Protein AF-0000000074038686 (afdb_homodimer)

Solvent-accessible surface area (backbone atoms only — not comparable to full-atom values): 63859 Å² total; per-residue (Å²): 126,81,78,76,68,37,56,67,54,40,36,61,73,60,34,34,74,49,42,27,74,72,34,34,46,73,41,92,83,13,32,31,24,41,40,48,79,55,97,91,41,77,26,62,29,49,51,60,58,51,50,51,54,39,43,74,72,68,48,59,63,27,32,36,38,33,36,54,57,49,36,45,48,34,51,48,48,55,54,49,37,40,53,50,34,27,62,74,69,65,53,81,38,49,70,37,46,23,41,35,38,62,33,43,64,38,37,68,57,49,50,48,48,34,59,61,22,50,85,59,33,32,22,34,28,21,38,26,62,42,37,39,56,49,45,68,31,54,57,83,48,55,77,16,43,35,40,33,42,40,65,72,39,66,67,53,48,50,54,42,42,53,41,35,55,54,56,35,45,43,32,47,33,35,42,50,81,74,48,53,62,54,50,53,51,52,26,62,74,69,72,40,87,58,41,30,25,39,25,44,43,41,81,59,58,44,65,59,97,28,25,58,39,15,14,87,77,22,92,57,32,27,49,62,48,51,49,53,50,51,50,51,52,25,49,74,67,74,41,32,76,30,38,27,34,44,33,36,47,48,24,59,41,44,15,45,62,65,54,53,47,52,47,48,39,48,48,42,40,54,51,50,43,43,41,72,74,60,26,66,42,52,34,39,29,55,28,40,20,56,40,54,41,38,31,31,48,53,31,68,46,65,52,11,17,54,63,51,71,58,54,50,34,38,47,54,51,50,44,42,47,60,55,30,54,77,67,73,43,82,59,41,31,40,27,36,30,41,31,50,51,36,34,15,72,22,19,33,44,33,27,37,56,77,47,71,51,70,71,62,50,62,88,63,74,90,61,83,58,92,82,53,52,69,53,52,48,49,47,51,48,40,54,69,67,56,40,85,90,38,45,66,60,36,48,54,47,46,52,49,35,49,52,48,46,53,50,33,35,59,72,63,74,44,51,62,66,55,51,18,40,45,51,22,50,48,42,42,42,52,50,49,46,55,58,45,44,73,72,43,93,78,66,56,68,79,62,56,54,52,63,73,71,58,50,22,39,36,29,29,39,48,45,36,48,28,60,34,26,48,44,66,37,68,64,50,52,48,40,61,47,64,37,51,63,34,53,47,74,51,78,37,49,21,30,40,30,28,48,51,75,43,65,70,28,49,51,55,61,30,54,38,61,86,44,80,31,64,50,44,73,35,64,81,83,50,99,85,49,89,47,48,35,34,37,40,55,47,32,42,35,15,75,35,45,21,20,41,58,47,44,30,48,56,53,25,36,41,29,32,40,72,42,87,84,30,48,69,42,83,74,45,78,43,82,36,32,25,24,39,54,48,41,40,74,36,66,39,55,59,69,56,44,52,49,42,34,47,51,52,43,53,51,19,35,74,71,66,52,36,52,73,68,53,40,52,51,50,52,50,50,51,52,50,52,35,66,27,67,37,61,74,58,136,129,81,80,76,69,38,55,66,53,40,37,62,72,60,32,35,73,48,40,27,72,73,34,34,47,72,43,94,84,13,31,32,25,42,40,48,78,55,98,90,40,78,26,62,31,50,51,59,57,51,49,51,52,38,41,75,72,69,48,58,63,26,30,37,38,33,37,53,58,49,36,46,48,34,51,48,48,56,54,49,38,40,52,48,35,26,62,76,70,65,52,79,40,50,71,36,47,24,42,34,39,61,32,44,63,39,38,67,58,49,51,48,48,32,59,60,21,50,84,59,31,32,22,35,29,22,38,27,60,43,38,39,54,49,45,66,31,55,57,82,48,57,78,17,43,35,41,32,45,40,65,74,37,66,68,51,50,51,54,43,42,53,42,35,56,53,54,36,45,43,31,47,32,35,42,50,81,74,48,53,63,53,52,53,51,51,25,62,75,69,72,40,86,58,42,29,24,40,25,43,42,41,81,59,60,43,65,58,100,29,26,58,39,14,13,86,77,22,91,57,32,28,48,62,49,51,47,52,49,52,50,52,54,26,48,74,66,74,40,32,74,29,36,26,34,45,32,35,48,47,23,60,41,43,15,46,61,66,53,52,49,52,48,49,39,47,47,42,40,53,51,52,41,42,41,73,73,61,26,67,43,53,34,38,30,56,28,39,21,55,41,53,40,37,30,30,49,53,31,68,45,66,52,10,17,54,62,50,69,59,52,49,34,38,47,53,53,50,45,43,47,61,55,30,57,75,66,73,43,82,59,42,33,41,26,38,30,42,31,51,52,35,33,15,73,22,20,32,44,33,27,36,57,77,48,71,51,72,69,61,51,61,88,65,74,91,60,84,58,90,83,53,51,67,53,50,48,50,47,51,47,41,54,69,65,56,41,85,91,38,46,65,59,37,48,52,48,46,52,50,35,51,52,49,45,54,50,33,36,57,71,63,74,46,51,64,67,56,50,20,41,46,52,22,51,48,42,43,44,52,50,50,46,55,59,46,44,74,74,42,91,78,66,57,67,77,60,57,55,53,63,71,70,58,50,22,38,36,29,30,41,48,46,37,48,27,60,34,26,48,43,65,37,69,65,50,54,48,41,59,47,64,38,52,65,36,54,49,74,50,79,37,49,21,30,40,29,29,47,53,75,45,67,69,27,51,51,54,60,30,56,37,62,85,44,81,32,64,50,45,74,35,64,80,82,51,96,89,49,89,47,47,34,35,38,40,53,46,33,39,34,15,76,32,46,22,20,40,59,47,45,30,49,55,53,25,36,40,32,33,39,70,42,87,85,30,48,70,43,81,75,44,77,43,79,35,33,23,26,39,54,47,41,41,74,36,66,39,55,58,68,56,45,51,51,42,34,47,52,53,43,52,49,20,37,73,70,67,51,36,50,74,68,52,40,54,51,51,51,49,48,52,53,50,52,34,66,27,66,34,63,74,56,135

Secondary structure (DSSP, 8-state):
------HHHHHHHHTHHHHTTTTEEE-TTS-EEEEEEETTEEEEEEHHHHHHHHHHTT--SSEEEEEHHHHHHHHHHHHHHHHHHHHHHT--S-EEEEEEGGG---HHHHHHHHHHHGGGT-EEEE-SHHHHHHHHHH---TTSEEEE-S---HHHHHHHHHHHHHT-EEEEEE-STTHHHHHHHHHHHHT-PPEEEEEB--SS---STTGGGSSTT-SSSB-HHHHHHHHHHHHHTT-GGGEEEEE----SSB--HHHHHHHHHHHHHHHHHHHHTT----EEE--S-B---SSS--SS-TT--SS-HHHHHHHHHHHHHHHHHHTTPPPPEEEE--HHHHHGGGEEEEEEEEEEE--------SSPPTT--HHHHHHHHHHHH--GGGHHHHHHHHHHHHHHHHHHHHTTSS-HHHHHHHHHHHHHHHHHHHHHHTT-SS--HHHHGGGGG--EEEEESS-HHHH-HHHHHH-----EEESS-TTS---EEEEEE-SSS-TT-EE--EEETTEEES-EEEPPP-TTS--EEEEES--SSHHHH---GGG--PPEEEEEEE-TTS-EEEEEEEPPPBHHHHHHHTT--HHHHHHHHHHHHHHHHHTTSS-HHHHHHHHHHHHHHHHSBSS---/------HHHHHHHHTHHHHTTTTEEE-TTS-EEEEEEETTEEEEEEHHHHHHHHHHTT--SSEEEEEHHHHHHHHHHHHHHHHHHHHHHT--S-EEEEEEGGG---HHHHHHHHHHHGGGT-EEEE-SHHHHHHHHHH---TTSEEEE-S---HHHHHHHHHHHHHT-EEEEEE-STTHHHHHHHHHHHHT-PPEEEEEB--SS---STTGGGSSTT-SSSB-HHHHHHHHHHHHHTT-GGGEEEEE----SSB--HHHHHHHHHHHHHHHHHHHHTT----EEE--S-B---SSS--SS-TT--SS-HHHHHHHHHHHHHHHHHHTTPPPPEEEE--HHHHHGGGEEEEEEEEEEE--------SSPPTT--HHHHHHHHHHHH--GGGHHHHHHHHHHHHHHHHHHHHTTSS-HHHHHHHHHHHHHHHHHHHHHHTT-SS--HHHHGGGGG--EEEEESS-HHHH-HHHHHH-----EEESS-TTS---EEEEEE-SSS-TT-EE--EEETTEEES-EEEPPPPTTS--EEEEES--SSHHHH---GGG--PPEEEEEEE-TTS-EEEEEEEPPPBHHHHHHHTT--HHHHHHHHHHHHHHHHHTTSS-HHHHHHHHHHHHHHHHSBSS---

Nearest PDB structures (foldseek):
  3n2o-assembly2_C  TM=9.215E-01  e=1.560E-70  Vibrio vulnificus YJ016
  3nzq-assembly1_A  TM=9.288E-01  e=6.104E-63  Escherichia coli K-12
  3nzp-assembly2_A-2  TM=9.399E-01  e=3.063E-57  Campylobacter jejuni subsp. jejuni NCTC 11168 = ATCC 700819
  3nzp-assembly2_B  TM=9.409E-01  e=4.135E-56  Campylobacter jejuni subsp. jejuni NCTC 11168 = ATCC 700819
  3c5q-assembly1_A-2  TM=8.751E-01  e=2.582E-24  unclassified

Sequence (1268 aa):
MLKRWSIADAANTYGIKEWGADYFDLSPSGEVVVRTTSETGQTETSLLDIIRGAEARGLGMPLLLRIENLLDQQITRLNESFSQAMKDSGYTGSYQGVFPIKVNQQAQIIEEITRFGSRFNHGLEAGSKGELMIALSMIQSTKSLIVCNGYKDPEFIDLGLQTTRMGYKVFFVIETPTELPIILERSNALGIEPLIGVRIKLSSRGSGHWQDSGGDNSIFGLTTSQVVDVMDLLKKHDMLHCLQLLHYHLGSQIPNIRDIRTAVRETARYYADMVREGAPMGYLDLGGGLAVDYDGSKTNFVHSKNYSLDEYTADVVEVLMSVLDERSVAHPTVITESGRATVSYCSILLFNILDVTQYTPGRFPETEPDDAPESIRNMYEVRRTLSVRNLQECYNDAIYYREEIREEFEYGKITLRQRALADNLFMDIIHQIADLLKKVKRPPRALEELQEGLYDIYYGNFSVFQSLPDVWAIDQIFPVMPIHRLNEQPRRKAILADITCDSDGKIDTFGAVHDIQKSILLHEPRDDEEYYLGVFLVGAYQETLGDLHNLLGDPHVVSVRINSDGGFEFVREIEGDSIADVLSYVEYQPKDLVENFRRKLEQAVRDGRLSVAQRRTLLQAYETGMRGYTYYERMLKRWSIADAANTYGIKEWGADYFDLSPSGEVVVRTTSETGQTETSLLDIIRGAEARGLGMPLLLRIENLLDQQITRLNESFSQAMKDSGYTGSYQGVFPIKVNQQAQIIEEITRFGSRFNHGLEAGSKGELMIALSMIQSTKSLIVCNGYKDPEFIDLGLQTTRMGYKVFFVIETPTELPIILERSNALGIEPLIGVRIKLSSRGSGHWQDSGGDNSIFGLTTSQVVDVMDLLKKHDMLHCLQLLHYHLGSQIPNIRDIRTAVRETARYYADMVREGAPMGYLDLGGGLAVDYDGSKTNFVHSKNYSLDEYTADVVEVLMSVLDERSVAHPTVITESGRATVSYCSILLFNILDVTQYTPGRFPETEPDDAPESIRNMYEVRRTLSVRNLQECYNDAIYYREEIREEFEYGKITLRQRALADNLFMDIIHQIADLLKKVKRPPRALEELQEGLYDIYYGNFSVFQSLPDVWAIDQIFPVMPIHRLNEQPRRKAILADITCDSDGKIDTFGAVHDIQKSILLHEPRDDEEYYLGVFLVGAYQETLGDLHNLLGDPHVVSVRINSDGGFEFVREIEGDSIADVLSYVEYQPKDLVENFRRKLEQAVRDGRLSVAQRRTLLQAYETGMRGYTYYER

Structure (mmCIF, N/CA/C/O backbone):
data_AF-0000000074038686-model_v1
#
loop_
_entity.id
_entity.type
_entity.pdbx_description
1 polymer 'Arginine decarboxylase'
#
loop_
_atom_site.group_PDB
_atom_site.id
_atom_site.type_symbol
_atom_site.label_atom_id
_atom_site.label_alt_id
_atom_site.label_comp_id
_atom_site.label_asym_id
_atom_site.label_entity_id
_atom_site.label_seq_id
_atom_site.pdbx_PDB_ins_code
_atom_site.Cartn_x
_atom_site.Cartn_y
_atom_site.Cartn_z
_atom_site.occupancy
_atom_site.B_iso_or_equiv
_atom_site.auth_seq_id
_atom_site.auth_comp_id
_atom_site.auth_asym_id
_atom_site.auth_atom_id
_atom_site.pdbx_PDB_model_num
ATOM 1 N N . MET A 1 1 ? 44.781 6.066 21.797 1 35.19 1 MET A N 1
ATOM 2 C CA . MET A 1 1 ? 44.812 6.598 20.422 1 35.19 1 MET A CA 1
ATOM 3 C C . MET A 1 1 ? 43.438 6.496 19.781 1 35.19 1 MET A C 1
ATOM 5 O O . MET A 1 1 ? 42.844 5.418 19.766 1 35.19 1 MET A O 1
ATOM 9 N N . LEU A 1 2 ? 42.75 7.48 19.812 1 46.25 2 LEU A N 1
ATOM 10 C CA . LEU A 1 2 ? 41.375 7.508 19.328 1 46.25 2 LEU A CA 1
ATOM 11 C C . LEU A 1 2 ? 41.281 6.938 17.922 1 46.25 2 LEU A C 1
ATOM 13 O O . LEU A 1 2 ? 41.969 7.383 17.016 1 46.25 2 LEU A O 1
ATOM 17 N N . LYS A 1 3 ? 41 5.773 17.766 1 62.28 3 LYS A N 1
ATOM 18 C CA . LYS A 1 3 ? 40.906 5.059 16.5 1 62.28 3 LYS A CA 1
ATOM 19 C C . LYS A 1 3 ? 40.281 5.941 15.422 1 62.28 3 LYS A C 1
ATOM 21 O O . LYS A 1 3 ? 39.219 6.52 15.625 1 62.28 3 LYS A O 1
ATOM 26 N N . ARG A 1 4 ? 41.156 6.387 14.422 1 86.94 4 ARG A N 1
ATOM 27 C CA . ARG A 1 4 ? 40.719 7.199 13.289 1 86.94 4 ARG A CA 1
ATOM 28 C C . ARG A 1 4 ? 39.656 6.469 12.469 1 86.94 4 ARG A C 1
ATOM 30 O O . ARG A 1 4 ? 39.781 5.27 12.203 1 86.94 4 ARG A O 1
ATOM 37 N N . TRP A 1 5 ? 38.531 7.117 12.125 1 95.12 5 TRP A N 1
ATOM 38 C CA . TRP A 1 5 ? 37.469 6.574 11.297 1 95.12 5 TRP A CA 1
ATOM 39 C C . TRP A 1 5 ? 37.969 6.176 9.922 1 95.12 5 TRP A C 1
ATOM 41 O O . TRP A 1 5 ? 38.719 6.938 9.289 1 95.12 5 TRP A O 1
ATOM 51 N N . SER A 1 6 ? 37.75 4.898 9.539 1 96.06 6 SER A N 1
ATOM 52 C CA . SER A 1 6 ? 38.219 4.367 8.266 1 96.06 6 SER A CA 1
ATOM 53 C C . SER A 1 6 ? 37.062 3.949 7.363 1 96.06 6 SER A C 1
ATOM 55 O O . SER A 1 6 ? 35.906 3.895 7.801 1 96.06 6 SER A O 1
ATOM 57 N N . ILE A 1 7 ? 37.406 3.703 6.168 1 96.81 7 ILE A N 1
ATOM 58 C CA . ILE A 1 7 ? 36.469 3.191 5.199 1 96.81 7 ILE A CA 1
ATOM 59 C C . ILE A 1 7 ? 35.906 1.847 5.676 1 96.81 7 ILE A C 1
ATOM 61 O O . ILE A 1 7 ? 34.75 1.536 5.469 1 96.81 7 ILE A O 1
ATOM 65 N N . ALA A 1 8 ? 36.719 1.067 6.27 1 96.38 8 ALA A N 1
ATOM 66 C CA . ALA A 1 8 ? 36.312 -0.219 6.82 1 96.38 8 ALA A CA 1
ATOM 67 C C . ALA A 1 8 ? 35.25 -0.032 7.906 1 96.38 8 ALA A C 1
ATOM 69 O O . ALA A 1 8 ? 34.312 -0.833 8.023 1 96.38 8 ALA A O 1
ATOM 70 N N . ASP A 1 9 ? 35.469 0.992 8.672 1 96.5 9 ASP A N 1
ATOM 71 C CA . ASP A 1 9 ? 34.469 1.304 9.703 1 96.5 9 ASP A CA 1
ATOM 72 C C . ASP A 1 9 ? 33.125 1.655 9.07 1 96.5 9 ASP A C 1
ATOM 74 O O . ASP A 1 9 ? 32.062 1.238 9.562 1 96.5 9 ASP A O 1
ATOM 78 N N . ALA A 1 10 ? 33.219 2.428 8.039 1 97.25 10 ALA A N 1
ATOM 79 C CA . ALA A 1 10 ? 31.984 2.793 7.324 1 97.25 10 ALA A CA 1
ATOM 80 C C . ALA A 1 10 ? 31.297 1.558 6.758 1 97.25 10 ALA A C 1
ATOM 82 O O . ALA A 1 10 ? 30.078 1.415 6.871 1 97.25 10 ALA A O 1
ATOM 83 N N . ALA A 1 11 ? 32.062 0.721 6.145 1 96.19 11 ALA A N 1
ATOM 84 C CA . ALA A 1 11 ? 31.531 -0.501 5.559 1 96.19 11 ALA A CA 1
ATOM 85 C C . ALA A 1 11 ? 30.844 -1.358 6.617 1 96.19 11 ALA A C 1
ATOM 87 O O . ALA A 1 11 ? 29.781 -1.938 6.363 1 96.19 11 ALA A O 1
ATOM 88 N N . ASN A 1 12 ? 31.422 -1.411 7.727 1 94.31 12 ASN A N 1
ATOM 89 C CA . ASN A 1 12 ? 30.844 -2.184 8.828 1 94.31 12 ASN A CA 1
ATOM 90 C C . ASN A 1 12 ? 29.594 -1.522 9.375 1 94.31 12 ASN A C 1
ATOM 92 O O . ASN A 1 12 ? 28.625 -2.207 9.719 1 94.31 12 ASN A O 1
ATOM 96 N N . THR A 1 13 ? 29.656 -0.23 9.484 1 94.62 13 THR A N 1
ATOM 97 C CA . THR A 1 13 ? 28.531 0.53 10.031 1 94.62 13 THR A CA 1
ATOM 98 C C . THR A 1 13 ? 27.281 0.346 9.18 1 94.62 13 THR A C 1
ATOM 100 O O . THR A 1 13 ? 26.188 0.153 9.711 1 94.62 13 THR A O 1
ATOM 103 N N . TYR A 1 14 ? 27.469 0.342 7.902 1 96.12 14 TYR A N 1
ATOM 104 C CA . TYR A 1 14 ? 26.312 0.299 7.016 1 96.12 14 TYR A CA 1
ATOM 105 C C . TYR A 1 14 ? 26.109 -1.101 6.445 1 96.12 14 TYR A C 1
ATOM 107 O O . TYR A 1 14 ? 25.141 -1.351 5.719 1 96.12 14 TYR A O 1
ATOM 115 N N . GLY A 1 15 ? 26.938 -2.035 6.695 1 94.12 15 GLY A N 1
ATOM 116 C CA . GLY A 1 15 ? 26.812 -3.436 6.328 1 94.12 15 GLY A CA 1
ATOM 117 C C . GLY A 1 15 ? 26.906 -3.67 4.832 1 94.12 15 GLY A C 1
ATOM 118 O O . GLY A 1 15 ? 26.391 -4.672 4.32 1 94.12 15 GLY A O 1
ATOM 119 N N . ILE A 1 16 ? 27.578 -2.799 4.109 1 96.5 16 ILE A N 1
ATOM 120 C CA . ILE A 1 16 ? 27.516 -2.809 2.65 1 96.5 16 ILE A CA 1
ATOM 121 C C . ILE A 1 16 ? 28.219 -4.055 2.113 1 96.5 16 ILE A C 1
ATOM 123 O O . ILE A 1 16 ? 27.844 -4.582 1.066 1 96.5 16 ILE A O 1
ATOM 127 N N . LYS A 1 17 ? 29.188 -4.629 2.777 1 94.5 17 LYS A N 1
ATOM 128 C CA . LYS A 1 17 ? 29.891 -5.816 2.316 1 94.5 17 LYS A CA 1
ATOM 129 C C . LYS A 1 17 ? 29 -7.051 2.367 1 94.5 17 LYS A C 1
ATOM 131 O O . LYS A 1 17 ? 29.203 -8 1.607 1 94.5 17 LYS A O 1
ATOM 136 N N . GLU A 1 18 ? 28.047 -6.965 3.209 1 93.75 18 GLU A N 1
ATOM 137 C CA . GLU A 1 18 ? 27.172 -8.109 3.391 1 93.75 18 GLU A CA 1
ATOM 138 C C . GLU A 1 18 ? 25.984 -8.055 2.422 1 93.75 18 GLU A C 1
ATOM 140 O O . GLU A 1 18 ? 25.859 -8.906 1.538 1 93.75 18 GLU A O 1
ATOM 145 N N . TRP A 1 19 ? 25.219 -6.969 2.498 1 95.12 19 TRP A N 1
ATOM 146 C CA . TRP A 1 19 ? 24.016 -6.922 1.66 1 95.12 19 TRP A CA 1
ATOM 147 C C . TRP A 1 19 ? 24.375 -6.539 0.228 1 95.12 19 TRP A C 1
ATOM 149 O O . TRP A 1 19 ? 23.594 -6.77 -0.696 1 95.12 19 TRP A O 1
ATOM 159 N N . GLY A 1 20 ? 25.547 -5.984 -0.034 1 95.25 20 GLY A N 1
ATOM 160 C CA . GLY A 1 20 ? 25.938 -5.477 -1.341 1 95.25 20 GLY A CA 1
ATOM 161 C C . GLY A 1 20 ? 26.234 -6.578 -2.338 1 95.25 20 GLY A C 1
ATOM 162 O O . GLY A 1 20 ? 26.266 -6.336 -3.547 1 95.25 20 GLY A O 1
ATOM 163 N N . ALA A 1 21 ? 26.406 -7.828 -1.934 1 92.31 21 ALA A N 1
ATOM 164 C CA . ALA A 1 21 ? 26.562 -9.031 -2.744 1 92.31 21 ALA A CA 1
ATOM 165 C C . ALA A 1 21 ? 27.625 -8.828 -3.83 1 92.31 21 ALA A C 1
ATOM 167 O O . ALA A 1 21 ? 27.422 -9.219 -4.98 1 92.31 21 ALA A O 1
ATOM 168 N N . ASP A 1 22 ? 28.672 -8.008 -3.549 1 91.06 22 ASP A N 1
ATOM 169 C CA . ASP A 1 22 ? 29.797 -7.738 -4.434 1 91.06 22 ASP A CA 1
ATOM 170 C C . ASP A 1 22 ? 29.422 -6.742 -5.527 1 91.06 22 ASP A C 1
ATOM 172 O O . ASP A 1 22 ? 30.234 -6.418 -6.398 1 91.06 22 ASP A O 1
ATOM 176 N N . TYR A 1 23 ? 28.156 -6.352 -5.52 1 97 23 TYR A N 1
ATOM 177 C CA . TYR A 1 23 ? 27.734 -5.336 -6.477 1 97 23 TYR A CA 1
ATOM 178 C C . TYR A 1 23 ? 28.031 -3.936 -5.953 1 97 23 TYR A C 1
ATOM 180 O O . TYR A 1 23 ? 28.234 -3.006 -6.734 1 97 23 TYR A O 1
ATOM 188 N N . PHE A 1 24 ? 27.906 -3.756 -4.613 1 98.12 24 PHE A N 1
ATOM 189 C CA . PHE A 1 24 ? 28.094 -2.438 -4.016 1 98.12 24 PHE A CA 1
ATOM 190 C C . PHE A 1 24 ? 29.234 -2.447 -3.01 1 98.12 24 PHE A C 1
ATOM 192 O O . PHE A 1 24 ? 29.406 -3.416 -2.27 1 98.12 24 PHE A O 1
ATOM 199 N N . ASP A 1 25 ? 30 -1.413 -2.988 1 97.38 25 ASP A N 1
ATOM 200 C CA . ASP A 1 25 ? 31.141 -1.264 -2.086 1 97.38 25 ASP A CA 1
ATOM 201 C C . ASP A 1 25 ? 31.484 0.208 -1.875 1 97.38 25 ASP A C 1
ATOM 203 O O . ASP A 1 25 ? 30.703 1.093 -2.256 1 97.38 25 ASP A O 1
ATOM 207 N N . LEU A 1 26 ? 32.594 0.449 -1.136 1 98.06 26 LEU A N 1
ATOM 208 C CA . LEU A 1 26 ? 33.062 1.81 -0.867 1 98.06 26 LEU A CA 1
ATOM 209 C C . LEU A 1 26 ? 34.406 2.078 -1.534 1 98.06 26 LEU A C 1
ATOM 211 O O . LEU A 1 26 ? 35.281 1.205 -1.56 1 98.06 26 LEU A O 1
ATOM 215 N N . SER A 1 27 ? 34.531 3.25 -2.115 1 97.44 27 SER A N 1
ATOM 216 C CA . SER A 1 27 ? 35.812 3.676 -2.654 1 97.44 27 SER A CA 1
ATOM 217 C C . SER A 1 27 ? 36.719 4.242 -1.558 1 97.44 27 SER A C 1
ATOM 219 O O . SER A 1 27 ? 36.25 4.605 -0.482 1 97.44 27 SER A O 1
ATOM 221 N N . PRO A 1 28 ? 37.969 4.359 -1.886 1 95.62 28 PRO A N 1
ATOM 222 C CA . PRO A 1 28 ? 38.875 4.973 -0.922 1 95.62 28 PRO A CA 1
ATOM 223 C C . PRO A 1 28 ? 38.562 6.434 -0.64 1 95.62 28 PRO A C 1
ATOM 225 O O . PRO A 1 28 ? 38.906 6.957 0.425 1 95.62 28 PRO A O 1
ATOM 228 N N . SER A 1 29 ? 37.906 7.035 -1.537 1 96 29 SER A N 1
ATOM 229 C CA . SER A 1 29 ? 37.562 8.445 -1.38 1 96 29 SER A CA 1
ATOM 230 C C . SER A 1 29 ? 36.281 8.602 -0.549 1 96 29 SER A C 1
ATOM 232 O O . SER A 1 29 ? 35.875 9.727 -0.273 1 96 29 SER A O 1
ATOM 234 N N . GLY A 1 30 ? 35.688 7.523 -0.163 1 97.88 30 GLY A N 1
ATOM 235 C CA . GLY A 1 30 ? 34.531 7.598 0.698 1 97.88 30 GLY A CA 1
ATOM 236 C C . GLY A 1 30 ? 33.219 7.723 -0.071 1 97.88 30 GLY A C 1
ATOM 237 O O . GLY A 1 30 ? 32.312 8.438 0.351 1 97.88 30 GLY A O 1
ATOM 238 N N . GLU A 1 31 ? 33.188 7.121 -1.192 1 98.5 31 GLU A N 1
ATOM 239 C CA . GLU A 1 31 ? 31.984 7.102 -2.021 1 98.5 31 GLU A CA 1
ATOM 240 C C . GLU A 1 31 ? 31.484 5.676 -2.23 1 98.5 31 GLU A C 1
ATOM 242 O O . GLU A 1 31 ? 32.25 4.73 -2.25 1 98.5 31 GLU A O 1
ATOM 247 N N . VAL A 1 32 ? 30.172 5.523 -2.355 1 98.69 32 VAL A N 1
ATOM 248 C CA . VAL A 1 32 ? 29.625 4.223 -2.725 1 98.69 32 VAL A CA 1
ATOM 249 C C . VAL A 1 32 ? 29.891 3.953 -4.203 1 98.69 32 VAL A C 1
ATOM 251 O O . VAL A 1 32 ? 29.688 4.832 -5.047 1 98.69 32 VAL A O 1
ATOM 254 N N . VAL A 1 33 ? 30.312 2.764 -4.488 1 98.06 33 VAL A N 1
ATOM 255 C CA . VAL A 1 33 ? 30.594 2.406 -5.875 1 98.06 33 VAL A CA 1
ATOM 256 C C . VAL A 1 33 ? 29.797 1.164 -6.258 1 98.06 33 VAL A C 1
ATOM 258 O O . VAL A 1 33 ? 29.453 0.345 -5.402 1 98.06 33 VAL A O 1
ATOM 261 N N . VAL A 1 34 ? 29.438 1.079 -7.543 1 97.5 34 VAL A N 1
ATOM 262 C CA . VAL A 1 34 ? 28.875 -0.118 -8.148 1 97.5 34 VAL A CA 1
ATOM 263 C C . VAL A 1 34 ? 29.953 -0.908 -8.875 1 97.5 34 VAL A C 1
ATOM 265 O O . VAL A 1 34 ? 30.75 -0.338 -9.633 1 97.5 34 VAL A O 1
ATOM 268 N N . ARG A 1 35 ? 29.938 -2.178 -8.562 1 95.5 35 ARG A N 1
ATOM 269 C CA . ARG A 1 35 ? 30.906 -3.064 -9.195 1 95.5 35 ARG A CA 1
ATOM 270 C C . ARG A 1 35 ? 30.25 -3.926 -10.266 1 95.5 35 ARG A C 1
ATOM 272 O O . ARG A 1 35 ? 29.188 -4.523 -10.023 1 95.5 35 ARG A O 1
ATOM 279 N N . THR A 1 36 ? 30.766 -3.9 -11.375 1 93.38 36 THR A N 1
ATOM 280 C CA . THR A 1 36 ? 30.297 -4.77 -12.453 1 93.38 36 THR A CA 1
ATOM 281 C C . THR A 1 36 ? 31.438 -5.656 -12.961 1 93.38 36 THR A C 1
ATOM 283 O O . THR A 1 36 ? 32.594 -5.281 -12.883 1 93.38 36 THR A O 1
ATOM 286 N N . THR A 1 37 ? 31.078 -6.832 -13.305 1 88.44 37 THR A N 1
ATOM 287 C CA . THR A 1 37 ? 32.062 -7.781 -13.805 1 88.44 37 THR A CA 1
ATOM 288 C C . THR A 1 37 ? 31.875 -8.016 -15.305 1 88.44 37 THR A C 1
ATOM 290 O O . THR A 1 37 ? 30.75 -8.148 -15.781 1 88.44 37 THR A O 1
ATOM 293 N N . SER A 1 38 ? 32.938 -7.848 -15.992 1 81.94 38 SER A N 1
ATOM 294 C CA . SER A 1 38 ? 32.969 -8.188 -17.422 1 81.94 38 SER A CA 1
ATOM 295 C C . SER A 1 38 ? 34.062 -9.211 -17.703 1 81.94 38 SER A C 1
ATOM 297 O O . SER A 1 38 ? 34.719 -9.719 -16.781 1 81.94 38 SER A O 1
ATOM 299 N N . GLU A 1 39 ? 34.219 -9.562 -19 1 77.44 39 GLU A N 1
ATOM 300 C CA . GLU A 1 39 ? 35.25 -10.5 -19.406 1 77.44 39 GLU A CA 1
ATOM 301 C C . GLU A 1 39 ? 36.656 -9.953 -19.094 1 77.44 39 GLU A C 1
ATOM 303 O O . GLU A 1 39 ? 37.562 -10.711 -18.844 1 77.44 39 GLU A O 1
ATOM 308 N N . THR A 1 40 ? 36.719 -8.664 -19.031 1 78 40 THR A N 1
ATOM 309 C CA . THR A 1 40 ? 38.031 -8.016 -18.891 1 78 40 THR A CA 1
ATOM 310 C C . THR A 1 40 ? 38.344 -7.746 -17.406 1 78 40 THR A C 1
ATOM 312 O O . THR A 1 40 ? 39.438 -7.332 -17.062 1 78 40 THR A O 1
ATOM 315 N N . GLY A 1 41 ? 37.344 -7.992 -16.641 1 83.75 41 GLY A N 1
ATOM 316 C CA . GLY A 1 41 ? 37.594 -7.809 -15.219 1 83.75 41 GLY A CA 1
ATOM 317 C C . GLY A 1 41 ? 36.5 -7.051 -14.508 1 83.75 41 GLY A C 1
ATOM 318 O O . GLY A 1 41 ? 35.375 -6.977 -15.008 1 83.75 41 GLY A O 1
ATOM 319 N N . GLN A 1 42 ? 36.844 -6.602 -13.266 1 88.94 42 GLN A N 1
ATOM 320 C CA . GLN A 1 42 ? 35.906 -5.887 -12.43 1 88.94 42 GLN A CA 1
ATOM 321 C C . GLN A 1 42 ? 36.094 -4.379 -12.547 1 88.94 42 GLN A C 1
ATOM 323 O O . GLN A 1 42 ? 37.219 -3.895 -12.586 1 88.94 42 GLN A O 1
ATOM 328 N N . THR A 1 43 ? 35.031 -3.703 -12.695 1 91.69 43 THR A N 1
ATOM 329 C CA . THR A 1 43 ? 35.031 -2.246 -12.773 1 91.69 43 THR A CA 1
ATOM 330 C C . THR A 1 43 ? 34.156 -1.641 -11.672 1 91.69 43 THR A C 1
ATOM 332 O O . THR A 1 43 ? 33.156 -2.234 -11.266 1 91.69 43 THR A O 1
ATOM 335 N N . GLU A 1 44 ? 34.625 -0.471 -11.211 1 94.88 44 GLU A N 1
ATOM 336 C CA . GLU A 1 44 ? 33.906 0.254 -10.172 1 94.88 44 GLU A CA 1
ATOM 337 C C . GLU A 1 44 ? 33.5 1.639 -10.656 1 94.88 44 GLU A C 1
ATOM 339 O O . GLU A 1 44 ? 34.281 2.344 -11.289 1 94.88 44 GLU A O 1
ATOM 344 N N . THR A 1 45 ? 32.281 1.963 -10.469 1 96.81 45 THR A N 1
ATOM 345 C CA . THR A 1 45 ? 31.75 3.268 -10.844 1 96.81 45 THR A CA 1
ATOM 346 C C . THR A 1 45 ? 31.094 3.943 -9.641 1 96.81 45 THR A C 1
ATOM 348 O O . THR A 1 45 ? 30.266 3.344 -8.961 1 96.81 45 THR A O 1
ATOM 351 N N . SER A 1 46 ? 31.438 5.219 -9.445 1 97.56 46 SER A N 1
ATOM 352 C CA . SER A 1 46 ? 30.922 5.965 -8.305 1 97.56 46 SER A CA 1
ATOM 353 C C . SER A 1 46 ? 29.453 6.355 -8.516 1 97.56 46 SER A C 1
ATOM 355 O O . SER A 1 46 ? 29.094 6.871 -9.578 1 97.56 46 SER A O 1
ATOM 357 N N . LEU A 1 47 ? 28.594 6.109 -7.508 1 98.25 47 LEU A N 1
ATOM 358 C CA . LEU A 1 47 ? 27.219 6.562 -7.582 1 98.25 47 LEU A CA 1
ATOM 359 C C . LEU A 1 47 ? 27.141 8.086 -7.605 1 98.25 47 LEU A C 1
ATOM 361 O O . LEU A 1 47 ? 26.25 8.656 -8.242 1 98.25 47 LEU A O 1
ATOM 365 N N . LEU A 1 48 ? 28.094 8.734 -6.887 1 98.12 48 LEU A N 1
ATOM 366 C CA . LEU A 1 48 ? 28.125 10.195 -6.871 1 98.12 48 LEU A CA 1
ATOM 367 C C . LEU A 1 48 ? 28.359 10.75 -8.273 1 98.12 48 LEU A C 1
ATOM 369 O O . LEU A 1 48 ? 27.781 11.773 -8.641 1 98.12 48 LEU A O 1
ATOM 373 N N . ASP A 1 49 ? 29.203 10.047 -9.031 1 97.69 49 ASP A N 1
ATOM 374 C CA . ASP A 1 49 ? 29.453 10.461 -10.406 1 97.69 49 ASP A CA 1
ATOM 375 C C . ASP A 1 49 ? 28.188 10.328 -11.25 1 97.69 49 ASP A C 1
ATOM 377 O O . ASP A 1 49 ? 27.906 11.18 -12.102 1 97.69 49 ASP A O 1
ATOM 381 N N . ILE A 1 50 ? 27.469 9.289 -11.055 1 97.81 50 ILE A N 1
ATOM 382 C CA . ILE A 1 50 ? 26.219 9.086 -11.773 1 97.81 50 ILE A CA 1
ATOM 383 C C . ILE A 1 50 ? 25.219 10.18 -11.398 1 97.81 50 ILE A C 1
ATOM 385 O O . ILE A 1 50 ? 24.531 10.719 -12.266 1 97.81 50 ILE A O 1
ATOM 389 N N . ILE A 1 51 ? 25.156 10.523 -10.102 1 98.12 51 ILE A N 1
ATOM 390 C CA . ILE A 1 51 ? 24.281 11.586 -9.625 1 98.12 51 ILE A CA 1
ATOM 391 C C . ILE A 1 51 ? 24.625 12.898 -10.32 1 98.12 51 ILE A C 1
ATOM 393 O O . ILE A 1 51 ? 23.75 13.586 -10.836 1 98.12 51 ILE A O 1
ATOM 397 N N . ARG A 1 52 ? 25.906 13.211 -10.352 1 97.44 52 ARG A N 1
ATOM 398 C CA . ARG A 1 52 ? 26.344 14.438 -10.992 1 97.44 52 ARG A CA 1
ATOM 399 C C . ARG A 1 52 ? 25.984 14.445 -12.477 1 97.44 52 ARG A C 1
ATOM 401 O O . ARG A 1 52 ? 25.578 15.477 -13.016 1 97.44 52 ARG A O 1
ATOM 408 N N . GLY A 1 53 ? 26.188 13.273 -13.078 1 97.5 53 GLY A N 1
ATOM 409 C CA . GLY A 1 53 ? 25.797 13.156 -14.477 1 97.5 53 GLY A CA 1
ATOM 410 C C . GLY A 1 53 ? 24.312 13.398 -14.695 1 97.5 53 GLY A C 1
ATOM 411 O O . GLY A 1 53 ? 23.922 14.086 -15.648 1 97.5 53 GLY A O 1
ATOM 412 N N . ALA A 1 54 ? 23.469 12.812 -13.867 1 97.31 54 ALA A N 1
ATOM 413 C CA . ALA A 1 54 ? 22.031 12.984 -13.969 1 97.31 54 ALA A CA 1
ATOM 414 C C . ALA A 1 54 ? 21.625 14.445 -13.75 1 97.31 54 ALA A C 1
ATOM 416 O O . ALA A 1 54 ? 20.797 14.984 -14.484 1 97.31 54 ALA A O 1
ATOM 417 N N . GLU A 1 55 ? 22.266 15.07 -12.734 1 95.88 55 GLU A N 1
ATOM 418 C CA . GLU A 1 55 ? 21.969 16.469 -12.438 1 95.88 55 GLU A CA 1
ATOM 419 C C . GLU A 1 55 ? 22.375 17.375 -13.602 1 95.88 55 GLU A C 1
ATOM 421 O O . GLU A 1 55 ? 21.672 18.344 -13.906 1 95.88 55 GLU A O 1
ATOM 426 N N . ALA A 1 56 ? 23.484 17.047 -14.195 1 96.31 56 ALA A N 1
ATOM 427 C CA . ALA A 1 56 ? 23.953 17.828 -15.344 1 96.31 56 ALA A CA 1
ATOM 428 C C . ALA A 1 56 ? 22.969 17.75 -16.5 1 96.31 56 ALA A C 1
ATOM 430 O O . ALA A 1 56 ? 22.906 18.656 -17.344 1 96.31 56 ALA A O 1
ATOM 431 N N . ARG A 1 57 ? 22.188 16.734 -16.531 1 95.06 57 ARG A N 1
ATOM 432 C CA . ARG A 1 57 ? 21.188 16.531 -17.578 1 95.06 57 ARG A CA 1
ATOM 433 C C . ARG A 1 57 ? 19.844 17.125 -17.172 1 95.06 57 ARG A C 1
ATOM 435 O O . ARG A 1 57 ? 18.859 16.969 -17.891 1 95.06 57 ARG A O 1
ATOM 442 N N . GLY A 1 58 ? 19.812 17.719 -16.047 1 94.31 58 GLY A N 1
ATOM 443 C CA . GLY A 1 58 ? 18.609 18.406 -15.602 1 94.31 58 GLY A CA 1
ATOM 444 C C . GLY A 1 58 ? 17.703 17.531 -14.766 1 94.31 58 GLY A C 1
ATOM 445 O O . GLY A 1 58 ? 16.547 17.906 -14.508 1 94.31 58 GLY A O 1
ATOM 446 N N . LEU A 1 59 ? 18.109 16.375 -14.352 1 96.25 59 LEU A N 1
ATOM 447 C CA . LEU A 1 59 ? 17.312 15.477 -13.531 1 96.25 59 LEU A CA 1
ATOM 448 C C . LEU A 1 59 ? 17.703 15.578 -12.062 1 96.25 59 LEU A C 1
ATOM 450 O O . LEU A 1 59 ? 18.688 14.984 -11.633 1 96.25 59 LEU A O 1
ATOM 454 N N . GLY A 1 60 ? 16.953 16.266 -11.305 1 94.69 60 GLY A N 1
ATOM 455 C CA . GLY A 1 60 ? 17.203 16.453 -9.891 1 94.69 60 GLY A CA 1
ATOM 456 C C . GLY A 1 60 ? 16.672 15.328 -9.023 1 94.69 60 GLY A C 1
ATOM 457 O O . GLY A 1 60 ? 16.125 14.352 -9.547 1 94.69 60 GLY A O 1
ATOM 458 N N . MET A 1 61 ? 16.859 15.383 -7.766 1 97 61 MET A N 1
ATOM 459 C CA . MET A 1 61 ? 16.391 14.406 -6.793 1 97 61 MET A CA 1
ATOM 460 C C . MET A 1 61 ? 14.906 14.609 -6.492 1 97 61 MET A C 1
ATOM 462 O O . MET A 1 61 ? 14.398 15.727 -6.602 1 97 61 MET A O 1
ATOM 466 N N . PRO A 1 62 ? 14.258 13.523 -6.105 1 98.06 62 PRO A N 1
ATOM 467 C CA . PRO A 1 62 ? 14.711 12.133 -6.023 1 98.06 62 PRO A CA 1
ATOM 468 C C . PRO A 1 62 ? 14.844 11.477 -7.395 1 98.06 62 PRO A C 1
ATOM 470 O O . PRO A 1 62 ? 14.25 11.945 -8.367 1 98.06 62 PRO A O 1
ATOM 473 N N . LEU A 1 63 ? 15.633 10.461 -7.363 1 97.81 63 LEU A N 1
ATOM 474 C CA . LEU A 1 63 ? 15.977 9.758 -8.594 1 97.81 63 LEU A CA 1
ATOM 475 C C . LEU A 1 63 ? 16.016 8.25 -8.367 1 97.81 63 LEU A C 1
ATOM 477 O O . LEU A 1 63 ? 16.625 7.781 -7.398 1 97.81 63 LEU A O 1
ATOM 481 N N . LEU A 1 64 ? 15.234 7.523 -9.203 1 98.62 64 LEU A N 1
ATOM 482 C CA . LEU A 1 64 ? 15.367 6.07 -9.227 1 98.62 64 LEU A CA 1
ATOM 483 C C . LEU A 1 64 ? 16.406 5.637 -10.258 1 98.62 64 LEU A C 1
ATOM 485 O O . LEU A 1 64 ? 16.203 5.812 -11.461 1 98.62 64 LEU A O 1
ATOM 489 N N . LEU A 1 65 ? 17.469 5.102 -9.805 1 98.56 65 LEU A N 1
ATOM 490 C CA . LEU A 1 65 ? 18.562 4.648 -10.664 1 98.56 65 LEU A CA 1
ATOM 491 C C . LEU A 1 65 ? 18.422 3.162 -10.977 1 98.56 65 LEU A C 1
ATOM 493 O O . LEU A 1 65 ? 18.219 2.35 -10.07 1 98.56 65 LEU A O 1
ATOM 497 N N . ARG A 1 66 ? 18.438 2.814 -12.242 1 98.19 66 ARG A N 1
ATOM 498 C CA . ARG A 1 66 ? 18.453 1.429 -12.695 1 98.19 66 ARG A CA 1
ATOM 499 C C . ARG A 1 66 ? 19.781 1.09 -13.359 1 98.19 66 ARG A C 1
ATOM 501 O O . ARG A 1 66 ? 20.266 1.838 -14.211 1 98.19 66 ARG A O 1
ATOM 508 N N . ILE A 1 67 ? 20.391 0.056 -12.961 1 97.5 67 ILE A N 1
ATOM 509 C CA . ILE A 1 67 ? 21.641 -0.382 -13.539 1 97.5 67 ILE A CA 1
ATOM 510 C C . ILE A 1 67 ? 21.438 -1.669 -14.328 1 97.5 67 ILE A C 1
ATOM 512 O O . ILE A 1 67 ? 21.344 -2.754 -13.75 1 97.5 67 ILE A O 1
ATOM 516 N N . GLU A 1 68 ? 21.531 -1.578 -15.594 1 95.75 68 GLU A N 1
ATOM 517 C CA . GLU A 1 68 ? 21.219 -2.676 -16.5 1 95.75 68 GLU A CA 1
ATOM 518 C C . GLU A 1 68 ? 22.141 -3.867 -16.266 1 95.75 68 GLU A C 1
ATOM 520 O O . GLU A 1 68 ? 21.719 -5.02 -16.359 1 95.75 68 GLU A O 1
ATOM 525 N N . ASN A 1 69 ? 23.406 -3.578 -15.984 1 95.94 69 ASN A N 1
ATOM 526 C CA . ASN A 1 69 ? 24.422 -4.621 -15.812 1 95.94 69 ASN A CA 1
ATOM 527 C C . ASN A 1 69 ? 24.016 -5.609 -14.719 1 95.94 69 ASN A C 1
ATOM 529 O O . ASN A 1 69 ? 24.266 -6.809 -14.836 1 95.94 69 ASN A O 1
ATOM 533 N N . LEU A 1 70 ? 23.438 -5.059 -13.719 1 96.88 70 LEU A N 1
ATOM 534 C CA . LEU A 1 70 ? 23.125 -5.895 -12.562 1 96.88 70 LEU A CA 1
ATOM 535 C C . LEU A 1 70 ? 21.969 -6.848 -12.883 1 96.88 70 LEU A C 1
ATOM 537 O O . LEU A 1 70 ? 21.938 -7.969 -12.367 1 96.88 70 LEU A O 1
ATOM 541 N N . LEU A 1 71 ? 21.031 -6.422 -13.688 1 96.38 71 LEU A N 1
ATOM 542 C CA . LEU A 1 71 ? 19.953 -7.293 -14.133 1 96.38 71 LEU A CA 1
ATOM 543 C C . LEU A 1 71 ? 20.5 -8.445 -14.977 1 96.38 71 LEU A C 1
ATOM 545 O O . LEU A 1 71 ? 20.109 -9.602 -14.781 1 96.38 71 LEU A O 1
ATOM 549 N N . ASP A 1 72 ? 21.344 -8.102 -15.875 1 96 72 ASP A N 1
ATOM 550 C CA . ASP A 1 72 ? 22 -9.109 -16.703 1 96 72 ASP A CA 1
ATOM 551 C C . ASP A 1 72 ? 22.75 -10.125 -15.836 1 96 72 ASP A C 1
ATOM 553 O O . ASP A 1 72 ? 22.641 -11.328 -16.062 1 96 72 ASP A O 1
ATOM 557 N N . GLN A 1 73 ? 23.469 -9.625 -14.914 1 95.81 73 GLN A N 1
ATOM 558 C CA . GLN A 1 73 ? 24.281 -10.484 -14.062 1 95.81 73 GLN A CA 1
ATOM 559 C C . GLN A 1 73 ? 23.391 -11.422 -13.234 1 95.81 73 GLN A C 1
ATOM 561 O O . GLN A 1 73 ? 23.719 -12.602 -13.062 1 95.81 73 GLN A O 1
ATOM 566 N N . GLN A 1 74 ? 22.328 -10.93 -12.719 1 96.75 74 GLN A N 1
ATOM 567 C CA . GLN A 1 74 ? 21.438 -11.758 -11.898 1 96.75 74 GLN A CA 1
ATOM 568 C C . GLN A 1 74 ? 20.797 -12.867 -12.734 1 96.75 74 GLN A C 1
ATOM 570 O O . GLN A 1 74 ? 20.688 -14.008 -12.266 1 96.75 74 GLN A O 1
ATOM 575 N N . ILE A 1 75 ? 20.359 -12.539 -13.969 1 97.5 75 ILE A N 1
ATOM 576 C CA . ILE A 1 75 ? 19.781 -13.539 -14.867 1 97.5 75 ILE A CA 1
ATOM 577 C C . ILE A 1 75 ? 20.828 -14.594 -15.195 1 97.5 75 ILE A C 1
ATOM 579 O O . ILE A 1 75 ? 20.547 -15.797 -15.148 1 97.5 75 ILE A O 1
ATOM 583 N N . THR A 1 76 ? 22.016 -14.125 -15.453 1 96.38 76 THR A N 1
ATOM 584 C CA . THR A 1 76 ? 23.125 -15.023 -15.797 1 96.38 76 THR A CA 1
ATOM 585 C C . THR A 1 76 ? 23.453 -15.93 -14.617 1 96.38 76 THR A C 1
ATOM 587 O O . THR A 1 76 ? 23.562 -17.156 -14.781 1 96.38 76 THR A O 1
ATOM 590 N N . ARG A 1 77 ? 23.578 -15.352 -13.453 1 96.06 77 ARG A N 1
ATOM 591 C CA . ARG A 1 77 ? 23.938 -16.109 -12.266 1 96.06 77 ARG A CA 1
ATOM 592 C C . ARG A 1 77 ? 22.891 -17.188 -11.961 1 96.06 77 ARG A C 1
ATOM 594 O O . ARG A 1 77 ? 23.25 -18.328 -11.617 1 96.06 77 ARG A O 1
ATOM 601 N N . LEU A 1 78 ? 21.656 -16.875 -12.031 1 97.56 78 LEU A N 1
ATOM 602 C CA . LEU A 1 78 ? 20.562 -17.812 -11.758 1 97.56 78 LEU A CA 1
ATOM 603 C C . LEU A 1 78 ? 20.625 -19 -12.711 1 97.56 78 LEU A C 1
ATOM 605 O O . LEU A 1 78 ? 20.594 -20.156 -12.281 1 97.56 78 LEU A O 1
ATOM 609 N N . ASN A 1 79 ? 20.719 -18.734 -14.008 1 97.56 79 ASN A N 1
ATOM 610 C CA . ASN A 1 79 ? 20.719 -19.781 -15.023 1 97.56 79 ASN A CA 1
ATOM 611 C C . ASN A 1 79 ? 22 -20.609 -14.977 1 97.56 79 ASN A C 1
ATOM 613 O O . ASN A 1 79 ? 21.938 -21.844 -15.055 1 97.56 79 ASN A O 1
ATOM 617 N N . GLU A 1 80 ? 23.109 -19.969 -14.781 1 97.12 80 GLU A N 1
ATOM 618 C CA . GLU A 1 80 ? 24.391 -20.688 -14.758 1 97.12 80 GLU A CA 1
ATOM 619 C C . GLU A 1 80 ? 24.531 -21.516 -13.484 1 97.12 80 GLU A C 1
ATOM 621 O O . GLU A 1 80 ? 25.109 -22.609 -13.508 1 97.12 80 GLU A O 1
ATOM 626 N N . SER A 1 81 ? 24.047 -20.984 -12.383 1 98.12 81 SER A N 1
ATOM 627 C CA . SER A 1 81 ? 24.109 -21.734 -11.141 1 98.12 81 SER A CA 1
ATOM 628 C C . SER A 1 81 ? 23.312 -23.031 -11.234 1 98.12 81 SER A C 1
ATOM 630 O O . SER A 1 81 ? 23.766 -24.094 -10.789 1 98.12 81 SER A O 1
ATOM 632 N N . PHE A 1 82 ? 22.141 -23.016 -11.805 1 98.5 82 PHE A N 1
ATOM 633 C CA . PHE A 1 82 ? 21.344 -24.219 -11.992 1 98.5 82 PHE A CA 1
ATOM 634 C C . PHE A 1 82 ? 22.016 -25.172 -12.969 1 98.5 82 PHE A C 1
ATOM 636 O O . PHE A 1 82 ? 22.094 -26.375 -12.727 1 98.5 82 PHE A O 1
ATOM 643 N N . SER A 1 83 ? 22.5 -24.594 -14.078 1 97.56 83 SER A N 1
ATOM 644 C CA . SER A 1 83 ? 23.172 -25.422 -15.078 1 97.56 83 SER A CA 1
ATOM 645 C C . SER A 1 83 ? 24.359 -26.156 -14.477 1 97.56 83 SER A C 1
ATOM 647 O O . SER A 1 83 ? 24.547 -27.344 -14.75 1 97.56 83 SER A O 1
ATOM 649 N N . GLN A 1 84 ? 25.109 -25.438 -13.68 1 98.06 84 GLN A N 1
ATOM 650 C CA . GLN A 1 84 ? 26.281 -26.031 -13.055 1 98.06 84 GLN A CA 1
ATOM 651 C C . GLN A 1 84 ? 25.875 -27.125 -12.062 1 98.06 84 GLN A C 1
ATOM 653 O O . GLN A 1 84 ? 26.484 -28.188 -12.023 1 98.06 84 GLN A O 1
ATOM 658 N N . ALA A 1 85 ? 24.922 -26.812 -11.25 1 98.44 85 ALA A N 1
ATOM 659 C CA . ALA A 1 85 ? 24.438 -27.812 -10.289 1 98.44 85 ALA A CA 1
ATOM 660 C C . ALA A 1 85 ? 23.953 -29.078 -10.992 1 98.44 85 ALA A C 1
ATOM 662 O O . ALA A 1 85 ? 24.188 -30.188 -10.523 1 98.44 85 ALA A O 1
ATOM 663 N N . MET A 1 86 ? 23.281 -28.969 -12.117 1 98.56 86 MET A N 1
ATOM 664 C CA . MET A 1 86 ? 22.75 -30.094 -12.883 1 98.56 86 MET A CA 1
ATOM 665 C C . MET A 1 86 ? 23.875 -30.906 -13.5 1 98.56 86 MET A C 1
ATOM 667 O O . MET A 1 86 ? 23.844 -32.125 -13.453 1 98.56 86 MET A O 1
ATOM 671 N N . LYS A 1 87 ? 24.812 -30.203 -13.992 1 98.12 87 LYS A N 1
ATOM 672 C CA . LYS A 1 87 ? 25.969 -30.875 -14.57 1 98.12 87 LYS A CA 1
ATOM 673 C C . LYS A 1 87 ? 26.734 -31.672 -13.508 1 98.12 87 LYS A C 1
ATOM 675 O O . LYS A 1 87 ? 27.094 -32.812 -13.719 1 98.12 87 LYS A O 1
ATOM 680 N N . ASP A 1 88 ? 26.953 -31.047 -12.422 1 98 88 ASP A N 1
ATOM 681 C CA . ASP A 1 88 ? 27.719 -31.641 -11.344 1 98 88 ASP A CA 1
ATOM 682 C C . ASP A 1 88 ? 27.031 -32.875 -10.797 1 98 88 ASP A C 1
ATOM 684 O O . ASP A 1 88 ? 27.688 -33.812 -10.344 1 98 88 ASP A O 1
ATOM 688 N N . SER A 1 89 ? 25.75 -32.906 -10.812 1 97.62 89 SER A N 1
ATOM 689 C CA . SER A 1 89 ? 24.984 -34 -10.172 1 97.62 89 SER A CA 1
ATOM 690 C C . SER A 1 89 ? 24.562 -35.062 -11.188 1 97.62 89 SER A C 1
ATOM 692 O O . SER A 1 89 ? 24.109 -36.125 -10.812 1 97.62 89 SER A O 1
ATOM 694 N N . GLY A 1 90 ? 24.641 -34.719 -12.43 1 97.62 90 GLY A N 1
ATOM 695 C CA . GLY A 1 90 ? 24.203 -35.656 -13.469 1 97.62 90 GLY A CA 1
ATOM 696 C C . GLY A 1 90 ? 22.703 -35.562 -13.742 1 97.62 90 GLY A C 1
ATOM 697 O O . GLY A 1 90 ? 22.094 -36.531 -14.164 1 97.62 90 GLY A O 1
ATOM 698 N N . TYR A 1 91 ? 22.156 -34.438 -13.352 1 98.44 91 TYR A N 1
ATOM 699 C CA . TYR A 1 91 ? 20.75 -34.188 -13.664 1 98.44 91 TYR A CA 1
ATOM 700 C C . TYR A 1 91 ? 20.531 -34.094 -15.164 1 98.44 91 TYR A C 1
ATOM 702 O O . TYR A 1 91 ? 21.234 -33.344 -15.852 1 98.44 91 TYR A O 1
ATOM 710 N N . THR A 1 92 ? 19.562 -34.781 -15.75 1 97.94 92 THR A N 1
ATOM 711 C CA . THR A 1 92 ? 19.422 -34.906 -17.203 1 97.94 92 THR A CA 1
ATOM 712 C C . THR A 1 92 ? 18.406 -33.906 -17.719 1 97.94 92 THR A C 1
ATOM 714 O O . THR A 1 92 ? 18.328 -33.656 -18.938 1 97.94 92 THR A O 1
ATOM 717 N N . GLY A 1 93 ? 17.547 -33.344 -16.906 1 97.69 93 GLY A N 1
ATOM 718 C CA . GLY A 1 93 ? 16.656 -32.281 -17.312 1 97.69 93 GLY A CA 1
ATOM 719 C C . GLY A 1 93 ? 17.359 -30.938 -17.5 1 97.69 93 GLY A C 1
ATOM 720 O O . GLY A 1 93 ? 18.594 -30.891 -17.547 1 97.69 93 GLY A O 1
ATOM 721 N N . SER A 1 94 ? 16.609 -29.891 -17.672 1 97.62 94 SER A N 1
ATOM 722 C CA . SER A 1 94 ? 17.156 -28.562 -17.875 1 97.62 94 SER A CA 1
ATOM 723 C C . SER A 1 94 ? 16.531 -27.562 -16.906 1 97.62 94 SER A C 1
ATOM 725 O O . SER A 1 94 ? 15.68 -27.922 -16.094 1 97.62 94 SER A O 1
ATOM 727 N N . TYR A 1 95 ? 17.125 -26.391 -16.938 1 97.94 95 TYR A N 1
ATOM 728 C CA . TYR A 1 95 ? 16.578 -25.281 -16.188 1 97.94 95 TYR A CA 1
ATOM 729 C C . TYR A 1 95 ? 16.094 -24.172 -17.109 1 97.94 95 TYR A C 1
ATOM 731 O O . TYR A 1 95 ? 16.75 -23.875 -18.109 1 97.94 95 TYR A O 1
ATOM 739 N N . GLN A 1 96 ? 14.945 -23.625 -16.844 1 96.94 96 GLN A N 1
ATOM 740 C CA . GLN A 1 96 ? 14.422 -22.469 -17.562 1 96.94 96 GLN A CA 1
ATOM 741 C C . GLN A 1 96 ? 13.781 -21.469 -16.609 1 96.94 96 GLN A C 1
ATOM 743 O O . GLN A 1 96 ? 12.664 -21.672 -16.141 1 96.94 96 GLN A O 1
ATOM 748 N N . GLY A 1 97 ? 14.438 -20.375 -16.422 1 97.38 97 GLY A N 1
ATOM 749 C CA . GLY A 1 97 ? 13.875 -19.344 -15.562 1 97.38 97 GLY A CA 1
ATOM 750 C C . GLY A 1 97 ? 12.703 -18.625 -16.188 1 97.38 97 GLY A C 1
ATOM 751 O O . GLY A 1 97 ? 12.633 -18.469 -17.422 1 97.38 97 GLY A O 1
ATOM 752 N N . VAL A 1 98 ? 11.773 -18.234 -15.398 1 97.94 98 VAL A N 1
ATOM 753 C CA . VAL A 1 98 ? 10.617 -17.438 -15.797 1 97.94 98 VAL A CA 1
ATOM 754 C C . VAL A 1 98 ? 10.469 -16.234 -14.852 1 97.94 98 VAL A C 1
ATOM 756 O O . VAL A 1 98 ? 10.453 -16.406 -13.633 1 97.94 98 VAL A O 1
ATOM 759 N N . PHE A 1 99 ? 10.414 -15.039 -15.438 1 98.31 99 PHE A N 1
ATOM 760 C CA . PHE A 1 99 ? 10.25 -13.852 -14.609 1 98.31 99 PHE A CA 1
ATOM 761 C C . PHE A 1 99 ? 8.773 -13.523 -14.406 1 98.31 99 PHE A C 1
ATOM 763 O O . PHE A 1 99 ? 8.039 -13.328 -15.375 1 98.31 99 PHE A O 1
ATOM 770 N N . PRO A 1 100 ? 8.297 -13.516 -13.125 1 97.88 100 PRO A N 1
ATOM 771 C CA . PRO A 1 100 ? 6.922 -13.062 -12.891 1 97.88 100 PRO A CA 1
ATOM 772 C C . PRO A 1 100 ? 6.754 -11.555 -13.094 1 97.88 100 PRO A C 1
ATOM 774 O O . PRO A 1 100 ? 7.324 -10.758 -12.336 1 97.88 100 PRO A O 1
ATOM 777 N N . ILE A 1 101 ? 5.91 -11.164 -13.984 1 98 101 ILE A N 1
ATOM 778 C CA . ILE A 1 101 ? 5.777 -9.773 -14.414 1 98 101 ILE A CA 1
ATOM 779 C C . ILE A 1 101 ? 5.301 -8.914 -13.242 1 98 101 ILE A C 1
ATOM 781 O O . ILE A 1 101 ? 5.699 -7.754 -13.109 1 98 101 ILE A O 1
ATOM 785 N N . LYS A 1 102 ? 4.523 -9.477 -12.289 1 96.25 102 LYS A N 1
ATOM 786 C CA . LYS A 1 102 ? 3.93 -8.711 -11.195 1 96.25 102 LYS A CA 1
ATOM 787 C C . LYS A 1 102 ? 5.008 -8.117 -10.297 1 96.25 102 LYS A C 1
ATOM 789 O O . LYS A 1 102 ? 4.738 -7.184 -9.531 1 96.25 102 LYS A O 1
ATOM 794 N N . VAL A 1 103 ? 6.238 -8.617 -10.328 1 97.19 103 VAL A N 1
ATOM 795 C CA . VAL A 1 103 ? 7.316 -8.18 -9.453 1 97.19 103 VAL A CA 1
ATOM 796 C C . VAL A 1 103 ? 7.793 -6.793 -9.875 1 97.19 103 VAL A C 1
ATOM 798 O O . VAL A 1 103 ? 8.125 -5.957 -9.031 1 97.19 103 VAL A O 1
ATOM 801 N N . ASN A 1 104 ? 7.844 -6.559 -11.086 1 98.06 104 ASN A N 1
ATOM 802 C CA . ASN A 1 104 ? 8.172 -5.281 -11.711 1 98.06 104 ASN A CA 1
ATOM 803 C C . ASN A 1 104 ? 7.699 -5.23 -13.164 1 98.06 104 ASN A C 1
ATOM 805 O O . ASN A 1 104 ? 8.336 -5.816 -14.039 1 98.06 104 ASN A O 1
ATOM 809 N N . GLN A 1 105 ? 6.715 -4.512 -13.477 1 97.88 105 GLN A N 1
ATOM 810 C CA . GLN A 1 105 ? 6.043 -4.539 -14.766 1 97.88 105 GLN A CA 1
ATOM 811 C C . GLN A 1 105 ? 6.586 -3.457 -15.695 1 97.88 105 GLN A C 1
ATOM 813 O O . GLN A 1 105 ? 6.156 -3.344 -16.844 1 97.88 105 GLN A O 1
ATOM 818 N N . GLN A 1 106 ? 7.508 -2.639 -15.227 1 97.31 106 GLN A N 1
ATOM 819 C CA . GLN A 1 106 ? 8.008 -1.519 -16.016 1 97.31 106 GLN A CA 1
ATOM 820 C C . GLN A 1 106 ? 8.531 -1.993 -17.375 1 97.31 106 GLN A C 1
ATOM 822 O O . GLN A 1 106 ? 9.258 -2.984 -17.453 1 97.31 106 GLN A O 1
ATOM 827 N N . ALA A 1 107 ? 8.227 -1.289 -18.422 1 97.19 107 ALA A N 1
ATOM 828 C CA . ALA A 1 107 ? 8.555 -1.678 -19.797 1 97.19 107 ALA A CA 1
ATOM 829 C C . ALA A 1 107 ? 10.055 -1.932 -19.953 1 97.19 107 ALA A C 1
ATOM 831 O O . ALA A 1 107 ? 10.461 -2.947 -20.516 1 97.19 107 ALA A O 1
ATOM 832 N N . GLN A 1 108 ? 10.844 -1.062 -19.438 1 95.31 108 GLN A N 1
ATOM 833 C CA . GLN A 1 108 ? 12.289 -1.181 -19.594 1 95.31 108 GLN A CA 1
ATOM 834 C C . GLN A 1 108 ? 12.812 -2.439 -18.906 1 95.31 108 GLN A C 1
ATOM 836 O O . GLN A 1 108 ? 13.719 -3.1 -19.422 1 95.31 108 GLN A O 1
ATOM 841 N N . ILE A 1 109 ? 12.32 -2.754 -17.75 1 97.56 109 ILE A N 1
ATOM 842 C CA . ILE A 1 109 ? 12.758 -3.918 -16.984 1 97.56 109 ILE A CA 1
ATOM 843 C C . ILE A 1 109 ? 12.422 -5.195 -17.766 1 97.56 109 ILE A C 1
ATOM 845 O O . ILE A 1 109 ? 13.281 -6.07 -17.922 1 97.56 109 ILE A O 1
ATOM 849 N N . ILE A 1 110 ? 11.203 -5.297 -18.297 1 98.06 110 ILE A N 1
ATOM 850 C CA . ILE A 1 110 ? 10.781 -6.488 -19.016 1 98.06 110 ILE A CA 1
ATOM 851 C C . ILE A 1 110 ? 11.57 -6.609 -20.312 1 98.06 110 ILE A C 1
ATOM 853 O O . ILE A 1 110 ? 11.961 -7.707 -20.719 1 98.06 110 ILE A O 1
ATOM 857 N N . GLU A 1 111 ? 11.789 -5.457 -20.938 1 96.56 111 GLU A N 1
ATOM 858 C CA . GLU A 1 111 ? 12.594 -5.449 -22.141 1 96.56 111 GLU A CA 1
ATOM 859 C C . GLU A 1 111 ? 13.984 -6.012 -21.891 1 96.56 111 GLU A C 1
ATOM 861 O O . GLU A 1 111 ? 14.477 -6.844 -22.656 1 96.56 111 GLU A O 1
ATOM 866 N N . GLU A 1 112 ? 14.578 -5.574 -20.844 1 96.25 112 GLU A N 1
ATOM 867 C CA . GLU A 1 112 ? 15.922 -6.035 -20.5 1 96.25 112 GLU A CA 1
ATOM 868 C C . GLU A 1 112 ? 15.922 -7.516 -20.125 1 96.25 112 GLU A C 1
ATOM 870 O O . GLU A 1 112 ? 16.812 -8.266 -20.547 1 96.25 112 GLU A O 1
ATOM 875 N N . ILE A 1 113 ? 14.961 -7.93 -19.406 1 97.5 113 ILE A N 1
ATOM 876 C CA . ILE A 1 113 ? 14.875 -9.32 -18.984 1 97.5 113 ILE A CA 1
ATOM 877 C C . ILE A 1 113 ? 14.734 -10.234 -20.188 1 97.5 113 ILE A C 1
ATOM 879 O O . ILE A 1 113 ? 15.406 -11.266 -20.281 1 97.5 113 ILE A O 1
ATOM 883 N N . THR A 1 114 ? 13.875 -9.844 -21.125 1 97 114 THR A N 1
ATOM 884 C CA . THR A 1 114 ? 13.656 -10.672 -22.312 1 97 114 THR A CA 1
ATOM 885 C C . THR A 1 114 ? 14.875 -10.656 -23.219 1 97 114 THR A C 1
ATOM 887 O O . THR A 1 114 ? 15.227 -11.672 -23.828 1 97 114 THR A O 1
ATOM 890 N N . ARG A 1 115 ? 15.547 -9.5 -23.234 1 95.62 115 ARG A N 1
ATOM 891 C CA . ARG A 1 115 ? 16.734 -9.383 -24.062 1 95.62 115 ARG A CA 1
ATOM 892 C C . ARG A 1 115 ? 17.891 -10.203 -23.484 1 95.62 115 ARG A C 1
ATOM 894 O O . ARG A 1 115 ? 18.438 -11.07 -24.172 1 95.62 115 ARG A O 1
ATOM 901 N N . PHE A 1 116 ? 18.234 -9.977 -22.219 1 95.19 116 PHE A N 1
ATOM 902 C CA . PHE A 1 116 ? 19.328 -10.703 -21.578 1 95.19 116 PHE A CA 1
ATOM 903 C C . PHE A 1 116 ? 18.969 -12.172 -21.391 1 95.19 116 PHE A C 1
ATOM 905 O O . PHE A 1 116 ? 19.828 -13.047 -21.5 1 95.19 116 PHE A O 1
ATOM 912 N N . GLY A 1 117 ? 17.734 -12.445 -21.125 1 96.12 117 GLY A N 1
ATOM 913 C CA . GLY A 1 117 ? 17.266 -13.789 -20.859 1 96.12 117 GLY A CA 1
ATOM 914 C C . GLY A 1 117 ? 17.156 -14.656 -22.094 1 96.12 117 GLY A C 1
ATOM 915 O O . GLY A 1 117 ? 17.109 -15.883 -22 1 96.12 117 GLY A O 1
ATOM 916 N N . SER A 1 118 ? 17.188 -14.023 -23.234 1 94.75 118 SER A N 1
ATOM 917 C CA . SER A 1 118 ? 17.016 -14.766 -24.484 1 94.75 118 SER A CA 1
ATOM 918 C C . SER A 1 118 ? 18.094 -15.828 -24.656 1 94.75 118 SER A C 1
ATOM 920 O O . SER A 1 118 ? 17.828 -16.906 -25.203 1 94.75 118 SER A O 1
ATOM 922 N N . ARG A 1 119 ? 19.281 -15.594 -24.125 1 94.44 119 ARG A N 1
ATOM 923 C CA . ARG A 1 119 ? 20.391 -16.531 -24.25 1 94.44 119 ARG A CA 1
ATOM 924 C C . ARG A 1 119 ? 20.109 -17.812 -23.453 1 94.44 119 ARG A C 1
ATOM 926 O O . ARG A 1 119 ? 20.688 -18.859 -23.734 1 94.44 119 ARG A O 1
ATOM 933 N N . PHE A 1 120 ? 19.188 -17.734 -22.516 1 96.25 120 PHE A N 1
ATOM 934 C CA . PHE A 1 120 ? 18.906 -18.859 -21.625 1 96.25 120 PHE A CA 1
ATOM 935 C C . PHE A 1 120 ? 17.469 -19.344 -21.828 1 96.25 120 PHE A C 1
ATOM 937 O O . PHE A 1 120 ? 16.984 -20.203 -21.078 1 96.25 120 PHE A O 1
ATOM 944 N N . ASN A 1 121 ? 16.734 -18.75 -22.844 1 96.25 121 ASN A N 1
ATOM 945 C CA . ASN A 1 121 ? 15.312 -19.016 -23.016 1 96.25 121 ASN A CA 1
ATOM 946 C C . ASN A 1 121 ? 14.523 -18.688 -21.75 1 96.25 121 ASN A C 1
ATOM 948 O O . ASN A 1 121 ? 13.617 -19.438 -21.375 1 96.25 121 ASN A O 1
ATOM 952 N N . HIS A 1 122 ? 14.984 -17.625 -21.062 1 96.94 122 HIS A N 1
ATOM 953 C CA . HIS A 1 122 ? 14.273 -17.125 -19.891 1 96.94 122 HIS A CA 1
ATOM 954 C C . HIS A 1 122 ? 12.875 -16.641 -20.25 1 96.94 122 HIS A C 1
ATOM 956 O O . HIS A 1 122 ? 12.703 -15.883 -21.203 1 96.94 122 HIS A O 1
ATOM 962 N N . GLY A 1 123 ? 11.836 -17.109 -19.609 1 98.12 123 GLY A N 1
ATOM 963 C CA . GLY A 1 123 ? 10.453 -16.844 -19.953 1 98.12 123 GLY A CA 1
ATOM 964 C C . GLY A 1 123 ? 9.812 -15.797 -19.078 1 98.12 123 GLY A C 1
ATOM 965 O O . GLY A 1 123 ? 10.5 -15.023 -18.406 1 98.12 123 GLY A O 1
ATOM 966 N N . LEU A 1 124 ? 8.477 -15.641 -19.172 1 98.5 124 LEU A N 1
ATOM 967 C CA . LEU A 1 124 ? 7.668 -14.703 -18.406 1 98.5 124 LEU A CA 1
ATOM 968 C C . LEU A 1 124 ? 6.469 -15.398 -17.766 1 98.5 124 LEU A C 1
ATOM 970 O O . LEU A 1 124 ? 5.926 -16.344 -18.344 1 98.5 124 LEU A O 1
ATOM 974 N N . GLU A 1 125 ? 6.164 -15.047 -16.594 1 98.25 125 GLU A N 1
ATOM 975 C CA . GLU A 1 125 ? 4.938 -15.477 -15.922 1 98.25 125 GLU A CA 1
ATOM 976 C C . GLU A 1 125 ? 3.91 -14.352 -15.875 1 98.25 125 GLU A C 1
ATOM 978 O O . GLU A 1 125 ? 4.234 -13.219 -15.508 1 98.25 125 GLU A O 1
ATOM 983 N N . ALA A 1 126 ? 2.693 -14.617 -16.344 1 97.94 126 ALA A N 1
ATOM 984 C CA . ALA A 1 126 ? 1.594 -13.656 -16.391 1 97.94 126 ALA A CA 1
ATOM 985 C C . ALA A 1 126 ? 0.444 -14.102 -15.484 1 97.94 126 ALA A C 1
ATOM 987 O O . ALA A 1 126 ? -0.066 -15.211 -15.617 1 97.94 126 ALA A O 1
ATOM 988 N N . GLY A 1 127 ? 0.032 -13.203 -14.562 1 95.75 127 GLY A N 1
ATOM 989 C CA . GLY A 1 127 ? -1.043 -13.539 -13.641 1 95.75 127 GLY A CA 1
ATOM 990 C C . GLY A 1 127 ? -2.32 -12.766 -13.906 1 95.75 127 GLY A C 1
ATOM 991 O O . GLY A 1 127 ? -3.289 -12.875 -13.156 1 95.75 127 GLY A O 1
ATOM 992 N N . SER A 1 128 ? -2.375 -11.938 -14.977 1 96.5 128 SER A N 1
ATOM 993 C CA . SER A 1 128 ? -3.537 -11.148 -15.359 1 96.5 128 SER A CA 1
ATOM 994 C C . SER A 1 128 ? -3.57 -10.906 -16.859 1 96.5 128 SER A C 1
ATOM 996 O O . SER A 1 128 ? -2.604 -11.211 -17.562 1 96.5 128 SER A O 1
ATOM 998 N N . LYS A 1 129 ? -4.66 -10.367 -17.359 1 95.94 129 LYS A N 1
ATOM 999 C CA . LYS A 1 129 ? -4.82 -10.086 -18.781 1 95.94 129 LYS A CA 1
ATOM 1000 C C . LYS A 1 129 ? -3.768 -9.102 -19.266 1 95.94 129 LYS A C 1
ATOM 1002 O O . LYS A 1 129 ? -3.145 -9.312 -20.312 1 95.94 129 LYS A O 1
ATOM 1007 N N . GLY A 1 130 ? -3.578 -8.047 -18.453 1 96.69 130 GLY A N 1
ATOM 1008 C CA . GLY A 1 130 ? -2.566 -7.074 -18.828 1 96.69 130 GLY A CA 1
ATOM 1009 C C . GLY A 1 130 ? -1.173 -7.668 -18.938 1 96.69 130 GLY A C 1
ATOM 1010 O O . GLY A 1 130 ? -0.427 -7.363 -19.859 1 96.69 130 GLY A O 1
ATOM 1011 N N . GLU A 1 131 ? -0.846 -8.523 -18.062 1 97.88 131 GLU A N 1
ATOM 1012 C CA . GLU A 1 131 ? 0.471 -9.148 -18.062 1 97.88 131 GLU A CA 1
ATOM 1013 C C . GLU A 1 131 ? 0.616 -10.141 -19.219 1 97.88 131 GLU A C 1
ATOM 1015 O O . GLU A 1 131 ? 1.706 -10.305 -19.766 1 97.88 131 GLU A O 1
ATOM 1020 N N . LEU A 1 132 ? -0.491 -10.812 -19.562 1 97.69 132 LEU A N 1
ATOM 1021 C CA . LEU A 1 132 ? -0.443 -11.695 -20.719 1 97.69 132 LEU A CA 1
ATOM 1022 C C . LEU A 1 132 ? -0.12 -10.914 -21.984 1 97.69 132 LEU A C 1
ATOM 1024 O O . LEU A 1 132 ? 0.68 -11.359 -22.812 1 97.69 132 LEU A O 1
ATOM 1028 N N . MET A 1 133 ? -0.736 -9.773 -22.109 1 97.31 133 MET A N 1
ATOM 1029 C CA . MET A 1 133 ? -0.48 -8.945 -23.297 1 97.31 133 MET A CA 1
ATOM 1030 C C . MET A 1 133 ? 0.995 -8.57 -23.375 1 97.31 133 MET A C 1
ATOM 1032 O O . MET A 1 133 ? 1.572 -8.562 -24.469 1 97.31 133 MET A O 1
ATOM 1036 N N . ILE A 1 134 ? 1.59 -8.258 -22.234 1 98.12 134 ILE A N 1
ATOM 1037 C CA . ILE A 1 134 ? 3.02 -7.969 -22.188 1 98.12 134 ILE A CA 1
ATOM 1038 C C . ILE A 1 134 ? 3.807 -9.195 -22.641 1 98.12 134 ILE A C 1
ATOM 1040 O O . ILE A 1 134 ? 4.668 -9.102 -23.516 1 98.12 134 ILE A O 1
ATOM 1044 N N . ALA A 1 135 ? 3.459 -10.352 -22.047 1 98.06 135 ALA A N 1
ATOM 1045 C CA . ALA A 1 135 ? 4.203 -11.578 -22.328 1 98.06 135 ALA A CA 1
ATOM 1046 C C . ALA A 1 135 ? 4.156 -11.93 -23.812 1 98.06 135 ALA A C 1
ATOM 1048 O O . ALA A 1 135 ? 5.188 -12.258 -24.406 1 98.06 135 ALA A O 1
ATOM 1049 N N . LEU A 1 136 ? 3 -11.844 -24.422 1 96.25 136 LEU A N 1
ATOM 1050 C CA . LEU A 1 136 ? 2.805 -12.219 -25.812 1 96.25 136 LEU A CA 1
ATOM 1051 C C . LEU A 1 136 ? 3.6 -11.305 -26.734 1 96.25 136 LEU A C 1
ATOM 1053 O O . LEU A 1 136 ? 4.129 -11.758 -27.75 1 96.25 136 LEU A O 1
ATOM 1057 N N . SER A 1 137 ? 3.684 -10.07 -26.328 1 95.88 137 SER A N 1
ATOM 1058 C CA . SER A 1 137 ? 4.352 -9.094 -27.172 1 95.88 137 SER A CA 1
ATOM 1059 C C . SER A 1 137 ? 5.863 -9.102 -26.953 1 95.88 137 SER A C 1
ATOM 1061 O O . SER A 1 137 ? 6.633 -8.859 -27.891 1 95.88 137 SER A O 1
ATOM 1063 N N . MET A 1 138 ? 6.312 -9.43 -25.75 1 96.19 138 MET A N 1
ATOM 1064 C CA . MET A 1 138 ? 7.699 -9.125 -25.391 1 96.19 138 MET A CA 1
ATOM 1065 C C . MET A 1 138 ? 8.555 -10.391 -25.438 1 96.19 138 MET A C 1
ATOM 1067 O O . MET A 1 138 ? 9.781 -10.305 -25.516 1 96.19 138 MET A O 1
ATOM 1071 N N . ILE A 1 139 ? 7.918 -11.531 -25.344 1 94.31 139 ILE A N 1
ATOM 1072 C CA . ILE A 1 139 ? 8.688 -12.773 -25.391 1 94.31 139 ILE A CA 1
ATOM 1073 C C . ILE A 1 139 ? 9.398 -12.883 -26.734 1 94.31 139 ILE A C 1
ATOM 1075 O O . ILE A 1 139 ? 8.828 -12.531 -27.766 1 94.31 139 ILE A O 1
ATOM 1079 N N . GLN A 1 140 ? 10.664 -13.359 -26.828 1 89.06 140 GLN A N 1
ATOM 1080 C CA . GLN A 1 140 ? 11.461 -13.273 -28.047 1 89.06 140 GLN A CA 1
ATOM 1081 C C . GLN A 1 140 ? 11.625 -14.648 -28.688 1 89.06 140 GLN A C 1
ATOM 1083 O O . GLN A 1 140 ? 11.852 -14.758 -29.891 1 89.06 140 GLN A O 1
ATOM 1088 N N . SER A 1 141 ? 11.555 -15.617 -27.844 1 90.69 141 SER A N 1
ATOM 1089 C CA . SER A 1 141 ? 11.852 -16.953 -28.328 1 90.69 141 SER A CA 1
ATOM 1090 C C . SER A 1 141 ? 10.664 -17.906 -28.141 1 90.69 141 SER A C 1
ATOM 1092 O O . SER A 1 141 ? 9.977 -17.844 -27.109 1 90.69 141 SER A O 1
ATOM 1094 N N . THR A 1 142 ? 10.438 -18.75 -29.141 1 92.88 142 THR A N 1
ATOM 1095 C CA . THR A 1 142 ? 9.406 -19.781 -29.016 1 92.88 142 THR A CA 1
ATOM 1096 C C . THR A 1 142 ? 9.836 -20.859 -28.031 1 92.88 142 THR A C 1
ATOM 1098 O O . THR A 1 142 ? 9.023 -21.672 -27.609 1 92.88 142 THR A O 1
ATOM 1101 N N . LYS A 1 143 ? 11.078 -20.812 -27.656 1 94.69 143 LYS A N 1
ATOM 1102 C CA . LYS A 1 143 ? 11.594 -21.781 -26.672 1 94.69 143 LYS A CA 1
ATOM 1103 C C . LYS A 1 143 ? 11.383 -21.281 -25.25 1 94.69 143 LYS A C 1
ATOM 1105 O O . LYS A 1 143 ? 11.484 -22.047 -24.297 1 94.69 143 LYS A O 1
ATOM 1110 N N . SER A 1 144 ? 11.148 -20 -25.141 1 96.31 144 SER A N 1
ATOM 1111 C CA . SER A 1 144 ? 10.875 -19.438 -23.828 1 96.31 144 SER A CA 1
ATOM 1112 C C . SER A 1 144 ? 9.461 -19.766 -23.359 1 96.31 144 SER A C 1
ATOM 1114 O O . SER A 1 144 ? 8.539 -19.859 -24.172 1 96.31 144 SER A O 1
ATOM 1116 N N . LEU A 1 145 ? 9.32 -19.938 -22.125 1 98.06 145 LEU A N 1
ATOM 1117 C CA . LEU A 1 145 ? 8.031 -20.359 -21.578 1 98.06 145 LEU A CA 1
ATOM 1118 C C . LEU A 1 145 ? 7.199 -19.141 -21.188 1 98.06 145 LEU A C 1
ATOM 1120 O O . LEU A 1 145 ? 7.738 -18.141 -20.688 1 98.06 145 LEU A O 1
ATOM 1124 N N . ILE A 1 146 ? 5.922 -19.156 -21.453 1 98.31 146 ILE A N 1
ATOM 1125 C CA . ILE A 1 146 ? 4.926 -18.281 -20.859 1 98.31 146 ILE A CA 1
ATOM 1126 C C . ILE A 1 146 ? 4.055 -19.062 -19.891 1 98.31 146 ILE A C 1
ATOM 1128 O O . ILE A 1 146 ? 3.318 -19.969 -20.297 1 98.31 146 ILE A O 1
ATOM 1132 N N . VAL A 1 147 ? 4.199 -18.812 -18.625 1 98.56 147 VAL A N 1
ATOM 1133 C CA . VAL A 1 147 ? 3.412 -19.484 -17.594 1 98.56 147 VAL A CA 1
ATOM 1134 C C . VAL A 1 147 ? 2.279 -18.578 -17.125 1 98.56 147 VAL A C 1
ATOM 1136 O O . VAL A 1 147 ? 2.52 -17.453 -16.672 1 98.56 147 VAL A O 1
ATOM 1139 N N . CYS A 1 148 ? 1.088 -19.031 -17.266 1 98.06 148 CYS A N 1
ATOM 1140 C CA . CYS A 1 148 ? -0.081 -18.234 -16.906 1 98.06 148 CYS A CA 1
ATOM 1141 C C . CYS A 1 148 ? -0.676 -18.719 -15.578 1 98.06 148 CYS A C 1
ATOM 1143 O O . CYS A 1 148 ? -1.338 -19.75 -15.539 1 98.06 148 CYS A O 1
ATOM 1145 N N . ASN A 1 149 ? -0.473 -17.953 -14.562 1 95.06 149 ASN A N 1
ATOM 1146 C CA . ASN A 1 149 ? -1.118 -18.172 -13.273 1 95.06 149 ASN A CA 1
ATOM 1147 C C . ASN A 1 149 ? -2.346 -17.281 -13.102 1 95.06 149 ASN A C 1
ATOM 1149 O O . ASN A 1 149 ? -2.9 -16.781 -14.078 1 95.06 149 ASN A O 1
ATOM 1153 N N . GLY A 1 150 ? -2.893 -17.188 -11.969 1 89.81 150 GLY A N 1
ATOM 1154 C CA . GLY A 1 150 ? -4.008 -16.297 -11.68 1 89.81 150 GLY A CA 1
ATOM 1155 C C . GLY A 1 150 ? -5.305 -16.734 -12.328 1 89.81 150 GLY A C 1
ATOM 1156 O O . GLY A 1 150 ? -5.367 -17.812 -12.938 1 89.81 150 GLY A O 1
ATOM 1157 N N . TYR A 1 151 ? -6.344 -15.852 -12.242 1 89.5 151 TYR A N 1
ATOM 1158 C CA . TYR A 1 151 ? -7.656 -16.125 -12.812 1 89.5 151 TYR A CA 1
ATOM 1159 C C . TYR A 1 151 ? -7.664 -15.852 -14.312 1 89.5 151 TYR A C 1
ATOM 1161 O O . TYR A 1 151 ? -7.117 -14.844 -14.766 1 89.5 151 TYR A O 1
ATOM 1169 N N . LYS A 1 152 ? -8.289 -16.734 -15.039 1 93.94 152 LYS A N 1
ATOM 1170 C CA . LYS A 1 152 ? -8.312 -16.625 -16.5 1 93.94 152 LYS A CA 1
ATOM 1171 C C . LYS A 1 152 ? -9.75 -16.609 -17.016 1 93.94 152 LYS A C 1
ATOM 1173 O O . LYS A 1 152 ? -10.508 -17.547 -16.797 1 93.94 152 LYS A O 1
ATOM 1178 N N . ASP A 1 153 ? -10.086 -15.523 -17.656 1 94 153 ASP A N 1
ATOM 1179 C CA . ASP A 1 153 ? -11.391 -15.508 -18.328 1 94 153 ASP A CA 1
ATOM 1180 C C . ASP A 1 153 ? -11.297 -16.078 -19.734 1 94 153 ASP A C 1
ATOM 1182 O O . ASP A 1 153 ? -10.203 -16.422 -20.203 1 94 153 ASP A O 1
ATOM 1186 N N . PRO A 1 154 ? -12.367 -16.281 -20.469 1 94.88 154 PRO A N 1
ATOM 1187 C CA . PRO A 1 154 ? -12.344 -16.922 -21.781 1 94.88 154 PRO A CA 1
ATOM 1188 C C . PRO A 1 154 ? -11.461 -16.172 -22.781 1 94.88 154 PRO A C 1
ATOM 1190 O O . PRO A 1 154 ? -10.75 -16.812 -23.578 1 94.88 154 PRO A O 1
ATOM 1193 N N . GLU A 1 155 ? -11.477 -14.875 -22.719 1 94 155 GLU A N 1
ATOM 1194 C CA . GLU A 1 155 ? -10.641 -14.094 -23.625 1 94 155 GLU A CA 1
ATOM 1195 C C . GLU A 1 155 ? -9.156 -14.383 -23.375 1 94 155 GLU A C 1
ATOM 1197 O O . GLU A 1 155 ? -8.383 -14.508 -24.328 1 94 155 GLU A O 1
ATOM 1202 N N . PHE A 1 156 ? -8.805 -14.414 -22.156 1 95.38 156 PHE A N 1
ATOM 1203 C CA . PHE A 1 156 ? -7.457 -14.773 -21.734 1 95.38 156 PHE A CA 1
ATOM 1204 C C . PHE A 1 156 ? -7.066 -16.141 -22.312 1 95.38 156 PHE A C 1
ATOM 1206 O O . PHE A 1 156 ? -5.996 -16.281 -22.906 1 95.38 156 PHE A O 1
ATOM 1213 N N . ILE A 1 157 ? -7.918 -17.109 -22.172 1 96.81 157 ILE A N 1
ATOM 1214 C CA . ILE A 1 157 ? -7.656 -18.484 -22.594 1 96.81 157 ILE A CA 1
ATOM 1215 C C . ILE A 1 157 ? -7.562 -18.547 -24.109 1 96.81 157 ILE A C 1
ATOM 1217 O O . ILE A 1 157 ? -6.668 -19.203 -24.656 1 96.81 157 ILE A O 1
ATOM 1221 N N . ASP A 1 158 ? -8.414 -17.828 -24.812 1 96.12 158 ASP A N 1
ATOM 1222 C CA . ASP A 1 158 ? -8.398 -17.812 -26.266 1 96.12 158 ASP A CA 1
ATOM 1223 C C . ASP A 1 158 ? -7.074 -17.281 -26.797 1 96.12 158 ASP A C 1
ATOM 1225 O O . ASP A 1 158 ? -6.48 -17.875 -27.703 1 96.12 158 ASP A O 1
ATOM 1229 N N . LEU A 1 159 ? -6.621 -16.219 -26.203 1 95.25 159 LEU A N 1
ATOM 1230 C CA . LEU A 1 159 ? -5.359 -15.617 -26.625 1 95.25 159 LEU A CA 1
ATOM 1231 C C . LEU A 1 159 ? -4.195 -16.578 -26.391 1 95.25 159 LEU A C 1
ATOM 1233 O O . LEU A 1 159 ? -3.314 -16.719 -27.234 1 95.25 159 LEU A O 1
ATOM 1237 N N . GLY A 1 160 ? -4.246 -17.172 -25.234 1 96.38 160 GLY A N 1
ATOM 1238 C CA . GLY A 1 160 ? -3.205 -18.141 -24.922 1 96.38 160 GLY A CA 1
ATOM 1239 C C . GLY A 1 160 ? -3.189 -19.328 -25.859 1 96.38 160 GLY A C 1
ATOM 1240 O O . GLY A 1 160 ? -2.123 -19.766 -26.297 1 96.38 160 GLY A O 1
ATOM 1241 N N . LEU A 1 161 ? -4.359 -19.875 -26.172 1 96.88 161 LEU A N 1
ATOM 1242 C CA . LEU A 1 161 ? -4.473 -21.031 -27.047 1 96.88 161 LEU A CA 1
ATOM 1243 C C . LEU A 1 161 ? -3.984 -20.688 -28.453 1 96.88 161 LEU A C 1
ATOM 1245 O O . LEU A 1 161 ? -3.225 -21.453 -29.062 1 96.88 161 LEU A O 1
ATOM 1249 N N . GLN A 1 162 ? -4.387 -19.562 -28.891 1 94.06 162 GLN A N 1
ATOM 1250 C CA . GLN A 1 162 ? -3.986 -19.156 -30.234 1 94.06 162 GLN A CA 1
ATOM 1251 C C . GLN A 1 162 ? -2.479 -18.938 -30.328 1 94.06 162 GLN A C 1
ATOM 1253 O O . GLN A 1 162 ? -1.858 -19.219 -31.344 1 94.06 162 GLN A O 1
ATOM 1258 N N . THR A 1 163 ? -1.92 -18.422 -29.281 1 94.5 163 THR A N 1
ATOM 1259 C CA . THR A 1 163 ? -0.476 -18.234 -29.219 1 94.5 163 THR A CA 1
ATOM 1260 C C . THR A 1 163 ? 0.251 -19.578 -29.219 1 94.5 163 THR A C 1
ATOM 1262 O O . THR A 1 163 ? 1.338 -19.703 -29.797 1 94.5 163 THR A O 1
ATOM 1265 N N . THR A 1 164 ? -0.35 -20.547 -28.609 1 94.88 164 THR A N 1
ATOM 1266 C CA . THR A 1 164 ? 0.196 -21.906 -28.672 1 94.88 164 THR A CA 1
ATOM 1267 C C . THR A 1 164 ? 0.226 -22.406 -30.109 1 94.88 164 THR A C 1
ATOM 1269 O O . THR A 1 164 ? 1.186 -23.062 -30.531 1 94.88 164 THR A O 1
ATOM 1272 N N . ARG A 1 165 ? -0.774 -22.109 -30.828 1 92.5 165 ARG A N 1
ATOM 1273 C CA . ARG A 1 165 ? -0.849 -22.484 -32.25 1 92.5 165 ARG A CA 1
ATOM 1274 C C . ARG A 1 165 ? 0.293 -21.859 -33.031 1 92.5 165 ARG A C 1
ATOM 1276 O O . ARG A 1 165 ? 0.789 -22.469 -34 1 92.5 165 ARG A O 1
ATOM 1283 N N . MET A 1 166 ? 0.771 -20.672 -32.625 1 93.56 166 MET A N 1
ATOM 1284 C CA . MET A 1 166 ? 1.859 -19.953 -33.281 1 93.56 166 MET A CA 1
ATOM 1285 C C . MET A 1 166 ? 3.197 -20.641 -33.031 1 93.56 166 MET A C 1
ATOM 1287 O O . MET A 1 166 ? 4.18 -20.375 -33.719 1 93.56 166 MET A O 1
ATOM 1291 N N . GLY A 1 167 ? 3.215 -21.5 -32.062 1 93.19 167 GLY A N 1
ATOM 1292 C CA . GLY A 1 167 ? 4.445 -22.219 -31.781 1 93.19 167 GLY A CA 1
ATOM 1293 C C . GLY A 1 167 ? 5.023 -21.875 -30.422 1 93.19 167 GLY A C 1
ATOM 1294 O O . GLY A 1 167 ? 6.016 -22.484 -30 1 93.19 167 GLY A O 1
ATOM 1295 N N . TYR A 1 168 ? 4.402 -20.953 -29.734 1 95.44 168 TYR A N 1
ATOM 1296 C CA . TYR A 1 168 ? 4.891 -20.594 -28.406 1 95.44 168 TYR A CA 1
ATOM 1297 C C . TYR A 1 168 ? 4.387 -21.578 -27.359 1 95.44 168 TYR A C 1
ATOM 1299 O O . TYR A 1 168 ? 3.387 -22.266 -27.578 1 95.44 168 TYR A O 1
ATOM 1307 N N . LYS A 1 169 ? 5.098 -21.719 -26.297 1 97 169 LYS A N 1
ATOM 1308 C CA . LYS A 1 169 ? 4.691 -22.562 -25.188 1 97 169 LYS A CA 1
ATOM 1309 C C . LYS A 1 169 ? 3.98 -21.75 -24.109 1 97 169 LYS A C 1
ATOM 1311 O O . LYS A 1 169 ? 4.633 -21.125 -23.281 1 97 169 LYS A O 1
ATOM 1316 N N . VAL A 1 170 ? 2.703 -21.828 -24.109 1 98.06 170 VAL A N 1
ATOM 1317 C CA . VAL A 1 170 ? 1.885 -21.125 -23.141 1 98.06 170 VAL A CA 1
ATOM 1318 C C . VAL A 1 170 ? 1.221 -22.125 -22.203 1 98.06 170 VAL A C 1
ATOM 1320 O O . VAL A 1 170 ? 0.324 -22.875 -22.609 1 98.06 170 VAL A O 1
ATOM 1323 N N . PHE A 1 171 ? 1.608 -22.156 -20.969 1 98.56 171 PHE A N 1
ATOM 1324 C CA . PHE A 1 171 ? 1.048 -23.078 -19.984 1 98.56 171 PHE A CA 1
ATOM 1325 C C . PHE A 1 171 ? -0.083 -22.422 -19.203 1 98.56 171 PHE A C 1
ATOM 1327 O O . PHE A 1 171 ? 0.107 -21.359 -18.594 1 98.56 171 PHE A O 1
ATOM 1334 N N . PHE A 1 172 ? -1.269 -22.984 -19.219 1 98.5 172 PHE A N 1
ATOM 1335 C CA . PHE A 1 172 ? -2.357 -22.578 -18.344 1 98.5 172 PHE A CA 1
ATOM 1336 C C . PHE A 1 172 ? -2.295 -23.344 -17.016 1 98.5 172 PHE A C 1
ATOM 1338 O O . PHE A 1 172 ? -2.639 -24.531 -16.969 1 98.5 172 PHE A O 1
ATOM 1345 N N . VAL A 1 173 ? -1.886 -22.688 -15.961 1 98.19 173 VAL A N 1
ATOM 1346 C CA . VAL A 1 173 ? -1.811 -23.328 -14.656 1 98.19 173 VAL A CA 1
ATOM 1347 C C . VAL A 1 173 ? -3.164 -23.234 -13.961 1 98.19 173 VAL A C 1
ATOM 1349 O O . VAL A 1 173 ? -3.668 -22.141 -13.703 1 98.19 173 VAL A O 1
ATOM 1352 N N . ILE A 1 174 ? -3.693 -24.344 -13.625 1 96.94 174 ILE A N 1
ATOM 1353 C CA . ILE A 1 174 ? -4.992 -24.406 -12.961 1 96.94 174 ILE A CA 1
ATOM 1354 C C . ILE A 1 174 ? -4.832 -24.094 -11.477 1 96.94 174 ILE A C 1
ATOM 1356 O O . ILE A 1 174 ? -4.137 -24.812 -10.758 1 96.94 174 ILE A O 1
ATOM 1360 N N . GLU A 1 175 ? -5.508 -23.062 -11.094 1 92.19 175 GLU A N 1
ATOM 1361 C CA . GLU A 1 175 ? -5.457 -22.625 -9.703 1 92.19 175 GLU A CA 1
ATOM 1362 C C . GLU A 1 175 ? -6.695 -23.062 -8.938 1 92.19 175 GLU A C 1
ATOM 1364 O O . GLU A 1 175 ? -6.637 -23.281 -7.723 1 92.19 175 GLU A O 1
ATOM 1369 N N . THR A 1 176 ? -7.785 -23.094 -9.617 1 89.38 176 THR A N 1
ATOM 1370 C CA . THR A 1 176 ? -9.055 -23.562 -9.062 1 89.38 176 THR A CA 1
ATOM 1371 C C . THR A 1 176 ? -9.703 -24.578 -9.992 1 89.38 176 THR A C 1
ATOM 1373 O O . THR A 1 176 ? -9.508 -24.531 -11.203 1 89.38 176 THR A O 1
ATOM 1376 N N . PRO A 1 177 ? -10.461 -25.469 -9.445 1 87.19 177 PRO A N 1
ATOM 1377 C CA . PRO A 1 177 ? -11.039 -26.547 -10.258 1 87.19 177 PRO A CA 1
ATOM 1378 C C . PRO A 1 177 ? -11.953 -26.016 -11.359 1 87.19 177 PRO A C 1
ATOM 1380 O O . PRO A 1 177 ? -12.102 -26.656 -12.406 1 87.19 177 PRO A O 1
ATOM 1383 N N . THR A 1 178 ? -12.469 -24.859 -11.164 1 89.38 178 THR A N 1
ATOM 1384 C CA . THR A 1 178 ? -13.461 -24.344 -12.102 1 89.38 178 THR A CA 1
ATOM 1385 C C . THR A 1 178 ? -12.789 -23.891 -13.391 1 89.38 178 THR A C 1
ATOM 1387 O O . THR A 1 178 ? -13.461 -23.672 -14.406 1 89.38 178 THR A O 1
ATOM 1390 N N . GLU A 1 179 ? -11.531 -23.781 -13.445 1 93.62 179 GLU A N 1
ATOM 1391 C CA . GLU A 1 179 ? -10.828 -23.25 -14.609 1 93.62 179 GLU A CA 1
ATOM 1392 C C . GLU A 1 179 ? -10.719 -24.297 -15.711 1 93.62 179 GLU A C 1
ATOM 1394 O O . GLU A 1 179 ? -10.781 -23.969 -16.891 1 93.62 179 GLU A O 1
ATOM 1399 N N . LEU A 1 180 ? -10.586 -25.594 -15.336 1 96.88 180 LEU A N 1
ATOM 1400 C CA . LEU A 1 180 ? -10.328 -26.625 -16.328 1 96.88 180 LEU A CA 1
ATOM 1401 C C . LEU A 1 180 ? -11.484 -26.75 -17.312 1 96.88 180 LEU A C 1
ATOM 1403 O O . LEU A 1 180 ? -11.281 -26.781 -18.516 1 96.88 180 LEU A O 1
ATOM 1407 N N . PRO A 1 181 ? -12.742 -26.766 -16.828 1 96.19 181 PRO A N 1
ATOM 1408 C CA . PRO A 1 181 ? -13.852 -26.844 -17.781 1 96.19 181 PRO A CA 1
ATOM 1409 C C . PRO A 1 181 ? -13.844 -25.703 -18.781 1 96.19 181 PRO A C 1
ATOM 1411 O O . PRO A 1 181 ? -14.164 -25.906 -19.969 1 96.19 181 PRO A O 1
ATOM 1414 N N . ILE A 1 182 ? -13.469 -24.531 -18.375 1 96.06 182 ILE A N 1
ATOM 1415 C CA . ILE A 1 182 ? -13.422 -23.375 -19.266 1 96.06 182 ILE A CA 1
ATOM 1416 C C . ILE A 1 182 ? -12.328 -23.578 -20.312 1 96.06 182 ILE A C 1
ATOM 1418 O O . ILE A 1 182 ? -12.539 -23.328 -21.5 1 96.06 182 ILE A O 1
ATOM 1422 N N . ILE A 1 183 ? -11.172 -24.047 -19.906 1 97.94 183 ILE A N 1
ATOM 1423 C CA . ILE A 1 183 ? -10.047 -24.297 -20.797 1 97.94 183 ILE A CA 1
ATOM 1424 C C . ILE A 1 183 ? -10.438 -25.359 -21.828 1 97.94 183 ILE A C 1
ATOM 1426 O O . ILE A 1 183 ? -10.18 -25.188 -23.031 1 97.94 183 ILE A O 1
ATOM 1430 N N . LEU A 1 184 ? -11.086 -26.469 -21.344 1 98 184 LEU A N 1
ATOM 1431 C CA . LEU A 1 184 ? -11.492 -27.547 -22.234 1 98 184 LEU A CA 1
ATOM 1432 C C . LEU A 1 184 ? -12.523 -27.062 -23.25 1 98 184 LEU A C 1
ATOM 1434 O O . LEU A 1 184 ? -12.453 -27.406 -24.422 1 98 184 LEU A O 1
ATOM 1438 N N . GLU A 1 185 ? -13.43 -26.266 -22.734 1 97.5 185 GLU A N 1
ATOM 1439 C CA . GLU A 1 185 ? -14.453 -25.703 -23.625 1 97.5 185 GLU A CA 1
ATOM 1440 C C . GLU A 1 185 ? -13.82 -24.844 -24.719 1 97.5 185 GLU A C 1
ATOM 1442 O O . GLU A 1 185 ? -14.156 -25 -25.891 1 97.5 185 GLU A O 1
ATOM 1447 N N . ARG A 1 186 ? -12.938 -23.922 -24.344 1 97.12 186 ARG A N 1
ATOM 1448 C CA . ARG A 1 186 ? -12.297 -23.031 -25.312 1 97.12 186 ARG A CA 1
ATOM 1449 C C . ARG A 1 186 ? -11.375 -23.812 -26.25 1 97.12 186 ARG A C 1
ATOM 1451 O O . ARG A 1 186 ? -11.297 -23.5 -27.438 1 97.12 186 ARG A O 1
ATOM 1458 N N . SER A 1 187 ? -10.633 -24.781 -25.703 1 98 187 SER A N 1
ATOM 1459 C CA . SER A 1 187 ? -9.781 -25.656 -26.5 1 98 187 SER A CA 1
ATOM 1460 C C . SER A 1 187 ? -10.586 -26.359 -27.594 1 98 187 SER A C 1
ATOM 1462 O O . SER A 1 187 ? -10.172 -26.375 -28.75 1 98 187 SER A O 1
ATOM 1464 N N . ASN A 1 188 ? -11.711 -26.891 -27.234 1 97.56 188 ASN A N 1
ATOM 1465 C CA . ASN A 1 188 ? -12.578 -27.578 -28.188 1 97.56 188 ASN A CA 1
ATOM 1466 C C . ASN A 1 188 ? -13.117 -26.609 -29.25 1 97.56 188 ASN A C 1
ATOM 1468 O O . ASN A 1 188 ? -13.148 -26.922 -30.438 1 97.56 188 ASN A O 1
ATOM 1472 N N . ALA A 1 189 ? -13.523 -25.484 -28.797 1 96.5 189 ALA A N 1
ATOM 1473 C CA . ALA A 1 189 ? -14.094 -24.484 -29.688 1 96.5 189 ALA A CA 1
ATOM 1474 C C . ALA A 1 189 ? -13.07 -24.031 -30.734 1 96.5 189 ALA A C 1
ATOM 1476 O O . ALA A 1 189 ? -13.422 -23.75 -31.875 1 96.5 189 ALA A O 1
ATOM 1477 N N . LEU A 1 190 ? -11.797 -23.953 -30.359 1 94.94 190 LEU A N 1
ATOM 1478 C CA . LEU A 1 190 ? -10.758 -23.422 -31.25 1 94.94 190 LEU A CA 1
ATOM 1479 C C . LEU A 1 190 ? -10.008 -24.562 -31.938 1 94.94 190 LEU A C 1
ATOM 1481 O O . LEU A 1 190 ? -9.273 -24.312 -32.906 1 94.94 190 LEU A O 1
ATOM 1485 N N . GLY A 1 191 ? -10.188 -25.75 -31.453 1 95.94 191 GLY A N 1
ATOM 1486 C CA . GLY A 1 191 ? -9.469 -26.891 -32 1 95.94 191 GLY A CA 1
ATOM 1487 C C . GLY A 1 191 ? -7.98 -26.859 -31.703 1 95.94 191 GLY A C 1
ATOM 1488 O O . GLY A 1 191 ? -7.168 -27.203 -32.562 1 95.94 191 GLY A O 1
ATOM 1489 N N . ILE A 1 192 ? -7.617 -26.281 -30.625 1 96.62 192 ILE A N 1
ATOM 1490 C CA . ILE A 1 192 ? -6.219 -26.188 -30.219 1 96.62 192 ILE A CA 1
ATOM 1491 C C . ILE A 1 192 ? -6.02 -26.922 -28.891 1 96.62 192 ILE A C 1
ATOM 1493 O O . ILE A 1 192 ? -6.734 -26.672 -27.922 1 96.62 192 ILE A O 1
ATOM 1497 N N . GLU A 1 193 ? -5.113 -27.844 -28.781 1 97.38 193 GLU A N 1
ATOM 1498 C CA . GLU A 1 193 ? -4.809 -28.531 -27.516 1 97.38 193 GLU A CA 1
ATOM 1499 C C . GLU A 1 193 ? -4.02 -27.625 -26.578 1 97.38 193 GLU A C 1
ATOM 1501 O O . GLU A 1 193 ? -3.031 -27 -26.984 1 97.38 193 GLU A O 1
ATOM 1506 N N . PRO A 1 194 ? -4.43 -27.516 -25.422 1 98.25 194 PRO A N 1
ATOM 1507 C CA . PRO A 1 194 ? -3.758 -26.641 -24.453 1 98.25 194 PRO A CA 1
ATOM 1508 C C . PRO A 1 194 ? -2.547 -27.297 -23.797 1 98.25 194 PRO A C 1
ATOM 1510 O O . PRO A 1 194 ? -2.414 -28.531 -23.828 1 98.25 194 PRO A O 1
ATOM 1513 N N . LEU A 1 195 ? -1.61 -26.547 -23.391 1 98.31 195 LEU A N 1
ATOM 1514 C CA . LEU A 1 195 ? -0.627 -26.953 -22.391 1 98.31 195 LEU A CA 1
ATOM 1515 C C . LEU A 1 195 ? -1.107 -26.625 -20.984 1 98.31 195 LEU A C 1
ATOM 1517 O O . LEU A 1 195 ? -1.336 -25.453 -20.672 1 98.31 195 LEU A O 1
ATOM 1521 N N . ILE A 1 196 ? -1.242 -27.625 -20.172 1 98.62 196 ILE A N 1
ATOM 1522 C CA . ILE A 1 196 ? -1.902 -27.438 -18.875 1 98.62 196 ILE A CA 1
ATOM 1523 C C . ILE A 1 196 ? -0.929 -27.766 -17.75 1 98.62 196 ILE A C 1
ATOM 1525 O O . ILE A 1 196 ? -0.156 -28.719 -17.844 1 98.62 196 ILE A O 1
ATOM 1529 N N . GLY A 1 197 ? -0.879 -26.906 -16.766 1 98.5 197 GLY A N 1
ATOM 1530 C CA . GLY A 1 197 ? -0.261 -27.188 -15.484 1 98.5 197 GLY A CA 1
ATOM 1531 C C . GLY A 1 197 ? -1.242 -27.141 -14.328 1 98.5 197 GLY A C 1
ATOM 1532 O O . GLY A 1 197 ? -2.371 -26.656 -14.477 1 98.5 197 GLY A O 1
ATOM 1533 N N . VAL A 1 198 ? -0.857 -27.688 -13.195 1 98 198 VAL A N 1
ATOM 1534 C CA . VAL A 1 198 ? -1.665 -27.594 -11.984 1 98 198 VAL A CA 1
ATOM 1535 C C . VAL A 1 198 ? -0.818 -27.031 -10.844 1 98 198 VAL A C 1
ATOM 1537 O O . VAL A 1 198 ? 0.364 -27.359 -10.719 1 98 198 VAL A O 1
ATOM 1540 N N . ARG A 1 199 ? -1.373 -26.109 -10.117 1 96.38 199 ARG A N 1
ATOM 1541 C CA . ARG A 1 199 ? -0.761 -25.656 -8.867 1 96.38 199 ARG A CA 1
ATOM 1542 C C . ARG A 1 199 ? -1.285 -26.469 -7.684 1 96.38 199 ARG A C 1
ATOM 1544 O O . ARG A 1 199 ? -2.498 -26.594 -7.504 1 96.38 199 ARG A O 1
ATOM 1551 N N . ILE A 1 200 ? -0.429 -26.984 -6.898 1 94.94 200 ILE A N 1
ATOM 1552 C CA . ILE A 1 200 ? -0.868 -27.797 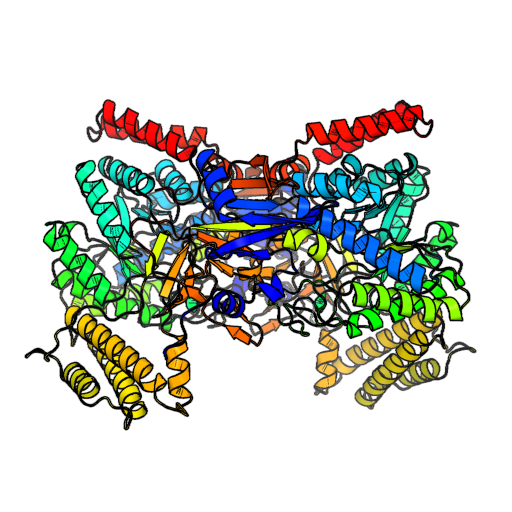-5.762 1 94.94 200 ILE A CA 1
ATOM 1553 C C . ILE A 1 200 ? -0.68 -27 -4.469 1 94.94 200 ILE A C 1
ATOM 1555 O O . ILE A 1 200 ? 0.192 -26.125 -4.387 1 94.94 200 ILE A O 1
ATOM 1559 N N . LYS A 1 201 ? -1.551 -27.312 -3.502 1 89.31 201 LYS A N 1
ATOM 1560 C CA . LYS A 1 201 ? -1.374 -26.844 -2.131 1 89.31 201 LYS A CA 1
ATOM 1561 C C . LYS A 1 201 ? -0.415 -27.75 -1.362 1 89.31 201 LYS A C 1
ATOM 1563 O O . LYS A 1 201 ? -0.667 -28.953 -1.215 1 89.31 201 LYS A O 1
ATOM 1568 N N . LEU A 1 202 ? 0.602 -27.141 -0.911 1 84.75 202 LEU A N 1
ATOM 1569 C CA . LEU A 1 202 ? 1.56 -27.938 -0.157 1 84.75 202 LEU A CA 1
ATOM 1570 C C . LEU A 1 202 ? 1.123 -28.078 1.297 1 84.75 202 LEU A C 1
ATOM 1572 O O . LEU A 1 202 ? 0.459 -27.203 1.841 1 84.75 202 LEU A O 1
ATOM 1576 N N . SER A 1 203 ? 1.405 -29.203 1.87 1 76.12 203 SER A N 1
ATOM 1577 C CA . SER A 1 203 ? 1.223 -29.391 3.305 1 76.12 203 SER A CA 1
ATOM 1578 C C . SER A 1 203 ? 2.256 -28.609 4.102 1 76.12 203 SER A C 1
ATOM 1580 O O . SER A 1 203 ? 1.962 -28.109 5.195 1 76.12 203 SER A O 1
ATOM 1582 N N . SER A 1 204 ? 3.326 -28.469 3.496 1 61.16 204 SER A N 1
ATOM 1583 C CA . SER A 1 204 ? 4.426 -27.734 4.129 1 61.16 204 SER A CA 1
ATOM 1584 C C . SER A 1 204 ? 4.184 -26.234 4.109 1 61.16 204 SER A C 1
ATOM 1586 O O . SER A 1 204 ? 3.545 -25.719 3.189 1 61.16 204 SER A O 1
ATOM 1588 N N . ARG A 1 205 ? 4.469 -25.688 5.305 1 58.59 205 ARG A N 1
ATOM 1589 C CA . ARG A 1 205 ? 4.297 -24.234 5.41 1 58.59 205 ARG A CA 1
ATOM 1590 C C . ARG A 1 205 ? 5.645 -23.531 5.41 1 58.59 205 ARG A C 1
ATOM 1592 O O . ARG A 1 205 ? 6.633 -24.047 5.926 1 58.59 205 ARG A O 1
ATOM 1599 N N . GLY A 1 206 ? 5.695 -22.484 4.672 1 49.38 206 GLY A N 1
ATOM 1600 C CA . GLY A 1 206 ? 6.848 -21.609 4.754 1 49.38 206 GLY A CA 1
ATOM 1601 C C . GLY A 1 206 ? 6.852 -20.75 6.004 1 49.38 206 GLY A C 1
ATOM 1602 O O . GLY A 1 206 ? 6.008 -20.922 6.887 1 49.38 206 GLY A O 1
ATOM 1603 N N . SER A 1 207 ? 7.996 -20.016 6.352 1 47.78 207 SER A N 1
ATOM 1604 C CA . SER A 1 207 ? 8.117 -19.109 7.484 1 47.78 207 SER A CA 1
ATOM 1605 C C . SER A 1 207 ? 8.109 -17.656 7.031 1 47.78 207 SER A C 1
ATOM 1607 O O . SER A 1 207 ? 8.148 -17.375 5.832 1 47.78 207 SER A O 1
ATOM 1609 N N . GLY A 1 208 ? 7.762 -16.672 7.797 1 47.75 208 GLY A N 1
ATOM 1610 C CA . GLY A 1 208 ? 7.945 -15.25 7.566 1 47.75 208 GLY A CA 1
ATOM 1611 C C . GLY A 1 208 ? 6.652 -14.523 7.242 1 47.75 208 GLY A C 1
ATOM 1612 O O . GLY A 1 208 ? 5.566 -15 7.582 1 47.75 208 GLY A O 1
ATOM 1613 N N . HIS A 1 209 ? 6.82 -13.266 6.594 1 43.16 209 HIS A N 1
ATOM 1614 C CA . HIS A 1 209 ? 5.711 -12.367 6.301 1 43.16 209 HIS A CA 1
ATOM 1615 C C . HIS A 1 209 ? 4.73 -13 5.32 1 43.16 209 HIS A C 1
ATOM 1617 O O . HIS A 1 209 ? 3.576 -12.578 5.227 1 43.16 209 HIS A O 1
ATOM 1623 N N . TRP A 1 210 ? 5.18 -14.07 4.691 1 45.94 210 TRP A N 1
ATOM 1624 C CA . TRP A 1 210 ? 4.402 -14.609 3.586 1 45.94 210 TRP A CA 1
ATOM 1625 C C . TRP A 1 210 ? 4.023 -16.062 3.848 1 45.94 210 TRP A C 1
ATOM 1627 O O . TRP A 1 210 ? 3.74 -16.812 2.912 1 45.94 210 TRP A O 1
ATOM 1637 N N . GLN A 1 211 ? 3.99 -16.484 5.035 1 44.19 211 GLN A N 1
ATOM 1638 C CA . GLN A 1 211 ? 3.684 -17.844 5.43 1 44.19 211 GLN A CA 1
ATOM 1639 C C . GLN A 1 211 ? 2.307 -18.266 4.926 1 44.19 211 GLN A C 1
ATOM 1641 O O . GLN A 1 211 ? 2.076 -19.453 4.652 1 44.19 211 GLN A O 1
ATOM 1646 N N . ASP A 1 212 ? 1.485 -17.219 4.68 1 47.56 212 ASP A N 1
ATOM 1647 C CA . ASP A 1 212 ? 0.107 -17.531 4.309 1 47.56 212 ASP A CA 1
ATOM 1648 C C . ASP A 1 212 ? -0.002 -17.875 2.828 1 47.56 212 ASP A C 1
ATOM 1650 O O . ASP A 1 212 ? -1.05 -18.344 2.369 1 47.56 212 ASP A O 1
ATOM 1654 N N . SER A 1 213 ? 1.036 -17.656 2.121 1 45.91 213 SER A N 1
ATOM 1655 C CA . SER A 1 213 ? 1.015 -17.938 0.688 1 45.91 213 SER A CA 1
ATOM 1656 C C . SER A 1 213 ? 1.067 -19.438 0.414 1 45.91 213 SER A C 1
ATOM 1658 O O . SER A 1 213 ? 0.77 -19.875 -0.697 1 45.91 213 SER A O 1
ATOM 1660 N N . GLY A 1 214 ? 1.297 -20.219 1.574 1 48.16 214 GLY A N 1
ATOM 1661 C CA . GLY A 1 214 ? 1.395 -21.656 1.425 1 48.16 214 GLY A CA 1
ATOM 1662 C C . GLY A 1 214 ? 0.584 -22.422 2.455 1 48.16 214 GLY A C 1
ATOM 1663 O O . GLY A 1 214 ? -0.14 -21.812 3.252 1 48.16 214 GLY A O 1
ATOM 1664 N N . GLY A 1 215 ? 0.452 -23.625 2.26 1 53.75 215 GLY A N 1
ATOM 1665 C CA . GLY A 1 215 ? -0.177 -24.5 3.238 1 53.75 215 GLY A CA 1
ATOM 1666 C C . GLY A 1 215 ? -1.633 -24.797 2.928 1 53.75 215 GLY A C 1
ATOM 1667 O O . GLY A 1 215 ? -2.145 -24.391 1.882 1 53.75 215 GLY A O 1
ATOM 1668 N N . ASP A 1 216 ? -2.24 -25.438 3.795 1 63.44 216 ASP A N 1
ATOM 1669 C CA . ASP A 1 216 ? -3.605 -25.938 3.623 1 63.44 216 ASP A CA 1
ATOM 1670 C C . ASP A 1 216 ? -4.594 -24.781 3.51 1 63.44 216 ASP A C 1
ATOM 1672 O O . ASP A 1 216 ? -5.633 -24.906 2.855 1 63.44 216 ASP A O 1
ATOM 1676 N N . ASN A 1 217 ? -4.129 -23.641 3.996 1 68.88 217 ASN A N 1
ATOM 1677 C CA . ASN A 1 217 ? -5.074 -22.531 4.047 1 68.88 217 ASN A CA 1
ATOM 1678 C C . ASN A 1 217 ? -4.777 -21.5 2.967 1 68.88 217 ASN A C 1
ATOM 1680 O O . ASN A 1 217 ? -5.359 -20.406 2.967 1 68.88 217 ASN A O 1
ATOM 1684 N N . SER A 1 218 ? -3.953 -21.875 2.053 1 76.94 218 SER A N 1
ATOM 1685 C CA . SER A 1 218 ? -3.658 -20.984 0.946 1 76.94 218 SER A CA 1
ATOM 1686 C C . SER A 1 218 ? -4.898 -20.719 0.095 1 76.94 218 SER A C 1
ATOM 1688 O O . SER A 1 218 ? -5.734 -21.609 -0.072 1 76.94 218 SER A O 1
ATOM 1690 N N . ILE A 1 219 ? -5.012 -19.594 -0.41 1 84.19 219 ILE A N 1
ATOM 1691 C CA . ILE A 1 219 ? -6.176 -19.25 -1.223 1 84.19 219 ILE A CA 1
ATOM 1692 C C . ILE A 1 219 ? -5.977 -19.75 -2.648 1 84.19 219 ILE A C 1
ATOM 1694 O O . ILE A 1 219 ? -6.898 -19.719 -3.465 1 84.19 219 ILE A O 1
ATOM 1698 N N . PHE A 1 220 ? -4.742 -20.25 -2.932 1 86.12 220 PHE A N 1
ATOM 1699 C CA . PHE A 1 220 ? -4.449 -20.75 -4.27 1 86.12 220 PHE A CA 1
ATOM 1700 C C . PHE A 1 220 ? -4.027 -22.219 -4.219 1 86.12 220 PHE A C 1
ATOM 1702 O O . PHE A 1 220 ? -3.492 -22.672 -3.209 1 86.12 220 PHE A O 1
ATOM 1709 N N . GLY A 1 221 ? -4.309 -22.859 -5.41 1 91.19 221 GLY A N 1
ATOM 1710 C CA . GLY A 1 221 ? -3.809 -24.219 -5.566 1 91.19 221 GLY A CA 1
ATOM 1711 C C . GLY A 1 221 ? -4.871 -25.266 -5.332 1 91.19 221 GLY A C 1
ATOM 1712 O O . GLY A 1 221 ? -5.867 -25.016 -4.652 1 91.19 221 GLY A O 1
ATOM 1713 N N . LEU A 1 222 ? -4.621 -26.406 -5.797 1 93.31 222 LEU A N 1
ATOM 1714 C CA . LEU A 1 222 ? -5.527 -27.547 -5.695 1 93.31 222 LEU A CA 1
ATOM 1715 C C . LEU A 1 222 ? -5.133 -28.453 -4.539 1 93.31 222 LEU A C 1
ATOM 1717 O O . LEU A 1 222 ? -3.943 -28.656 -4.281 1 93.31 222 LEU A O 1
ATOM 1721 N N . THR A 1 223 ? -6.121 -28.938 -3.879 1 89.88 223 THR A N 1
ATOM 1722 C CA . THR A 1 223 ? -5.879 -30.031 -2.945 1 89.88 223 THR A CA 1
ATOM 1723 C C . THR A 1 223 ? -5.508 -31.312 -3.693 1 89.88 223 THR A C 1
ATOM 1725 O O . THR A 1 223 ? -5.688 -31.391 -4.91 1 89.88 223 THR A O 1
ATOM 1728 N N . THR A 1 224 ? -5.012 -32.25 -2.955 1 92.5 224 THR A N 1
ATOM 1729 C CA . THR A 1 224 ? -4.645 -33.531 -3.566 1 92.5 224 THR A CA 1
ATOM 1730 C C . THR A 1 224 ? -5.844 -34.156 -4.273 1 92.5 224 THR A C 1
ATOM 1732 O O . THR A 1 224 ? -5.715 -34.656 -5.387 1 92.5 224 THR A O 1
ATOM 1735 N N . SER A 1 225 ? -6.969 -34.094 -3.619 1 91.75 225 SER A N 1
ATOM 1736 C CA . SER A 1 225 ? -8.188 -34.656 -4.203 1 91.75 225 SER A CA 1
ATOM 1737 C C . SER A 1 225 ? -8.547 -33.938 -5.504 1 91.75 225 SER A C 1
ATOM 1739 O O . SER A 1 225 ? -8.992 -34.562 -6.461 1 91.75 225 SER A O 1
ATOM 1741 N N . GLN A 1 226 ? -8.414 -32.688 -5.512 1 92.75 226 GLN A N 1
ATOM 1742 C CA . GLN A 1 226 ? -8.75 -31.906 -6.695 1 92.75 226 GLN A CA 1
ATOM 1743 C C . GLN A 1 226 ? -7.773 -32.188 -7.832 1 92.75 226 GLN A C 1
ATOM 1745 O O . GLN A 1 226 ? -8.156 -32.156 -9.008 1 92.75 226 GLN A O 1
ATOM 1750 N N . VAL A 1 227 ? -6.535 -32.438 -7.504 1 95.81 227 VAL A N 1
ATOM 1751 C CA . VAL A 1 227 ? -5.555 -32.812 -8.516 1 95.81 227 VAL A CA 1
ATOM 1752 C C . VAL A 1 227 ? -5.984 -34.125 -9.195 1 95.81 227 VAL A C 1
ATOM 1754 O O . VAL A 1 227 ? -5.945 -34.219 -10.43 1 95.81 227 VAL A O 1
ATOM 1757 N N . VAL A 1 228 ? -6.395 -35.094 -8.391 1 95.44 228 VAL A N 1
ATOM 1758 C CA . VAL A 1 228 ? -6.871 -36.375 -8.922 1 95.44 228 VAL A CA 1
ATOM 1759 C C . VAL A 1 228 ? -8.094 -36.125 -9.805 1 95.44 228 VAL A C 1
ATOM 1761 O O . VAL A 1 228 ? -8.203 -36.719 -10.891 1 95.44 228 VAL A O 1
ATOM 1764 N N . ASP A 1 229 ? -8.984 -35.219 -9.344 1 95.06 229 ASP A N 1
ATOM 1765 C CA . ASP A 1 229 ? -10.172 -34.906 -10.125 1 95.06 229 ASP A CA 1
ATOM 1766 C C . ASP A 1 229 ? -9.797 -34.312 -11.477 1 95.06 229 ASP A C 1
ATOM 1768 O O . ASP A 1 229 ? -10.43 -34.594 -12.492 1 95.06 229 ASP A O 1
ATOM 1772 N N . VAL A 1 230 ? -8.812 -33.438 -11.461 1 96.94 230 VAL A N 1
ATOM 1773 C CA . VAL A 1 230 ? -8.344 -32.812 -12.688 1 96.94 230 VAL A CA 1
ATOM 1774 C C . VAL A 1 230 ? -7.809 -33.875 -13.641 1 96.94 230 VAL A C 1
ATOM 1776 O O . VAL A 1 230 ? -8.133 -33.875 -14.828 1 96.94 230 VAL A O 1
ATOM 1779 N N . MET A 1 231 ? -7 -34.812 -13.164 1 97.5 231 MET A N 1
ATOM 1780 C CA . MET A 1 231 ? -6.441 -35.875 -14 1 97.5 231 MET A CA 1
ATOM 1781 C C . MET A 1 231 ? -7.543 -36.781 -14.562 1 97.5 231 MET A C 1
ATOM 1783 O O . MET A 1 231 ? -7.52 -37.125 -15.742 1 97.5 231 MET A O 1
ATOM 1787 N N . ASP A 1 232 ? -8.516 -37.125 -13.695 1 97.12 232 ASP A N 1
ATOM 1788 C CA . ASP A 1 232 ? -9.625 -37.969 -14.133 1 97.12 232 ASP A CA 1
ATOM 1789 C C . ASP A 1 232 ? -10.445 -37.25 -15.219 1 97.12 232 ASP A C 1
ATOM 1791 O O . ASP A 1 232 ? -10.867 -37.875 -16.188 1 97.12 232 ASP A O 1
ATOM 1795 N N . LEU A 1 233 ? -10.688 -35.969 -15 1 97.38 233 LEU A N 1
ATOM 1796 C CA . LEU A 1 233 ? -11.445 -35.219 -15.977 1 97.38 233 LEU A CA 1
ATOM 1797 C C . LEU A 1 233 ? -10.695 -35.125 -17.312 1 97.38 233 LEU A C 1
ATOM 1799 O O . LEU A 1 233 ? -11.305 -35.25 -18.375 1 97.38 233 LEU A O 1
ATOM 1803 N N . LEU A 1 234 ? -9.414 -34.938 -17.266 1 98.19 234 LEU A N 1
ATOM 1804 C CA . LEU A 1 234 ? -8.602 -34.906 -18.469 1 98.19 234 LEU A CA 1
ATOM 1805 C C . LEU A 1 234 ? -8.609 -36.25 -19.188 1 98.19 234 LEU A C 1
ATOM 1807 O O . LEU A 1 234 ? -8.688 -36.312 -20.406 1 98.19 234 LEU A O 1
ATOM 1811 N N . LYS A 1 235 ? -8.508 -37.344 -18.422 1 97.69 235 LYS A N 1
ATOM 1812 C CA . LYS A 1 235 ? -8.586 -38.688 -19 1 97.69 235 LYS A CA 1
ATOM 1813 C C . LYS A 1 235 ? -9.914 -38.906 -19.703 1 97.69 235 LYS A C 1
ATOM 1815 O O . LYS A 1 235 ? -9.945 -39.438 -20.812 1 97.69 235 LYS A O 1
ATOM 1820 N N . LYS A 1 236 ? -10.93 -38.469 -19.016 1 97.25 236 LYS A N 1
ATOM 1821 C CA . LYS A 1 236 ? -12.273 -38.594 -19.562 1 97.25 236 LYS A CA 1
ATOM 1822 C C . LYS A 1 236 ? -12.391 -37.906 -20.922 1 97.25 236 LYS A C 1
ATOM 1824 O O . LYS A 1 236 ? -13.117 -38.375 -21.797 1 97.25 236 LYS A O 1
ATOM 1829 N N . HIS A 1 237 ? -11.641 -36.906 -21.156 1 97.12 237 HIS A N 1
ATOM 1830 C CA . HIS A 1 237 ? -11.703 -36.125 -22.391 1 97.12 237 HIS A CA 1
ATOM 1831 C C . HIS A 1 237 ? -10.562 -36.531 -23.328 1 97.12 237 HIS A C 1
ATOM 1833 O O . HIS A 1 237 ? -10.32 -35.844 -24.344 1 97.12 237 HIS A O 1
ATOM 1839 N N . ASP A 1 238 ? -9.812 -37.594 -22.938 1 97.44 238 ASP A N 1
ATOM 1840 C CA . ASP A 1 238 ? -8.664 -38.062 -23.703 1 97.44 238 ASP A CA 1
ATOM 1841 C C . ASP A 1 238 ? -7.625 -36.938 -23.875 1 97.44 238 ASP A C 1
ATOM 1843 O O . ASP A 1 238 ? -7.086 -36.781 -24.969 1 97.44 238 ASP A O 1
ATOM 1847 N N . MET A 1 239 ? -7.453 -36.125 -22.844 1 98.25 239 MET A N 1
ATOM 1848 C CA . MET A 1 239 ? -6.543 -34.969 -22.922 1 98.25 239 MET A CA 1
ATOM 1849 C C . MET A 1 239 ? -5.52 -35.031 -21.797 1 98.25 239 MET A C 1
ATOM 1851 O O . MET A 1 239 ? -4.91 -34 -21.469 1 98.25 239 MET A O 1
ATOM 1855 N N . LEU A 1 240 ? -5.293 -36.156 -21.188 1 98.5 240 LEU A N 1
ATOM 1856 C CA . LEU A 1 240 ? -4.328 -36.25 -20.094 1 98.5 240 LEU A CA 1
ATOM 1857 C C . LEU A 1 240 ? -2.934 -35.875 -20.562 1 98.5 240 LEU A C 1
ATOM 1859 O O . LEU A 1 240 ? -2.135 -35.344 -19.797 1 98.5 240 LEU A O 1
ATOM 1863 N N . HIS A 1 241 ? -2.654 -36.125 -21.859 1 98.19 241 HIS A N 1
ATOM 1864 C CA . HIS A 1 241 ? -1.347 -35.781 -22.422 1 98.19 241 HIS A CA 1
ATOM 1865 C C . HIS A 1 241 ? -1.086 -34.281 -22.391 1 98.19 241 HIS A C 1
ATOM 1867 O O . HIS A 1 241 ? 0.057 -33.844 -22.547 1 98.19 241 HIS A O 1
ATOM 1873 N N . CYS A 1 242 ? -2.146 -33.438 -22.203 1 98.5 242 CYS A N 1
ATOM 1874 C CA . CYS A 1 242 ? -2.008 -31.984 -22.125 1 98.5 242 CYS A CA 1
ATOM 1875 C C . CYS A 1 242 ? -1.461 -31.562 -20.766 1 98.5 242 CYS A C 1
ATOM 1877 O O . CYS A 1 242 ? -0.987 -30.438 -20.625 1 98.5 242 CYS A O 1
ATOM 1879 N N . LEU A 1 243 ? -1.542 -32.406 -19.75 1 98.69 243 LEU A N 1
ATOM 1880 C CA . LEU A 1 243 ? -1.021 -32.094 -18.422 1 98.69 243 LEU A CA 1
ATOM 1881 C C . LEU A 1 243 ? 0.487 -32.312 -18.359 1 98.69 243 LEU A C 1
ATOM 1883 O O . LEU A 1 243 ? 0.954 -33.438 -18.266 1 98.69 243 LEU A O 1
ATOM 1887 N N . GLN A 1 244 ? 1.23 -31.203 -18.344 1 98.69 244 GLN A N 1
ATOM 1888 C CA . GLN A 1 244 ? 2.668 -31.344 -18.547 1 98.69 244 GLN A CA 1
ATOM 1889 C C . GLN A 1 244 ? 3.449 -30.562 -17.5 1 98.69 244 GLN A C 1
ATOM 1891 O O . GLN A 1 244 ? 4.68 -30.641 -17.438 1 98.69 244 GLN A O 1
ATOM 1896 N N . LEU A 1 245 ? 2.771 -29.797 -16.641 1 98.81 245 LEU A N 1
ATOM 1897 C CA . LEU A 1 245 ? 3.471 -28.938 -15.688 1 98.81 245 LEU A CA 1
ATOM 1898 C C . LEU A 1 245 ? 2.873 -29.062 -14.289 1 98.81 245 LEU A C 1
ATOM 1900 O O . LEU A 1 245 ? 1.649 -29.094 -14.133 1 98.81 245 LEU A O 1
ATOM 1904 N N . LEU A 1 246 ? 3.721 -29.266 -13.273 1 98.69 246 LEU A N 1
ATOM 1905 C CA . LEU A 1 246 ? 3.352 -29.156 -11.867 1 98.69 246 LEU A CA 1
ATOM 1906 C C . LEU A 1 246 ? 3.953 -27.891 -11.25 1 98.69 246 LEU A C 1
ATOM 1908 O O . LEU A 1 246 ? 5.145 -27.625 -11.406 1 98.69 246 LEU A O 1
ATOM 1912 N N . HIS A 1 247 ? 3.062 -27.094 -10.641 1 97.62 247 HIS A N 1
ATOM 1913 C CA . HIS A 1 247 ? 3.465 -25.844 -10.023 1 97.62 247 HIS A CA 1
ATOM 1914 C C . HIS A 1 247 ? 3.166 -25.844 -8.523 1 97.62 247 HIS A C 1
ATOM 1916 O O . HIS A 1 247 ? 2.17 -26.422 -8.086 1 97.62 247 HIS A O 1
ATOM 1922 N N . TYR A 1 248 ? 4.039 -25.25 -7.758 1 94.12 248 TYR A N 1
ATOM 1923 C CA . TYR A 1 248 ? 3.715 -24.859 -6.391 1 94.12 248 TYR A CA 1
ATOM 1924 C C . TYR A 1 248 ? 4.332 -23.5 -6.051 1 94.12 248 TYR A C 1
ATOM 1926 O O . TYR A 1 248 ? 5.199 -23.016 -6.777 1 94.12 248 TYR A O 1
ATOM 1934 N N . HIS A 1 249 ? 3.814 -22.891 -5.043 1 90.44 249 HIS A N 1
ATOM 1935 C CA . HIS A 1 249 ? 4.395 -21.656 -4.535 1 90.44 249 HIS A CA 1
ATOM 1936 C C . HIS A 1 249 ? 4.438 -21.656 -3.01 1 90.44 249 HIS A C 1
ATOM 1938 O O . HIS A 1 249 ? 3.393 -21.672 -2.355 1 90.44 249 HIS A O 1
ATOM 1944 N N . LEU A 1 250 ? 5.598 -21.641 -2.492 1 86.31 250 LEU A N 1
ATOM 1945 C CA . LEU A 1 250 ? 5.805 -21.75 -1.053 1 86.31 250 LEU A CA 1
ATOM 1946 C C . LEU A 1 250 ? 5.594 -20.391 -0.376 1 86.31 250 LEU A C 1
ATOM 1948 O O . LEU A 1 250 ? 5.223 -20.344 0.798 1 86.31 250 LEU A O 1
ATOM 1952 N N . GLY A 1 251 ? 5.879 -19.344 -1.029 1 86.56 251 GLY A N 1
ATOM 1953 C CA . GLY A 1 251 ? 5.875 -17.984 -0.526 1 86.56 251 GLY A CA 1
ATOM 1954 C C . GLY A 1 251 ? 6.941 -17.109 -1.159 1 86.56 251 GLY A C 1
ATOM 1955 O O . GLY A 1 251 ? 7.77 -17.594 -1.934 1 86.56 251 GLY A O 1
ATOM 1956 N N . SER A 1 252 ? 6.777 -15.844 -0.75 1 88.31 252 SER A N 1
ATOM 1957 C CA . SER A 1 252 ? 7.816 -14.922 -1.195 1 88.31 252 SER A CA 1
ATOM 1958 C C . SER A 1 252 ? 8.938 -14.812 -0.167 1 88.31 252 SER A C 1
ATOM 1960 O O . SER A 1 252 ? 8.703 -14.969 1.033 1 88.31 252 SER A O 1
ATOM 1962 N N . GLN A 1 253 ? 10.172 -14.695 -0.541 1 92.81 253 GLN A N 1
ATOM 1963 C CA . GLN A 1 253 ? 11.281 -14.422 0.366 1 92.81 253 GLN A CA 1
ATOM 1964 C C . GLN A 1 253 ? 11.414 -15.508 1.432 1 92.81 253 GLN A C 1
ATOM 1966 O O . GLN A 1 253 ? 11.219 -15.242 2.619 1 92.81 253 GLN A O 1
ATOM 1971 N N . ILE A 1 254 ? 11.742 -16.734 0.98 1 94.56 254 ILE A N 1
ATOM 1972 C CA . ILE A 1 254 ? 11.898 -17.844 1.914 1 94.56 254 ILE A CA 1
ATOM 1973 C C . ILE A 1 254 ? 13.305 -17.828 2.496 1 94.56 254 ILE A C 1
ATOM 1975 O O . ILE A 1 254 ? 14.273 -18.188 1.816 1 94.56 254 ILE A O 1
ATOM 1979 N N . PRO A 1 255 ? 13.43 -17.578 3.811 1 94.12 255 PRO A N 1
ATOM 1980 C CA . PRO A 1 255 ? 14.766 -17.344 4.367 1 94.12 255 PRO A CA 1
ATOM 1981 C C . PRO A 1 255 ? 15.523 -18.641 4.637 1 94.12 255 PRO A C 1
ATOM 1983 O O . PRO A 1 255 ? 16.75 -18.625 4.68 1 94.12 255 PRO A O 1
ATOM 1986 N N . ASN A 1 256 ? 14.836 -19.766 4.793 1 95 256 ASN A N 1
ATOM 1987 C CA . ASN A 1 256 ? 15.453 -20.984 5.277 1 95 256 ASN A CA 1
ATOM 1988 C C . ASN A 1 256 ? 15.508 -22.062 4.188 1 95 256 ASN A C 1
ATOM 1990 O O . ASN A 1 256 ? 14.477 -22.5 3.689 1 95 256 ASN A O 1
ATOM 1994 N N . ILE A 1 257 ? 16.703 -22.594 3.947 1 95.94 257 ILE A N 1
ATOM 1995 C CA . ILE A 1 257 ? 16.938 -23.578 2.895 1 95.94 257 ILE A CA 1
ATOM 1996 C C . ILE A 1 257 ? 16.203 -24.875 3.236 1 95.94 257 ILE A C 1
ATOM 1998 O O . ILE A 1 257 ? 15.766 -25.609 2.342 1 95.94 257 ILE A O 1
ATOM 2002 N N . ARG A 1 258 ? 16.016 -25.188 4.504 1 94.44 258 ARG A N 1
ATOM 2003 C CA . ARG A 1 258 ? 15.344 -26.406 4.918 1 94.44 258 ARG A CA 1
ATOM 2004 C C . ARG A 1 258 ? 13.891 -26.422 4.453 1 94.44 258 ARG A C 1
ATOM 2006 O O . ARG A 1 258 ? 13.367 -27.469 4.059 1 94.44 258 ARG A O 1
ATOM 2013 N N . ASP A 1 259 ? 13.266 -25.312 4.539 1 92.88 259 ASP A N 1
ATOM 2014 C CA . ASP A 1 259 ? 11.883 -25.188 4.074 1 92.88 259 ASP A CA 1
ATOM 2015 C C . ASP A 1 259 ? 11.789 -25.438 2.572 1 92.88 259 ASP A C 1
ATOM 2017 O O . ASP A 1 259 ? 10.844 -26.078 2.1 1 92.88 259 ASP A O 1
ATOM 2021 N N . ILE A 1 260 ? 12.727 -25 1.827 1 94.75 260 ILE A N 1
ATOM 2022 C CA . ILE A 1 260 ? 12.766 -25.172 0.38 1 94.75 260 ILE A CA 1
ATOM 2023 C C . ILE A 1 260 ? 12.953 -26.656 0.05 1 94.75 260 ILE A C 1
ATOM 2025 O O . ILE A 1 260 ? 12.234 -27.203 -0.784 1 94.75 260 ILE A O 1
ATOM 2029 N N . ARG A 1 261 ? 13.867 -27.281 0.72 1 94.88 261 ARG A N 1
ATOM 2030 C CA . ARG A 1 261 ? 14.133 -28.688 0.487 1 94.88 261 ARG A CA 1
ATOM 2031 C C . ARG A 1 261 ? 12.891 -29.531 0.756 1 94.88 261 ARG A C 1
ATOM 2033 O O . ARG A 1 261 ? 12.562 -30.438 -0.022 1 94.88 261 ARG A O 1
ATOM 2040 N N . THR A 1 262 ? 12.273 -29.188 1.826 1 91.94 262 THR A N 1
ATOM 2041 C CA . THR A 1 262 ? 11.078 -29.922 2.211 1 91.94 262 THR A CA 1
ATOM 2042 C C . THR A 1 262 ? 9.984 -29.781 1.157 1 91.94 262 THR A C 1
ATOM 2044 O O . THR A 1 262 ? 9.344 -30.75 0.779 1 91.94 262 THR A O 1
ATOM 2047 N N . ALA A 1 263 ? 9.773 -28.594 0.713 1 93.19 263 ALA A N 1
ATOM 2048 C CA . ALA A 1 263 ? 8.758 -28.328 -0.302 1 93.19 263 ALA A CA 1
ATOM 2049 C C . ALA A 1 263 ? 9.094 -29.031 -1.613 1 93.19 263 ALA A C 1
ATOM 2051 O O . ALA A 1 263 ? 8.211 -29.594 -2.271 1 93.19 263 ALA A O 1
ATOM 2052 N N . VAL A 1 264 ? 10.344 -29.016 -1.994 1 96.12 264 VAL A N 1
ATOM 2053 C CA . VAL A 1 264 ? 10.781 -29.656 -3.234 1 96.12 264 VAL A CA 1
ATOM 2054 C C . VAL A 1 264 ? 10.57 -31.156 -3.15 1 96.12 264 VAL A C 1
ATOM 2056 O O . VAL A 1 264 ? 10.117 -31.781 -4.113 1 96.12 264 VAL A O 1
ATOM 2059 N N . ARG A 1 265 ? 10.875 -31.719 -2.039 1 94.12 265 ARG A N 1
ATOM 2060 C CA . ARG A 1 265 ? 10.703 -33.156 -1.856 1 94.12 265 ARG A CA 1
ATOM 2061 C C . ARG A 1 265 ? 9.242 -33.562 -2.01 1 94.12 265 ARG A C 1
ATOM 2063 O O . ARG A 1 265 ? 8.922 -34.5 -2.736 1 94.12 265 ARG A O 1
ATOM 2070 N N . GLU A 1 266 ? 8.422 -32.844 -1.326 1 91.94 266 GLU A N 1
ATOM 2071 C CA . GLU A 1 266 ? 6.996 -33.156 -1.404 1 91.94 266 GLU A CA 1
ATOM 2072 C C . GLU A 1 266 ? 6.484 -33.031 -2.838 1 91.94 266 GLU A C 1
ATOM 2074 O O . GLU A 1 266 ? 5.734 -33.875 -3.307 1 91.94 266 GLU A O 1
ATOM 2079 N N . THR A 1 267 ? 6.883 -32.062 -3.498 1 95.19 267 THR A N 1
ATOM 2080 C CA . THR A 1 267 ? 6.387 -31.797 -4.844 1 95.19 267 THR A CA 1
ATOM 2081 C C . THR A 1 267 ? 6.93 -32.844 -5.832 1 95.19 267 THR A C 1
ATOM 2083 O O . THR A 1 267 ? 6.238 -33.219 -6.773 1 95.19 267 THR A O 1
ATOM 2086 N N . ALA A 1 268 ? 8.172 -33.188 -5.613 1 96.75 268 ALA A N 1
ATOM 2087 C CA . ALA A 1 268 ? 8.75 -34.25 -6.457 1 96.75 268 ALA A CA 1
ATOM 2088 C C . ALA A 1 268 ? 7.938 -35.531 -6.367 1 96.75 268 ALA A C 1
ATOM 2090 O O . ALA A 1 268 ? 7.789 -36.25 -7.359 1 96.75 268 ALA A O 1
ATOM 2091 N N . ARG A 1 269 ? 7.41 -35.75 -5.211 1 95.69 269 ARG A N 1
ATOM 2092 C CA . ARG A 1 269 ? 6.582 -36.938 -5.016 1 95.69 269 ARG A CA 1
ATOM 2093 C C . ARG A 1 269 ? 5.277 -36.844 -5.797 1 95.69 269 ARG A C 1
ATOM 2095 O O . ARG A 1 269 ? 4.844 -37.781 -6.438 1 95.69 269 ARG A O 1
ATOM 2102 N N . TYR A 1 270 ? 4.625 -35.688 -5.688 1 96.75 270 TYR A N 1
ATOM 2103 C CA . TYR A 1 270 ? 3.436 -35.438 -6.496 1 96.75 270 TYR A CA 1
ATOM 2104 C C . TYR A 1 270 ? 3.727 -35.656 -7.977 1 96.75 270 TYR A C 1
ATOM 2106 O O . TYR A 1 270 ? 2.98 -36.344 -8.664 1 96.75 270 TYR A O 1
ATOM 2114 N N . TYR A 1 271 ? 4.816 -35.062 -8.414 1 98.06 271 TYR A N 1
ATOM 2115 C CA . TYR A 1 271 ? 5.219 -35.156 -9.812 1 98.06 271 TYR A CA 1
ATOM 2116 C C . TYR A 1 271 ? 5.383 -36.594 -10.25 1 98.06 271 TYR A C 1
ATOM 2118 O O . TYR A 1 271 ? 4.832 -37 -11.281 1 98.06 271 TYR A O 1
ATOM 2126 N N . ALA A 1 272 ? 6.098 -37.375 -9.508 1 97.62 272 ALA A N 1
ATOM 2127 C CA . ALA A 1 272 ? 6.355 -38.781 -9.836 1 97.62 272 ALA A CA 1
ATOM 2128 C C . ALA A 1 272 ? 5.055 -39.562 -9.914 1 97.62 272 ALA A C 1
ATOM 2130 O O . ALA A 1 272 ? 4.891 -40.406 -10.805 1 97.62 272 ALA A O 1
ATOM 2131 N N . ASP A 1 273 ? 4.191 -39.312 -8.992 1 96.94 273 ASP A N 1
ATOM 2132 C CA . ASP A 1 273 ? 2.93 -40.062 -8.969 1 96.94 273 ASP A CA 1
ATOM 2133 C C . ASP A 1 273 ? 2.033 -39.656 -10.133 1 96.94 273 ASP A C 1
ATOM 2135 O O . ASP A 1 273 ? 1.277 -40.469 -10.656 1 96.94 273 ASP A O 1
ATOM 2139 N N . MET A 1 274 ? 2.057 -38.375 -10.5 1 98 274 MET A N 1
ATOM 2140 C CA . MET A 1 274 ? 1.294 -37.938 -11.664 1 98 274 MET A CA 1
ATOM 2141 C C . MET A 1 274 ? 1.786 -38.656 -12.93 1 98 274 MET A C 1
ATOM 2143 O O . MET A 1 274 ? 0.984 -39.031 -13.773 1 98 274 MET A O 1
ATOM 2147 N N . VAL A 1 275 ? 3.121 -38.781 -13.047 1 98.12 275 VAL A N 1
ATOM 2148 C CA . VAL A 1 275 ? 3.703 -39.531 -14.156 1 98.12 275 VAL A CA 1
ATOM 2149 C C . VAL A 1 275 ? 3.209 -40.969 -14.125 1 98.12 275 VAL A C 1
ATOM 2151 O O . VAL A 1 275 ? 2.832 -41.531 -15.156 1 98.12 275 VAL A O 1
ATOM 2154 N N . ARG A 1 276 ? 3.166 -41.531 -12.953 1 95.69 276 ARG A N 1
ATOM 2155 C CA . ARG A 1 276 ? 2.719 -42.906 -12.781 1 95.69 276 ARG A CA 1
ATOM 2156 C C . ARG A 1 276 ? 1.263 -43.094 -13.203 1 95.69 276 ARG A C 1
ATOM 2158 O O . ARG A 1 276 ? 0.879 -44.125 -13.75 1 95.69 276 ARG A O 1
ATOM 2165 N N . GLU A 1 277 ? 0.512 -42.031 -12.984 1 96 277 GLU A N 1
ATOM 2166 C CA . GLU A 1 277 ? -0.907 -42.062 -13.328 1 96 277 GLU A CA 1
ATOM 2167 C C . GLU A 1 277 ? -1.114 -41.844 -14.828 1 96 277 GLU A C 1
ATOM 2169 O O . GLU A 1 277 ? -2.244 -41.906 -15.312 1 96 277 GLU A O 1
ATOM 2174 N N . GLY A 1 278 ? -0.073 -41.562 -15.516 1 97 278 GLY A N 1
ATOM 2175 C CA . GLY A 1 278 ? -0.165 -41.531 -16.969 1 97 278 GLY A CA 1
ATOM 2176 C C . GLY A 1 278 ? 0.063 -40.156 -17.562 1 97 278 GLY A C 1
ATOM 2177 O O . GLY A 1 278 ? 0.146 -40 -18.781 1 97 278 GLY A O 1
ATOM 2178 N N . ALA A 1 279 ? 0.131 -39.156 -16.766 1 98 279 ALA A N 1
ATOM 2179 C CA . ALA A 1 279 ? 0.425 -37.812 -17.297 1 98 279 ALA A CA 1
ATOM 2180 C C . ALA A 1 279 ? 1.865 -37.75 -17.781 1 98 279 ALA A C 1
ATOM 2182 O O . ALA A 1 279 ? 2.793 -38.156 -17.094 1 98 279 ALA A O 1
ATOM 2183 N N . PRO A 1 280 ? 2.062 -37.25 -18.984 1 97.62 280 PRO A N 1
ATOM 2184 C CA . PRO A 1 280 ? 3.434 -37.188 -19.5 1 97.62 280 PRO A CA 1
ATOM 2185 C C . PRO A 1 280 ? 4.316 -36.219 -18.688 1 97.62 280 PRO A C 1
ATOM 2187 O O . PRO A 1 280 ? 5.516 -36.469 -18.547 1 97.62 280 PRO A O 1
ATOM 2190 N N . MET A 1 281 ? 3.73 -35.219 -18.125 1 98.12 281 MET A N 1
ATOM 2191 C CA . MET A 1 281 ? 4.469 -34.188 -17.375 1 98.12 281 MET A CA 1
ATOM 2192 C C . MET A 1 281 ? 5.723 -33.75 -18.125 1 98.12 281 MET A C 1
ATOM 2194 O O . MET A 1 281 ? 5.785 -33.875 -19.344 1 98.12 281 MET A O 1
ATOM 2198 N N . GLY A 1 282 ? 6.672 -33.125 -17.5 1 98.44 282 GLY A N 1
ATOM 2199 C CA . GLY A 1 282 ? 7.898 -32.688 -18.156 1 98.44 282 GLY A CA 1
ATOM 2200 C C . GLY A 1 282 ? 8.445 -31.391 -17.578 1 98.44 282 GLY A C 1
ATOM 2201 O O . GLY A 1 282 ? 9.625 -31.078 -17.75 1 98.44 282 GLY A O 1
ATOM 2202 N N . TYR A 1 283 ? 7.586 -30.656 -16.953 1 98.75 283 TYR A N 1
ATOM 2203 C CA . TYR A 1 283 ? 7.984 -29.375 -16.359 1 98.75 283 TYR A CA 1
ATOM 2204 C C . TYR A 1 283 ? 7.625 -29.344 -14.875 1 98.75 283 TYR A C 1
ATOM 2206 O O . TYR A 1 283 ? 6.551 -29.781 -14.477 1 98.75 283 TYR A O 1
ATOM 2214 N N . LEU A 1 284 ? 8.516 -28.891 -14.039 1 98.75 284 LEU A N 1
ATOM 2215 C CA . LEU A 1 284 ? 8.281 -28.641 -12.617 1 98.75 284 LEU A CA 1
ATOM 2216 C C . LEU A 1 284 ? 8.609 -27.203 -12.25 1 98.75 284 LEU A C 1
ATOM 2218 O O . LEU A 1 284 ? 9.781 -26.812 -12.266 1 98.75 284 LEU A O 1
ATOM 2222 N N . ASP A 1 285 ? 7.57 -26.438 -11.93 1 98.62 285 ASP A N 1
ATOM 2223 C CA . ASP A 1 285 ? 7.703 -25.031 -11.57 1 98.62 285 ASP A CA 1
ATOM 2224 C C . ASP A 1 285 ? 7.707 -24.859 -10.047 1 98.62 285 ASP A C 1
ATOM 2226 O O . ASP A 1 285 ? 6.672 -25 -9.398 1 98.62 285 ASP A O 1
ATOM 2230 N N . LEU A 1 286 ? 8.852 -24.469 -9.57 1 97.38 286 LEU A N 1
ATOM 2231 C CA . LEU A 1 286 ? 9.039 -24.359 -8.125 1 97.38 286 LEU A CA 1
ATOM 2232 C C . LEU A 1 286 ? 8.516 -23.016 -7.613 1 97.38 286 LEU A C 1
ATOM 2234 O O . LEU A 1 286 ? 8.625 -22.719 -6.422 1 97.38 286 LEU A O 1
ATOM 2238 N N . GLY A 1 287 ? 7.949 -22.25 -8.5 1 95.31 287 GLY A N 1
ATOM 2239 C CA . GLY A 1 287 ? 7.422 -20.953 -8.078 1 95.31 287 GLY A CA 1
ATOM 2240 C C . GLY A 1 287 ? 8.5 -20 -7.617 1 95.31 287 GLY A C 1
ATOM 2241 O O . GLY A 1 287 ? 9.625 -20.031 -8.125 1 95.31 287 GLY A O 1
ATOM 2242 N N . GLY A 1 288 ? 8.062 -19.047 -6.789 1 92.81 288 GLY A N 1
ATOM 2243 C CA . GLY A 1 288 ? 9 -18.078 -6.25 1 92.81 288 GLY A CA 1
ATOM 2244 C C . GLY A 1 288 ? 9.594 -18.484 -4.918 1 92.81 288 GLY A C 1
ATOM 2245 O O . GLY A 1 288 ? 9.711 -19.688 -4.633 1 92.81 288 GLY A O 1
ATOM 2246 N N . GLY A 1 289 ? 10.211 -17.469 -4.277 1 91.38 289 GLY A N 1
ATOM 2247 C CA . GLY A 1 289 ? 10.648 -17.719 -2.914 1 91.38 289 GLY A CA 1
ATOM 2248 C C . GLY A 1 289 ? 12.141 -17.531 -2.723 1 91.38 289 GLY A C 1
ATOM 2249 O O . GLY A 1 289 ? 12.609 -17.375 -1.594 1 91.38 289 GLY A O 1
ATOM 2250 N N . LEU A 1 290 ? 12.891 -17.594 -3.883 1 96.56 290 LEU A N 1
ATOM 2251 C CA . LEU A 1 290 ? 14.312 -17.312 -3.74 1 96.56 290 LEU A CA 1
ATOM 2252 C C . LEU A 1 290 ? 14.539 -15.953 -3.086 1 96.56 290 LEU A C 1
ATOM 2254 O O . LEU A 1 290 ? 14.133 -14.922 -3.633 1 96.56 290 LEU A O 1
ATOM 2258 N N . ALA A 1 291 ? 15.18 -15.977 -1.94 1 96.56 291 ALA A N 1
ATOM 2259 C CA . ALA A 1 291 ? 15.219 -14.797 -1.081 1 96.56 291 ALA A CA 1
ATOM 2260 C C . ALA A 1 291 ? 16.422 -13.914 -1.419 1 96.56 291 ALA A C 1
ATOM 2262 O O . ALA A 1 291 ? 17.359 -14.359 -2.07 1 96.56 291 ALA A O 1
ATOM 2263 N N . VAL A 1 292 ? 16.312 -12.703 -1.081 1 96.81 292 VAL A N 1
ATOM 2264 C CA . VAL A 1 292 ? 17.391 -11.711 -1.097 1 96.81 292 VAL A CA 1
ATOM 2265 C C . VAL A 1 292 ? 17.766 -11.344 0.334 1 96.81 292 VAL A C 1
ATOM 2267 O O . VAL A 1 292 ? 16.922 -11.273 1.217 1 96.81 292 VAL A O 1
ATOM 2270 N N . ASP A 1 293 ? 19.078 -11.25 0.589 1 95.56 293 ASP A N 1
ATOM 2271 C CA . ASP A 1 293 ? 19.578 -10.859 1.904 1 95.56 293 ASP A CA 1
ATOM 2272 C C . ASP A 1 293 ? 19.609 -9.336 2.053 1 95.56 293 ASP A C 1
ATOM 2274 O O . ASP A 1 293 ? 20.656 -8.719 1.907 1 95.56 293 ASP A O 1
ATOM 2278 N N . TYR A 1 294 ? 18.578 -8.766 2.57 1 95.5 294 TYR A N 1
ATOM 2279 C CA . TYR A 1 294 ? 18.406 -7.32 2.646 1 95.5 294 TYR A CA 1
ATOM 2280 C C . TYR A 1 294 ? 19.219 -6.742 3.805 1 95.5 294 TYR A C 1
ATOM 2282 O O . TYR A 1 294 ? 19.656 -5.59 3.754 1 95.5 294 TYR A O 1
ATOM 2290 N N . ASP A 1 295 ? 19.328 -7.48 4.863 1 91.81 295 ASP A N 1
ATOM 2291 C CA . ASP A 1 295 ? 19.969 -6.902 6.039 1 91.81 295 ASP A CA 1
ATOM 2292 C C . ASP A 1 295 ? 21.422 -7.387 6.168 1 91.81 295 ASP A C 1
ATOM 2294 O O . ASP A 1 295 ? 22.156 -6.941 7.051 1 91.81 295 ASP A O 1
ATOM 2298 N N . GLY A 1 296 ? 21.797 -8.328 5.355 1 91.56 296 GLY A N 1
ATOM 2299 C CA . GLY A 1 296 ? 23.172 -8.781 5.312 1 91.56 296 GLY A CA 1
ATOM 2300 C C . GLY A 1 296 ? 23.516 -9.789 6.395 1 91.56 296 GLY A C 1
ATOM 2301 O O . GLY A 1 296 ? 24.656 -10.234 6.508 1 91.56 296 GLY A O 1
ATOM 2302 N N . SER A 1 297 ? 22.609 -10.273 7.113 1 90.62 297 SER A N 1
ATOM 2303 C CA . SER A 1 297 ? 22.859 -11.094 8.289 1 90.62 297 SER A CA 1
ATOM 2304 C C . SER A 1 297 ? 23.094 -12.547 7.906 1 90.62 297 SER A C 1
ATOM 2306 O O . SER A 1 297 ? 23.656 -13.32 8.688 1 90.62 297 SER A O 1
ATOM 2308 N N . LYS A 1 298 ? 22.594 -12.953 6.734 1 92 298 LYS A N 1
ATOM 2309 C CA . LYS A 1 298 ? 22.719 -14.336 6.273 1 92 298 LYS A CA 1
ATOM 2310 C C . LYS A 1 298 ? 22.125 -15.305 7.289 1 92 298 LYS A C 1
ATOM 2312 O O . LYS A 1 298 ? 22.75 -16.328 7.617 1 92 298 LYS A O 1
ATOM 2317 N N . THR A 1 299 ? 21.031 -14.922 7.789 1 90.88 299 THR A N 1
ATOM 2318 C CA . THR A 1 299 ? 20.312 -15.727 8.773 1 90.88 299 THR A CA 1
ATOM 2319 C C . THR A 1 299 ? 18.922 -16.078 8.266 1 90.88 299 THR A C 1
ATOM 2321 O O . THR A 1 299 ? 18.547 -15.742 7.137 1 90.88 299 THR A O 1
ATOM 2324 N N . ASN A 1 300 ? 18.141 -16.703 9.133 1 89.75 300 ASN A N 1
ATOM 2325 C CA . ASN A 1 300 ? 16.766 -17.062 8.789 1 89.75 300 ASN A CA 1
ATOM 2326 C C . ASN A 1 300 ? 15.797 -15.93 9.109 1 89.75 300 ASN A C 1
ATOM 2328 O O . ASN A 1 300 ? 14.578 -16.141 9.164 1 89.75 300 ASN A O 1
ATOM 2332 N N . PHE A 1 301 ? 16.391 -14.766 9.312 1 87.62 301 PHE A N 1
ATOM 2333 C CA . PHE A 1 301 ? 15.539 -13.602 9.547 1 87.62 301 PHE A CA 1
ATOM 2334 C C . PHE A 1 301 ? 14.68 -13.305 8.32 1 87.62 301 PHE A C 1
ATOM 2336 O O . PHE A 1 301 ? 15.094 -13.562 7.191 1 87.62 301 PHE A O 1
ATOM 2343 N N . VAL A 1 302 ? 13.469 -12.75 8.523 1 87.56 302 VAL A N 1
ATOM 2344 C CA . VAL A 1 302 ? 12.438 -12.586 7.5 1 87.56 302 VAL A CA 1
ATOM 2345 C C . VAL A 1 302 ? 12.961 -11.695 6.379 1 87.56 302 VAL A C 1
ATOM 2347 O O . VAL A 1 302 ? 12.492 -11.773 5.242 1 87.56 302 VAL A O 1
ATOM 2350 N N . HIS A 1 303 ? 13.906 -10.875 6.672 1 90.88 303 HIS A N 1
ATOM 2351 C CA . HIS A 1 303 ? 14.445 -9.969 5.664 1 90.88 303 HIS A CA 1
ATOM 2352 C C . HIS A 1 303 ? 15.789 -10.461 5.141 1 90.88 303 HIS A C 1
ATOM 2354 O O . HIS A 1 303 ? 16.547 -9.695 4.535 1 90.88 303 HIS A O 1
ATOM 2360 N N . SER A 1 304 ? 16.094 -11.695 5.422 1 92.81 304 SER A N 1
ATOM 2361 C CA . SER A 1 304 ? 17.375 -12.273 5.016 1 92.81 304 SER A CA 1
ATOM 2362 C C . SER A 1 304 ? 17.188 -13.688 4.473 1 92.81 304 SER A C 1
ATOM 2364 O O . SER A 1 304 ? 16.109 -14.047 4 1 92.81 304 SER A O 1
ATOM 2366 N N . LYS A 1 305 ? 18.266 -14.383 4.309 1 94.62 305 LYS A N 1
ATOM 2367 C CA . LYS A 1 305 ? 18.312 -15.789 3.945 1 94.62 305 LYS A CA 1
ATOM 2368 C C . LYS A 1 305 ? 19.594 -16.453 4.473 1 94.62 305 LYS A C 1
ATOM 2370 O O . LYS A 1 305 ? 20.641 -15.812 4.543 1 94.62 305 LYS A O 1
ATOM 2375 N N . ASN A 1 306 ? 19.547 -17.688 4.762 1 95.69 306 ASN A N 1
ATOM 2376 C CA . ASN A 1 306 ? 20.688 -18.391 5.336 1 95.69 306 ASN A CA 1
ATOM 2377 C C . ASN A 1 306 ? 21.391 -19.25 4.293 1 95.69 306 ASN A C 1
ATOM 2379 O O . ASN A 1 306 ? 22.094 -20.203 4.645 1 95.69 306 ASN A O 1
ATOM 2383 N N . TYR A 1 307 ? 21.188 -19.031 3.023 1 97.12 307 TYR A N 1
ATOM 2384 C CA . TYR A 1 307 ? 21.766 -19.844 1.969 1 97.12 307 TYR A CA 1
ATOM 2385 C C . TYR A 1 307 ? 22.266 -18.984 0.819 1 97.12 307 TYR A C 1
ATOM 2387 O O . TYR A 1 307 ? 21.812 -17.844 0.641 1 97.12 307 TYR A O 1
ATOM 2395 N N . SER A 1 308 ? 23.203 -19.484 0.091 1 96.56 308 SER A N 1
ATOM 2396 C CA . SER A 1 308 ? 23.656 -18.859 -1.15 1 96.56 308 SER A CA 1
ATOM 2397 C C . SER A 1 308 ? 22.875 -19.391 -2.35 1 96.56 308 SER A C 1
ATOM 2399 O O . SER A 1 308 ? 22.141 -20.391 -2.236 1 96.56 308 SER A O 1
ATOM 2401 N N . LEU A 1 309 ? 23 -18.734 -3.445 1 97.12 309 LEU A N 1
ATOM 2402 C CA . LEU A 1 309 ? 22.344 -19.188 -4.664 1 97.12 309 LEU A CA 1
ATOM 2403 C C . LEU A 1 309 ? 22.844 -20.578 -5.07 1 97.12 309 LEU A C 1
ATOM 2405 O O . LEU A 1 309 ? 22.062 -21.422 -5.48 1 97.12 309 LEU A O 1
ATOM 2409 N N . ASP A 1 310 ? 24.125 -20.75 -4.957 1 97.25 310 ASP A N 1
ATOM 2410 C CA . ASP A 1 310 ? 24.719 -22.047 -5.328 1 97.25 310 ASP A CA 1
ATOM 2411 C C . ASP A 1 310 ? 24.188 -23.156 -4.43 1 97.25 310 ASP A C 1
ATOM 2413 O O . ASP A 1 310 ? 23.906 -24.266 -4.902 1 97.25 310 ASP A O 1
ATOM 2417 N N . GLU A 1 311 ? 24.125 -22.828 -3.18 1 97.38 311 GLU A N 1
ATOM 2418 C CA . GLU A 1 311 ? 23.547 -23.812 -2.26 1 97.38 311 GLU A CA 1
ATOM 2419 C C . GLU A 1 311 ? 22.094 -24.109 -2.605 1 97.38 311 GLU A C 1
ATOM 2421 O O . GLU A 1 311 ? 21.672 -25.266 -2.576 1 97.38 311 GLU A O 1
ATOM 2426 N N . TYR A 1 312 ? 21.391 -23.125 -2.859 1 97.94 312 TYR A N 1
ATOM 2427 C CA . TYR A 1 312 ? 20 -23.25 -3.244 1 97.94 312 TYR A CA 1
ATOM 2428 C C . TYR A 1 312 ? 19.844 -24.188 -4.445 1 97.94 312 TYR A C 1
ATOM 2430 O O . TYR A 1 312 ? 19.062 -25.125 -4.41 1 97.94 312 TYR A O 1
ATOM 2438 N N . THR A 1 313 ? 20.547 -23.938 -5.531 1 98.5 313 THR A N 1
ATOM 2439 C CA . THR A 1 313 ? 20.422 -24.703 -6.766 1 98.5 313 THR A CA 1
ATOM 2440 C C . THR A 1 313 ? 20.891 -26.141 -6.566 1 98.5 313 THR A C 1
ATOM 2442 O O . THR A 1 313 ? 20.25 -27.078 -7.055 1 98.5 313 THR A O 1
ATOM 2445 N N . ALA A 1 314 ? 21.969 -26.297 -5.828 1 98.31 314 ALA A N 1
ATOM 2446 C CA . ALA A 1 314 ? 22.469 -27.641 -5.543 1 98.31 314 ALA A CA 1
ATOM 2447 C C . ALA A 1 314 ? 21.453 -28.438 -4.75 1 98.31 314 ALA A C 1
ATOM 2449 O O . ALA A 1 314 ? 21.188 -29.609 -5.055 1 98.31 314 ALA A O 1
ATOM 2450 N N . ASP A 1 315 ? 20.891 -27.797 -3.773 1 97.88 315 ASP A N 1
ATOM 2451 C CA . ASP A 1 315 ? 19.938 -28.484 -2.906 1 97.88 315 ASP A CA 1
ATOM 2452 C C . ASP A 1 315 ? 18.688 -28.891 -3.684 1 97.88 315 ASP A C 1
ATOM 2454 O O . ASP A 1 315 ? 18.172 -29.984 -3.508 1 97.88 315 ASP A O 1
ATOM 2458 N N . VAL A 1 316 ? 18.156 -28.031 -4.496 1 98.25 316 VAL A N 1
ATOM 2459 C CA . VAL A 1 316 ? 16.984 -28.312 -5.301 1 98.25 316 VAL A CA 1
ATOM 2460 C C . VAL A 1 316 ? 17.234 -29.516 -6.203 1 98.25 316 VAL A C 1
ATOM 2462 O O . VAL A 1 316 ? 16.453 -30.453 -6.23 1 98.25 316 VAL A O 1
ATOM 2465 N N . VAL A 1 317 ? 18.375 -29.516 -6.93 1 98.56 317 VAL A N 1
ATOM 2466 C CA . VAL A 1 317 ? 18.703 -30.562 -7.895 1 98.56 317 VAL A CA 1
ATOM 2467 C C . VAL A 1 317 ? 18.906 -31.891 -7.168 1 98.56 317 VAL A C 1
ATOM 2469 O O . VAL A 1 317 ? 18.406 -32.938 -7.605 1 98.56 317 VAL A O 1
ATOM 2472 N N . GLU A 1 318 ? 19.547 -31.812 -6.027 1 98.12 318 GLU A N 1
ATOM 2473 C CA . GLU A 1 318 ? 19.844 -33 -5.25 1 98.12 318 GLU A CA 1
ATOM 2474 C C . GLU A 1 318 ? 18.547 -33.688 -4.766 1 98.12 318 GLU A C 1
ATOM 2476 O O . GLU A 1 318 ? 18.391 -34.906 -4.875 1 98.12 318 GLU A O 1
ATOM 2481 N N . VAL A 1 319 ? 17.672 -32.906 -4.227 1 97.12 319 VAL A N 1
ATOM 2482 C CA . VAL A 1 319 ? 16.422 -33.438 -3.689 1 97.12 319 VAL A CA 1
ATOM 2483 C C . VAL A 1 319 ? 15.586 -34.031 -4.82 1 97.12 319 VAL A C 1
ATOM 2485 O O . VAL A 1 319 ? 15.031 -35.094 -4.684 1 97.12 319 VAL A O 1
ATOM 2488 N N . LEU A 1 320 ? 15.492 -33.344 -5.953 1 98.25 320 LEU A N 1
ATOM 2489 C CA . LEU A 1 320 ? 14.727 -33.844 -7.094 1 98.25 320 LEU A CA 1
ATOM 2490 C C . LEU A 1 320 ? 15.273 -35.188 -7.562 1 98.25 320 LEU A C 1
ATOM 2492 O O . LEU A 1 320 ? 14.508 -36.125 -7.785 1 98.25 320 LEU A O 1
ATOM 2496 N N . MET A 1 321 ? 16.578 -35.25 -7.688 1 98.06 321 MET A N 1
ATOM 2497 C CA . MET A 1 321 ? 17.219 -36.5 -8.164 1 98.06 321 MET A CA 1
ATOM 2498 C C . MET A 1 321 ? 16.969 -37.625 -7.188 1 98.06 321 MET A C 1
ATOM 2500 O O . MET A 1 321 ? 16.688 -38.75 -7.598 1 98.06 321 MET A O 1
ATOM 2504 N N . SER A 1 322 ? 17.047 -37.344 -5.93 1 96.06 322 SER A N 1
ATOM 2505 C CA . SER A 1 322 ? 16.875 -38.375 -4.902 1 96.06 322 SER A CA 1
ATOM 2506 C C . SER A 1 322 ? 15.484 -39 -4.996 1 96.06 322 SER A C 1
ATOM 2508 O O . SER A 1 322 ? 15.336 -40.219 -4.82 1 96.06 322 SER A O 1
ATOM 2510 N N . VAL A 1 323 ? 14.492 -38.219 -5.305 1 95.94 323 VAL A N 1
ATOM 2511 C CA . VAL A 1 323 ? 13.117 -38.719 -5.336 1 95.94 323 VAL A CA 1
ATOM 2512 C C . VAL A 1 323 ? 12.82 -39.344 -6.691 1 95.94 323 VAL A C 1
ATOM 2514 O O . VAL A 1 323 ? 12.273 -40.438 -6.762 1 95.94 323 VAL A O 1
ATOM 2517 N N . LEU A 1 324 ? 13.195 -38.75 -7.77 1 97.81 324 LEU A N 1
ATOM 2518 C CA . LEU A 1 324 ? 12.781 -39.156 -9.109 1 97.81 324 LEU A CA 1
ATOM 2519 C C . LEU A 1 324 ? 13.586 -40.375 -9.57 1 97.81 324 LEU A C 1
ATOM 2521 O O . LEU A 1 324 ? 13.062 -41.25 -10.25 1 97.81 324 LEU A O 1
ATOM 2525 N N . ASP A 1 325 ? 14.859 -40.469 -9.203 1 97 325 ASP A N 1
ATOM 2526 C CA . ASP A 1 325 ? 15.695 -41.594 -9.594 1 97 325 ASP A CA 1
ATOM 2527 C C . ASP A 1 325 ? 15.203 -42.875 -8.945 1 97 325 ASP A C 1
ATOM 2529 O O . ASP A 1 325 ? 15.227 -43.938 -9.57 1 97 325 ASP A O 1
ATOM 2533 N N . GLU A 1 326 ? 14.805 -42.75 -7.719 1 94.12 326 GLU A N 1
ATOM 2534 C CA . GLU A 1 326 ? 14.281 -43.906 -7.008 1 94.12 326 GLU A CA 1
ATOM 2535 C C . GLU A 1 326 ? 13.07 -44.5 -7.73 1 94.12 326 GLU A C 1
ATOM 2537 O O . GLU A 1 326 ? 12.805 -45.688 -7.637 1 94.12 326 GLU A O 1
ATOM 2542 N N . ARG A 1 327 ? 12.438 -43.719 -8.492 1 93.69 327 ARG A N 1
ATOM 2543 C CA . ARG A 1 327 ? 11.195 -44.156 -9.133 1 93.69 327 ARG A CA 1
ATOM 2544 C C . ARG A 1 327 ? 11.367 -44.25 -10.641 1 93.69 327 ARG A C 1
ATOM 2546 O O . ARG A 1 327 ? 10.398 -44.469 -11.367 1 93.69 327 ARG A O 1
ATOM 2553 N N . SER A 1 328 ? 12.531 -44.062 -11.133 1 95.88 328 SER A N 1
ATOM 2554 C CA . SER A 1 328 ? 12.883 -44.125 -12.547 1 95.88 328 SER A CA 1
ATOM 2555 C C . SER A 1 328 ? 12.031 -43.188 -13.375 1 95.88 328 SER A C 1
ATOM 2557 O O . SER A 1 328 ? 11.492 -43.562 -14.414 1 95.88 328 SER A O 1
ATOM 2559 N N . VAL A 1 329 ? 11.797 -42.062 -12.797 1 97.62 329 VAL A N 1
ATOM 2560 C CA . VAL A 1 329 ? 11.086 -41 -13.5 1 97.62 329 VAL A CA 1
ATOM 2561 C C . VAL A 1 329 ? 12.094 -40.031 -14.133 1 97.62 329 VAL A C 1
ATOM 2563 O O . VAL A 1 329 ? 13.094 -39.688 -13.508 1 97.62 329 VAL A O 1
ATOM 2566 N N . ALA A 1 330 ? 11.883 -39.719 -15.391 1 98 330 ALA A N 1
ATOM 2567 C CA . ALA A 1 330 ? 12.773 -38.781 -16.094 1 98 330 ALA A CA 1
ATOM 2568 C C . ALA A 1 330 ? 12.828 -37.438 -15.398 1 98 330 ALA A C 1
ATOM 2570 O O . ALA A 1 330 ? 11.812 -36.938 -14.891 1 98 330 ALA A O 1
ATOM 2571 N N . HIS A 1 331 ? 14.039 -36.812 -15.359 1 98.56 331 HIS A N 1
ATOM 2572 C CA . HIS A 1 331 ? 14.211 -35.5 -14.742 1 98.56 331 HIS A CA 1
ATOM 2573 C C . HIS A 1 331 ? 13.477 -34.406 -15.531 1 98.56 331 HIS A C 1
ATOM 2575 O O . HIS A 1 331 ? 13.703 -34.25 -16.734 1 98.56 331 HIS A O 1
ATOM 2581 N N . PRO A 1 332 ? 12.586 -33.688 -14.906 1 98.69 332 PRO A N 1
ATOM 2582 C CA . PRO A 1 332 ? 11.867 -32.625 -15.609 1 98.69 332 PRO A CA 1
ATOM 2583 C C . PRO A 1 332 ? 12.727 -31.375 -15.82 1 98.69 332 PRO A C 1
ATOM 2585 O O . PRO A 1 332 ? 13.812 -31.25 -15.242 1 98.69 332 PRO A O 1
ATOM 2588 N N . THR A 1 333 ? 12.25 -30.484 -16.75 1 98.56 333 THR A N 1
ATOM 2589 C CA . THR A 1 333 ? 12.75 -29.109 -16.781 1 98.56 333 THR A CA 1
ATOM 2590 C C . THR A 1 333 ? 12.328 -28.359 -15.523 1 98.56 333 THR A C 1
ATOM 2592 O O . THR A 1 333 ? 11.133 -28.281 -15.211 1 98.56 333 THR A O 1
ATOM 2595 N N . VAL A 1 334 ? 13.266 -27.844 -14.789 1 98.69 334 VAL A N 1
ATOM 2596 C CA . VAL A 1 334 ? 12.984 -27.094 -13.578 1 98.69 334 VAL A CA 1
ATOM 2597 C C . VAL A 1 334 ? 12.719 -25.625 -13.93 1 98.69 334 VAL A C 1
ATOM 2599 O O . VAL A 1 334 ? 13.484 -25.016 -14.68 1 98.69 334 VAL A O 1
ATOM 2602 N N . ILE A 1 335 ? 11.586 -25.125 -13.5 1 98.56 335 ILE A N 1
ATOM 2603 C CA . ILE A 1 335 ? 11.219 -23.719 -13.664 1 98.56 335 ILE A CA 1
ATOM 2604 C C . ILE A 1 335 ? 11.211 -23.031 -12.305 1 98.56 335 ILE A C 1
ATOM 2606 O O . ILE A 1 335 ? 10.742 -23.594 -11.312 1 98.56 335 ILE A O 1
ATOM 2610 N N . THR A 1 336 ? 11.805 -21.859 -12.18 1 98.19 336 THR A N 1
ATOM 2611 C CA . THR A 1 336 ? 11.602 -21.016 -11.008 1 98.19 336 THR A CA 1
ATOM 2612 C C . THR A 1 336 ? 11.086 -19.641 -11.422 1 98.19 336 THR A C 1
ATOM 2614 O O . THR A 1 336 ? 11.383 -19.156 -12.516 1 98.19 336 THR A O 1
ATOM 2617 N N . GLU A 1 337 ? 10.305 -19.062 -10.625 1 97.62 337 GLU A N 1
ATOM 2618 C CA . GLU A 1 337 ? 9.797 -17.703 -10.789 1 97.62 337 GLU A CA 1
ATOM 2619 C C . GLU A 1 337 ? 10.492 -16.734 -9.828 1 97.62 337 GLU A C 1
ATOM 2621 O O . GLU A 1 337 ? 9.828 -16.047 -9.047 1 97.62 337 GLU A O 1
ATOM 2626 N N . SER A 1 338 ? 11.773 -16.625 -9.945 1 97.44 338 SER A N 1
ATOM 2627 C CA . SER A 1 338 ? 12.617 -15.906 -8.992 1 97.44 338 SER A CA 1
ATOM 2628 C C . SER A 1 338 ? 12.641 -14.414 -9.281 1 97.44 338 SER A C 1
ATOM 2630 O O . SER A 1 338 ? 13.711 -13.836 -9.508 1 97.44 338 SER A O 1
ATOM 2632 N N . GLY A 1 339 ? 11.469 -13.734 -9.156 1 97.25 339 GLY A N 1
ATOM 2633 C CA . GLY A 1 339 ? 11.336 -12.328 -9.5 1 97.25 339 GLY A CA 1
ATOM 2634 C C . GLY A 1 339 ? 12.172 -11.422 -8.617 1 97.25 339 GLY A C 1
ATOM 2635 O O . GLY A 1 339 ? 12.992 -10.648 -9.109 1 97.25 339 GLY A O 1
ATOM 2636 N N . ARG A 1 340 ? 12.078 -11.516 -7.301 1 96.62 340 ARG A N 1
ATOM 2637 C CA . ARG A 1 340 ? 12.781 -10.672 -6.336 1 96.62 340 ARG A CA 1
ATOM 2638 C C . ARG A 1 340 ? 14.289 -10.781 -6.516 1 96.62 340 ARG A C 1
ATOM 2640 O O . ARG A 1 340 ? 14.984 -9.766 -6.609 1 96.62 340 ARG A O 1
ATOM 2647 N N . ALA A 1 341 ? 14.773 -11.969 -6.621 1 97.12 341 ALA A N 1
ATOM 2648 C CA . ALA A 1 341 ? 16.203 -12.211 -6.75 1 97.12 341 ALA A CA 1
ATOM 2649 C C . ALA A 1 341 ? 16.75 -11.625 -8.047 1 97.12 341 ALA A C 1
ATOM 2651 O O . ALA A 1 341 ? 17.906 -11.203 -8.117 1 97.12 341 ALA A O 1
ATOM 2652 N N . THR A 1 342 ? 15.883 -11.516 -9.008 1 98 342 THR A N 1
ATOM 2653 C CA . THR A 1 342 ? 16.297 -11.07 -10.328 1 98 342 THR A CA 1
ATOM 2654 C C . THR A 1 342 ? 16.438 -9.547 -10.359 1 98 342 THR A C 1
ATOM 2656 O O . THR A 1 342 ? 17.391 -9.016 -10.922 1 98 342 THR A O 1
ATOM 2659 N N . VAL A 1 343 ? 15.508 -8.859 -9.672 1 98.38 343 VAL A N 1
ATOM 2660 C CA . VAL A 1 343 ? 15.422 -7.441 -10.008 1 98.38 343 VAL A CA 1
ATOM 2661 C C . VAL A 1 343 ? 15.781 -6.598 -8.789 1 98.38 343 VAL A C 1
ATOM 2663 O O . VAL A 1 343 ? 15.938 -5.379 -8.891 1 98.38 343 VAL A O 1
ATOM 2666 N N . SER A 1 344 ? 15.953 -7.098 -7.621 1 98.25 344 SER A N 1
ATOM 2667 C CA . SER A 1 344 ? 16.109 -6.312 -6.402 1 98.25 344 SER A CA 1
ATOM 2668 C C . SER A 1 344 ? 17.344 -5.406 -6.492 1 98.25 344 SER A C 1
ATOM 2670 O O . SER A 1 344 ? 17.281 -4.238 -6.109 1 98.25 344 SER A O 1
ATOM 2672 N N . TYR A 1 345 ? 18.438 -5.887 -7.055 1 98 345 TYR A N 1
ATOM 2673 C CA . TYR A 1 345 ? 19.734 -5.207 -6.98 1 98 345 TYR A CA 1
ATOM 2674 C C . TYR A 1 345 ? 19.812 -4.09 -8.016 1 98 345 TYR A C 1
ATOM 2676 O O . TYR A 1 345 ? 20.641 -3.184 -7.891 1 98 345 TYR A O 1
ATOM 2684 N N . CYS A 1 346 ? 19.016 -4.125 -9.016 1 97.69 346 CYS A N 1
ATOM 2685 C CA . CYS A 1 346 ? 19.281 -3.279 -10.18 1 97.69 346 CYS A CA 1
ATOM 2686 C C . CYS A 1 346 ? 18.781 -1.859 -9.945 1 97.69 346 CYS A C 1
ATOM 2688 O O . CYS A 1 346 ? 19.125 -0.944 -10.695 1 97.69 346 CYS A O 1
ATOM 2690 N N . SER A 1 347 ? 18.016 -1.648 -8.891 1 98.5 347 SER A N 1
ATOM 2691 C CA . SER A 1 347 ? 17.422 -0.327 -8.695 1 98.5 347 SER A CA 1
ATOM 2692 C C . SER A 1 347 ? 17.812 0.259 -7.34 1 98.5 347 SER A C 1
ATOM 2694 O O . SER A 1 347 ? 17.906 -0.463 -6.348 1 98.5 347 SER A O 1
ATOM 2696 N N . ILE A 1 348 ? 18.109 1.552 -7.309 1 98.75 348 ILE A N 1
ATOM 2697 C CA . ILE A 1 348 ? 18.453 2.342 -6.133 1 98.75 348 ILE A CA 1
ATOM 2698 C C . ILE A 1 348 ? 17.641 3.631 -6.113 1 98.75 348 ILE A C 1
ATOM 2700 O O . ILE A 1 348 ? 17.594 4.355 -7.109 1 98.75 348 ILE A O 1
ATOM 2704 N N . LEU A 1 349 ? 16.938 3.889 -5.027 1 98.88 349 LEU A N 1
ATOM 2705 C CA . LEU A 1 349 ? 16.297 5.188 -4.852 1 98.88 349 LEU A CA 1
ATOM 2706 C C . LEU A 1 349 ? 17.281 6.199 -4.262 1 98.88 349 LEU A C 1
ATOM 2708 O O . LEU A 1 349 ? 17.797 5.992 -3.162 1 98.88 349 LEU A O 1
ATOM 2712 N N . LEU A 1 350 ? 17.578 7.227 -4.957 1 98.88 350 LEU A N 1
ATOM 2713 C CA . LEU A 1 350 ? 18.469 8.289 -4.523 1 98.88 350 LEU A CA 1
ATOM 2714 C C . LEU A 1 350 ? 17.688 9.555 -4.188 1 98.88 350 LEU A C 1
ATOM 2716 O O . LEU A 1 350 ? 16.766 9.93 -4.914 1 98.88 350 LEU A O 1
ATOM 2720 N N . PHE A 1 351 ? 18.016 10.188 -3.064 1 98.62 351 PHE A N 1
ATOM 2721 C CA . PHE A 1 351 ? 17.359 11.438 -2.674 1 98.62 351 PHE A CA 1
ATOM 2722 C C . PHE A 1 351 ? 18.297 12.297 -1.84 1 98.62 351 PHE A C 1
ATOM 2724 O O . PHE A 1 351 ? 19.328 11.82 -1.354 1 98.62 351 PHE A O 1
ATOM 2731 N N . ASN A 1 352 ? 18.031 13.555 -1.721 1 97.81 352 ASN A N 1
ATOM 2732 C CA . ASN A 1 352 ? 18.812 14.477 -0.896 1 97.81 352 ASN A CA 1
ATOM 2733 C C . ASN A 1 352 ? 18.062 14.867 0.37 1 97.81 352 ASN A C 1
ATOM 2735 O O . ASN A 1 352 ? 16.844 14.734 0.436 1 97.81 352 ASN A O 1
ATOM 2739 N N . ILE A 1 353 ? 18.797 15.273 1.358 1 96.88 353 ILE A N 1
ATOM 2740 C CA . ILE A 1 353 ? 18.234 15.742 2.621 1 96.88 353 ILE A CA 1
ATOM 2741 C C . ILE A 1 353 ? 17.922 17.234 2.525 1 96.88 353 ILE A C 1
ATOM 2743 O O . ILE A 1 353 ? 18.766 18.031 2.109 1 96.88 353 ILE A O 1
ATOM 2747 N N . LEU A 1 354 ? 16.688 17.578 2.902 1 93.38 354 LEU A N 1
ATOM 2748 C CA . LEU A 1 354 ? 16.219 18.953 2.785 1 93.38 354 LEU A CA 1
ATOM 2749 C C . LEU A 1 354 ? 16.391 19.703 4.098 1 93.38 354 LEU A C 1
ATOM 2751 O O . LEU A 1 354 ? 16.641 20.906 4.102 1 93.38 354 LEU A O 1
ATOM 2755 N N . ASP A 1 355 ? 16.141 18.984 5.176 1 91.25 355 ASP A N 1
ATOM 2756 C CA . ASP A 1 355 ? 16.141 19.609 6.496 1 91.25 355 ASP A CA 1
ATOM 2757 C C . ASP A 1 355 ? 16.453 18.578 7.586 1 91.25 355 ASP A C 1
ATOM 2759 O O . ASP A 1 355 ? 16.391 17.375 7.344 1 91.25 355 ASP A O 1
ATOM 2763 N N . VAL A 1 356 ? 16.938 19.094 8.727 1 92.56 356 VAL A N 1
ATOM 2764 C CA . VAL A 1 356 ? 17.203 18.25 9.875 1 92.56 356 VAL A CA 1
ATOM 2765 C C . VAL A 1 356 ? 16.625 18.875 11.141 1 92.56 356 VAL A C 1
ATOM 2767 O O . VAL A 1 356 ? 16.812 20.062 11.391 1 92.56 356 VAL A O 1
ATOM 2770 N N . THR A 1 357 ? 15.773 18.125 11.781 1 88.62 357 THR A N 1
ATOM 2771 C CA . THR A 1 357 ? 15.398 18.484 13.148 1 88.62 357 THR A CA 1
ATOM 2772 C C . THR A 1 357 ? 16.266 17.75 14.156 1 88.62 357 THR A C 1
ATOM 2774 O O . THR A 1 357 ? 16.172 16.531 14.281 1 88.62 357 THR A O 1
ATOM 2777 N N . GLN A 1 358 ? 17.062 18.531 14.82 1 86.25 358 GLN A N 1
ATOM 2778 C CA . GLN A 1 358 ? 17.984 17.922 15.773 1 86.25 358 GLN A CA 1
ATOM 2779 C C . GLN A 1 358 ? 17.344 17.812 17.156 1 86.25 358 GLN A C 1
ATOM 2781 O O . GLN A 1 358 ? 16.594 18.688 17.578 1 86.25 358 GLN A O 1
ATOM 2786 N N . TYR A 1 359 ? 17.656 16.734 17.766 1 80.69 359 TYR A N 1
ATOM 2787 C CA . TYR A 1 359 ? 17.234 16.531 19.156 1 80.69 359 TYR A CA 1
ATOM 2788 C C . TYR A 1 359 ? 18.281 17.078 20.125 1 80.69 359 TYR A C 1
ATOM 2790 O O . TYR A 1 359 ? 18.969 16.312 20.812 1 80.69 359 TYR A O 1
ATOM 2798 N N . THR A 1 360 ? 18.422 18.312 20.156 1 82.19 360 THR A N 1
ATOM 2799 C CA . THR A 1 360 ? 19.344 19.016 21.031 1 82.19 360 THR A CA 1
ATOM 2800 C C . THR A 1 360 ? 18.625 20.109 21.812 1 82.19 360 THR A C 1
ATOM 2802 O O . THR A 1 360 ? 17.609 20.625 21.359 1 82.19 360 THR A O 1
ATOM 2805 N N . PRO A 1 361 ? 19.141 20.25 23.031 1 83.38 361 PRO A N 1
ATOM 2806 C CA . PRO A 1 361 ? 18.5 21.312 23.812 1 83.38 361 PRO A CA 1
ATOM 2807 C C . PRO A 1 361 ? 18.609 22.672 23.141 1 83.38 361 PRO A C 1
ATOM 2809 O O . PRO A 1 361 ? 19.625 22.984 22.516 1 83.38 361 PRO A O 1
ATOM 2812 N N . GLY A 1 362 ? 17.547 23.391 23.219 1 83.5 362 GLY A N 1
ATOM 2813 C CA . GLY A 1 362 ? 17.625 24.797 22.828 1 83.5 362 GLY A CA 1
ATOM 2814 C C . GLY A 1 362 ? 18.375 25.656 23.828 1 83.5 362 GLY A C 1
ATOM 2815 O O . GLY A 1 362 ? 19.031 25.141 24.734 1 83.5 362 GLY A O 1
ATOM 2816 N N . ARG A 1 363 ? 18.312 26.938 23.641 1 83.38 363 ARG A N 1
ATOM 2817 C CA . ARG A 1 363 ? 18.984 27.875 24.531 1 83.38 363 ARG A CA 1
ATOM 2818 C C . ARG A 1 363 ? 18.203 28.047 25.828 1 83.38 363 ARG A C 1
ATOM 2820 O O . ARG A 1 363 ? 16.969 28.078 25.828 1 83.38 363 ARG A O 1
ATOM 2827 N N . PHE A 1 364 ? 18.859 27.891 26.891 1 86.38 364 PHE A N 1
ATOM 2828 C CA . PHE A 1 364 ? 18.281 28.188 28.203 1 86.38 364 PHE A CA 1
ATOM 2829 C C . PHE A 1 364 ? 19.328 28.812 29.125 1 86.38 364 PHE A C 1
ATOM 2831 O O . PHE A 1 364 ? 20.531 28.625 28.922 1 86.38 364 PHE A O 1
ATOM 2838 N N . PRO A 1 365 ? 18.859 29.625 30.094 1 88.75 365 PRO A N 1
ATOM 2839 C CA . PRO A 1 365 ? 19.828 30.266 31 1 88.75 365 PRO A CA 1
ATOM 2840 C C . PRO A 1 365 ? 20.562 29.266 31.875 1 88.75 365 PRO A C 1
ATOM 2842 O O . PRO A 1 365 ? 19.969 28.281 32.344 1 88.75 365 PRO A O 1
ATOM 2845 N N . GLU A 1 366 ? 21.781 29.594 32.031 1 87.56 366 GLU A N 1
ATOM 2846 C CA . GLU A 1 366 ? 22.609 28.734 32.875 1 87.56 366 GLU A CA 1
ATOM 2847 C C . GLU A 1 366 ? 22.172 28.797 34.344 1 87.56 366 GLU A C 1
ATOM 2849 O O . GLU A 1 366 ? 22.219 27.781 35.062 1 87.56 366 GLU A O 1
ATOM 2854 N N . THR A 1 367 ? 21.781 30.062 34.656 1 89 367 THR A N 1
ATOM 2855 C CA . THR A 1 367 ? 21.328 30.25 36.031 1 89 367 THR A CA 1
ATOM 2856 C C . THR A 1 367 ? 19.797 30.312 36.094 1 89 367 THR A C 1
ATOM 2858 O O . THR A 1 367 ? 19.172 30.906 35.219 1 89 367 THR A O 1
ATOM 2861 N N . GLU A 1 368 ? 19.312 29.75 37.156 1 89.56 368 GLU A N 1
ATOM 2862 C CA . GLU A 1 368 ? 17.875 29.734 37.406 1 89.56 368 GLU A CA 1
ATOM 2863 C C . GLU A 1 368 ? 17.312 31.156 37.406 1 89.56 368 GLU A C 1
ATOM 2865 O O . GLU A 1 368 ? 17.828 32.031 38.156 1 89.56 368 GLU A O 1
ATOM 2870 N N . PRO A 1 369 ? 16.312 31.359 36.688 1 91.19 369 PRO A N 1
ATOM 2871 C CA . PRO A 1 369 ? 15.672 32.688 36.781 1 91.19 369 PRO A CA 1
ATOM 2872 C C . PRO A 1 369 ? 15.008 32.938 38.125 1 91.19 369 PRO A C 1
ATOM 2874 O O . PRO A 1 369 ? 14.508 31.984 38.75 1 91.19 369 PRO A O 1
ATOM 2877 N N . ASP A 1 370 ? 14.906 34.188 38.469 1 89.62 370 ASP A N 1
ATOM 2878 C CA . ASP A 1 370 ? 14.367 34.531 39.781 1 89.62 370 ASP A CA 1
ATOM 2879 C C . ASP A 1 370 ? 12.898 34.156 39.875 1 89.62 370 ASP A C 1
ATOM 2881 O O . ASP A 1 370 ? 12.438 33.781 40.969 1 89.62 370 ASP A O 1
ATOM 2885 N N . ASP A 1 371 ? 12.203 34.188 38.875 1 89.06 371 ASP A N 1
ATOM 2886 C CA . ASP A 1 371 ? 10.766 33.938 38.906 1 89.06 371 ASP A CA 1
ATOM 2887 C C . ASP A 1 371 ? 10.461 32.5 38.5 1 89.06 371 ASP A C 1
ATOM 2889 O O . ASP A 1 371 ? 9.312 32.156 38.188 1 89.06 371 ASP A O 1
ATOM 2893 N N . ALA A 1 372 ? 11.422 31.688 38.531 1 92.44 372 ALA A N 1
ATOM 2894 C CA . ALA A 1 372 ? 11.211 30.297 38.125 1 92.44 372 ALA A CA 1
ATOM 2895 C C . ALA A 1 372 ? 10.344 29.547 39.125 1 92.44 372 ALA A C 1
ATOM 2897 O O . ALA A 1 372 ? 10.578 29.625 40.344 1 92.44 372 ALA A O 1
ATOM 2898 N N . PRO A 1 373 ? 9.328 28.891 38.625 1 94.06 373 PRO A N 1
ATOM 2899 C CA . PRO A 1 373 ? 8.547 28.031 39.531 1 94.06 373 PRO A CA 1
ATOM 2900 C C . PRO A 1 373 ? 9.406 26.953 40.219 1 94.06 373 PRO A C 1
ATOM 2902 O O . PRO A 1 373 ? 10.492 26.641 39.75 1 94.06 373 PRO A O 1
ATOM 2905 N N . GLU A 1 374 ? 8.867 26.438 41.281 1 94.94 374 GLU A N 1
ATOM 2906 C CA . GLU A 1 374 ? 9.594 25.469 42.094 1 94.94 374 GLU A CA 1
ATOM 2907 C C . GLU A 1 374 ? 10.016 24.266 41.25 1 94.94 374 GLU A C 1
ATOM 2909 O O . GLU A 1 374 ? 11.133 23.766 41.406 1 94.94 374 GLU A O 1
ATOM 2914 N N . SER A 1 375 ? 9.094 23.797 40.438 1 95.56 375 SER A N 1
ATOM 2915 C CA . SER A 1 375 ? 9.383 22.625 39.625 1 95.56 375 SER A CA 1
ATOM 2916 C C . SER A 1 375 ? 10.555 22.875 38.688 1 95.56 375 SER A C 1
ATOM 2918 O O . SER A 1 375 ? 11.367 21.969 38.438 1 95.56 375 SER A O 1
ATOM 2920 N N . ILE A 1 376 ? 10.688 24.031 38.156 1 96.25 376 ILE A N 1
ATOM 2921 C CA . ILE A 1 376 ? 11.797 24.375 37.25 1 96.25 376 ILE A CA 1
ATOM 2922 C C . ILE A 1 376 ? 13.078 24.531 38.062 1 96.25 376 ILE A C 1
ATOM 2924 O O . ILE A 1 376 ? 14.156 24.125 37.625 1 96.25 376 ILE A O 1
ATOM 2928 N N . ARG A 1 377 ? 12.953 25.078 39.25 1 96.25 377 ARG A N 1
ATOM 2929 C CA . ARG A 1 377 ? 14.109 25.172 40.156 1 96.25 377 ARG A CA 1
ATOM 2930 C C . ARG A 1 377 ? 14.648 23.781 40.5 1 96.25 377 ARG A C 1
ATOM 2932 O O . ARG A 1 377 ? 15.859 23.562 40.5 1 96.25 377 ARG A O 1
ATOM 2939 N N . ASN A 1 378 ? 13.711 22.969 40.719 1 96.25 378 ASN A N 1
ATOM 2940 C CA . ASN A 1 378 ? 14.102 21.594 41 1 96.25 378 ASN A CA 1
ATOM 2941 C C . ASN A 1 378 ? 14.828 20.953 39.812 1 96.25 378 ASN A C 1
ATOM 2943 O O . ASN A 1 378 ? 15.766 20.172 40 1 96.25 378 ASN A O 1
ATOM 2947 N N . MET A 1 379 ? 14.367 21.25 38.625 1 95.56 379 MET A N 1
ATOM 2948 C CA . MET A 1 379 ? 15.031 20.734 37.438 1 95.56 379 MET A CA 1
ATOM 2949 C C . MET A 1 379 ? 16.453 21.25 37.344 1 95.56 379 MET A C 1
ATOM 2951 O O . MET A 1 379 ? 17.359 20.531 36.906 1 95.56 379 MET A O 1
ATOM 2955 N N . TYR A 1 380 ? 16.594 22.5 37.688 1 96.06 380 TYR A N 1
ATOM 2956 C CA . TYR A 1 380 ? 17.922 23.078 37.688 1 96.06 380 TYR A CA 1
ATOM 2957 C C . TYR A 1 380 ? 18.812 22.359 38.719 1 96.06 380 TYR A C 1
ATOM 2959 O O . TYR A 1 380 ? 20 22.141 38.469 1 96.06 380 TYR A O 1
ATOM 2967 N N . GLU A 1 381 ? 18.266 22.047 39.812 1 95.81 381 GLU A N 1
ATOM 2968 C CA . GLU A 1 381 ? 19 21.328 40.844 1 95.81 381 GLU A CA 1
ATOM 2969 C C . GLU A 1 381 ? 19.422 19.938 40.344 1 95.81 381 GLU A C 1
ATOM 2971 O O . GLU A 1 381 ? 20.516 19.469 40.656 1 95.81 381 GLU A O 1
ATOM 2976 N N . VAL A 1 382 ? 18.406 19.312 39.656 1 96.75 382 VAL A N 1
ATOM 2977 C CA . VAL A 1 382 ? 18.734 18 39.094 1 96.75 382 VAL A CA 1
ATOM 2978 C C . VAL A 1 382 ? 19.922 18.125 38.156 1 96.75 382 VAL A C 1
ATOM 2980 O O . VAL A 1 382 ? 20.844 17.312 38.188 1 96.75 382 VAL A O 1
ATOM 2983 N N . ARG A 1 383 ? 19.891 19.109 37.312 1 95.69 383 ARG A N 1
ATOM 2984 C CA . ARG A 1 383 ? 20.969 19.344 36.344 1 95.69 383 ARG A CA 1
ATOM 2985 C C . ARG A 1 383 ? 22.297 19.578 37.062 1 95.69 383 ARG A C 1
ATOM 2987 O O . ARG A 1 383 ? 23.328 19.031 36.656 1 95.69 383 ARG A O 1
ATOM 2994 N N . ARG A 1 384 ? 22.25 20.281 38.125 1 94.44 384 ARG A N 1
ATOM 2995 C CA . ARG A 1 384 ? 23.438 20.672 38.875 1 94.44 384 ARG A CA 1
ATOM 2996 C C . ARG A 1 384 ? 24.062 19.484 39.594 1 94.44 384 ARG A C 1
ATOM 2998 O O . ARG A 1 384 ? 25.281 19.375 39.688 1 94.44 384 ARG A O 1
ATOM 3005 N N . THR A 1 385 ? 23.266 18.625 40.062 1 95.19 385 THR A N 1
ATOM 3006 C CA . THR A 1 385 ? 23.734 17.547 40.906 1 95.19 385 THR A CA 1
ATOM 3007 C C . THR A 1 385 ? 24.016 16.297 40.094 1 95.19 385 THR A C 1
ATOM 3009 O O . THR A 1 385 ? 24.531 15.297 40.625 1 95.19 385 THR A O 1
ATOM 3012 N N . LEU A 1 386 ? 23.641 16.391 38.812 1 95.56 386 LEU A N 1
ATOM 3013 C CA . LEU A 1 386 ? 23.781 15.219 37.938 1 95.56 386 LEU A CA 1
ATOM 3014 C C . LEU A 1 386 ? 25.219 14.727 37.906 1 95.56 386 LEU A C 1
ATOM 3016 O O . LEU A 1 386 ? 26.141 15.516 37.688 1 95.56 386 LEU A O 1
ATOM 3020 N N . SER A 1 387 ? 25.391 13.477 38.25 1 93.31 387 SER A N 1
ATOM 3021 C CA . SER A 1 387 ? 26.688 12.812 38.219 1 93.31 387 SER A CA 1
ATOM 3022 C C . SER A 1 387 ? 26.547 11.336 37.875 1 93.31 387 SER A C 1
ATOM 3024 O O . SER A 1 387 ? 25.438 10.812 37.812 1 93.31 387 SER A O 1
ATOM 3026 N N . VAL A 1 388 ? 27.625 10.711 37.656 1 90.56 388 VAL A N 1
ATOM 3027 C CA . VAL A 1 388 ? 27.641 9.305 37.312 1 90.56 388 VAL A CA 1
ATOM 3028 C C . VAL A 1 388 ? 27.031 8.469 38.438 1 90.56 388 VAL A C 1
ATOM 3030 O O . VAL A 1 388 ? 26.453 7.414 38.188 1 90.56 388 VAL A O 1
ATOM 3033 N N . ARG A 1 389 ? 27.078 9.039 39.75 1 87.62 389 ARG A N 1
ATOM 3034 C CA . ARG A 1 389 ? 26.672 8.266 40.906 1 87.62 389 ARG A CA 1
ATOM 3035 C C . ARG A 1 389 ? 25.156 8.289 41.094 1 87.62 389 ARG A C 1
ATOM 3037 O O . ARG A 1 389 ? 24.609 7.422 41.781 1 87.62 389 ARG A O 1
ATOM 3044 N N . ASN A 1 390 ? 24.547 9.203 40.406 1 92.62 390 ASN A N 1
ATOM 3045 C CA . ASN A 1 390 ? 23.125 9.359 40.656 1 92.62 390 ASN A CA 1
ATOM 3046 C C . ASN A 1 390 ? 22.328 9.484 39.375 1 92.62 390 ASN A C 1
ATOM 3048 O O . ASN A 1 390 ? 21.359 10.227 39.281 1 92.62 390 ASN A O 1
ATOM 3052 N N . LEU A 1 391 ? 22.75 8.922 38.375 1 91.94 391 LEU A N 1
ATOM 3053 C CA . LEU A 1 391 ? 22.141 9.016 37.031 1 91.94 391 LEU A CA 1
ATOM 3054 C C . LEU A 1 391 ? 20.672 8.609 37.094 1 91.94 391 LEU A C 1
ATOM 3056 O O . LEU A 1 391 ? 19.812 9.32 36.562 1 91.94 391 LEU A O 1
ATOM 3060 N N . GLN A 1 392 ? 20.375 7.5 37.719 1 89.56 392 GLN A N 1
ATOM 3061 C CA . GLN A 1 392 ? 19 6.984 37.75 1 89.56 392 GLN A CA 1
ATOM 3062 C C . GLN A 1 392 ? 18.094 7.926 38.531 1 89.56 392 GLN A C 1
ATOM 3064 O O . GLN A 1 392 ? 16.969 8.195 38.125 1 89.56 392 GLN A O 1
ATOM 3069 N N . GLU A 1 393 ? 18.641 8.25 39.594 1 92.56 393 GLU A N 1
ATOM 3070 C CA . GLU A 1 393 ? 17.875 9.18 40.406 1 92.56 393 GLU A CA 1
ATOM 3071 C C . GLU A 1 393 ? 17.562 10.469 39.656 1 92.56 393 GLU A C 1
ATOM 3073 O O . GLU A 1 393 ? 16.438 10.953 39.656 1 92.56 393 GLU A O 1
ATOM 3078 N N . CYS A 1 394 ? 18.562 11.008 39.094 1 93.88 394 CYS A N 1
ATOM 3079 C CA . CYS A 1 394 ? 18.391 12.25 38.344 1 93.88 394 CYS A CA 1
ATOM 3080 C C . CYS A 1 394 ? 17.438 12.055 37.188 1 93.88 394 CYS A C 1
ATOM 3082 O O . CYS A 1 394 ? 16.641 12.945 36.875 1 93.88 394 CYS A O 1
ATOM 3084 N N . TYR A 1 395 ? 17.531 10.977 36.562 1 90.75 395 TYR A N 1
ATOM 3085 C CA . TYR A 1 395 ? 16.594 10.672 35.469 1 90.75 395 TYR A CA 1
ATOM 3086 C C . TYR A 1 395 ? 15.164 10.625 36 1 90.75 395 TYR A C 1
ATOM 3088 O O . TYR A 1 395 ? 14.266 11.234 35.406 1 90.75 395 TYR A O 1
ATOM 3096 N N . ASN A 1 396 ? 14.961 9.922 37 1 92.12 396 ASN A N 1
ATOM 3097 C CA . ASN A 1 396 ? 13.633 9.812 37.594 1 92.12 396 ASN A CA 1
ATOM 3098 C C . ASN A 1 396 ? 13.086 11.18 38 1 92.12 396 ASN A C 1
ATOM 3100 O O . ASN A 1 396 ? 11.922 11.484 37.75 1 92.12 396 ASN A O 1
ATOM 3104 N N . ASP A 1 397 ? 13.922 11.914 38.594 1 94.69 397 ASP A N 1
ATOM 3105 C CA . ASP A 1 397 ? 13.531 13.25 39 1 94.69 397 ASP A CA 1
ATOM 3106 C C . ASP A 1 397 ? 13.18 14.133 37.812 1 94.69 397 ASP A C 1
ATOM 3108 O O . ASP A 1 397 ? 12.195 14.867 37.844 1 94.69 397 ASP A O 1
ATOM 3112 N N . ALA A 1 398 ? 14.031 14.047 36.875 1 92.88 398 ALA A N 1
ATOM 3113 C CA . ALA A 1 398 ? 13.789 14.844 35.656 1 92.88 398 ALA A CA 1
ATOM 3114 C C . ALA A 1 398 ? 12.438 14.508 35.031 1 92.88 398 ALA A C 1
ATOM 3116 O O . ALA A 1 398 ? 11.695 15.406 34.625 1 92.88 398 ALA A O 1
ATOM 3117 N N . ILE A 1 399 ? 12.117 13.273 35 1 90.25 399 ILE A N 1
ATOM 3118 C CA . ILE A 1 399 ? 10.844 12.82 34.438 1 90.25 399 ILE A CA 1
ATOM 3119 C C . ILE A 1 399 ? 9.695 13.336 35.312 1 90.25 399 ILE A C 1
ATOM 3121 O O . ILE A 1 399 ? 8.688 13.82 34.781 1 90.25 399 ILE A O 1
ATOM 3125 N N . TYR A 1 400 ? 9.93 13.172 36.531 1 93.25 400 TYR A N 1
ATOM 3126 C CA . TYR A 1 400 ? 8.922 13.617 37.469 1 93.25 400 TYR A CA 1
ATOM 3127 C C . TYR A 1 400 ? 8.633 15.102 37.312 1 93.25 400 TYR A C 1
ATOM 3129 O O . TYR A 1 400 ? 7.473 15.508 37.188 1 93.25 400 TYR A O 1
ATOM 3137 N N . TYR A 1 401 ? 9.641 15.914 37.344 1 94.56 401 TYR A N 1
ATOM 3138 C CA . TYR A 1 401 ? 9.453 17.359 37.281 1 94.56 401 TYR A CA 1
ATOM 3139 C C . TYR A 1 401 ? 8.93 17.766 35.906 1 94.56 401 TYR A C 1
ATOM 3141 O O . TYR A 1 401 ? 8.164 18.734 35.781 1 94.56 401 TYR A O 1
ATOM 3149 N N . ARG A 1 402 ? 9.359 17.078 34.875 1 92.25 402 ARG A N 1
ATOM 3150 C CA . ARG A 1 402 ? 8.812 17.344 33.562 1 92.25 402 ARG A CA 1
ATOM 3151 C C . ARG A 1 402 ? 7.297 17.172 33.562 1 92.25 402 ARG A C 1
ATOM 3153 O O . ARG A 1 402 ? 6.57 18 33 1 92.25 402 ARG A O 1
ATOM 3160 N N . GLU A 1 403 ? 6.855 16.094 34.125 1 90.62 403 GLU A N 1
ATOM 3161 C CA . GLU A 1 403 ? 5.422 15.82 34.188 1 90.62 403 GLU A CA 1
ATOM 3162 C C . GLU A 1 403 ? 4.695 16.875 35.031 1 90.62 403 GLU A C 1
ATOM 3164 O O . GLU A 1 403 ? 3.59 17.297 34.688 1 90.62 403 GLU A O 1
ATOM 3169 N N . GLU A 1 404 ? 5.316 17.203 36.062 1 93.5 404 GLU A N 1
ATOM 3170 C CA . GLU A 1 404 ? 4.75 18.25 36.906 1 93.5 404 GLU A CA 1
ATOM 3171 C C . GLU A 1 404 ? 4.625 19.562 36.156 1 93.5 404 GLU A C 1
ATOM 3173 O O . GLU A 1 404 ? 3.602 20.25 36.25 1 93.5 404 GLU A O 1
ATOM 3178 N N . ILE A 1 405 ? 5.621 19.891 35.531 1 93.75 405 ILE A N 1
ATOM 3179 C CA . ILE A 1 405 ? 5.645 21.141 34.781 1 93.75 405 ILE A CA 1
ATOM 3180 C C . ILE A 1 405 ? 4.594 21.109 33.656 1 93.75 405 ILE A C 1
ATOM 3182 O O . ILE A 1 405 ? 3.91 22.094 33.406 1 93.75 405 ILE A O 1
ATOM 3186 N N . ARG A 1 406 ? 4.465 20 32.969 1 90.62 406 ARG A N 1
ATOM 3187 C CA . ARG A 1 406 ? 3.447 19.844 31.938 1 90.62 406 ARG A CA 1
ATOM 3188 C C . ARG A 1 406 ? 2.047 20.031 32.5 1 90.62 406 ARG A C 1
ATOM 3190 O O . ARG A 1 406 ? 1.192 20.672 31.891 1 90.62 406 ARG A O 1
ATOM 3197 N N . GLU A 1 407 ? 1.851 19.5 33.656 1 90.19 407 GLU A N 1
ATOM 3198 C CA . GLU A 1 407 ? 0.574 19.656 34.344 1 90.19 407 GLU A CA 1
ATOM 3199 C C . GLU A 1 407 ? 0.344 21.109 34.75 1 90.19 407 GLU A C 1
ATOM 3201 O O . GLU A 1 407 ? -0.765 21.641 34.594 1 90.19 407 GLU A O 1
ATOM 3206 N N . GLU A 1 408 ? 1.405 21.703 35.25 1 93.69 408 GLU A N 1
ATOM 3207 C CA . GLU A 1 408 ? 1.323 23.109 35.656 1 93.69 408 GLU A CA 1
ATOM 3208 C C . GLU A 1 408 ? 0.994 23.984 34.438 1 93.69 408 GLU A C 1
ATOM 3210 O O . GLU A 1 408 ? 0.243 24.953 34.562 1 93.69 408 GLU A O 1
ATOM 3215 N N . PHE A 1 409 ? 1.547 23.672 33.406 1 92.25 409 PHE A N 1
ATOM 3216 C CA . PHE A 1 409 ? 1.25 24.406 32.188 1 92.25 409 PHE A CA 1
ATOM 3217 C C . PHE A 1 409 ? -0.205 24.219 31.766 1 92.25 409 PHE A C 1
ATOM 3219 O O . PHE A 1 409 ? -0.894 25.172 31.422 1 92.25 409 PHE A O 1
ATOM 3226 N N . GLU A 1 410 ? -0.652 23.016 31.812 1 87.75 410 GLU A N 1
ATOM 3227 C CA . GLU A 1 410 ? -2.021 22.688 31.438 1 87.75 410 GLU A CA 1
ATOM 3228 C C . GLU A 1 410 ? -3.033 23.438 32.281 1 87.75 410 GLU A C 1
ATOM 3230 O O . GLU A 1 410 ? -4.09 23.844 31.797 1 87.75 410 GLU A O 1
ATOM 3235 N N . TYR A 1 411 ? -2.641 23.672 33.5 1 87.69 411 TYR A N 1
ATOM 3236 C CA . TYR A 1 411 ? -3.568 24.328 34.406 1 87.69 411 TYR A CA 1
ATOM 3237 C C . TYR A 1 411 ? -3.291 25.828 34.5 1 87.69 411 TYR A C 1
ATOM 3239 O O . TYR A 1 411 ? -3.91 26.531 35.312 1 87.69 411 TYR A O 1
ATOM 3247 N N . GLY A 1 412 ? -2.355 26.281 33.812 1 88.31 412 GLY A N 1
ATOM 3248 C CA . GLY A 1 412 ? -2.137 27.719 33.656 1 88.31 412 GLY A CA 1
ATOM 3249 C C . GLY A 1 412 ? -1.266 28.297 34.75 1 88.31 412 GLY A C 1
ATOM 3250 O O . GLY A 1 412 ? -1.276 29.5 35 1 88.31 412 GLY A O 1
ATOM 3251 N N . LYS A 1 413 ? -0.474 27.453 35.406 1 91.94 413 LYS A N 1
ATOM 3252 C CA . LYS A 1 413 ? 0.359 27.906 36.531 1 91.94 413 LYS A CA 1
ATOM 3253 C C . LYS A 1 413 ? 1.711 28.406 36.031 1 91.94 413 LYS A C 1
ATOM 3255 O O . LYS A 1 413 ? 2.414 29.125 36.75 1 91.94 413 LYS A O 1
ATOM 3260 N N . ILE A 1 414 ? 2.064 27.969 34.875 1 93.81 414 ILE A N 1
ATOM 3261 C CA . ILE A 1 414 ? 3.316 28.469 34.312 1 93.81 414 ILE A CA 1
ATOM 3262 C C . ILE A 1 414 ? 3.08 28.969 32.906 1 93.81 414 ILE A C 1
ATOM 3264 O O . ILE A 1 414 ? 2.088 28.609 32.281 1 93.81 414 ILE A O 1
ATOM 3268 N N . THR A 1 415 ? 4.016 29.781 32.438 1 93.75 415 THR A N 1
ATOM 3269 C CA . THR A 1 415 ? 3.885 30.422 31.141 1 93.75 415 THR A CA 1
ATOM 3270 C C . THR A 1 415 ? 4.496 29.547 30.047 1 93.75 415 THR A C 1
ATOM 3272 O O . THR A 1 415 ? 5.191 28.578 30.344 1 93.75 415 THR A O 1
ATOM 3275 N N . LEU A 1 416 ? 4.18 29.953 28.812 1 95.12 416 LEU A N 1
ATOM 3276 C CA . LEU A 1 416 ? 4.727 29.281 27.641 1 95.12 416 LEU A CA 1
ATOM 3277 C C . LEU A 1 416 ? 6.254 29.312 27.656 1 95.12 416 LEU A C 1
ATOM 3279 O O . LEU A 1 416 ? 6.898 28.312 27.344 1 95.12 416 LEU A O 1
ATOM 3283 N N . ARG A 1 417 ? 6.844 30.375 28 1 94.62 417 ARG A N 1
ATOM 3284 C CA . ARG A 1 417 ? 8.297 30.531 28.031 1 94.62 417 ARG A CA 1
ATOM 3285 C C . ARG A 1 417 ? 8.914 29.688 29.125 1 94.62 417 ARG A C 1
ATOM 3287 O O . ARG A 1 417 ? 10.008 29.125 28.953 1 94.62 417 ARG A O 1
ATOM 3294 N N . GLN A 1 418 ? 8.227 29.656 30.266 1 94.69 418 GLN A N 1
ATOM 3295 C CA . GLN A 1 418 ? 8.695 28.797 31.359 1 94.69 418 GLN A CA 1
ATOM 3296 C C . GLN A 1 418 ? 8.625 27.328 30.953 1 94.69 418 GLN A C 1
ATOM 3298 O O . GLN A 1 418 ? 9.516 26.547 31.297 1 94.69 418 GLN A O 1
ATOM 3303 N N . ARG A 1 419 ? 7.539 27 30.266 1 94.31 419 ARG A N 1
ATOM 3304 C CA . ARG A 1 419 ? 7.418 25.641 29.75 1 94.31 419 ARG A CA 1
ATOM 3305 C C . ARG A 1 419 ? 8.547 25.328 28.781 1 94.31 419 ARG A C 1
ATOM 3307 O O . ARG A 1 419 ? 9.125 24.234 28.828 1 94.31 419 ARG A O 1
ATOM 3314 N N . ALA A 1 420 ? 8.852 26.219 27.859 1 93.88 420 ALA A N 1
ATOM 3315 C CA . ALA A 1 420 ? 9.945 26.047 26.906 1 93.88 420 ALA A CA 1
ATOM 3316 C C . ALA A 1 420 ? 11.273 25.875 27.625 1 93.88 420 ALA A C 1
ATOM 3318 O O . ALA A 1 420 ? 12.086 25.016 27.234 1 93.88 420 ALA A O 1
ATOM 3319 N N . LEU A 1 421 ? 11.461 26.688 28.641 1 94.94 421 LEU A N 1
ATOM 3320 C CA . LEU A 1 421 ? 12.672 26.594 29.453 1 94.94 421 LEU A CA 1
ATOM 3321 C C . LEU A 1 421 ? 12.805 25.203 30.062 1 94.94 421 LEU A C 1
ATOM 3323 O O . LEU A 1 421 ? 13.875 24.594 30 1 94.94 421 LEU A O 1
ATOM 3327 N N . ALA A 1 422 ? 11.703 24.781 30.625 1 93.38 422 ALA A N 1
ATOM 3328 C CA . ALA A 1 422 ? 11.695 23.469 31.266 1 93.38 422 ALA A CA 1
ATOM 3329 C C . ALA A 1 422 ? 12.016 22.359 30.25 1 93.38 422 ALA A C 1
ATOM 3331 O O . ALA A 1 422 ? 12.742 21.422 30.562 1 93.38 422 ALA A O 1
ATOM 3332 N N . ASP A 1 423 ? 11.445 22.469 29.094 1 91.25 423 ASP A N 1
ATOM 3333 C CA . ASP A 1 423 ? 11.695 21.484 28.047 1 91.25 423 ASP A CA 1
ATOM 3334 C C . ASP A 1 423 ? 13.172 21.453 27.672 1 91.25 423 ASP A C 1
ATOM 3336 O O . ASP A 1 423 ? 13.75 20.375 27.469 1 91.25 423 ASP A O 1
ATOM 3340 N N . ASN A 1 424 ? 13.734 22.562 27.531 1 93.12 424 ASN A N 1
ATOM 3341 C CA . ASN A 1 424 ? 15.148 22.656 27.188 1 93.12 424 ASN A CA 1
ATOM 3342 C C . ASN A 1 424 ? 16.031 22.078 28.297 1 93.12 424 ASN A C 1
ATOM 3344 O O . ASN A 1 424 ? 17.031 21.406 28.016 1 93.12 424 ASN A O 1
ATOM 3348 N N . LEU A 1 425 ? 15.688 22.422 29.516 1 93.94 425 LEU A N 1
ATOM 3349 C CA . LEU A 1 425 ? 16.422 21.891 30.656 1 93.94 425 LEU A CA 1
ATOM 3350 C C . LEU A 1 425 ? 16.359 20.359 30.672 1 93.94 425 LEU A C 1
ATOM 3352 O O . LEU A 1 425 ? 17.375 19.703 30.906 1 93.94 425 LEU A O 1
ATOM 3356 N N . PHE A 1 426 ? 15.18 19.922 30.453 1 91.56 426 PHE A N 1
ATOM 3357 C CA . PHE A 1 426 ? 14.992 18.484 30.438 1 91.56 426 PHE A CA 1
ATOM 3358 C C . PHE A 1 426 ? 15.875 17.828 29.375 1 91.56 426 PHE A C 1
ATOM 3360 O O . PHE A 1 426 ? 16.562 16.844 29.656 1 91.56 426 PHE A O 1
ATOM 3367 N N . MET A 1 427 ? 15.82 18.344 28.203 1 88.31 427 MET A N 1
ATOM 3368 C CA . MET A 1 427 ? 16.609 17.797 27.094 1 88.31 427 MET A CA 1
ATOM 3369 C C . MET A 1 427 ? 18.094 17.844 27.438 1 88.31 427 MET A C 1
ATOM 3371 O O . MET A 1 427 ? 18.844 16.906 27.094 1 88.31 427 MET A O 1
ATOM 3375 N N . ASP A 1 428 ? 18.484 18.859 28.047 1 92.19 428 ASP A N 1
ATOM 3376 C CA . ASP A 1 428 ? 19.891 18.984 28.438 1 92.19 428 ASP A CA 1
ATOM 3377 C C . ASP A 1 428 ? 20.281 17.891 29.438 1 92.19 428 ASP A C 1
ATOM 3379 O O . ASP A 1 428 ? 21.359 17.297 29.344 1 92.19 428 ASP A O 1
ATOM 3383 N N . ILE A 1 429 ? 19.438 17.75 30.391 1 92.62 429 ILE A N 1
ATOM 3384 C CA . ILE A 1 429 ? 19.688 16.734 31.406 1 92.62 429 ILE A CA 1
ATOM 3385 C C . ILE A 1 429 ? 19.781 15.352 30.75 1 92.62 429 ILE A C 1
ATOM 3387 O O . ILE A 1 429 ? 20.688 14.578 31.078 1 92.62 429 ILE A O 1
ATOM 3391 N N . ILE A 1 430 ? 18.844 15.102 29.875 1 88.62 430 ILE A N 1
ATOM 3392 C CA . ILE A 1 430 ? 18.828 13.805 29.203 1 88.62 430 ILE A CA 1
ATOM 3393 C C . ILE A 1 430 ? 20.109 13.617 28.391 1 88.62 430 ILE A C 1
ATOM 3395 O O . ILE A 1 430 ? 20.672 12.531 28.375 1 88.62 430 ILE A O 1
ATOM 3399 N N . HIS A 1 431 ? 20.547 14.625 27.75 1 88.06 431 HIS A N 1
ATOM 3400 C CA . HIS A 1 431 ? 21.781 14.555 26.969 1 88.06 431 HIS A CA 1
ATOM 3401 C C . HIS A 1 431 ? 23 14.312 27.875 1 88.06 431 HIS A C 1
ATOM 3403 O O . HIS A 1 431 ? 23.891 13.547 27.516 1 88.06 431 HIS A O 1
ATOM 3409 N N . GLN A 1 432 ? 22.984 14.945 28.906 1 90.62 432 GLN A N 1
ATOM 3410 C CA . GLN A 1 432 ? 24.078 14.758 29.859 1 90.62 432 GLN A CA 1
ATOM 3411 C C . GLN A 1 432 ? 24.094 13.328 30.406 1 90.62 432 GLN A C 1
ATOM 3413 O O . GLN A 1 432 ? 25.156 12.734 30.562 1 90.62 432 GLN A O 1
ATOM 3418 N N . ILE A 1 433 ? 22.906 12.953 30.688 1 90.06 433 ILE A N 1
ATOM 3419 C CA . ILE A 1 433 ? 22.812 11.578 31.172 1 90.06 433 ILE A CA 1
ATOM 3420 C C . ILE A 1 433 ? 23.344 10.609 30.125 1 90.06 433 ILE A C 1
ATOM 3422 O O . ILE A 1 433 ? 24.094 9.688 30.438 1 90.06 433 ILE A O 1
ATOM 3426 N N . ALA A 1 434 ? 22.906 10.812 28.938 1 85 434 ALA A N 1
ATOM 3427 C CA . ALA A 1 434 ? 23.359 9.961 27.828 1 85 434 ALA A CA 1
ATOM 3428 C C . ALA A 1 434 ? 24.875 9.977 27.719 1 85 434 ALA A C 1
ATOM 3430 O O . ALA A 1 434 ? 25.5 8.945 27.469 1 85 434 ALA A O 1
ATOM 3431 N N . ASP A 1 435 ? 25.5 11.047 27.875 1 86.44 435 ASP A N 1
ATOM 3432 C CA . ASP A 1 435 ? 26.938 11.195 27.781 1 86.44 435 ASP A CA 1
ATOM 3433 C C . ASP A 1 435 ? 27.641 10.484 28.922 1 86.44 435 ASP A C 1
ATOM 3435 O O . ASP A 1 435 ? 28.688 9.867 28.734 1 86.44 435 ASP A O 1
ATOM 3439 N N . LEU A 1 436 ? 27.078 10.633 30 1 89.31 436 LEU A N 1
ATOM 3440 C CA . LEU A 1 436 ? 27.672 10.031 31.188 1 89.31 436 LEU A CA 1
ATOM 3441 C C . LEU A 1 436 ? 27.531 8.516 31.156 1 89.31 436 LEU A C 1
ATOM 3443 O O . LEU A 1 436 ? 28.375 7.793 31.688 1 89.31 436 LEU A O 1
ATOM 3447 N N . LEU A 1 437 ? 26.406 8.164 30.578 1 87 437 LEU A N 1
ATOM 3448 C CA . LEU A 1 437 ? 26.156 6.727 30.5 1 87 437 LEU A CA 1
ATOM 3449 C C . LEU A 1 437 ? 27.234 6.027 29.688 1 87 437 LEU A C 1
ATOM 3451 O O . LEU A 1 437 ? 27.516 4.848 29.906 1 87 437 LEU A O 1
ATOM 3455 N N . LYS A 1 438 ? 27.781 6.707 28.734 1 81.38 438 LYS A N 1
ATOM 3456 C CA . LYS A 1 438 ? 28.859 6.145 27.938 1 81.38 438 LYS A CA 1
ATOM 3457 C C . LYS A 1 438 ? 30.047 5.762 28.812 1 81.38 438 LYS A C 1
ATOM 3459 O O . LYS A 1 438 ? 30.859 4.922 28.438 1 81.38 438 LYS A O 1
ATOM 3464 N N . LYS A 1 439 ? 30.078 6.297 29.906 1 84 439 LYS A N 1
ATOM 3465 C CA . LYS A 1 439 ? 31.203 6.078 30.812 1 84 439 LYS A CA 1
ATOM 3466 C C . LYS A 1 439 ? 30.891 4.98 31.828 1 84 439 LYS A C 1
ATOM 3468 O O . LYS A 1 439 ? 31.75 4.574 32.594 1 84 439 LYS A O 1
ATOM 3473 N N . VAL A 1 440 ? 29.703 4.629 31.781 1 83.38 440 VAL A N 1
ATOM 3474 C CA . VAL A 1 440 ? 29.266 3.615 32.719 1 83.38 440 VAL A CA 1
ATOM 3475 C C . VAL A 1 440 ? 29.406 2.227 32.125 1 83.38 440 VAL A C 1
ATOM 3477 O O . VAL A 1 440 ? 28.953 2.002 30.984 1 83.38 440 VAL A O 1
ATOM 3480 N N . LYS A 1 441 ? 29.906 1.213 32.719 1 72.06 441 LYS A N 1
ATOM 3481 C CA . LYS A 1 441 ? 30.188 -0.126 32.219 1 72.06 441 LYS A CA 1
ATOM 3482 C C . LYS A 1 441 ? 28.906 -0.941 32.094 1 72.06 441 LYS A C 1
ATOM 3484 O O . LYS A 1 441 ? 28.688 -1.641 31.094 1 72.06 441 LYS A O 1
ATOM 3489 N N . ARG A 1 442 ? 28 -0.764 33.094 1 78.12 442 ARG A N 1
ATOM 3490 C CA . ARG A 1 442 ? 26.734 -1.488 33.094 1 78.12 442 ARG A CA 1
ATOM 3491 C C . ARG A 1 442 ? 25.562 -0.547 33.375 1 78.12 442 ARG A C 1
ATOM 3493 O O . ARG A 1 442 ? 25.062 -0.477 34.5 1 78.12 442 ARG A O 1
ATOM 3500 N N . PRO A 1 443 ? 25.156 0.079 32.281 1 79.12 443 PRO A N 1
ATOM 3501 C CA . PRO A 1 443 ? 24.078 1.041 32.5 1 79.12 443 PRO A CA 1
ATOM 3502 C C . PRO A 1 443 ? 22.75 0.369 32.844 1 79.12 443 PRO A C 1
ATOM 3504 O O . PRO A 1 443 ? 22.469 -0.734 32.375 1 79.12 443 PRO A O 1
ATOM 3507 N N . PRO A 1 444 ? 22.016 0.945 33.719 1 76.81 444 PRO A N 1
ATOM 3508 C CA . PRO A 1 444 ? 20.672 0.437 33.969 1 76.81 444 PRO A CA 1
ATOM 3509 C C . PRO A 1 444 ? 19.812 0.358 32.719 1 76.81 444 PRO A C 1
ATOM 3511 O O . PRO A 1 444 ? 19.922 1.224 31.828 1 76.81 444 PRO A O 1
ATOM 3514 N N . ARG A 1 445 ? 19.062 -0.659 32.688 1 69.81 445 ARG A N 1
ATOM 3515 C CA . ARG A 1 445 ? 18.25 -0.962 31.5 1 69.81 445 ARG A CA 1
ATOM 3516 C C . ARG A 1 445 ? 17.328 0.206 31.156 1 69.81 445 ARG A C 1
ATOM 3518 O O . ARG A 1 445 ? 17.156 0.539 29.984 1 69.81 445 ARG A O 1
ATOM 3525 N N . ALA A 1 446 ? 16.719 0.783 32.188 1 69.5 446 ALA A N 1
ATOM 3526 C CA . ALA A 1 446 ? 15.773 1.872 31.984 1 69.5 446 ALA A CA 1
ATOM 3527 C C . ALA A 1 446 ? 16.438 3.043 31.266 1 69.5 446 ALA A C 1
ATOM 3529 O O . ALA A 1 446 ? 15.797 3.717 30.453 1 69.5 446 ALA A O 1
ATOM 3530 N N . LEU A 1 447 ? 17.656 3.221 31.562 1 76.94 447 LEU A N 1
ATOM 3531 C CA . LEU A 1 447 ? 18.375 4.348 30.969 1 76.94 447 LEU A CA 1
ATOM 3532 C C . LEU A 1 447 ? 18.906 3.99 29.578 1 76.94 447 LEU A C 1
ATOM 3534 O O . LEU A 1 447 ? 19.141 4.871 28.75 1 76.94 447 LEU A O 1
ATOM 3538 N N . GLU A 1 448 ? 18.969 2.711 29.359 1 69.19 448 GLU A N 1
ATOM 3539 C CA . GLU A 1 448 ? 19.391 2.281 28.031 1 69.19 448 GLU A CA 1
ATOM 3540 C C . GLU A 1 448 ? 18.344 2.637 26.984 1 69.19 448 GLU A C 1
ATOM 3542 O O . GLU A 1 448 ? 18.688 2.996 25.859 1 69.19 448 GLU A O 1
ATOM 3547 N N . GLU A 1 449 ? 17.141 2.643 27.406 1 65.31 449 GLU A N 1
ATOM 3548 C CA . GLU A 1 449 ? 16.031 2.922 26.484 1 65.31 449 GLU A CA 1
ATOM 3549 C C . GLU A 1 449 ? 15.922 4.418 26.203 1 65.31 449 GLU A C 1
ATOM 3551 O O . GLU A 1 449 ? 15.336 4.816 25.188 1 65.31 449 GLU A O 1
ATOM 3556 N N . LEU A 1 450 ? 16.5 5.141 27.109 1 65.94 450 LEU A N 1
ATOM 3557 C CA . LEU A 1 450 ? 16.469 6.586 26.922 1 65.94 450 LEU A CA 1
ATOM 3558 C C . LEU A 1 450 ? 17.156 6.977 25.625 1 65.94 450 LEU A C 1
ATOM 3560 O O . LEU A 1 450 ? 16.719 7.906 24.938 1 65.94 450 LEU A O 1
ATOM 3564 N N . GLN A 1 451 ? 18.188 6.254 25.375 1 59.62 451 GLN A N 1
ATOM 3565 C CA . GLN A 1 451 ? 18.938 6.559 24.156 1 59.62 451 GLN A CA 1
ATOM 3566 C C . GLN A 1 451 ? 18.078 6.352 22.906 1 59.62 451 GLN A C 1
ATOM 3568 O O . GLN A 1 451 ? 18.266 7.043 21.906 1 59.62 451 GLN A O 1
ATOM 3573 N N . GLU A 1 452 ? 17.094 5.52 23 1 59.28 452 GLU A N 1
ATOM 3574 C CA . GLU A 1 452 ? 16.281 5.176 21.844 1 59.28 452 GLU A CA 1
ATOM 3575 C C . GLU A 1 452 ? 15.312 6.305 21.5 1 59.28 452 GLU A C 1
ATOM 3577 O O . GLU A 1 452 ? 14.867 6.422 20.359 1 59.28 452 GLU A O 1
ATOM 3582 N N . GLY A 1 453 ? 15.25 7.266 22.25 1 61.19 453 GLY A N 1
ATOM 3583 C CA . GLY A 1 453 ? 14.227 8.273 22 1 61.19 453 GLY A CA 1
ATOM 3584 C C . GLY A 1 453 ? 14.805 9.602 21.562 1 61.19 453 GLY A C 1
ATOM 3585 O O . GLY A 1 453 ? 14.062 10.516 21.188 1 61.19 453 GLY A O 1
ATOM 3586 N N . LEU A 1 454 ? 16.062 9.625 21.328 1 75.19 454 LEU A N 1
ATOM 3587 C CA . LEU A 1 454 ? 16.703 10.898 21.047 1 75.19 454 LEU A CA 1
ATOM 3588 C C . LEU A 1 454 ? 17.297 10.922 19.641 1 75.19 454 LEU A C 1
ATOM 3590 O O . LEU A 1 454 ? 18.5 11.164 19.469 1 75.19 454 LEU A O 1
ATOM 3594 N N . TYR A 1 455 ? 16.406 10.641 18.672 1 87.56 455 TYR A N 1
ATOM 3595 C CA . TYR A 1 455 ? 16.938 10.586 17.312 1 87.56 455 TYR A CA 1
ATOM 3596 C C . TYR A 1 455 ? 16.625 11.875 16.547 1 87.56 455 TYR A C 1
ATOM 3598 O O . TYR A 1 455 ? 15.539 12.438 16.688 1 87.56 455 TYR A O 1
ATOM 3606 N N . ASP A 1 456 ? 17.641 12.32 15.812 1 92.12 456 ASP A N 1
ATOM 3607 C CA . ASP A 1 456 ? 17.375 13.391 14.859 1 92.12 456 ASP A CA 1
ATOM 3608 C C . ASP A 1 456 ? 16.422 12.922 13.758 1 92.12 456 ASP A C 1
ATOM 3610 O O . ASP A 1 456 ? 16.297 11.719 13.516 1 92.12 456 ASP A O 1
ATOM 3614 N N . ILE A 1 457 ? 15.695 13.828 13.234 1 93.5 457 ILE A N 1
ATOM 3615 C CA . ILE A 1 457 ? 14.875 13.539 12.07 1 93.5 457 ILE A CA 1
ATOM 3616 C C . ILE A 1 457 ? 15.484 14.195 10.836 1 93.5 457 ILE A C 1
ATOM 3618 O O . ILE A 1 457 ? 15.633 15.414 10.781 1 93.5 457 ILE A O 1
ATOM 3622 N N . TYR A 1 458 ? 15.945 13.398 9.93 1 96.25 458 TYR A N 1
ATOM 3623 C CA . TYR A 1 458 ? 16.406 13.891 8.641 1 96.25 458 TYR A CA 1
ATOM 3624 C C . TYR A 1 458 ? 15.281 13.844 7.609 1 96.25 458 TYR A C 1
ATOM 3626 O O . TYR A 1 458 ? 14.742 12.773 7.32 1 96.25 458 TYR A O 1
ATOM 3634 N N . TYR A 1 459 ? 14.922 14.984 7.098 1 95.62 459 TYR A N 1
ATOM 3635 C CA . TYR A 1 459 ? 13.852 15.07 6.105 1 95.62 459 TYR A CA 1
ATOM 3636 C C . TYR A 1 459 ? 14.406 14.922 4.695 1 95.62 459 TYR A C 1
ATOM 3638 O O . TYR A 1 459 ? 15.141 15.789 4.215 1 95.62 459 TYR A O 1
ATOM 3646 N N . GLY A 1 460 ? 14.055 13.766 4.113 1 97 460 GLY A N 1
ATOM 3647 C CA . GLY A 1 460 ? 14.539 13.5 2.768 1 97 460 GLY A CA 1
ATOM 3648 C C . GLY A 1 460 ? 13.516 13.82 1.69 1 97 460 GLY A C 1
ATOM 3649 O O . GLY A 1 460 ? 12.312 13.688 1.912 1 97 460 GLY A O 1
ATOM 3650 N N . ASN A 1 461 ? 14.031 14.211 0.508 1 97.62 461 ASN A N 1
ATOM 3651 C CA . ASN A 1 461 ? 13.203 14.5 -0.66 1 97.62 461 ASN A CA 1
ATOM 3652 C C . ASN A 1 461 ? 12.75 13.227 -1.358 1 97.62 461 ASN A C 1
ATOM 3654 O O . ASN A 1 461 ? 13.25 12.891 -2.434 1 97.62 461 ASN A O 1
ATOM 3658 N N . PHE A 1 462 ? 11.812 12.539 -0.783 1 98.25 462 PHE A N 1
ATOM 3659 C CA . PHE A 1 462 ? 11.234 11.32 -1.34 1 98.25 462 PHE A CA 1
ATOM 3660 C C . PHE A 1 462 ? 9.875 11.031 -0.72 1 98.25 462 PHE A C 1
ATOM 3662 O O . PHE A 1 462 ? 9.375 11.828 0.082 1 98.25 462 PHE A O 1
ATOM 3669 N N . SER A 1 463 ? 9.227 10.031 -1.175 1 98.06 463 SER A N 1
ATOM 3670 C CA . SER A 1 463 ? 7.953 9.562 -0.636 1 98.06 463 SER A CA 1
ATOM 3671 C C . SER A 1 463 ? 8 8.062 -0.347 1 98.06 463 SER A C 1
ATOM 3673 O O . SER A 1 463 ? 8.227 7.258 -1.252 1 98.06 463 SER A O 1
ATOM 3675 N N . VAL A 1 464 ? 7.785 7.723 0.901 1 98 464 VAL A N 1
ATOM 3676 C CA . VAL A 1 464 ? 7.73 6.316 1.294 1 98 464 VAL A CA 1
ATOM 3677 C C . VAL A 1 464 ? 6.574 5.625 0.573 1 98 464 VAL A C 1
ATOM 3679 O O . VAL A 1 464 ? 6.723 4.496 0.096 1 98 464 VAL A O 1
ATOM 3682 N N . PHE A 1 465 ? 5.48 6.266 0.342 1 97.5 465 PHE A N 1
ATOM 3683 C CA . PHE A 1 465 ? 4.273 5.691 -0.239 1 97.5 465 PHE A CA 1
ATOM 3684 C C . PHE A 1 465 ? 4.453 5.449 -1.732 1 97.5 465 PHE A C 1
ATOM 3686 O O . PHE A 1 465 ? 3.986 4.441 -2.266 1 97.5 465 PHE A O 1
ATOM 3693 N N . GLN A 1 466 ? 5.113 6.324 -2.344 1 97.88 466 GLN A N 1
ATOM 3694 C CA . GLN A 1 466 ? 5.297 6.227 -3.789 1 97.88 466 GLN A CA 1
ATOM 3695 C C . GLN A 1 466 ? 6.441 5.281 -4.137 1 97.88 466 GLN A C 1
ATOM 3697 O O . GLN A 1 466 ? 6.363 4.535 -5.113 1 97.88 466 GLN A O 1
ATOM 3702 N N . SER A 1 467 ? 7.516 5.332 -3.293 1 98.31 467 SER A N 1
ATOM 3703 C CA . SER A 1 467 ? 8.734 4.68 -3.756 1 98.31 467 SER A CA 1
ATOM 3704 C C . SER A 1 467 ? 9.102 3.496 -2.867 1 98.31 467 SER A C 1
ATOM 3706 O O . SER A 1 467 ? 9.914 2.652 -3.25 1 98.31 467 SER A O 1
ATOM 3708 N N . LEU A 1 468 ? 8.609 3.43 -1.665 1 98.31 468 LEU A N 1
ATOM 3709 C CA . LEU A 1 468 ? 8.953 2.381 -0.711 1 98.31 468 LEU A CA 1
ATOM 3710 C C . LEU A 1 468 ? 7.711 1.881 0.017 1 98.31 468 LEU A C 1
ATOM 3712 O O . LEU A 1 468 ? 7.684 1.837 1.249 1 98.31 468 LEU A O 1
ATOM 3716 N N . PRO A 1 469 ? 6.691 1.485 -0.704 1 97.19 469 PRO A N 1
ATOM 3717 C CA . PRO A 1 469 ? 5.441 1.086 -0.059 1 97.19 469 PRO A CA 1
ATOM 3718 C C . PRO A 1 469 ? 5.609 -0.115 0.869 1 97.19 469 PRO A C 1
ATOM 3720 O O . PRO A 1 469 ? 4.883 -0.245 1.855 1 97.19 469 PRO A O 1
ATOM 3723 N N . ASP A 1 470 ? 6.562 -1.019 0.617 1 96.38 470 ASP A N 1
ATOM 3724 C CA . ASP A 1 470 ? 6.773 -2.188 1.463 1 96.38 470 ASP A CA 1
ATOM 3725 C C . ASP A 1 470 ? 7.277 -1.781 2.848 1 96.38 470 ASP A C 1
ATOM 3727 O O . ASP A 1 470 ? 7.039 -2.484 3.83 1 96.38 470 ASP A O 1
ATOM 3731 N N . VAL A 1 471 ? 7.973 -0.687 2.918 1 96.81 471 VAL A N 1
ATOM 3732 C CA . VAL A 1 471 ? 8.398 -0.185 4.219 1 96.81 471 VAL A CA 1
ATOM 3733 C C . VAL A 1 471 ? 7.172 0.168 5.062 1 96.81 471 VAL A C 1
ATOM 3735 O O . VAL A 1 471 ? 7.105 -0.175 6.242 1 96.81 471 VAL A O 1
ATOM 3738 N N . TRP A 1 472 ? 6.27 0.776 4.434 1 94.38 472 TRP A N 1
ATOM 3739 C CA . TRP A 1 472 ? 5.051 1.229 5.098 1 94.38 472 TRP A CA 1
ATOM 3740 C C . TRP A 1 472 ? 4.113 0.059 5.375 1 94.38 472 TRP A C 1
ATOM 3742 O O . TRP A 1 472 ? 3.613 -0.093 6.492 1 94.38 472 TRP A O 1
ATOM 3752 N N . ALA A 1 473 ? 3.918 -0.787 4.434 1 94 473 ALA A N 1
ATOM 3753 C CA . ALA A 1 473 ? 2.814 -1.744 4.465 1 94 473 ALA A CA 1
ATOM 3754 C C . ALA A 1 473 ? 3.203 -2.998 5.242 1 94 473 ALA A C 1
ATOM 3756 O O . ALA A 1 473 ? 2.375 -3.58 5.949 1 94 473 ALA A O 1
ATOM 3757 N N . ILE A 1 474 ? 4.477 -3.41 5.094 1 92 474 ILE A N 1
ATOM 3758 C CA . ILE A 1 474 ? 4.781 -4.711 5.676 1 92 474 ILE A CA 1
ATOM 3759 C C . ILE A 1 474 ? 6.105 -4.641 6.434 1 92 474 ILE A C 1
ATOM 3761 O O . ILE A 1 474 ? 6.762 -5.664 6.648 1 92 474 ILE A O 1
ATOM 3765 N N . ASP A 1 475 ? 6.594 -3.484 6.738 1 92.75 475 ASP A N 1
ATOM 3766 C CA . ASP A 1 475 ? 7.785 -3.258 7.551 1 92.75 475 ASP A CA 1
ATOM 3767 C C . ASP A 1 475 ? 9.023 -3.885 6.902 1 92.75 475 ASP A C 1
ATOM 3769 O O . ASP A 1 475 ? 9.859 -4.465 7.59 1 92.75 475 ASP A O 1
ATOM 3773 N N . GLN A 1 476 ? 9.047 -3.85 5.629 1 95.06 476 GLN A N 1
ATOM 3774 C CA . GLN A 1 476 ? 10.227 -4.316 4.91 1 95.06 476 GLN A CA 1
ATOM 3775 C C . GLN A 1 476 ? 11.445 -3.443 5.215 1 95.06 476 GLN A C 1
ATOM 3777 O O . GLN A 1 476 ? 11.336 -2.217 5.273 1 95.06 476 GLN A O 1
ATOM 3782 N N . ILE A 1 477 ? 12.57 -4.074 5.473 1 96.12 477 ILE A N 1
ATOM 3783 C CA . ILE A 1 477 ? 13.82 -3.365 5.695 1 96.12 477 ILE A CA 1
ATOM 3784 C C . ILE A 1 477 ? 14.648 -3.357 4.41 1 96.12 477 ILE A C 1
ATOM 3786 O O . ILE A 1 477 ? 14.836 -4.402 3.781 1 96.12 477 ILE A O 1
ATOM 3790 N N . PHE A 1 478 ? 15.055 -2.236 4.004 1 97.81 478 PHE A N 1
ATOM 3791 C CA . PHE A 1 478 ? 15.984 -2.062 2.896 1 97.81 478 PHE A CA 1
ATOM 3792 C C . PHE A 1 478 ? 17.297 -1.457 3.381 1 97.81 478 PHE A C 1
ATOM 3794 O O . PHE A 1 478 ? 17.312 -0.717 4.367 1 97.81 478 PHE A O 1
ATOM 3801 N N . PRO A 1 479 ? 18.422 -1.783 2.689 1 97.38 479 PRO A N 1
ATOM 3802 C CA . PRO A 1 479 ? 19.656 -1.067 3.023 1 97.38 479 PRO A CA 1
ATOM 3803 C C . PRO A 1 479 ? 19.578 0.422 2.697 1 97.38 479 PRO A C 1
ATOM 3805 O O . PRO A 1 479 ? 19.156 0.797 1.603 1 97.38 479 PRO A O 1
ATOM 3808 N N . VAL A 1 480 ? 19.906 1.21 3.668 1 98.25 480 VAL A N 1
ATOM 3809 C CA . VAL A 1 480 ? 19.953 2.662 3.529 1 98.25 480 VAL A CA 1
ATOM 3810 C C . VAL A 1 480 ? 21.328 3.182 3.967 1 98.25 480 VAL A C 1
ATOM 3812 O O . VAL A 1 480 ? 21.875 2.725 4.973 1 98.25 480 VAL A O 1
ATOM 3815 N N . MET A 1 481 ? 21.875 4.133 3.227 1 98.12 481 MET A N 1
ATOM 3816 C CA . MET A 1 481 ? 23.156 4.715 3.652 1 98.12 481 MET A CA 1
ATOM 3817 C C . MET A 1 481 ? 23.469 5.977 2.861 1 98.12 481 MET A C 1
ATOM 3819 O O . MET A 1 481 ? 22.891 6.203 1.79 1 98.12 481 MET A O 1
ATOM 3823 N N . PRO A 1 482 ? 24.391 6.801 3.369 1 98.56 482 PRO A N 1
ATOM 3824 C CA . PRO A 1 482 ? 24.891 7.91 2.555 1 98.56 482 PRO A CA 1
ATOM 3825 C C . PRO A 1 482 ? 25.688 7.43 1.334 1 98.56 482 PRO A C 1
ATOM 3827 O O . PRO A 1 482 ? 26.359 6.398 1.393 1 98.56 482 PRO A O 1
ATOM 3830 N N . ILE A 1 483 ? 25.625 8.242 0.33 1 98.25 483 ILE A N 1
ATOM 3831 C CA . ILE A 1 483 ? 26.297 7.891 -0.914 1 98.25 483 ILE A CA 1
ATOM 3832 C C . ILE A 1 483 ? 27.734 8.422 -0.896 1 98.25 483 ILE A C 1
ATOM 3834 O O . ILE A 1 483 ? 28.578 7.965 -1.659 1 98.25 483 ILE A O 1
ATOM 3838 N N . HIS A 1 484 ? 27.969 9.328 -0.035 1 98.19 484 HIS A N 1
ATOM 3839 C CA . HIS A 1 484 ? 29.25 10.008 0.028 1 98.19 484 HIS A CA 1
ATOM 3840 C C . HIS A 1 484 ? 29.609 10.375 1.464 1 98.19 484 HIS A C 1
ATOM 3842 O O . HIS A 1 484 ? 28.875 10.062 2.395 1 98.19 484 HIS A O 1
ATOM 3848 N N . ARG A 1 485 ? 30.922 10.922 1.688 1 97.62 485 ARG A N 1
ATOM 3849 C CA . ARG A 1 485 ? 31.453 11.359 2.973 1 97.62 485 ARG A CA 1
ATOM 3850 C C . ARG A 1 485 ? 31.688 10.164 3.902 1 97.62 485 ARG A C 1
ATOM 3852 O O . ARG A 1 485 ? 31.609 10.305 5.125 1 97.62 485 ARG A O 1
ATOM 3859 N N . LEU A 1 486 ? 32 9.055 3.348 1 98.25 486 LEU A N 1
ATOM 3860 C CA . LEU A 1 486 ? 32.094 7.848 4.156 1 98.25 486 LEU A CA 1
ATOM 3861 C C . LEU A 1 486 ? 33.5 7.711 4.762 1 98.25 486 LEU A C 1
ATOM 3863 O O . LEU A 1 486 ? 33.75 6.805 5.562 1 98.25 486 LEU A O 1
ATOM 3867 N N . ASN A 1 487 ? 34.344 8.609 4.395 1 96.81 487 ASN A N 1
ATOM 3868 C CA . ASN A 1 487 ? 35.656 8.711 5.051 1 96.81 487 ASN A CA 1
ATOM 3869 C C . ASN A 1 487 ? 35.562 9.586 6.301 1 96.81 487 ASN A C 1
ATOM 3871 O O . ASN A 1 487 ? 36.594 9.773 6.988 1 96.81 487 ASN A O 1
ATOM 3875 N N . GLU A 1 488 ? 34.438 10.102 6.547 1 96.56 488 GLU A N 1
ATOM 3876 C CA . GLU A 1 488 ? 34.156 10.883 7.746 1 96.56 488 GLU A CA 1
ATOM 3877 C C . GLU A 1 488 ? 33.25 10.109 8.695 1 96.56 488 GLU A C 1
ATOM 3879 O O . GLU A 1 488 ? 32.312 9.453 8.258 1 96.56 488 GLU A O 1
ATOM 3884 N N . GLN A 1 489 ? 33.5 10.211 9.945 1 96.88 489 GLN A N 1
ATOM 3885 C CA . GLN A 1 489 ? 32.688 9.492 10.914 1 96.88 489 GLN A CA 1
ATOM 3886 C C . GLN A 1 489 ? 31.328 10.156 11.078 1 96.88 489 GLN A C 1
ATOM 3888 O O . GLN A 1 489 ? 31.234 11.344 11.422 1 96.88 489 GLN A O 1
ATOM 3893 N N . PRO A 1 490 ? 30.266 9.453 10.781 1 96.5 490 PRO A N 1
ATOM 3894 C CA . PRO A 1 490 ? 28.938 9.969 11.125 1 96.5 490 PRO A CA 1
ATOM 3895 C C . PRO A 1 490 ? 28.672 9.961 12.633 1 96.5 490 PRO A C 1
ATOM 3897 O O . PRO A 1 490 ? 29.047 9.008 13.32 1 96.5 490 PRO A O 1
ATOM 3900 N N . ARG A 1 491 ? 28.047 10.945 13.141 1 91.75 491 ARG A N 1
ATOM 3901 C CA . ARG A 1 491 ? 27.938 11.055 14.594 1 91.75 491 ARG A CA 1
ATOM 3902 C C . ARG A 1 491 ? 26.484 11.227 15.023 1 91.75 491 ARG A C 1
ATOM 3904 O O . ARG A 1 491 ? 26.188 11.219 16.219 1 91.75 491 ARG A O 1
ATOM 3911 N N . ARG A 1 492 ? 25.641 11.336 14.07 1 92.62 492 ARG A N 1
ATOM 3912 C CA . ARG A 1 492 ? 24.25 11.633 14.422 1 92.62 492 ARG A CA 1
ATOM 3913 C C . ARG A 1 492 ? 23.359 10.406 14.25 1 92.62 492 ARG A C 1
ATOM 3915 O O . ARG A 1 492 ? 23.312 9.82 13.164 1 92.62 492 ARG A O 1
ATOM 3922 N N . LYS A 1 493 ? 22.688 10 15.312 1 91.88 493 LYS A N 1
ATOM 3923 C CA . LYS A 1 493 ? 21.656 8.977 15.195 1 91.88 493 LYS A CA 1
ATOM 3924 C C . LYS A 1 493 ? 20.344 9.57 14.703 1 91.88 493 LYS A C 1
ATOM 3926 O O . LYS A 1 493 ? 19.844 10.547 15.266 1 91.88 493 LYS A O 1
ATOM 3931 N N . ALA A 1 494 ? 19.766 8.977 13.648 1 94.75 494 ALA A N 1
ATOM 3932 C CA . ALA A 1 494 ? 18.641 9.664 13.023 1 94.75 494 ALA A CA 1
ATOM 3933 C C . ALA A 1 494 ? 17.625 8.664 12.461 1 94.75 494 ALA A C 1
ATOM 3935 O O . ALA A 1 494 ? 17.953 7.488 12.273 1 94.75 494 ALA A O 1
ATOM 3936 N N . ILE A 1 495 ? 16.422 9.078 12.289 1 95.06 495 ILE A N 1
ATOM 3937 C CA . ILE A 1 495 ? 15.453 8.445 11.406 1 95.06 495 ILE A CA 1
ATOM 3938 C C . ILE A 1 495 ? 15.25 9.305 10.156 1 95.06 495 ILE A C 1
ATOM 3940 O O . ILE A 1 495 ? 15.711 10.445 10.102 1 95.06 495 ILE A O 1
ATOM 3944 N N . LEU A 1 496 ? 14.625 8.711 9.156 1 97.31 496 LEU A N 1
ATOM 3945 C CA . LEU A 1 496 ? 14.383 9.43 7.906 1 97.31 496 LEU A CA 1
ATOM 3946 C C . LEU A 1 496 ? 12.891 9.688 7.715 1 97.31 496 LEU A C 1
ATOM 3948 O O . LEU A 1 496 ? 12.078 8.766 7.773 1 97.31 496 LEU A O 1
ATOM 3952 N N . ALA A 1 497 ? 12.539 10.93 7.539 1 96 497 ALA A N 1
ATOM 3953 C CA . ALA A 1 497 ? 11.18 11.32 7.195 1 96 497 ALA A CA 1
ATOM 3954 C C . ALA A 1 497 ? 11.078 11.758 5.738 1 96 497 ALA A C 1
ATOM 3956 O O . ALA A 1 497 ? 11.984 12.414 5.219 1 96 497 ALA A O 1
ATOM 3957 N N . ASP A 1 498 ? 10.023 11.344 5.082 1 96.81 498 ASP A N 1
ATOM 3958 C CA . ASP A 1 498 ? 9.828 11.82 3.717 1 96.81 498 ASP A CA 1
ATOM 3959 C C . ASP A 1 498 ? 9.109 13.172 3.705 1 96.81 498 ASP A C 1
ATOM 3961 O O . ASP A 1 498 ? 8.992 13.828 4.742 1 96.81 498 ASP A O 1
ATOM 3965 N N . ILE A 1 499 ? 8.617 13.633 2.527 1 94.62 499 ILE A N 1
ATOM 3966 C CA . ILE A 1 499 ? 8.094 14.992 2.449 1 94.62 499 ILE A CA 1
ATOM 3967 C C . ILE A 1 499 ? 6.57 14.961 2.465 1 94.62 499 ILE A C 1
ATOM 3969 O O . ILE A 1 499 ? 5.922 15.977 2.207 1 94.62 499 ILE A O 1
ATOM 3973 N N . THR A 1 500 ? 5.961 13.789 2.725 1 93.19 500 THR A N 1
ATOM 3974 C CA . THR A 1 500 ? 4.512 13.734 2.867 1 93.19 500 THR A CA 1
ATOM 3975 C C . THR A 1 500 ? 4.078 14.297 4.219 1 93.19 500 THR A C 1
ATOM 3977 O O . THR A 1 500 ? 4.898 14.43 5.133 1 93.19 500 THR A O 1
ATOM 3980 N N . CYS A 1 501 ? 2.795 14.648 4.324 1 89.81 501 CYS A N 1
ATOM 3981 C CA . CYS A 1 501 ? 2.25 15.141 5.586 1 89.81 501 CYS A CA 1
ATOM 3982 C C . CYS A 1 501 ? 1.633 14 6.395 1 89.81 501 CYS A C 1
ATOM 3984 O O . CYS A 1 501 ? 0.644 14.203 7.102 1 89.81 501 CYS A O 1
ATOM 3986 N N . ASP A 1 502 ? 2.211 12.867 6.199 1 88.44 502 ASP A N 1
ATOM 3987 C CA . ASP A 1 502 ? 1.725 11.688 6.91 1 88.44 502 ASP A CA 1
ATOM 3988 C C . ASP A 1 502 ? 2.775 11.164 7.887 1 88.44 502 ASP A C 1
ATOM 3990 O O . ASP A 1 502 ? 3.947 11.016 7.527 1 88.44 502 ASP A O 1
ATOM 3994 N N . SER A 1 503 ? 2.334 10.875 9.055 1 87.62 503 SER A N 1
ATOM 3995 C CA . SER A 1 503 ? 3.262 10.438 10.102 1 87.62 503 SER A CA 1
ATOM 3996 C C . SER A 1 503 ? 3.916 9.109 9.734 1 87.62 503 SER A C 1
ATOM 3998 O O . SER A 1 503 ? 4.988 8.781 10.25 1 87.62 503 SER A O 1
ATOM 4000 N N . ASP A 1 504 ? 3.295 8.336 8.859 1 90.38 504 ASP A N 1
ATOM 4001 C CA . ASP A 1 504 ? 3.848 7.051 8.445 1 90.38 504 ASP A CA 1
ATOM 4002 C C . ASP A 1 504 ? 4.895 7.23 7.348 1 90.38 504 ASP A C 1
ATOM 4004 O O . ASP A 1 504 ? 5.586 6.277 6.988 1 90.38 504 ASP A O 1
ATOM 4008 N N . GLY A 1 505 ? 5.008 8.383 6.832 1 94.38 505 GLY A N 1
ATOM 4009 C CA . GLY A 1 505 ? 6.004 8.648 5.805 1 94.38 505 GLY A CA 1
ATOM 4010 C C . GLY A 1 505 ? 7.418 8.742 6.352 1 94.38 505 GLY A C 1
ATOM 4011 O O . GLY A 1 505 ? 8.062 9.789 6.25 1 94.38 505 GLY A O 1
ATOM 4012 N N . LYS A 1 506 ? 7.906 7.598 6.898 1 96.25 506 LYS A N 1
ATOM 4013 C CA . LYS A 1 506 ? 9.242 7.617 7.496 1 96.25 506 LYS A CA 1
ATOM 4014 C C . LYS A 1 506 ? 9.891 6.238 7.434 1 96.25 506 LYS A C 1
ATOM 4016 O O . LYS A 1 506 ? 9.211 5.234 7.227 1 96.25 506 LYS A O 1
ATOM 4021 N N . ILE A 1 507 ? 11.148 6.172 7.48 1 97.31 507 ILE A N 1
ATOM 4022 C CA . ILE A 1 507 ? 11.953 4.98 7.723 1 97.31 507 ILE A CA 1
ATOM 4023 C C . ILE A 1 507 ? 12.57 5.047 9.117 1 97.31 507 ILE A C 1
ATOM 4025 O O . ILE A 1 507 ? 13.445 5.875 9.375 1 97.31 507 ILE A O 1
ATOM 4029 N N . ASP A 1 508 ? 12.125 4.176 10.023 1 94.06 508 ASP A N 1
ATOM 4030 C CA . ASP A 1 508 ? 12.617 4.234 11.398 1 94.06 508 ASP A CA 1
ATOM 4031 C C . ASP A 1 508 ? 13.133 2.869 11.852 1 94.06 508 ASP A C 1
ATOM 4033 O O . ASP A 1 508 ? 13.305 2.631 13.047 1 94.06 508 ASP A O 1
ATOM 4037 N N . THR A 1 509 ? 13.234 1.968 10.914 1 94.06 509 THR A N 1
ATOM 4038 C CA . THR A 1 509 ? 13.836 0.658 11.133 1 94.06 509 THR A CA 1
ATOM 4039 C C . THR A 1 509 ? 14.906 0.372 10.086 1 94.06 509 THR A C 1
ATOM 4041 O O . THR A 1 509 ? 14.664 0.529 8.883 1 94.06 509 THR A O 1
ATOM 4044 N N . PHE A 1 510 ? 16.016 -0.034 10.586 1 94.5 510 PHE A N 1
ATOM 4045 C CA . PHE A 1 510 ? 17.156 -0.242 9.711 1 94.5 510 PHE A CA 1
ATOM 4046 C C . PHE A 1 510 ? 17.812 -1.586 9.992 1 94.5 510 PHE A C 1
ATOM 4048 O O . PHE A 1 510 ? 17.828 -2.047 11.133 1 94.5 510 PHE A O 1
ATOM 4055 N N . GLY A 1 511 ? 18.25 -2.146 8.898 1 87.94 511 GLY A N 1
ATOM 4056 C CA . GLY A 1 511 ? 18.938 -3.418 9.055 1 87.94 511 GLY A CA 1
ATOM 4057 C C . GLY A 1 511 ? 20.344 -3.271 9.578 1 87.94 511 GLY A C 1
ATOM 4058 O O . GLY A 1 511 ? 21.031 -2.293 9.266 1 87.94 511 GLY A O 1
ATOM 4059 N N . ALA A 1 512 ? 20.688 -4.164 10.539 1 76.5 512 ALA A N 1
ATOM 4060 C CA . ALA A 1 512 ? 22.078 -4.336 10.977 1 76.5 512 ALA A CA 1
ATOM 4061 C C . ALA A 1 512 ? 22.453 -5.816 11.039 1 76.5 512 ALA A C 1
ATOM 4063 O O . ALA A 1 512 ? 21.578 -6.684 11 1 76.5 512 ALA A O 1
ATOM 4064 N N . VAL A 1 513 ? 23.656 -6.133 10.883 1 65.62 513 VAL A N 1
ATOM 4065 C CA . VAL A 1 513 ? 24.156 -7.504 10.805 1 65.62 513 VAL A CA 1
ATOM 4066 C C . VAL A 1 513 ? 23.547 -8.336 11.938 1 65.62 513 VAL A C 1
ATOM 4068 O O . VAL A 1 513 ? 23.188 -9.492 11.727 1 65.62 513 VAL A O 1
ATOM 4071 N N . HIS A 1 514 ? 23.375 -7.746 12.984 1 64 514 HIS A N 1
ATOM 4072 C CA . HIS A 1 514 ? 22.922 -8.656 14.031 1 64 514 HIS A CA 1
ATOM 4073 C C . HIS A 1 514 ? 21.641 -8.156 14.695 1 64 514 HIS A C 1
ATOM 4075 O O . HIS A 1 514 ? 21.266 -8.625 15.773 1 64 514 HIS A O 1
ATOM 4081 N N . ASP A 1 515 ? 21.062 -7.258 14.055 1 77.69 515 ASP A N 1
ATOM 4082 C CA . ASP A 1 515 ? 19.906 -6.73 14.766 1 77.69 515 ASP A CA 1
ATOM 4083 C C . ASP A 1 515 ? 19.172 -5.684 13.922 1 77.69 515 ASP A C 1
ATOM 4085 O O . ASP A 1 515 ? 19.594 -5.379 12.805 1 77.69 515 ASP A O 1
ATOM 4089 N N . ILE A 1 516 ? 17.953 -5.426 14.289 1 84.81 516 ILE A N 1
ATOM 4090 C CA . ILE A 1 516 ? 17.219 -4.293 13.75 1 84.81 516 ILE A CA 1
ATOM 4091 C C . ILE A 1 516 ? 17.469 -3.053 14.602 1 84.81 516 ILE A C 1
ATOM 4093 O O . ILE A 1 516 ? 17.453 -3.123 15.836 1 84.81 516 ILE A O 1
ATOM 4097 N N . GLN A 1 517 ? 17.891 -2.062 13.875 1 89.5 517 GLN A N 1
ATOM 4098 C CA . GLN A 1 517 ? 18.156 -0.803 14.562 1 89.5 517 GLN A CA 1
ATOM 4099 C C . GLN A 1 517 ? 17.031 0.201 14.32 1 89.5 517 GLN A C 1
ATOM 4101 O O . GLN A 1 517 ? 16.422 0.212 13.25 1 89.5 517 GLN A O 1
ATOM 4106 N N . LYS A 1 518 ? 16.844 1.049 15.289 1 89.75 518 LYS A N 1
ATOM 4107 C CA . LYS A 1 518 ? 15.773 2.033 15.203 1 89.75 518 LYS A CA 1
ATOM 4108 C C . LYS A 1 518 ? 16.297 3.375 14.703 1 89.75 518 LYS A C 1
ATOM 4110 O O . LYS A 1 518 ? 15.539 4.348 14.617 1 89.75 518 LYS A O 1
ATOM 4115 N N . SER A 1 519 ? 17.547 3.42 14.453 1 92.5 519 SER A N 1
ATOM 4116 C CA . SER A 1 519 ? 18.156 4.637 13.922 1 92.5 519 SER A CA 1
ATOM 4117 C C . SER A 1 519 ? 19.328 4.309 12.992 1 92.5 519 SER A C 1
ATOM 4119 O O . SER A 1 519 ? 19.797 3.17 12.953 1 92.5 519 SER A O 1
ATOM 4121 N N . ILE A 1 520 ? 19.719 5.25 12.266 1 95.5 520 ILE A N 1
ATOM 4122 C CA . ILE A 1 520 ? 20.875 5.156 11.383 1 95.5 520 ILE A CA 1
ATOM 4123 C C . ILE A 1 520 ? 21.859 6.281 11.703 1 95.5 520 ILE A C 1
ATOM 4125 O O . ILE A 1 520 ? 21.453 7.359 12.141 1 95.5 520 ILE A O 1
ATOM 4129 N N . LEU A 1 521 ? 23.125 6.012 11.594 1 96 521 LEU A N 1
ATOM 4130 C CA . LEU A 1 521 ? 24.141 7.031 11.797 1 96 521 LEU A CA 1
ATOM 4131 C C . LEU A 1 521 ? 24.328 7.875 10.539 1 96 521 LEU A C 1
ATOM 4133 O O . LEU A 1 521 ? 24.609 7.336 9.461 1 96 521 LEU A O 1
ATOM 4137 N N . LEU A 1 522 ? 24.172 9.188 10.688 1 97.44 522 LEU A N 1
ATOM 4138 C CA . LEU A 1 522 ? 24.328 10.094 9.555 1 97.44 522 LEU A CA 1
ATOM 4139 C C . LEU A 1 522 ? 25.266 11.242 9.898 1 97.44 522 LEU A C 1
ATOM 4141 O O . LEU A 1 522 ? 25.594 11.461 11.07 1 97.44 522 LEU A O 1
ATOM 4145 N N . HIS A 1 523 ? 25.797 11.859 8.875 1 97.38 523 HIS A N 1
ATOM 4146 C CA . HIS A 1 523 ? 26.656 13.023 9.055 1 97.38 523 HIS A CA 1
ATOM 4147 C C . HIS A 1 523 ? 25.828 14.281 9.273 1 97.38 523 HIS A C 1
ATOM 4149 O O . HIS A 1 523 ? 24.703 14.398 8.766 1 97.38 523 HIS A O 1
ATOM 4155 N N . GLU A 1 524 ? 26.375 15.164 10.031 1 93.88 524 GLU A N 1
ATOM 4156 C CA . GLU A 1 524 ? 25.781 16.5 10.086 1 93.88 524 GLU A CA 1
ATOM 4157 C C . GLU A 1 524 ? 25.812 17.172 8.719 1 93.88 524 GLU A C 1
ATOM 4159 O O . GLU A 1 524 ? 26.875 17.25 8.086 1 93.88 524 GLU A O 1
ATOM 4164 N N . PRO A 1 525 ? 24.641 17.547 8.32 1 91.81 525 PRO A N 1
ATOM 4165 C CA . PRO A 1 525 ? 24.656 18.219 7.016 1 91.81 525 PRO A CA 1
ATOM 4166 C C . PRO A 1 525 ? 25.453 19.531 7.039 1 91.81 525 PRO A C 1
ATOM 4168 O O . PRO A 1 525 ? 25.484 20.219 8.055 1 91.81 525 PRO A O 1
ATOM 4171 N N . ARG A 1 526 ? 26 19.828 5.918 1 91.75 526 ARG A N 1
ATOM 4172 C CA . ARG A 1 526 ? 26.719 21.078 5.727 1 91.75 526 ARG A CA 1
ATOM 4173 C C . ARG A 1 526 ? 25.906 22.062 4.898 1 91.75 526 ARG A C 1
ATOM 4175 O O . ARG A 1 526 ? 25.203 21.672 3.967 1 91.75 526 ARG A O 1
ATOM 4182 N N . ASP A 1 527 ? 25.75 23.438 5.258 1 82.12 527 ASP A N 1
ATOM 4183 C CA . ASP A 1 527 ? 24.891 24.469 4.691 1 82.12 527 ASP A CA 1
ATOM 4184 C C . ASP A 1 527 ? 25.062 24.562 3.176 1 82.12 527 ASP A C 1
ATOM 4186 O O . ASP A 1 527 ? 24.094 24.75 2.443 1 82.12 527 ASP A O 1
ATOM 4190 N N . ASP A 1 528 ? 26.031 24.125 2.5 1 84.88 528 ASP A N 1
ATOM 4191 C CA . ASP A 1 528 ? 26.219 24.375 1.075 1 84.88 528 ASP A CA 1
ATOM 4192 C C . ASP A 1 528 ? 26.562 23.078 0.334 1 84.88 528 ASP A C 1
ATOM 4194 O O . ASP A 1 528 ? 27.109 23.125 -0.773 1 84.88 528 ASP A O 1
ATOM 4198 N N . GLU A 1 529 ? 26.234 22.109 0.934 1 91.81 529 GLU A N 1
ATOM 4199 C CA . GLU A 1 529 ? 26.484 20.844 0.264 1 91.81 529 GLU A CA 1
ATOM 4200 C C . GLU A 1 529 ? 25.281 19.922 0.341 1 91.81 529 GLU A C 1
ATOM 4202 O O . GLU A 1 529 ? 24.625 19.828 1.382 1 91.81 529 GLU A O 1
ATOM 4207 N N . GLU A 1 530 ? 24.984 19.406 -0.831 1 95.19 530 GLU A N 1
ATOM 4208 C CA . GLU A 1 530 ? 23.938 18.391 -0.83 1 95.19 530 GLU A CA 1
ATOM 4209 C C . GLU A 1 530 ? 24.359 17.141 -0.087 1 95.19 530 GLU A C 1
ATOM 4211 O O . GLU A 1 530 ? 25.531 16.734 -0.161 1 95.19 530 GLU A O 1
ATOM 4216 N N . TYR A 1 531 ? 23.562 16.594 0.647 1 97.62 531 TYR A N 1
ATOM 4217 C CA . TYR A 1 531 ? 23.766 15.32 1.33 1 97.62 531 TYR A CA 1
ATOM 4218 C C . TYR A 1 531 ? 22.859 14.234 0.749 1 97.62 531 TYR A C 1
ATOM 4220 O O . TYR A 1 531 ? 21.641 14.266 0.933 1 97.62 531 TYR A O 1
ATOM 4228 N N . TYR A 1 532 ? 23.453 13.312 -0.018 1 98.44 532 TYR A N 1
ATOM 4229 C CA . TYR A 1 532 ? 22.719 12.305 -0.765 1 98.44 532 TYR A CA 1
ATOM 4230 C C . TYR A 1 532 ? 22.688 10.977 -0.013 1 98.44 532 TYR A C 1
ATOM 4232 O O . TYR A 1 532 ? 23.703 10.547 0.537 1 98.44 532 TYR A O 1
ATOM 4240 N N . LEU A 1 533 ? 21.562 10.391 0.042 1 98.75 533 LEU A N 1
ATOM 4241 C CA . LEU A 1 533 ? 21.391 9.039 0.562 1 98.75 533 LEU A CA 1
ATOM 4242 C C . LEU A 1 533 ? 20.812 8.117 -0.508 1 98.75 533 LEU A C 1
ATOM 4244 O O . LEU A 1 533 ? 20.281 8.586 -1.523 1 98.75 533 LEU A O 1
ATOM 4248 N N . GLY A 1 534 ? 20.984 6.828 -0.295 1 98.75 534 GLY A N 1
ATOM 4249 C CA . GLY A 1 534 ? 20.391 5.824 -1.162 1 98.75 534 GLY A CA 1
ATOM 4250 C C . GLY A 1 534 ? 19.688 4.719 -0.4 1 98.75 534 GLY A C 1
ATOM 4251 O O . GLY A 1 534 ? 20.125 4.32 0.68 1 98.75 534 GLY A O 1
ATOM 4252 N N . VAL A 1 535 ? 18.547 4.352 -0.91 1 98.81 535 VAL A N 1
ATOM 4253 C CA . VAL A 1 535 ? 17.922 3.1 -0.513 1 98.81 535 VAL A CA 1
ATOM 4254 C C . VAL A 1 535 ? 18.156 2.037 -1.583 1 98.81 535 VAL A C 1
ATOM 4256 O O . VAL A 1 535 ? 17.781 2.221 -2.742 1 98.81 535 VAL A O 1
ATOM 4259 N N . PHE A 1 536 ? 18.75 0.927 -1.169 1 98.69 536 PHE A N 1
ATOM 4260 C CA . PHE A 1 536 ? 19.234 -0.073 -2.111 1 98.69 536 PHE A CA 1
ATOM 4261 C C . PHE A 1 536 ? 18.297 -1.275 -2.158 1 98.69 536 PHE A C 1
ATOM 4263 O O . PHE A 1 536 ? 17.5 -1.48 -1.244 1 98.69 536 PHE A O 1
ATOM 4270 N N . LEU A 1 537 ? 18.391 -2.078 -3.25 1 98.5 537 LEU A N 1
ATOM 4271 C CA . LEU A 1 537 ? 17.672 -3.336 -3.445 1 98.5 537 LEU A CA 1
ATOM 4272 C C . LEU A 1 537 ? 16.172 -3.102 -3.527 1 98.5 537 LEU A C 1
ATOM 4274 O O . LEU A 1 537 ? 15.391 -3.854 -2.941 1 98.5 537 LEU A O 1
ATOM 4278 N N . VAL A 1 538 ? 15.781 -2.004 -4.262 1 98.5 538 VAL A N 1
ATOM 4279 C CA . VAL A 1 538 ? 14.367 -1.639 -4.277 1 98.5 538 VAL A CA 1
ATOM 4280 C C . VAL A 1 538 ? 13.75 -2.029 -5.621 1 98.5 538 VAL A C 1
ATOM 4282 O O . VAL A 1 538 ? 12.672 -1.558 -5.973 1 98.5 538 VAL A O 1
ATOM 4285 N N . GLY A 1 539 ? 14.359 -2.898 -6.352 1 98.44 539 GLY A N 1
ATOM 4286 C CA . GLY A 1 539 ? 13.906 -3.211 -7.699 1 98.44 539 GLY A CA 1
ATOM 4287 C C . GLY A 1 539 ? 12.625 -4.02 -7.727 1 98.44 539 GLY A C 1
ATOM 4288 O O . GLY A 1 539 ? 11.922 -4.047 -8.742 1 98.44 539 GLY A O 1
ATOM 4289 N N . ALA A 1 540 ? 12.328 -4.703 -6.652 1 97.88 540 ALA A N 1
ATOM 4290 C CA . ALA A 1 540 ? 11.172 -5.598 -6.625 1 97.88 540 ALA A CA 1
ATOM 4291 C C . ALA A 1 540 ? 9.969 -4.922 -5.965 1 97.88 540 ALA A C 1
ATOM 4293 O O . ALA A 1 540 ? 10.055 -4.469 -4.824 1 97.88 540 ALA A O 1
ATOM 4294 N N . TYR A 1 541 ? 8.836 -4.871 -6.652 1 96.69 541 TYR A N 1
ATOM 4295 C CA . TYR A 1 541 ? 7.484 -4.582 -6.184 1 96.69 541 TYR A CA 1
ATOM 4296 C C . TYR A 1 541 ? 7.309 -3.092 -5.914 1 96.69 541 TYR A C 1
ATOM 4298 O O . TYR A 1 541 ? 6.199 -2.562 -6.016 1 96.69 541 TYR A O 1
ATOM 4306 N N . GLN A 1 542 ? 8.375 -2.314 -5.57 1 97.62 542 GLN A N 1
ATOM 4307 C CA . GLN A 1 542 ? 8.219 -0.958 -5.059 1 97.62 542 GLN A CA 1
ATOM 4308 C C . GLN A 1 542 ? 7.578 -0.048 -6.105 1 97.62 542 GLN A C 1
ATOM 4310 O O . GLN A 1 542 ? 6.664 0.718 -5.797 1 97.62 542 GLN A O 1
ATOM 4315 N N . GLU A 1 543 ? 8.008 -0.137 -7.34 1 95.38 543 GLU A N 1
ATOM 4316 C CA . GLU A 1 543 ? 7.426 0.697 -8.391 1 95.38 543 GLU A CA 1
ATOM 4317 C C . GLU A 1 543 ? 5.98 0.295 -8.672 1 95.38 543 GLU A C 1
ATOM 4319 O O . GLU A 1 543 ? 5.133 1.151 -8.922 1 95.38 543 GLU A O 1
ATOM 4324 N N . THR A 1 544 ? 5.703 -0.977 -8.586 1 93.31 544 THR A N 1
ATOM 4325 C CA . THR A 1 544 ? 4.375 -1.516 -8.867 1 93.31 544 THR A CA 1
ATOM 4326 C C . THR A 1 544 ? 3.375 -1.078 -7.801 1 93.31 544 THR A C 1
ATOM 4328 O O . THR A 1 544 ? 2.219 -0.783 -8.109 1 93.31 544 THR A O 1
ATOM 4331 N N . LEU A 1 545 ? 3.85 -1.031 -6.613 1 95.06 545 LEU A N 1
ATOM 4332 C CA . LEU A 1 545 ? 2.969 -0.815 -5.469 1 95.06 545 LEU A CA 1
ATOM 4333 C C . LEU A 1 545 ? 2.924 0.661 -5.09 1 95.06 545 LEU A C 1
ATOM 4335 O O . LEU A 1 545 ? 2.176 1.052 -4.191 1 95.06 545 LEU A O 1
ATOM 4339 N N . GLY A 1 546 ? 3.705 1.489 -5.746 1 95.69 546 GLY A N 1
ATOM 4340 C CA . GLY A 1 546 ? 3.697 2.912 -5.441 1 95.69 546 GLY A CA 1
ATOM 4341 C C . GLY A 1 546 ? 2.336 3.555 -5.629 1 95.69 546 GLY A C 1
ATOM 4342 O O . GLY A 1 546 ? 1.574 3.162 -6.512 1 95.69 546 GLY A O 1
ATOM 4343 N N . ASP A 1 547 ? 2.043 4.562 -4.742 1 94.19 547 ASP A N 1
ATOM 4344 C CA . ASP A 1 547 ? 0.754 5.238 -4.828 1 94.19 547 ASP A CA 1
ATOM 4345 C C . ASP A 1 547 ? 0.932 6.758 -4.852 1 94.19 547 ASP A C 1
ATOM 4347 O O . ASP A 1 547 ? 2.059 7.254 -4.914 1 94.19 547 ASP A O 1
ATOM 4351 N N . LEU A 1 548 ? -0.238 7.512 -4.867 1 94.75 548 LEU A N 1
ATOM 4352 C CA . LEU A 1 548 ? -0.217 8.953 -5.066 1 94.75 548 LEU A CA 1
ATOM 4353 C C . LEU A 1 548 ? -0.581 9.688 -3.779 1 94.75 548 LEU A C 1
ATOM 4355 O O . LEU A 1 548 ? -1.29 10.695 -3.814 1 94.75 548 LEU A O 1
ATOM 4359 N N . HIS A 1 549 ? -0.072 9.141 -2.707 1 94.56 549 HIS A N 1
ATOM 4360 C CA . HIS A 1 549 ? -0.295 9.867 -1.462 1 94.56 549 HIS A CA 1
ATOM 4361 C C . HIS A 1 549 ? 0.265 11.289 -1.543 1 94.56 549 HIS A C 1
ATOM 4363 O O . HIS A 1 549 ? 1.396 11.484 -1.988 1 94.56 549 HIS A O 1
ATOM 4369 N N . ASN A 1 550 ? -0.512 12.336 -1.195 1 96.5 550 ASN A N 1
ATOM 4370 C CA . ASN A 1 550 ? -0.177 13.75 -1.284 1 96.5 550 ASN A CA 1
ATOM 4371 C C . ASN A 1 550 ? 0.15 14.164 -2.717 1 96.5 550 ASN A C 1
ATOM 4373 O O . ASN A 1 550 ? 0.823 15.172 -2.939 1 96.5 550 ASN A O 1
ATOM 4377 N N . LEU A 1 551 ? -0.211 13.328 -3.713 1 97.5 551 LEU A N 1
ATOM 4378 C CA . LEU A 1 551 ? -0.037 13.578 -5.141 1 97.5 551 LEU A CA 1
ATOM 4379 C C . LEU A 1 551 ? 1.442 13.688 -5.496 1 97.5 551 LEU A C 1
ATOM 4381 O O . LEU A 1 551 ? 1.82 14.5 -6.344 1 97.5 551 LEU A O 1
ATOM 4385 N N . LEU A 1 552 ? 2.242 12.984 -4.727 1 97.88 552 LEU A N 1
ATOM 4386 C CA . LEU A 1 552 ? 3.623 12.766 -5.145 1 97.88 552 LEU A CA 1
ATOM 4387 C C . LEU A 1 552 ? 3.715 11.617 -6.145 1 97.88 552 LEU A C 1
ATOM 4389 O O . LEU A 1 552 ? 3.352 10.477 -5.828 1 97.88 552 LEU A O 1
ATOM 4393 N N . GLY A 1 553 ? 4.176 11.945 -7.355 1 97.19 553 GLY A N 1
ATOM 4394 C CA . GLY A 1 553 ? 4.207 10.961 -8.422 1 97.19 553 GLY A CA 1
ATOM 4395 C C . GLY A 1 553 ? 5.531 10.219 -8.508 1 97.19 553 GLY A C 1
ATOM 4396 O O . GLY A 1 553 ? 6.281 10.164 -7.531 1 97.19 553 GLY A O 1
ATOM 4397 N N . ASP A 1 554 ? 5.77 9.594 -9.57 1 97.31 554 ASP A N 1
ATOM 4398 C CA . ASP A 1 554 ? 7.012 8.859 -9.805 1 97.31 554 ASP A CA 1
ATOM 4399 C C . ASP A 1 554 ? 8.203 9.812 -9.859 1 97.31 554 ASP A C 1
ATOM 4401 O O . ASP A 1 554 ? 8.102 10.914 -10.414 1 97.31 554 ASP A O 1
ATOM 4405 N N . PRO A 1 555 ? 9.305 9.414 -9.25 1 98.06 555 PRO A N 1
ATOM 4406 C CA . PRO A 1 555 ? 10.523 10.203 -9.43 1 98.06 555 PRO A CA 1
ATOM 4407 C C . PRO A 1 555 ? 11.133 10.055 -10.82 1 98.06 555 PRO A C 1
ATOM 4409 O O . PRO A 1 555 ? 10.648 9.25 -11.625 1 98.06 555 PRO A O 1
ATOM 4412 N N . HIS A 1 556 ? 12.141 10.875 -11.094 1 98.06 556 HIS A N 1
ATOM 4413 C CA . HIS A 1 556 ? 12.938 10.633 -12.297 1 98.06 556 HIS A CA 1
ATOM 4414 C C . HIS A 1 556 ? 13.508 9.211 -12.297 1 98.06 556 HIS A C 1
ATOM 4416 O O . HIS A 1 556 ? 13.828 8.664 -11.242 1 98.06 556 HIS A O 1
ATOM 4422 N N . VAL A 1 557 ? 13.523 8.609 -13.438 1 97.88 557 VAL A N 1
ATOM 4423 C CA . VAL A 1 557 ? 14.164 7.309 -13.594 1 97.88 557 VAL A CA 1
ATOM 4424 C C . VAL A 1 557 ? 15.336 7.422 -14.562 1 97.88 557 VAL A C 1
ATOM 4426 O O . VAL A 1 557 ? 15.188 7.957 -15.664 1 97.88 557 VAL A O 1
ATOM 4429 N N . VAL A 1 558 ? 16.438 7.023 -14.156 1 98 558 VAL A N 1
ATOM 4430 C CA . VAL A 1 558 ? 17.625 7 -15.008 1 98 558 VAL A CA 1
ATOM 4431 C C . VAL A 1 558 ? 18.188 5.578 -15.086 1 98 558 VAL A C 1
ATOM 4433 O O . VAL A 1 558 ? 18.422 4.938 -14.062 1 98 558 VAL A O 1
ATOM 4436 N N . SER A 1 559 ? 18.297 5.062 -16.25 1 97.56 559 SER A N 1
ATOM 4437 C CA . SER A 1 559 ? 18.938 3.771 -16.484 1 97.56 559 SER A CA 1
ATOM 4438 C C . SER A 1 559 ? 20.344 3.941 -17.047 1 97.56 559 SER A C 1
ATOM 4440 O O . SER A 1 559 ? 20.547 4.684 -18.016 1 97.56 559 SER A O 1
ATOM 4442 N N . VAL A 1 560 ? 21.25 3.268 -16.438 1 97.5 560 VAL A N 1
ATOM 4443 C CA . VAL A 1 560 ? 22.625 3.4 -16.891 1 97.5 560 VAL A CA 1
ATOM 4444 C C . VAL A 1 560 ? 23.203 2.025 -17.219 1 97.5 560 VAL A C 1
ATOM 4446 O O . VAL A 1 560 ? 22.734 1.008 -16.719 1 97.5 560 VAL A O 1
ATOM 4449 N N . ARG A 1 561 ? 24.094 2.018 -18.125 1 96.19 561 ARG A N 1
ATOM 4450 C CA . ARG A 1 561 ? 24.938 0.875 -18.422 1 96.19 561 ARG A CA 1
ATOM 4451 C C . ARG A 1 561 ? 26.406 1.188 -18.125 1 96.19 561 ARG A C 1
ATOM 4453 O O . ARG A 1 561 ? 26.938 2.203 -18.594 1 96.19 561 ARG A O 1
ATOM 4460 N N . ILE A 1 562 ? 26.953 0.379 -17.359 1 95.38 562 ILE A N 1
ATOM 4461 C CA . ILE A 1 562 ? 28.344 0.583 -16.984 1 95.38 562 ILE A CA 1
ATOM 4462 C C . ILE A 1 562 ? 29.25 -0.132 -17.984 1 95.38 562 ILE A C 1
ATOM 4464 O O . ILE A 1 562 ? 29.078 -1.325 -18.25 1 95.38 562 ILE A O 1
ATOM 4468 N N . ASN A 1 563 ? 30.188 0.634 -18.422 1 92.56 563 ASN A N 1
ATOM 4469 C CA . ASN A 1 563 ? 31.141 0.109 -19.406 1 92.56 563 ASN A CA 1
ATOM 4470 C C . ASN A 1 563 ? 32.312 -0.582 -18.734 1 92.56 563 ASN A C 1
ATOM 4472 O O . ASN A 1 563 ? 32.5 -0.447 -17.516 1 92.56 563 ASN A O 1
ATOM 4476 N N . SER A 1 564 ? 33.094 -1.249 -19.547 1 89.12 564 SER A N 1
ATOM 4477 C CA . SER A 1 564 ? 34.219 -2.033 -19.031 1 89.12 564 SER A CA 1
ATOM 4478 C C . SER A 1 564 ? 35.312 -1.131 -18.469 1 89.12 564 SER A C 1
ATOM 4480 O O . SER A 1 564 ? 36.125 -1.566 -17.641 1 89.12 564 SER A O 1
ATOM 4482 N N . ASP A 1 565 ? 35.344 0.122 -18.859 1 85.81 565 ASP A N 1
ATOM 4483 C CA . ASP A 1 565 ? 36.406 1.035 -18.391 1 85.81 565 ASP A CA 1
ATOM 4484 C C . ASP A 1 565 ? 35.938 1.791 -17.141 1 85.81 565 ASP A C 1
ATOM 4486 O O . ASP A 1 565 ? 36.656 2.658 -16.641 1 85.81 565 ASP A O 1
ATOM 4490 N N . GLY A 1 566 ? 34.781 1.504 -16.75 1 84.56 566 GLY A N 1
ATOM 4491 C CA . GLY A 1 566 ? 34.25 2.162 -15.555 1 84.56 566 GLY A CA 1
ATOM 4492 C C . GLY A 1 566 ? 33.375 3.357 -15.867 1 84.56 566 GLY A C 1
ATOM 4493 O O . GLY A 1 566 ? 32.656 3.857 -14.992 1 84.56 566 GLY A O 1
ATOM 4494 N N . GLY A 1 567 ? 33.5 3.754 -17.078 1 91.38 567 GLY A N 1
ATOM 4495 C CA . GLY A 1 567 ? 32.531 4.766 -17.516 1 91.38 567 GLY A CA 1
ATOM 4496 C C . GLY A 1 567 ? 31.125 4.238 -17.656 1 91.38 567 GLY A C 1
ATOM 4497 O O . GLY A 1 567 ? 30.906 3.029 -17.578 1 91.38 567 GLY A O 1
ATOM 4498 N N . PHE A 1 568 ? 30.188 5.156 -17.625 1 95.44 568 PHE A N 1
ATOM 4499 C CA . PHE A 1 568 ? 28.797 4.727 -17.75 1 95.44 568 PHE A CA 1
ATOM 4500 C C . PHE A 1 568 ? 28.062 5.566 -18.781 1 95.44 568 PHE A C 1
ATOM 4502 O O . PHE A 1 568 ? 28.469 6.688 -19.094 1 95.44 568 PHE A O 1
ATOM 4509 N N . GLU A 1 569 ? 27.125 4.996 -19.375 1 96.19 569 GLU A N 1
ATOM 4510 C CA . GLU A 1 569 ? 26.25 5.676 -20.328 1 96.19 569 GLU A CA 1
ATOM 4511 C C . GLU A 1 569 ? 24.797 5.688 -19.859 1 96.19 569 GLU A C 1
ATOM 4513 O O . GLU A 1 569 ? 24.328 4.711 -19.281 1 96.19 569 GLU A O 1
ATOM 4518 N N . PHE A 1 570 ? 24.172 6.812 -20.078 1 96.31 570 PHE A N 1
ATOM 4519 C CA . PHE A 1 570 ? 22.734 6.898 -19.828 1 96.31 570 PHE A CA 1
ATOM 4520 C C . PHE A 1 570 ? 21.953 6.254 -20.969 1 96.31 570 PHE A C 1
ATOM 4522 O O . PHE A 1 570 ? 21.984 6.73 -22.109 1 96.31 570 PHE A O 1
ATOM 4529 N N . VAL A 1 571 ? 21.266 5.18 -20.672 1 95.38 571 VAL A N 1
ATOM 4530 C CA . VAL A 1 571 ? 20.547 4.402 -21.672 1 95.38 571 VAL A CA 1
ATOM 4531 C C . VAL A 1 571 ? 19.125 4.91 -21.812 1 95.38 571 VAL A C 1
ATOM 4533 O O . VAL A 1 571 ? 18.531 4.848 -22.891 1 95.38 571 VAL A O 1
ATOM 4536 N N . ARG A 1 572 ? 18.547 5.27 -20.781 1 94.88 572 ARG A N 1
ATOM 4537 C CA . ARG A 1 572 ? 17.172 5.754 -20.75 1 94.88 572 ARG A CA 1
ATOM 4538 C C . ARG A 1 572 ? 16.969 6.77 -19.641 1 94.88 572 ARG A C 1
ATOM 4540 O O . ARG A 1 572 ? 17.531 6.625 -18.547 1 94.88 572 ARG A O 1
ATOM 4547 N N . GLU A 1 573 ? 16.281 7.762 -19.953 1 96.44 573 GLU A N 1
ATOM 4548 C CA . GLU A 1 573 ? 15.891 8.797 -19 1 96.44 573 GLU A CA 1
ATOM 4549 C C . GLU A 1 573 ? 14.383 9.047 -19.062 1 96.44 573 GLU A C 1
ATOM 4551 O O . GLU A 1 573 ? 13.82 9.219 -20.141 1 96.44 573 GLU A O 1
ATOM 4556 N N . ILE A 1 574 ? 13.75 8.906 -17.969 1 95.75 574 ILE A N 1
ATOM 4557 C CA . ILE A 1 574 ? 12.328 9.203 -17.859 1 95.75 574 ILE A CA 1
ATOM 4558 C C . ILE A 1 574 ? 12.109 10.305 -16.812 1 95.75 574 ILE A C 1
ATOM 4560 O O . ILE A 1 574 ? 12.484 10.148 -15.648 1 95.75 574 ILE A O 1
ATOM 4564 N N . GLU A 1 575 ? 11.523 11.383 -17.234 1 96.38 575 GLU A N 1
ATOM 4565 C CA . GLU A 1 575 ? 11.211 12.461 -16.297 1 96.38 575 GLU A CA 1
ATOM 4566 C C . GLU A 1 575 ? 10.125 12.039 -15.305 1 96.38 575 GLU A C 1
ATOM 4568 O O . GLU A 1 575 ? 9.18 11.336 -15.672 1 96.38 575 GLU A O 1
ATOM 4573 N N . GLY A 1 576 ? 10.367 12.414 -14.062 1 96.69 576 GLY A N 1
ATOM 4574 C CA . GLY A 1 576 ? 9.336 12.172 -13.062 1 96.69 576 GLY A CA 1
ATOM 4575 C C . GLY A 1 576 ? 8.016 12.828 -13.398 1 96.69 576 GLY A C 1
ATOM 4576 O O . GLY A 1 576 ? 7.945 13.688 -14.273 1 96.69 576 GLY A O 1
ATOM 4577 N N . ASP A 1 577 ? 6.98 12.391 -12.766 1 97 577 ASP A N 1
ATOM 4578 C CA . ASP A 1 577 ? 5.645 12.914 -13.039 1 97 577 ASP A CA 1
ATOM 4579 C C . ASP A 1 577 ? 5.566 14.406 -12.727 1 97 577 ASP A C 1
ATOM 4581 O O . ASP A 1 577 ? 6.086 14.859 -11.703 1 97 577 ASP A O 1
ATOM 4585 N N . SER A 1 578 ? 4.969 15.109 -13.617 1 97.44 578 SER A N 1
ATOM 4586 C CA . SER A 1 578 ? 4.609 16.5 -13.344 1 97.44 578 SER A CA 1
ATOM 4587 C C . SER A 1 578 ? 3.324 16.578 -12.523 1 97.44 578 SER A C 1
ATOM 4589 O O . SER A 1 578 ? 2.615 15.578 -12.367 1 97.44 578 SER A O 1
ATOM 4591 N N . ILE A 1 579 ? 3.111 17.734 -12 1 97.62 579 ILE A N 1
ATOM 4592 C CA . ILE A 1 579 ? 1.876 17.953 -11.258 1 97.62 579 ILE A CA 1
ATOM 4593 C C . ILE A 1 579 ? 0.675 17.734 -12.172 1 97.62 579 ILE A C 1
ATOM 4595 O O . ILE A 1 579 ? -0.308 17.109 -11.773 1 97.62 579 ILE A O 1
ATOM 4599 N N . ALA A 1 580 ? 0.76 18.172 -13.422 1 98.06 580 ALA A N 1
ATOM 4600 C CA . ALA A 1 580 ? -0.317 17.969 -14.383 1 98.06 580 ALA A CA 1
ATOM 4601 C C . ALA A 1 580 ? -0.569 16.484 -14.617 1 98.06 580 ALA A C 1
ATOM 4603 O O . ALA A 1 580 ? -1.718 16.047 -14.75 1 98.06 580 ALA A O 1
ATOM 4604 N N . ASP A 1 581 ? 0.48 15.711 -14.695 1 96.75 581 ASP A N 1
ATOM 4605 C CA . ASP A 1 581 ? 0.353 14.266 -14.898 1 96.75 581 ASP A CA 1
ATOM 4606 C C . ASP A 1 581 ? -0.441 13.625 -13.758 1 96.75 581 ASP A C 1
ATOM 4608 O O . ASP A 1 581 ? -1.385 12.867 -14.008 1 96.75 581 ASP A O 1
ATOM 4612 N N . VAL A 1 582 ? -0.05 13.922 -12.523 1 96.94 582 VAL A N 1
ATOM 4613 C CA . VAL A 1 582 ? -0.677 13.273 -11.375 1 96.94 582 VAL A CA 1
ATOM 4614 C C . VAL A 1 582 ? -2.119 13.75 -11.234 1 96.94 582 VAL A C 1
ATOM 4616 O O . VAL A 1 582 ? -2.996 12.992 -10.82 1 96.94 582 VAL A O 1
ATOM 4619 N N . LEU A 1 583 ? -2.373 15.039 -11.539 1 97.88 583 LEU A N 1
ATOM 4620 C CA . LEU A 1 583 ? -3.738 15.547 -11.492 1 97.88 583 LEU A CA 1
ATOM 4621 C C . LEU A 1 583 ? -4.617 14.852 -12.523 1 97.88 583 LEU A C 1
ATOM 4623 O O . LEU A 1 583 ? -5.789 14.57 -12.266 1 97.88 583 LEU A O 1
ATOM 4627 N N . SER A 1 584 ? -4.059 14.547 -13.672 1 96.56 584 SER A N 1
ATOM 4628 C CA . SER A 1 584 ? -4.797 13.797 -14.688 1 96.56 584 SER A CA 1
ATOM 4629 C C . SER A 1 584 ? -5.145 12.398 -14.203 1 96.56 584 SER A C 1
ATOM 4631 O O . SER A 1 584 ? -6.23 11.891 -14.484 1 96.56 584 SER A O 1
ATOM 4633 N N . TYR A 1 585 ? -4.27 11.82 -13.461 1 93.81 585 TYR A N 1
ATOM 4634 C CA . TYR A 1 585 ? -4.492 10.477 -12.945 1 93.81 585 TYR A CA 1
ATOM 4635 C C . TYR A 1 585 ? -5.691 10.445 -12 1 93.81 585 TYR A C 1
ATOM 4637 O O . TYR A 1 585 ? -6.375 9.422 -11.891 1 93.81 585 TYR A O 1
ATOM 4645 N N . VAL A 1 586 ? -5.922 11.57 -11.266 1 96 586 VAL A N 1
ATOM 4646 C CA . VAL A 1 586 ? -7.039 11.609 -10.328 1 96 586 VAL A CA 1
ATOM 4647 C C . VAL A 1 586 ? -8.211 12.367 -10.953 1 96 586 VAL A C 1
ATOM 4649 O O . VAL A 1 586 ? -8.945 13.07 -10.25 1 96 586 VAL A O 1
ATOM 4652 N N . GLU A 1 587 ? -8.297 12.375 -12.266 1 94.75 587 GLU A N 1
ATOM 4653 C CA . GLU A 1 587 ? -9.477 12.672 -13.086 1 94.75 587 GLU A CA 1
ATOM 4654 C C . GLU A 1 587 ? -9.648 14.172 -13.273 1 94.75 587 GLU A C 1
ATOM 4656 O O . GLU A 1 587 ? -10.742 14.641 -13.594 1 94.75 587 GLU A O 1
ATOM 4661 N N . TYR A 1 588 ? -8.609 15.008 -13.023 1 97.25 588 TYR A N 1
ATOM 4662 C CA . TYR A 1 588 ? -8.656 16.422 -13.398 1 97.25 588 TYR A CA 1
ATOM 4663 C C . TYR A 1 588 ? -8.281 16.609 -14.867 1 97.25 588 TYR A C 1
ATOM 4665 O O . TYR A 1 588 ? -7.535 15.805 -15.43 1 97.25 588 TYR A O 1
ATOM 4673 N N . GLN A 1 589 ? -8.852 17.562 -15.453 1 96.5 589 GLN A N 1
ATOM 4674 C CA . GLN A 1 589 ? -8.328 18.125 -16.688 1 96.5 589 GLN A CA 1
ATOM 4675 C C . GLN A 1 589 ? -7.477 19.359 -16.406 1 96.5 589 GLN A C 1
ATOM 4677 O O . GLN A 1 589 ? -8.008 20.438 -16.109 1 96.5 589 GLN A O 1
ATOM 4682 N N . PRO A 1 590 ? -6.219 19.219 -16.531 1 96.62 590 PRO A N 1
ATOM 4683 C CA . PRO A 1 590 ? -5.332 20.328 -16.141 1 96.62 590 PRO A CA 1
ATOM 4684 C C . PRO A 1 590 ? -5.73 21.656 -16.797 1 96.62 590 PRO A C 1
ATOM 4686 O O . PRO A 1 590 ? -5.656 22.703 -16.156 1 96.62 590 PRO A O 1
ATOM 4689 N N . LYS A 1 591 ? -6.207 21.609 -18.047 1 96.69 591 LYS A N 1
ATOM 4690 C CA . LYS A 1 591 ? -6.629 22.812 -18.734 1 96.69 591 LYS A CA 1
ATOM 4691 C C . LYS A 1 591 ? -7.793 23.484 -18.016 1 96.69 591 LYS A C 1
ATOM 4693 O O . LYS A 1 591 ? -7.867 24.719 -17.953 1 96.69 591 LYS A O 1
ATOM 4698 N N . ASP A 1 592 ? -8.648 22.672 -17.484 1 97 592 ASP A N 1
ATOM 4699 C CA . ASP A 1 592 ? -9.789 23.203 -16.75 1 97 592 ASP A CA 1
ATOM 4700 C C . ASP A 1 592 ? -9.328 23.891 -15.453 1 97 592 ASP A C 1
ATOM 4702 O O . ASP A 1 592 ? -9.898 24.891 -15.047 1 97 592 ASP A O 1
ATOM 4706 N N . LEU A 1 593 ? -8.359 23.328 -14.805 1 97.25 593 LEU A N 1
ATOM 4707 C CA . LEU A 1 593 ? -7.836 23.922 -13.578 1 97.25 593 LEU A CA 1
ATOM 4708 C C . LEU A 1 593 ? -7.215 25.281 -13.859 1 97.25 593 LEU A C 1
ATOM 4710 O O . LEU A 1 593 ? -7.418 26.234 -13.094 1 97.25 593 LEU A O 1
ATOM 4714 N N . VAL A 1 594 ? -6.492 25.359 -14.969 1 97.06 594 VAL A N 1
ATOM 4715 C CA . VAL A 1 594 ? -5.879 26.625 -15.367 1 97.06 594 VAL A CA 1
ATOM 4716 C C . VAL A 1 594 ? -6.961 27.656 -15.656 1 97.06 594 VAL A C 1
ATOM 4718 O O . VAL A 1 594 ? -6.855 28.812 -15.234 1 97.06 594 VAL A O 1
ATOM 4721 N N . GLU A 1 595 ? -7.98 27.234 -16.328 1 97 595 GLU A N 1
ATOM 4722 C CA . GLU A 1 595 ? -9.07 28.141 -16.672 1 97 595 GLU A CA 1
ATOM 4723 C C . GLU A 1 595 ? -9.805 28.625 -15.422 1 97 595 GLU A C 1
ATOM 4725 O O . GLU A 1 595 ? -10.18 29.797 -15.336 1 97 595 GLU A O 1
ATOM 4730 N N . ASN A 1 596 ? -10.047 27.672 -14.539 1 96.5 596 ASN A N 1
ATOM 4731 C CA . ASN A 1 596 ? -10.68 28.062 -13.281 1 96.5 596 ASN A CA 1
ATOM 4732 C C . ASN A 1 596 ? -9.859 29.109 -12.539 1 96.5 596 ASN A C 1
ATOM 4734 O O . ASN A 1 596 ? -10.406 30.094 -12.047 1 96.5 596 ASN A O 1
ATOM 4738 N N . PHE A 1 597 ? -8.586 28.922 -12.484 1 96.62 597 PHE A N 1
ATOM 4739 C CA . PHE A 1 597 ? -7.703 29.859 -11.797 1 96.62 597 PHE A CA 1
ATOM 4740 C C . PHE A 1 597 ? -7.676 31.203 -12.523 1 96.62 597 PHE A C 1
ATOM 4742 O O . PHE A 1 597 ? -7.672 32.25 -11.891 1 96.62 597 PHE A O 1
ATOM 4749 N N . ARG A 1 598 ? -7.641 31.109 -13.836 1 96.5 598 ARG A N 1
ATOM 4750 C CA . ARG A 1 598 ? -7.672 32.312 -14.648 1 96.5 598 ARG A CA 1
ATOM 4751 C C . ARG A 1 598 ? -8.906 33.156 -14.336 1 96.5 598 ARG A C 1
ATOM 4753 O O . ARG A 1 598 ? -8.82 34.375 -14.211 1 96.5 598 ARG A O 1
ATOM 4760 N N . ARG A 1 599 ? -9.992 32.531 -14.211 1 96.25 599 ARG A N 1
ATOM 4761 C CA . ARG A 1 599 ? -11.234 33.25 -13.891 1 96.25 599 ARG A CA 1
ATOM 4762 C C . ARG A 1 599 ? -11.125 33.938 -12.547 1 96.25 599 ARG A C 1
ATOM 4764 O O . ARG A 1 599 ? -11.617 35.062 -12.391 1 96.25 599 ARG A O 1
ATOM 4771 N N . LYS A 1 600 ? -10.57 33.312 -11.656 1 95.19 600 LYS A N 1
ATOM 4772 C CA . LYS A 1 600 ? -10.383 33.906 -10.328 1 95.19 600 LYS A CA 1
ATOM 4773 C C . LYS A 1 600 ? -9.453 35.125 -10.398 1 95.19 600 LYS A C 1
ATOM 4775 O O . LYS A 1 600 ? -9.656 36.125 -9.695 1 95.19 600 LYS A O 1
ATOM 4780 N N . LEU A 1 601 ? -8.422 35 -11.25 1 96.12 601 LEU A N 1
ATOM 4781 C CA . LEU A 1 601 ? -7.496 36.094 -11.453 1 96.12 601 LEU A CA 1
ATOM 4782 C C . LEU A 1 601 ? -8.203 37.281 -12.078 1 96.12 601 LEU A C 1
ATOM 4784 O O . LEU A 1 601 ? -7.973 38.438 -11.68 1 96.12 601 LEU A O 1
ATOM 4788 N N . GLU A 1 602 ? -9.055 37.031 -13 1 96.38 602 GLU A N 1
ATOM 4789 C CA . GLU A 1 602 ? -9.812 38.094 -13.664 1 96.38 602 GLU A CA 1
ATOM 4790 C C . GLU A 1 602 ? -10.727 38.812 -12.688 1 96.38 602 GLU A C 1
ATOM 4792 O O . GLU A 1 602 ? -10.859 40.031 -12.742 1 96.38 602 GLU A O 1
ATOM 4797 N N . GLN A 1 603 ? -11.336 38 -11.859 1 95 603 GLN A N 1
ATOM 4798 C CA . GLN A 1 603 ? -12.188 38.625 -10.844 1 95 603 GLN A CA 1
ATOM 4799 C C . GLN A 1 603 ? -11.383 39.5 -9.898 1 95 603 GLN A C 1
ATOM 4801 O O . GLN A 1 603 ? -11.836 40.562 -9.5 1 95 603 GLN A O 1
ATOM 4806 N N . ALA A 1 604 ? -10.219 39.062 -9.531 1 94.62 604 ALA A N 1
ATOM 4807 C CA . ALA A 1 604 ? -9.359 39.844 -8.641 1 94.62 604 ALA A CA 1
ATOM 4808 C C . ALA A 1 604 ? -8.938 41.156 -9.289 1 94.62 604 ALA A C 1
ATOM 4810 O O . ALA A 1 604 ? -8.797 42.188 -8.609 1 94.62 604 ALA A O 1
ATOM 4811 N N . VAL A 1 605 ? -8.711 41.156 -10.609 1 96.25 605 VAL A N 1
ATOM 4812 C CA . VAL A 1 605 ? -8.375 42.375 -11.344 1 96.25 605 VAL A CA 1
ATOM 4813 C C . VAL A 1 605 ? -9.57 43.312 -11.336 1 96.25 605 VAL A C 1
ATOM 4815 O O . VAL A 1 605 ? -9.406 44.531 -11.094 1 96.25 605 VAL A O 1
ATOM 4818 N N . ARG A 1 606 ? -10.688 42.75 -11.555 1 96.38 606 ARG A N 1
ATOM 4819 C CA . ARG A 1 606 ? -11.906 43.562 -11.562 1 96.38 606 ARG A CA 1
ATOM 4820 C C . ARG A 1 606 ? -12.141 44.188 -10.195 1 96.38 606 ARG A C 1
ATOM 4822 O O . ARG A 1 606 ? -12.633 45.312 -10.102 1 96.38 606 ARG A O 1
ATOM 4829 N N . ASP A 1 607 ? -11.812 43.5 -9.203 1 94.88 607 ASP A N 1
ATOM 4830 C CA . ASP A 1 607 ? -12.008 43.969 -7.84 1 94.88 607 ASP A CA 1
ATOM 4831 C C . ASP A 1 607 ? -10.891 44.938 -7.422 1 94.88 607 ASP A C 1
ATOM 4833 O O . ASP A 1 607 ? -10.93 45.5 -6.324 1 94.88 607 ASP A O 1
ATOM 4837 N N . GLY A 1 608 ? -9.859 45.094 -8.227 1 93.62 608 GLY A N 1
ATOM 4838 C CA . GLY A 1 608 ? -8.773 46.031 -7.957 1 93.62 608 GLY A CA 1
ATOM 4839 C C . GLY A 1 608 ? -7.719 45.469 -7.023 1 93.62 608 GLY A C 1
ATOM 4840 O O . GLY A 1 608 ? -6.91 46.219 -6.469 1 93.62 608 GLY A O 1
ATOM 4841 N N . ARG A 1 609 ? -7.684 44.188 -6.883 1 93.06 609 ARG A N 1
ATOM 4842 C CA . ARG A 1 609 ? -6.75 43.562 -5.953 1 93.06 609 ARG A CA 1
ATOM 4843 C C . ARG A 1 609 ? -5.473 43.125 -6.668 1 93.06 609 ARG A C 1
ATOM 4845 O O . ARG A 1 609 ? -4.438 42.906 -6.031 1 93.06 609 ARG A O 1
ATOM 4852 N N . LEU A 1 610 ? -5.605 42.969 -8 1 93.25 610 LEU A N 1
ATOM 4853 C CA . LEU A 1 610 ? -4.477 42.562 -8.844 1 93.25 610 LEU A CA 1
ATOM 4854 C C . LEU A 1 610 ? -4.391 43.469 -10.078 1 93.25 610 LEU A C 1
ATOM 4856 O O . LEU A 1 610 ? -5.41 43.812 -10.664 1 93.25 610 LEU A O 1
ATOM 4860 N N . SER A 1 611 ? -3.186 43.844 -10.453 1 94.62 611 SER A N 1
ATOM 4861 C CA . SER A 1 611 ? -2.996 44.5 -11.734 1 94.62 611 SER A CA 1
ATOM 4862 C C . SER A 1 611 ? -3.016 43.5 -12.883 1 94.62 611 SER A C 1
ATOM 4864 O O . SER A 1 611 ? -2.889 42.312 -12.656 1 94.62 611 SER A O 1
ATOM 4866 N N . VAL A 1 612 ? -3.16 43.969 -14.047 1 95.38 612 VAL A N 1
ATOM 4867 C CA . VAL A 1 612 ? -3.158 43.094 -15.234 1 95.38 612 VAL A CA 1
ATOM 4868 C C . VAL A 1 612 ? -1.805 42.406 -15.375 1 95.38 612 VAL A C 1
ATOM 4870 O O . VAL A 1 612 ? -1.733 41.25 -15.758 1 95.38 612 VAL A O 1
ATOM 4873 N N . ALA A 1 613 ? -0.764 43.125 -15.016 1 94.69 613 ALA A N 1
ATOM 4874 C CA . ALA A 1 613 ? 0.581 42.562 -15.086 1 94.69 613 ALA A CA 1
ATOM 4875 C C . ALA A 1 613 ? 0.764 41.469 -14.062 1 94.69 613 ALA A C 1
ATOM 4877 O O . ALA A 1 613 ? 1.37 40.438 -14.352 1 94.69 613 ALA A O 1
ATOM 4878 N N . GLN A 1 614 ? 0.246 41.75 -12.914 1 93.06 614 GLN A N 1
ATOM 4879 C CA . GLN A 1 614 ? 0.325 40.75 -11.852 1 93.06 614 GLN A CA 1
ATOM 4880 C C . GLN A 1 614 ? -0.476 39.5 -12.211 1 93.06 614 GLN A C 1
ATOM 4882 O O . GLN A 1 614 ? -0.043 38.375 -11.938 1 93.06 614 GLN A O 1
ATOM 4887 N N . ARG A 1 615 ? -1.617 39.719 -12.789 1 95.12 615 ARG A N 1
ATOM 4888 C CA . ARG A 1 615 ? -2.451 38.594 -13.258 1 95.12 615 ARG A CA 1
ATOM 4889 C C . ARG A 1 615 ? -1.684 37.719 -14.227 1 95.12 615 ARG A C 1
ATOM 4891 O O . ARG A 1 615 ? -1.727 36.469 -14.109 1 95.12 615 ARG A O 1
ATOM 4898 N N . ARG A 1 616 ? -1.057 38.25 -15.164 1 95.31 616 ARG A N 1
ATOM 4899 C CA . ARG A 1 616 ? -0.289 37.5 -16.156 1 95.31 616 ARG A CA 1
ATOM 4900 C C . ARG A 1 616 ? 0.827 36.719 -15.492 1 95.31 616 ARG A C 1
ATOM 4902 O O . ARG A 1 616 ? 1.023 35.531 -15.797 1 95.31 616 ARG A O 1
ATOM 4909 N N . THR A 1 617 ? 1.472 37.344 -14.57 1 93.81 617 THR A N 1
ATOM 4910 C CA . THR A 1 617 ? 2.588 36.688 -13.883 1 93.81 617 THR A CA 1
ATOM 4911 C C . THR A 1 617 ? 2.105 35.5 -13.055 1 93.81 617 THR A C 1
ATOM 4913 O O . THR A 1 617 ? 2.736 34.438 -13.047 1 93.81 617 THR A O 1
ATOM 4916 N N . LEU A 1 618 ? 1.033 35.719 -12.383 1 94.56 618 LEU A N 1
ATOM 4917 C CA . LEU A 1 618 ? 0.505 34.656 -11.516 1 94.56 618 LEU A CA 1
ATOM 4918 C C . LEU A 1 618 ? -0.015 33.5 -12.336 1 94.56 618 LEU A C 1
ATOM 4920 O O . LEU A 1 618 ? 0.146 32.344 -11.938 1 94.56 618 LEU A O 1
ATOM 4924 N N . LEU A 1 619 ? -0.694 33.75 -13.414 1 96.38 619 LEU A N 1
ATOM 4925 C CA . LEU A 1 619 ? -1.176 32.688 -14.289 1 96.38 619 LEU A CA 1
ATOM 4926 C C . LEU A 1 619 ? -0.012 31.891 -14.844 1 96.38 619 LEU A C 1
ATOM 4928 O O . LEU A 1 619 ? -0.083 30.656 -14.914 1 96.38 619 LEU A O 1
ATOM 4932 N N . GLN A 1 620 ? 1.019 32.594 -15.211 1 95.69 620 GLN A N 1
ATOM 4933 C CA . GLN A 1 620 ? 2.205 31.906 -15.719 1 95.69 620 GLN A CA 1
ATOM 4934 C C . GLN A 1 620 ? 2.848 31.031 -14.641 1 95.69 620 GLN A C 1
ATOM 4936 O O . GLN A 1 620 ? 3.324 29.938 -14.93 1 95.69 620 GLN A O 1
ATOM 4941 N N . ALA A 1 621 ? 2.889 31.547 -13.453 1 94.5 621 ALA A N 1
ATOM 4942 C CA . ALA A 1 621 ? 3.438 30.781 -12.344 1 94.5 621 ALA A CA 1
ATOM 4943 C C . ALA A 1 621 ? 2.631 29.5 -12.102 1 94.5 621 ALA A C 1
ATOM 4945 O O . ALA A 1 621 ? 3.199 28.438 -11.836 1 94.5 621 ALA A O 1
ATOM 4946 N N . TYR A 1 622 ? 1.34 29.656 -12.156 1 96.19 622 TYR A N 1
ATOM 4947 C CA . TYR A 1 622 ? 0.453 28.516 -11.992 1 96.19 622 TYR A CA 1
ATOM 4948 C C . TYR A 1 622 ? 0.696 27.469 -13.07 1 96.19 622 TYR A C 1
ATOM 4950 O O . TYR A 1 622 ? 0.812 26.281 -12.781 1 96.19 622 TYR A O 1
ATOM 4958 N N . GLU A 1 623 ? 0.83 27.938 -14.25 1 96.81 623 GLU A N 1
ATOM 4959 C CA . GLU A 1 623 ? 1.055 27.047 -15.383 1 96.81 623 GLU A CA 1
ATOM 4960 C C . GLU A 1 623 ? 2.424 26.375 -15.297 1 96.81 623 GLU A C 1
ATOM 4962 O O . GLU A 1 623 ? 2.557 25.172 -15.586 1 96.81 623 GLU A O 1
ATOM 4967 N N . THR A 1 624 ? 3.363 27.141 -14.922 1 94.94 624 THR A N 1
ATOM 4968 C CA . THR A 1 624 ? 4.703 26.594 -14.734 1 94.94 624 THR A CA 1
ATOM 4969 C C . THR A 1 624 ? 4.703 25.547 -13.617 1 94.94 624 THR A C 1
ATOM 4971 O O . THR A 1 624 ? 5.344 24.5 -13.742 1 94.94 624 THR A O 1
ATOM 4974 N N . GLY A 1 625 ? 4.008 25.875 -12.57 1 94.44 625 GLY A N 1
ATOM 4975 C CA . GLY A 1 625 ? 3.875 24.922 -11.484 1 94.44 625 GLY A CA 1
ATOM 4976 C C . GLY A 1 625 ? 3.229 23.609 -11.914 1 94.44 625 GLY A C 1
ATOM 4977 O O . GLY A 1 625 ? 3.641 22.547 -11.477 1 94.44 625 GLY A O 1
ATOM 4978 N N . MET A 1 626 ? 2.248 23.688 -12.781 1 96.12 626 MET A N 1
ATOM 4979 C CA . MET A 1 626 ? 1.538 22.516 -13.289 1 96.12 626 MET A CA 1
ATOM 4980 C C . MET A 1 626 ? 2.479 21.609 -14.078 1 96.12 626 MET A C 1
ATOM 4982 O O . MET A 1 626 ? 2.322 20.391 -14.062 1 96.12 626 MET A O 1
ATOM 4986 N N . ARG A 1 627 ? 3.445 22.188 -14.648 1 95.56 627 ARG A N 1
ATOM 4987 C CA . ARG A 1 627 ? 4.391 21.438 -15.469 1 95.56 627 ARG A CA 1
ATOM 4988 C C . ARG A 1 627 ? 5.578 20.953 -14.641 1 95.56 627 ARG A C 1
ATOM 4990 O O . ARG A 1 627 ? 6.371 20.141 -15.109 1 95.56 627 ARG A O 1
ATOM 4997 N N . GLY A 1 628 ? 5.688 21.422 -13.461 1 94.44 628 GLY A N 1
ATOM 4998 C CA . GLY A 1 628 ? 6.844 21.141 -12.625 1 94.44 628 GLY A CA 1
ATOM 4999 C C . GLY A 1 628 ? 6.793 19.781 -11.969 1 94.44 628 GLY A C 1
ATOM 5000 O O . GLY A 1 628 ? 5.773 19.078 -12.039 1 94.44 628 GLY A O 1
ATOM 5001 N N . TYR A 1 629 ? 7.977 19.422 -11.367 1 95.44 629 TYR A N 1
ATOM 5002 C CA . TYR A 1 629 ? 8.188 18.172 -10.633 1 95.44 629 TYR A CA 1
ATOM 5003 C C . TYR A 1 629 ? 7.332 18.141 -9.367 1 95.44 629 TYR A C 1
ATOM 5005 O O . TYR A 1 629 ? 7.082 19.172 -8.75 1 95.44 629 TYR A O 1
ATOM 5013 N N . THR A 1 630 ? 6.746 17.016 -9.023 1 97.12 630 THR A N 1
ATOM 5014 C CA . THR A 1 630 ? 5.848 16.906 -7.879 1 97.12 630 THR A CA 1
ATOM 5015 C C . THR A 1 630 ? 6.629 17 -6.57 1 97.12 630 THR A C 1
ATOM 5017 O O . THR A 1 630 ? 6.047 17.219 -5.508 1 97.12 630 THR A O 1
ATOM 5020 N N . TYR A 1 631 ? 7.938 16.828 -6.578 1 97.38 631 TYR A N 1
ATOM 5021 C CA . TYR A 1 631 ? 8.766 16.812 -5.379 1 97.38 631 TYR A CA 1
ATOM 5022 C C . TYR A 1 631 ? 9.367 18.188 -5.105 1 97.38 631 TYR A C 1
ATOM 5024 O O . TYR A 1 631 ? 9.102 19.141 -5.84 1 97.38 631 TYR A O 1
ATOM 5032 N N . TYR A 1 632 ? 10.094 18.328 -3.961 1 94.75 632 TYR A N 1
ATOM 5033 C CA . TYR A 1 632 ? 10.664 19.594 -3.527 1 94.75 632 TYR A CA 1
ATOM 5034 C C . TYR A 1 632 ? 11.766 20.047 -4.484 1 94.75 632 TYR A C 1
ATOM 5036 O O . TYR A 1 632 ? 12.633 19.266 -4.855 1 94.75 632 TYR A O 1
ATOM 5044 N N . GLU A 1 633 ? 11.648 21.266 -4.945 1 89.25 633 GLU A N 1
ATOM 5045 C CA . GLU A 1 633 ? 12.656 21.875 -5.816 1 89.25 633 GLU A CA 1
ATOM 5046 C C . GLU A 1 633 ? 13.242 23.141 -5.191 1 89.25 633 GLU A C 1
ATOM 5048 O O . GLU A 1 633 ? 12.508 23.984 -4.68 1 89.25 633 GLU A O 1
ATOM 5053 N N . ARG A 1 634 ? 14.57 23.219 -5.051 1 80.81 634 ARG A N 1
ATOM 5054 C CA . ARG A 1 634 ? 15.227 24.375 -4.461 1 80.81 634 ARG A CA 1
ATOM 5055 C C . ARG A 1 634 ? 15.195 25.562 -5.414 1 80.81 634 ARG A C 1
ATOM 5057 O O . ARG A 1 634 ? 15.188 25.391 -6.637 1 80.81 634 ARG A O 1
ATOM 5064 N N . MET B 1 1 ? -39.531 -24.844 17.438 1 35.09 1 MET B N 1
ATOM 5065 C CA . MET B 1 1 ? -39.875 -24.109 16.219 1 35.09 1 MET B CA 1
ATOM 5066 C C . MET B 1 1 ? -38.656 -23.406 15.656 1 35.09 1 MET B C 1
ATOM 5068 O O . ME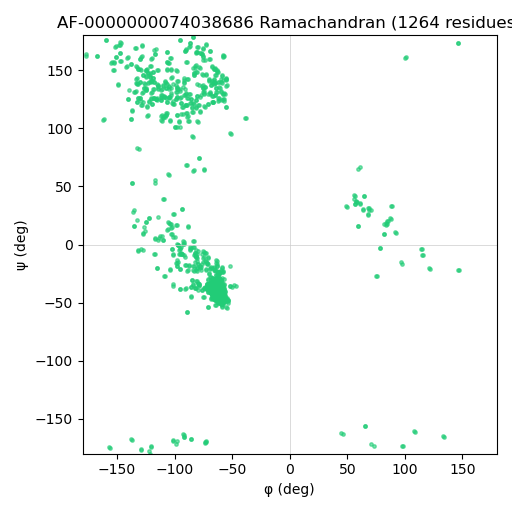T B 1 1 ? -37.969 -22.656 16.375 1 35.09 1 MET B O 1
ATOM 5072 N N . LEU B 1 2 ? -38.062 -23.969 14.781 1 46.16 2 LEU B N 1
ATOM 5073 C CA . LEU B 1 2 ? -36.812 -23.484 14.211 1 46.16 2 LEU B CA 1
ATOM 5074 C C . LEU B 1 2 ? -36.938 -22.031 13.773 1 46.16 2 LEU B C 1
ATOM 5076 O O . LEU B 1 2 ? -37.844 -21.688 13.023 1 46.16 2 LEU B O 1
ATOM 5080 N N . LYS B 1 3 ? -36.562 -21.156 14.539 1 61.5 3 LYS B N 1
ATOM 5081 C CA . LYS B 1 3 ? -36.656 -19.719 14.297 1 61.5 3 LYS B CA 1
ATOM 5082 C C . LYS B 1 3 ? -36.375 -19.391 12.836 1 61.5 3 LYS B C 1
ATOM 5084 O O . LYS B 1 3 ? -35.344 -19.812 12.305 1 61.5 3 LYS B O 1
ATOM 5089 N N . ARG B 1 4 ? -37.469 -18.984 12.062 1 86.81 4 ARG B N 1
ATOM 5090 C CA . ARG B 1 4 ? -37.344 -18.578 10.664 1 86.81 4 ARG B CA 1
ATOM 5091 C C . ARG B 1 4 ? -36.406 -17.391 10.516 1 86.81 4 ARG B C 1
ATOM 5093 O O . ARG B 1 4 ? -36.469 -16.438 11.297 1 86.81 4 ARG B O 1
ATOM 5100 N N . TRP B 1 5 ? -35.406 -17.406 9.57 1 95.19 5 TRP B N 1
ATOM 5101 C CA . TRP B 1 5 ? -34.5 -16.328 9.273 1 95.19 5 TRP B CA 1
ATOM 5102 C C . TRP B 1 5 ? -35.25 -15.07 8.859 1 95.19 5 TRP B C 1
ATOM 5104 O O . TRP B 1 5 ? -36.156 -15.125 8.039 1 95.19 5 TRP B O 1
ATOM 5114 N N . SER B 1 6 ? -34.969 -13.953 9.555 1 96.06 6 SER B N 1
ATOM 5115 C CA . SER B 1 6 ? -35.625 -12.688 9.297 1 96.06 6 SER B CA 1
ATOM 5116 C C . SER B 1 6 ? -34.656 -11.617 8.844 1 96.06 6 SER B C 1
ATOM 5118 O O . SER B 1 6 ? -33.438 -11.812 8.922 1 96.06 6 SER B O 1
ATOM 5120 N N . ILE B 1 7 ? -35.219 -10.57 8.367 1 96.81 7 ILE B N 1
ATOM 5121 C CA . ILE B 1 7 ? -34.406 -9.414 7.988 1 96.81 7 ILE B CA 1
ATOM 5122 C C . ILE B 1 7 ? -33.656 -8.883 9.203 1 96.81 7 ILE B C 1
ATOM 5124 O O . ILE B 1 7 ? -32.531 -8.414 9.086 1 96.81 7 ILE B O 1
ATOM 5128 N N . ALA B 1 8 ? -34.25 -8.922 10.32 1 96.38 8 ALA B N 1
ATOM 5129 C CA . ALA B 1 8 ? -33.625 -8.5 11.562 1 96.38 8 ALA B CA 1
ATOM 5130 C C . ALA B 1 8 ? -32.375 -9.352 11.867 1 96.38 8 ALA B C 1
ATOM 5132 O O . ALA B 1 8 ? -31.375 -8.844 12.367 1 96.38 8 ALA B O 1
ATOM 5133 N N . ASP B 1 9 ? -32.531 -10.609 11.594 1 96.56 9 ASP B N 1
ATOM 5134 C CA . ASP B 1 9 ? -31.391 -11.5 11.773 1 96.56 9 ASP B CA 1
ATOM 5135 C C . ASP B 1 9 ? -30.234 -11.109 10.852 1 96.56 9 ASP B C 1
ATOM 5137 O O . ASP B 1 9 ? -29.078 -11.125 11.258 1 96.56 9 ASP B O 1
ATOM 5141 N N . ALA B 1 10 ? -30.594 -10.812 9.641 1 97.31 10 ALA B N 1
ATOM 5142 C CA . ALA B 1 10 ? -29.594 -10.367 8.68 1 97.31 10 ALA B CA 1
ATOM 5143 C C . ALA B 1 10 ? -28.906 -9.094 9.148 1 97.31 10 ALA B C 1
ATOM 5145 O O . ALA B 1 10 ? -27.672 -8.977 9.094 1 97.31 10 ALA B O 1
ATOM 5146 N N . ALA B 1 11 ? -29.703 -8.164 9.586 1 96.31 11 ALA B N 1
ATOM 5147 C CA . ALA B 1 11 ? -29.172 -6.891 10.062 1 96.31 11 ALA B CA 1
ATOM 5148 C C . ALA B 1 11 ? -28.219 -7.098 11.227 1 96.31 11 ALA B C 1
ATOM 5150 O O . ALA B 1 11 ? -27.172 -6.438 11.305 1 96.31 11 ALA B O 1
ATOM 5151 N N . ASN B 1 12 ? -28.562 -7.977 12.055 1 94.38 12 ASN B N 1
ATOM 5152 C CA . ASN B 1 12 ? -27.703 -8.281 13.195 1 94.38 12 ASN B CA 1
ATOM 5153 C C . ASN B 1 12 ? -26.438 -9 12.773 1 94.38 12 ASN B C 1
ATOM 5155 O O . ASN B 1 12 ? -25.359 -8.734 13.305 1 94.38 12 ASN B O 1
ATOM 5159 N N . THR B 1 13 ? -26.594 -9.914 11.852 1 94.69 13 THR B N 1
ATOM 5160 C CA . THR B 1 13 ? -25.469 -10.703 11.375 1 94.69 13 THR B CA 1
ATOM 5161 C C . THR B 1 13 ? -24.406 -9.812 10.75 1 94.69 13 THR B C 1
ATOM 5163 O O . THR B 1 13 ? -23.203 -9.992 11.008 1 94.69 13 THR B O 1
ATOM 5166 N N . TYR B 1 14 ? -24.828 -8.844 10.016 1 96.19 14 TYR B N 1
ATOM 5167 C CA . TYR B 1 14 ? -23.875 -8.023 9.281 1 96.19 14 TYR B CA 1
ATOM 5168 C C . TYR B 1 14 ? -23.656 -6.684 9.969 1 96.19 14 TYR B C 1
ATOM 5170 O O . TYR B 1 14 ? -22.844 -5.875 9.531 1 96.19 14 TYR B O 1
ATOM 5178 N N . GLY B 1 15 ? -24.328 -6.367 11.016 1 94.12 15 GLY B N 1
ATOM 5179 C CA . GLY B 1 15 ? -24.141 -5.188 11.852 1 94.12 15 GLY B CA 1
ATOM 5180 C C . GLY B 1 15 ? -24.516 -3.898 11.141 1 94.12 15 GLY B C 1
ATOM 5181 O O . GLY B 1 15 ? -24.031 -2.824 11.508 1 94.12 15 GLY B O 1
ATOM 5182 N N . ILE B 1 16 ? -25.391 -3.951 10.164 1 96.5 16 ILE B N 1
ATOM 5183 C CA . ILE B 1 16 ? -25.625 -2.816 9.281 1 96.5 16 ILE B CA 1
ATOM 5184 C C . ILE B 1 16 ? -26.297 -1.686 10.055 1 96.5 16 ILE B C 1
ATOM 5186 O O . ILE B 1 16 ? -26.094 -0.508 9.758 1 96.5 16 ILE B O 1
ATOM 5190 N N . LYS B 1 17 ? -27.047 -1.926 11.094 1 94.5 17 LYS B N 1
ATOM 5191 C CA . LYS B 1 17 ? -27.734 -0.892 11.875 1 94.5 17 LYS B CA 1
ATOM 5192 C C . LYS B 1 17 ? -26.734 -0.066 12.672 1 94.5 17 LYS B C 1
ATOM 5194 O O . LYS B 1 17 ? -26.984 1.1 12.984 1 94.5 17 LYS B O 1
ATOM 5199 N N . GLU B 1 18 ? -25.641 -0.68 12.93 1 93.75 18 GLU B N 1
ATOM 5200 C CA . GLU B 1 18 ? -24.641 -0.012 13.742 1 93.75 18 GLU B CA 1
ATOM 5201 C C . GLU B 1 18 ? -23.688 0.814 12.883 1 93.75 18 GLU B C 1
ATOM 5203 O O . GLU B 1 18 ? -23.672 2.045 12.961 1 93.75 18 GLU B O 1
ATOM 5208 N N . TRP B 1 19 ? -23.016 0.14 11.938 1 95.12 19 TRP B N 1
ATOM 5209 C CA . TRP B 1 19 ? -22.016 0.871 11.156 1 95.12 19 TRP B CA 1
ATOM 5210 C C . TRP B 1 19 ? -22.688 1.7 10.062 1 95.12 19 TRP B C 1
ATOM 5212 O O . TRP B 1 19 ? -22.094 2.633 9.523 1 95.12 19 TRP B O 1
ATOM 5222 N N . GLY B 1 20 ? -23.938 1.436 9.711 1 95.25 20 GLY B N 1
ATOM 5223 C CA . GLY B 1 20 ? -24.625 2.086 8.602 1 95.25 20 GLY B CA 1
ATOM 5224 C C . GLY B 1 20 ? -25.016 3.52 8.906 1 95.25 20 GLY B C 1
ATOM 5225 O O . GLY B 1 20 ? -25.312 4.293 7.996 1 95.25 20 GLY B O 1
ATOM 5226 N N . ALA B 1 21 ? -24.984 3.967 10.156 1 92.44 21 ALA B N 1
ATOM 5227 C CA . ALA B 1 21 ? -25.188 5.336 10.625 1 92.44 21 ALA B CA 1
ATOM 5228 C C . ALA B 1 21 ? -26.453 5.945 10.016 1 92.44 21 ALA B C 1
ATOM 5230 O O . ALA B 1 21 ? -26.438 7.098 9.578 1 92.44 21 ALA B O 1
ATOM 5231 N N . ASP B 1 22 ? -27.5 5.113 9.766 1 91.06 22 ASP B N 1
ATOM 5232 C CA . ASP B 1 22 ? -28.797 5.523 9.25 1 91.06 22 ASP B CA 1
ATOM 5233 C C . ASP B 1 22 ? -28.734 5.773 7.742 1 91.06 22 ASP B C 1
ATOM 5235 O O . ASP B 1 22 ? -29.734 6.168 7.129 1 91.06 22 ASP B O 1
ATOM 5239 N N . TYR B 1 23 ? -27.547 5.645 7.191 1 97 23 TYR B N 1
ATOM 5240 C CA . TYR B 1 23 ? -27.422 5.785 5.746 1 97 23 TYR B CA 1
ATOM 5241 C C . TYR B 1 23 ? -27.734 4.473 5.043 1 97 23 TYR B C 1
ATOM 5243 O O . TYR B 1 23 ? -28.188 4.469 3.893 1 97 23 TYR B O 1
ATOM 5251 N N . PHE B 1 24 ? -27.375 3.342 5.695 1 98.12 24 PHE B N 1
ATOM 5252 C CA . PHE B 1 24 ? -27.547 2.035 5.074 1 98.12 24 PHE B CA 1
ATOM 5253 C C . PHE B 1 24 ? -28.469 1.157 5.922 1 98.12 24 PHE B C 1
ATOM 5255 O O . PHE B 1 24 ? -28.391 1.181 7.152 1 98.12 24 PHE B O 1
ATOM 5262 N N . ASP B 1 25 ? -29.297 0.417 5.289 1 97.38 25 ASP B N 1
ATOM 5263 C CA . ASP B 1 25 ? -30.25 -0.479 5.945 1 97.38 25 ASP B CA 1
ATOM 5264 C C . ASP B 1 25 ? -30.672 -1.604 5.008 1 97.38 25 ASP B C 1
ATOM 5266 O O . ASP B 1 25 ? -30.078 -1.799 3.949 1 97.38 25 ASP B O 1
ATOM 5270 N N . LEU B 1 26 ? -31.656 -2.426 5.488 1 98.06 26 LEU B N 1
ATOM 5271 C CA . LEU B 1 26 ? -32.188 -3.535 4.691 1 98.06 26 LEU B CA 1
ATOM 5272 C C . LEU B 1 26 ? -33.656 -3.32 4.352 1 98.06 26 LEU B C 1
ATOM 5274 O O . LEU B 1 26 ? -34.406 -2.834 5.184 1 98.06 26 LEU B O 1
ATOM 5278 N N . SER B 1 27 ? -34 -3.621 3.129 1 97.44 27 SER B N 1
ATOM 5279 C CA . SER B 1 27 ? -35.406 -3.6 2.734 1 97.44 27 SER B CA 1
ATOM 5280 C C . SER B 1 27 ? -36.125 -4.887 3.145 1 97.44 27 SER B C 1
ATOM 5282 O O . SER B 1 27 ? -35.469 -5.898 3.42 1 97.44 27 SER B O 1
ATOM 5284 N N . PRO B 1 28 ? -37.406 -4.824 3.098 1 95.62 28 PRO B N 1
ATOM 5285 C CA . PRO B 1 28 ? -38.156 -6.043 3.396 1 95.62 28 PRO B CA 1
ATOM 5286 C C . PRO B 1 28 ? -37.938 -7.152 2.375 1 95.62 28 PRO B C 1
ATOM 5288 O O . PRO B 1 28 ? -38.094 -8.336 2.689 1 95.62 28 PRO B O 1
ATOM 5291 N N . SER B 1 29 ? -37.531 -6.777 1.231 1 96.06 29 SER B N 1
ATOM 5292 C CA . SER B 1 29 ? -37.281 -7.754 0.173 1 96.06 29 SER B CA 1
ATOM 5293 C C . SER B 1 29 ? -35.906 -8.375 0.295 1 96.06 29 SER B C 1
ATOM 5295 O O . SER B 1 29 ? -35.531 -9.258 -0.486 1 96.06 29 SER B O 1
ATOM 5297 N N . GLY B 1 30 ? -35.156 -7.941 1.243 1 97.88 30 GLY B N 1
ATOM 5298 C CA . GLY B 1 30 ? -33.844 -8.539 1.476 1 97.88 30 GLY B CA 1
ATOM 5299 C C . GLY B 1 30 ? -32.75 -7.898 0.652 1 97.88 30 GLY B C 1
ATOM 5300 O O . GLY B 1 30 ? -31.844 -8.586 0.175 1 97.88 30 GLY B O 1
ATOM 5301 N N . GLU B 1 31 ? -32.875 -6.648 0.421 1 98.5 31 GLU B N 1
ATOM 5302 C CA . GLU B 1 31 ? -31.859 -5.883 -0.308 1 98.5 31 GLU B CA 1
ATOM 5303 C C . GLU B 1 31 ? -31.266 -4.773 0.562 1 98.5 31 GLU B C 1
ATOM 5305 O O . GLU B 1 31 ? -31.953 -4.238 1.437 1 98.5 31 GLU B O 1
ATOM 5310 N N . VAL B 1 32 ? -30.016 -4.457 0.345 1 98.69 32 VAL B N 1
ATOM 5311 C CA . VAL B 1 32 ? -29.422 -3.301 1.019 1 98.69 32 VAL B CA 1
ATOM 5312 C C . VAL B 1 32 ? -29.953 -2.016 0.386 1 98.69 32 VAL B C 1
ATOM 5314 O O . VAL B 1 32 ? -30 -1.895 -0.841 1 98.69 32 VAL B O 1
ATOM 5317 N N . VAL B 1 33 ? -30.312 -1.09 1.216 1 98.06 33 VAL B N 1
ATOM 5318 C CA . VAL B 1 33 ? -30.828 0.178 0.712 1 98.06 33 VAL B CA 1
ATOM 5319 C C . VAL B 1 33 ? -30.016 1.333 1.278 1 98.06 33 VAL B C 1
ATOM 5321 O O . VAL B 1 33 ? -29.422 1.219 2.359 1 98.06 33 VAL B O 1
ATOM 5324 N N . VAL B 1 34 ? -29.922 2.418 0.497 1 97.56 34 VAL B N 1
ATOM 5325 C CA . VAL B 1 34 ? -29.359 3.689 0.939 1 97.56 34 VAL B CA 1
ATOM 5326 C C . VAL B 1 34 ? -30.484 4.645 1.326 1 97.56 34 VAL B C 1
ATOM 5328 O O . VAL B 1 34 ? -31.453 4.797 0.584 1 97.56 34 VAL B O 1
ATOM 5331 N N . ARG B 1 35 ? -30.297 5.203 2.49 1 95.5 35 ARG B N 1
ATOM 5332 C CA . ARG B 1 35 ? -31.281 6.156 2.984 1 95.5 35 ARG B CA 1
ATOM 5333 C C . ARG B 1 35 ? -30.766 7.586 2.869 1 95.5 35 ARG B C 1
ATOM 5335 O O . ARG B 1 35 ? -29.625 7.879 3.264 1 95.5 35 ARG B O 1
ATOM 5342 N N . THR B 1 36 ? -31.484 8.383 2.275 1 93.44 36 THR B N 1
ATOM 5343 C CA . THR B 1 36 ? -31.156 9.797 2.201 1 93.44 36 THR B CA 1
ATOM 5344 C C . THR B 1 36 ? -32.281 10.641 2.801 1 93.44 36 THR B C 1
ATOM 5346 O O . THR B 1 36 ? -33.438 10.234 2.799 1 93.44 36 THR B O 1
ATOM 5349 N N . THR B 1 37 ? -31.891 11.68 3.428 1 88.5 37 THR B N 1
ATOM 5350 C CA . THR B 1 37 ? -32.875 12.57 4.051 1 88.5 37 THR B CA 1
ATOM 5351 C C . THR B 1 37 ? -32.969 13.891 3.289 1 88.5 37 THR B C 1
ATOM 5353 O O . THR B 1 37 ? -31.938 14.453 2.881 1 88.5 37 THR B O 1
ATOM 5356 N N . SER B 1 38 ? -34.125 14.219 2.949 1 82.12 38 SER B N 1
ATOM 5357 C CA . SER B 1 38 ? -34.438 15.523 2.357 1 82.12 38 SER B CA 1
ATOM 5358 C C . SER B 1 38 ? -35.469 16.281 3.189 1 82.12 38 SER B C 1
ATOM 5360 O O . SER B 1 38 ? -35.875 15.828 4.258 1 82.12 38 SER B O 1
ATOM 5362 N N . GLU B 1 39 ? -35.812 17.5 2.705 1 77.62 39 GLU B N 1
ATOM 5363 C CA . GLU B 1 39 ? -36.812 18.297 3.383 1 77.62 39 GLU B CA 1
ATOM 5364 C C . GLU B 1 39 ? -38.188 17.594 3.418 1 77.62 39 GLU B C 1
ATOM 5366 O O . GLU B 1 39 ? -38.969 17.781 4.344 1 77.62 39 GLU B O 1
ATOM 5371 N N . THR B 1 40 ? -38.375 16.719 2.49 1 78.06 40 THR B N 1
ATOM 5372 C CA . THR B 1 40 ? -39.656 16.062 2.336 1 78.06 40 THR B CA 1
ATOM 5373 C C . THR B 1 40 ? -39.688 14.734 3.084 1 78.06 40 THR B C 1
ATOM 5375 O O . THR B 1 40 ? -40.75 14.102 3.201 1 78.06 40 THR B O 1
ATOM 5378 N N . GLY B 1 41 ? -38.562 14.391 3.553 1 83.94 41 GLY B N 1
ATOM 5379 C CA . GLY B 1 41 ? -38.531 13.156 4.324 1 83.94 41 GLY B CA 1
ATOM 5380 C C . GLY B 1 41 ? -37.406 12.242 3.949 1 83.94 41 GLY B C 1
ATOM 5381 O O . GLY B 1 41 ? -36.406 12.68 3.377 1 83.94 41 GLY B O 1
ATOM 5382 N N . GLN B 1 42 ? -37.562 10.969 4.422 1 88.94 42 GLN B N 1
ATOM 5383 C CA . GLN B 1 42 ? -36.531 9.961 4.191 1 88.94 42 GLN B CA 1
ATOM 5384 C C . GLN B 1 42 ? -36.875 9.078 3 1 88.94 42 GLN B C 1
ATOM 5386 O O . GLN B 1 42 ? -38.031 8.703 2.818 1 88.94 42 GLN B O 1
ATOM 5391 N N . THR B 1 43 ? -35.906 8.875 2.17 1 91.81 43 THR B N 1
ATOM 5392 C CA . THR B 1 43 ? -36.094 8.008 1.005 1 91.81 43 THR B CA 1
ATOM 5393 C C . THR B 1 43 ? -35.094 6.863 1.035 1 91.81 43 THR B C 1
ATOM 5395 O O . THR B 1 43 ? -33.969 7.02 1.542 1 91.81 43 THR B O 1
ATOM 5398 N N . GLU B 1 44 ? -35.562 5.723 0.505 1 94.88 44 GLU B N 1
ATOM 5399 C CA . GLU B 1 44 ? -34.719 4.535 0.429 1 94.88 44 GLU B CA 1
ATOM 5400 C C . GLU B 1 44 ? -34.531 4.078 -1.016 1 94.88 44 GLU B C 1
ATOM 5402 O O . GLU B 1 44 ? -35.5 4.043 -1.785 1 94.88 44 GLU B O 1
ATOM 5407 N N . THR B 1 45 ? -33.344 3.844 -1.389 1 96.81 45 THR B N 1
ATOM 5408 C CA . THR B 1 45 ? -33.031 3.361 -2.725 1 96.81 45 THR B CA 1
ATOM 5409 C C . THR B 1 45 ? -32.219 2.07 -2.65 1 96.81 45 THR B C 1
ATOM 5411 O O . THR B 1 45 ? -31.203 2.006 -1.942 1 96.81 45 THR B O 1
ATOM 5414 N N . SER B 1 46 ? -32.625 1.078 -3.451 1 97.56 46 SER B N 1
ATOM 5415 C CA . SER B 1 46 ? -31.969 -0.222 -3.439 1 97.56 46 SER B CA 1
ATOM 5416 C C . SER B 1 46 ? -30.625 -0.163 -4.16 1 97.56 46 SER B C 1
ATOM 5418 O O . SER B 1 46 ? -30.531 0.362 -5.273 1 97.56 46 SER B O 1
ATOM 5420 N N . LEU B 1 47 ? -29.562 -0.698 -3.529 1 98.25 47 LEU B N 1
ATOM 5421 C CA . LEU B 1 47 ? -28.266 -0.794 -4.199 1 98.25 47 LEU B CA 1
ATOM 5422 C C . LEU B 1 47 ? -28.344 -1.725 -5.402 1 98.25 47 LEU B C 1
ATOM 5424 O O . LEU B 1 47 ? -27.656 -1.51 -6.406 1 98.25 47 LEU B O 1
ATOM 5428 N N . LEU B 1 48 ? -29.188 -2.783 -5.285 1 98.12 48 LEU B N 1
ATOM 5429 C CA . LEU B 1 48 ? -29.344 -3.717 -6.395 1 98.12 48 LEU B CA 1
ATOM 5430 C C . LEU B 1 48 ? -29.906 -3.008 -7.621 1 98.12 48 LEU B C 1
ATOM 5432 O O . LEU B 1 48 ? -29.516 -3.312 -8.75 1 98.12 48 LEU B O 1
ATOM 5436 N N . ASP B 1 49 ? -30.828 -2.066 -7.367 1 97.69 49 ASP B N 1
ATOM 5437 C CA . ASP B 1 49 ? -31.391 -1.287 -8.469 1 97.69 49 ASP B CA 1
ATOM 5438 C C . ASP B 1 49 ? -30.312 -0.43 -9.133 1 97.69 49 ASP B C 1
ATOM 5440 O O . ASP B 1 49 ? -30.281 -0.286 -10.352 1 97.69 49 ASP B O 1
ATOM 5444 N N . ILE B 1 50 ? -29.469 0.143 -8.352 1 97.81 50 ILE B N 1
ATOM 5445 C CA . ILE B 1 50 ? -28.375 0.948 -8.883 1 97.81 50 ILE B CA 1
ATOM 5446 C C . ILE B 1 50 ? -27.422 0.066 -9.695 1 97.81 50 ILE B C 1
ATOM 5448 O O . ILE B 1 50 ? -26.984 0.457 -10.781 1 97.81 50 ILE B O 1
ATOM 5452 N N . ILE B 1 51 ? -27.156 -1.149 -9.188 1 98.12 51 ILE B N 1
ATOM 5453 C CA . ILE B 1 51 ? -26.297 -2.102 -9.891 1 98.12 51 ILE B CA 1
ATOM 5454 C C . ILE B 1 51 ? -26.906 -2.43 -11.258 1 98.12 51 ILE B C 1
ATOM 5456 O O . ILE B 1 51 ? -26.203 -2.383 -12.273 1 98.12 51 ILE B O 1
ATOM 5460 N N . ARG B 1 52 ? -28.172 -2.723 -11.258 1 97.44 52 ARG B N 1
ATOM 5461 C CA . ARG B 1 52 ? -28.859 -3.045 -12.508 1 97.44 52 ARG B CA 1
ATOM 5462 C C . ARG B 1 52 ? -28.797 -1.873 -13.484 1 97.44 52 ARG B C 1
ATOM 5464 O O . ARG B 1 52 ? -28.609 -2.066 -14.688 1 97.44 52 ARG B O 1
ATOM 5471 N N . GLY B 1 53 ? -29 -0.687 -12.898 1 97.5 53 GLY B N 1
ATOM 5472 C CA . GLY B 1 53 ? -28.875 0.5 -13.727 1 97.5 53 GLY B CA 1
ATOM 5473 C C . GLY B 1 53 ? -27.5 0.659 -14.352 1 97.5 53 GLY B C 1
ATOM 5474 O O . GLY B 1 53 ? -27.391 0.989 -15.531 1 97.5 53 GLY B O 1
ATOM 5475 N N . ALA B 1 54 ? -26.469 0.467 -13.562 1 97.38 54 ALA B N 1
ATOM 5476 C CA . ALA B 1 54 ? -25.094 0.575 -14.047 1 97.38 54 ALA B CA 1
ATOM 5477 C C . ALA B 1 54 ? -24.812 -0.473 -15.117 1 97.38 54 ALA B C 1
ATOM 5479 O O . ALA B 1 54 ? -24.203 -0.169 -16.141 1 97.38 54 ALA B O 1
ATOM 5480 N N . GLU B 1 55 ? -25.281 -1.712 -14.875 1 95.94 55 GLU B N 1
ATOM 5481 C CA . GLU B 1 55 ? -25.078 -2.793 -15.828 1 95.94 55 GLU B CA 1
ATOM 5482 C C . GLU B 1 55 ? -25.781 -2.508 -17.156 1 95.94 55 GLU B C 1
ATOM 5484 O O . GLU B 1 55 ? -25.266 -2.812 -18.219 1 95.94 55 GLU B O 1
ATOM 5489 N N . ALA B 1 56 ? -26.969 -1.946 -17.031 1 96.38 56 ALA B N 1
ATOM 5490 C CA . ALA B 1 56 ? -27.719 -1.594 -18.219 1 96.38 56 ALA B CA 1
ATOM 5491 C C . ALA B 1 56 ? -26.984 -0.558 -19.062 1 96.38 56 ALA B C 1
ATOM 5493 O O . ALA B 1 56 ? -27.188 -0.476 -20.281 1 96.38 56 ALA B O 1
ATOM 5494 N N . ARG B 1 57 ? -26.125 0.174 -18.453 1 95.06 57 ARG B N 1
ATOM 5495 C CA . ARG B 1 57 ? -25.344 1.199 -19.141 1 95.06 57 ARG B CA 1
ATOM 5496 C C . ARG B 1 57 ? -24 0.644 -19.625 1 95.06 57 ARG B C 1
ATOM 5498 O O . ARG B 1 57 ? -23.156 1.387 -20.125 1 95.06 57 ARG B O 1
ATOM 5505 N N . GLY B 1 58 ? -23.812 -0.613 -19.406 1 94.38 58 GLY B N 1
ATOM 5506 C CA . GLY B 1 58 ? -22.625 -1.278 -19.906 1 94.38 58 GLY B CA 1
ATOM 5507 C C . GLY B 1 58 ? -21.469 -1.274 -18.906 1 94.38 58 GLY B C 1
ATOM 5508 O O . GLY B 1 58 ? -20.344 -1.6 -19.266 1 94.38 58 GLY B O 1
ATOM 5509 N N . LEU B 1 59 ? -21.688 -0.897 -17.672 1 96.25 59 LEU B N 1
ATOM 5510 C CA . LEU B 1 59 ? -20.656 -0.883 -16.641 1 96.25 59 LEU B CA 1
ATOM 5511 C C . LEU B 1 59 ? -20.75 -2.121 -15.758 1 96.25 59 LEU B C 1
ATOM 5513 O O . LEU B 1 59 ? -21.578 -2.174 -14.844 1 96.25 59 LEU B O 1
ATOM 5517 N N . GLY B 1 60 ? -19.938 -3.061 -15.977 1 94.75 60 GLY B N 1
ATOM 5518 C CA . GLY B 1 60 ? -19.922 -4.301 -15.211 1 94.75 60 GLY B CA 1
ATOM 5519 C C . GLY B 1 60 ? -19.125 -4.199 -13.93 1 94.75 60 GLY B C 1
ATOM 5520 O O . GLY B 1 60 ? -18.594 -3.135 -13.602 1 94.75 60 GLY B O 1
ATOM 5521 N N . MET B 1 61 ? -19.062 -5.23 -13.164 1 97 61 MET B N 1
ATOM 5522 C CA . MET B 1 61 ? -18.312 -5.32 -11.922 1 97 61 MET B CA 1
ATOM 5523 C C . MET B 1 61 ? -16.828 -5.539 -12.188 1 97 61 MET B C 1
ATOM 5525 O O . MET B 1 61 ? -16.453 -6.102 -13.227 1 97 61 MET B O 1
ATOM 5529 N N . PRO B 1 62 ? -16 -5.078 -11.25 1 98.06 62 PRO B N 1
ATOM 5530 C CA . PRO B 1 62 ? -16.312 -4.312 -10.039 1 98.06 62 PRO B CA 1
ATOM 5531 C C . PRO B 1 62 ? -16.641 -2.852 -10.336 1 98.06 62 PRO B C 1
ATOM 5533 O O . PRO B 1 62 ? -16.312 -2.344 -11.406 1 98.06 62 PRO B O 1
ATOM 5536 N N . LEU B 1 63 ? -17.312 -2.314 -9.383 1 97.88 63 LEU B N 1
ATOM 5537 C CA . LEU B 1 63 ? -17.812 -0.956 -9.516 1 97.88 63 LEU B CA 1
ATOM 5538 C C . LEU B 1 63 ? -17.672 -0.187 -8.203 1 97.88 63 LEU B C 1
ATOM 5540 O O . LEU B 1 63 ? -18.016 -0.695 -7.137 1 97.88 63 LEU B O 1
ATOM 5544 N N . LEU B 1 64 ? -17 0.983 -8.305 1 98.62 64 LEU B N 1
ATOM 5545 C CA . LEU B 1 64 ? -17 1.901 -7.176 1 98.62 64 LEU B CA 1
ATOM 5546 C C . LEU B 1 64 ? -18.188 2.869 -7.258 1 98.62 64 LEU B C 1
ATOM 5548 O O . LEU B 1 64 ? -18.25 3.701 -8.164 1 98.62 64 LEU B O 1
ATOM 5552 N N . LEU B 1 65 ? -19.078 2.762 -6.367 1 98.56 65 LEU B N 1
ATOM 5553 C CA . LEU B 1 65 ? -20.266 3.605 -6.32 1 98.56 65 LEU B CA 1
ATOM 5554 C C . LEU B 1 65 ? -20.062 4.793 -5.387 1 98.56 65 LEU B C 1
ATOM 5556 O O . LEU B 1 65 ? -19.609 4.625 -4.254 1 98.56 65 LEU B O 1
ATOM 5560 N N . ARG B 1 66 ? -20.281 5.988 -5.879 1 98.19 66 ARG B N 1
ATOM 5561 C CA . ARG B 1 66 ? -20.266 7.211 -5.082 1 98.19 66 ARG B CA 1
ATOM 5562 C C . ARG B 1 66 ? -21.656 7.812 -4.957 1 98.19 66 ARG B C 1
ATOM 5564 O O . ARG B 1 66 ? -22.375 7.949 -5.953 1 98.19 66 ARG B O 1
ATOM 5571 N N . ILE B 1 67 ? -22.062 8.094 -3.795 1 97.56 67 ILE B N 1
ATOM 5572 C CA . ILE B 1 67 ? -23.375 8.695 -3.553 1 97.56 67 ILE B CA 1
ATOM 5573 C C . ILE B 1 67 ? -23.203 10.133 -3.084 1 97.56 67 ILE B C 1
ATOM 5575 O O . ILE B 1 67 ? -22.891 10.383 -1.915 1 97.56 67 ILE B O 1
ATOM 5579 N N . GLU B 1 68 ? -23.547 11.039 -3.906 1 95.81 68 GLU B N 1
ATOM 5580 C CA . GLU B 1 68 ? -23.328 12.461 -3.674 1 95.81 68 GLU B CA 1
ATOM 5581 C C . GLU B 1 68 ? -24.062 12.945 -2.432 1 95.81 68 GLU B C 1
ATOM 5583 O O . GLU B 1 68 ? -23.547 13.773 -1.679 1 95.81 68 GLU B O 1
ATOM 5588 N N . ASN B 1 69 ? -25.281 12.422 -2.221 1 96 69 ASN B N 1
ATOM 5589 C CA . ASN B 1 69 ? -26.125 12.852 -1.108 1 96 69 ASN B CA 1
ATOM 5590 C C . ASN B 1 69 ? -25.422 12.664 0.233 1 96 69 ASN B C 1
ATOM 5592 O O . ASN B 1 69 ? -25.562 13.492 1.136 1 96 69 ASN B O 1
ATOM 5596 N N . LEU B 1 70 ? -24.703 11.602 0.297 1 96.88 70 LEU B N 1
ATOM 5597 C CA . LEU B 1 70 ? -24.078 11.266 1.576 1 96.88 70 LEU B CA 1
ATOM 5598 C C . LEU B 1 70 ? -22.938 12.219 1.887 1 96.88 70 LEU B C 1
ATOM 5600 O O . LEU B 1 70 ? -22.688 12.531 3.053 1 96.88 70 LEU B O 1
ATOM 5604 N N . LEU B 1 71 ? -22.219 12.664 0.884 1 96.44 71 LEU B N 1
ATOM 5605 C CA . LEU B 1 71 ? -21.172 13.672 1.063 1 96.44 71 LEU B CA 1
ATOM 5606 C C . LEU B 1 71 ? -21.766 14.984 1.552 1 96.44 71 LEU B C 1
ATOM 5608 O O . LEU B 1 71 ? -21.234 15.602 2.479 1 96.44 71 LEU B O 1
ATOM 5612 N N . ASP B 1 72 ? -22.797 15.383 0.916 1 96.06 72 ASP B N 1
ATOM 5613 C CA . ASP B 1 72 ? -23.5 16.594 1.325 1 96.06 72 ASP B CA 1
ATOM 5614 C C . ASP B 1 72 ? -23.969 16.5 2.777 1 96.06 72 ASP B C 1
ATOM 5616 O O . ASP B 1 72 ? -23.797 17.438 3.555 1 96.06 72 ASP B O 1
ATOM 5620 N N . GLN B 1 73 ? -24.531 15.398 3.094 1 95.88 73 GLN B N 1
ATOM 5621 C CA . GLN B 1 73 ? -25.062 15.211 4.438 1 95.88 73 GLN B CA 1
ATOM 5622 C C . GLN B 1 73 ? -23.953 15.242 5.48 1 95.88 73 GLN B C 1
ATOM 5624 O O . GLN B 1 73 ? -24.125 15.82 6.559 1 95.88 73 GLN B O 1
ATOM 5629 N N . GLN B 1 74 ? -22.844 14.641 5.199 1 96.75 74 GLN B N 1
ATOM 5630 C CA . GLN B 1 74 ? -21.75 14.617 6.156 1 96.75 74 GLN B CA 1
ATOM 5631 C C . GLN B 1 74 ? -21.188 16.016 6.379 1 96.75 74 GLN B C 1
ATOM 5633 O O . GLN B 1 74 ? -20.859 16.391 7.508 1 96.75 74 GLN B O 1
ATOM 5638 N N . ILE B 1 75 ? -21.031 16.797 5.289 1 97.5 75 ILE B N 1
ATOM 5639 C CA . ILE B 1 75 ? -20.547 18.172 5.398 1 97.5 75 ILE B CA 1
ATOM 5640 C C . ILE B 1 75 ? -21.531 19 6.227 1 97.5 75 ILE B C 1
ATOM 5642 O O . ILE B 1 75 ? -21.125 19.75 7.121 1 97.5 75 ILE B O 1
ATOM 5646 N N . THR B 1 76 ? -22.797 18.781 5.941 1 96.44 76 THR B N 1
ATOM 5647 C CA . THR B 1 76 ? -23.844 19.516 6.648 1 96.44 76 THR B CA 1
ATOM 5648 C C . THR B 1 76 ? -23.859 19.141 8.125 1 96.44 76 THR B C 1
ATOM 5650 O O . THR B 1 76 ? -23.875 20.031 8.992 1 96.44 76 THR B O 1
ATOM 5653 N N . ARG B 1 77 ? -23.797 17.875 8.406 1 96.12 77 ARG B N 1
ATOM 5654 C CA . ARG B 1 77 ? -23.828 17.391 9.789 1 96.12 77 ARG B CA 1
ATOM 5655 C C . ARG B 1 77 ? -22.656 17.938 10.586 1 96.12 77 ARG B C 1
ATOM 5657 O O . ARG B 1 77 ? -22.812 18.359 11.734 1 96.12 77 ARG B O 1
ATOM 5664 N N . LEU B 1 78 ? -21.484 17.922 10.055 1 97.62 78 LEU B N 1
ATOM 5665 C CA . LEU B 1 78 ? -20.281 18.406 10.727 1 97.62 78 LEU B CA 1
ATOM 5666 C C . LEU B 1 78 ? -20.422 19.875 11.078 1 97.62 78 LEU B C 1
ATOM 5668 O O . LEU B 1 78 ? -20.203 20.281 12.227 1 97.62 78 LEU B O 1
ATOM 5672 N N . ASN B 1 79 ? -20.797 20.703 10.109 1 97.62 79 ASN B N 1
ATOM 5673 C CA . ASN B 1 79 ? -20.891 22.141 10.297 1 97.62 79 ASN B CA 1
ATOM 5674 C C . ASN B 1 79 ? -22.047 22.516 11.219 1 97.62 79 ASN B C 1
ATOM 5676 O O . ASN B 1 79 ? -21.891 23.344 12.117 1 97.62 79 ASN B O 1
ATOM 5680 N N . GLU B 1 80 ? -23.156 21.844 11.078 1 97.19 80 GLU B N 1
ATOM 5681 C CA . GLU B 1 80 ? -24.328 22.156 11.891 1 97.19 80 GLU B CA 1
ATOM 5682 C C . GLU B 1 80 ? -24.141 21.688 13.328 1 97.19 80 GLU B C 1
ATOM 5684 O O . GLU B 1 80 ? -24.609 22.344 14.273 1 97.19 80 GLU B O 1
ATOM 5689 N N . SER B 1 81 ? -23.5 20.547 13.492 1 98.12 81 SER B N 1
ATOM 5690 C CA . SER B 1 81 ? -23.25 20.062 14.844 1 98.12 81 SER B CA 1
ATOM 5691 C C . SER B 1 81 ? -22.359 21.031 15.625 1 98.12 81 SER B C 1
ATOM 5693 O O . SER B 1 81 ? -22.609 21.297 16.797 1 98.12 81 SER B O 1
ATOM 5695 N N . PHE B 1 82 ? -21.328 21.562 15.031 1 98.5 82 PHE B N 1
ATOM 5696 C CA . PHE B 1 82 ? -20.484 22.547 15.688 1 98.5 82 PHE B CA 1
ATOM 5697 C C . PHE B 1 82 ? -21.25 23.844 15.961 1 98.5 82 PHE B C 1
ATOM 5699 O O . PHE B 1 82 ? -21.141 24.406 17.047 1 98.5 82 PHE B O 1
ATOM 5706 N N . SER B 1 83 ? -21.969 24.281 14.938 1 97.62 83 SER B N 1
ATOM 5707 C CA . SER B 1 83 ? -22.75 25.516 15.094 1 97.62 83 SER B CA 1
ATOM 5708 C C . SER B 1 83 ? -23.719 25.406 16.266 1 97.62 83 SER B C 1
ATOM 5710 O O . SER B 1 83 ? -23.859 26.344 17.062 1 97.62 83 SER B O 1
ATOM 5712 N N . GLN B 1 84 ? -24.359 24.266 16.344 1 98.06 84 GLN B N 1
ATOM 5713 C CA . GLN B 1 84 ? -25.328 24.047 17.406 1 98.06 84 GLN B CA 1
ATOM 5714 C C . GLN B 1 84 ? -24.641 24 18.766 1 98.06 84 GLN B C 1
ATOM 5716 O O . GLN B 1 84 ? -25.125 24.594 19.734 1 98.06 84 GLN B O 1
ATOM 5721 N N . ALA B 1 85 ? -23.562 23.266 18.844 1 98.5 85 ALA B N 1
ATOM 5722 C CA . ALA B 1 85 ? -22.812 23.203 20.094 1 98.5 85 ALA B CA 1
ATOM 5723 C C . ALA B 1 85 ? -22.359 24.578 20.547 1 98.5 85 ALA B C 1
ATOM 5725 O O . ALA B 1 85 ? -22.391 24.906 21.734 1 98.5 85 ALA B O 1
ATOM 5726 N N . MET B 1 86 ? -21.938 25.453 19.641 1 98.56 86 MET B N 1
ATOM 5727 C CA . MET B 1 86 ? -21.469 26.797 19.938 1 98.56 86 MET B CA 1
ATOM 5728 C C . MET B 1 86 ? -22.609 27.688 20.422 1 98.56 86 MET B C 1
ATOM 5730 O O . MET B 1 86 ? -22.453 28.422 21.391 1 98.56 86 MET B O 1
ATOM 5734 N N . LYS B 1 87 ? -23.688 27.531 19.766 1 98.12 87 LYS B N 1
ATOM 5735 C CA . LYS B 1 87 ? -24.875 28.297 20.172 1 98.12 87 LYS B CA 1
ATOM 5736 C C . LYS B 1 87 ? -25.328 27.906 21.562 1 98.12 87 LYS B C 1
ATOM 5738 O O . LYS B 1 87 ? -25.609 28.766 22.406 1 98.12 87 LYS B O 1
ATOM 5743 N N . ASP B 1 88 ? -25.375 26.656 21.781 1 98 88 ASP B N 1
ATOM 5744 C CA . ASP B 1 88 ? -25.859 26.125 23.047 1 98 88 ASP B CA 1
ATOM 5745 C C . ASP B 1 88 ? -24.969 26.547 24.203 1 98 88 ASP B C 1
ATOM 5747 O O . ASP B 1 88 ? -25.438 26.734 25.328 1 98 88 ASP B O 1
ATOM 5751 N N . SER B 1 89 ? -23.703 26.703 23.969 1 97.62 89 SER B N 1
ATOM 5752 C CA . SER B 1 89 ? -22.734 26.969 25.031 1 97.62 89 SER B CA 1
ATOM 5753 C C . SER B 1 89 ? -22.422 28.453 25.156 1 97.62 89 SER B C 1
ATOM 5755 O O . SER B 1 89 ? -21.812 28.891 26.125 1 97.62 89 SER B O 1
ATOM 5757 N N . GLY B 1 90 ? -22.781 29.203 24.172 1 97.62 90 GLY B N 1
ATOM 5758 C CA . GLY B 1 90 ? -22.469 30.625 24.156 1 97.62 90 GLY B CA 1
ATOM 5759 C C . GLY B 1 90 ? -21.078 30.922 23.625 1 97.62 90 GLY B C 1
ATOM 5760 O O . GLY B 1 90 ? -20.469 31.922 24.016 1 97.62 90 GLY B O 1
ATOM 5761 N N . TYR B 1 91 ? -20.562 29.969 22.906 1 98.44 91 TYR B N 1
ATOM 5762 C CA . TYR B 1 91 ? -19.281 30.188 22.234 1 98.44 91 TYR B CA 1
ATOM 5763 C C . TYR B 1 91 ? -19.391 31.297 21.203 1 98.44 91 TYR B C 1
ATOM 5765 O O . TYR B 1 91 ? -20.281 31.297 20.359 1 98.44 91 TYR B O 1
ATOM 5773 N N . THR B 1 92 ? -18.469 32.281 21.188 1 97.94 92 THR B N 1
ATOM 5774 C CA . THR B 1 92 ? -18.609 33.5 20.375 1 97.94 92 THR B CA 1
ATOM 5775 C C . THR B 1 92 ? -17.828 33.375 19.078 1 97.94 92 THR B C 1
ATOM 5777 O O . THR B 1 92 ? -18.016 34.156 18.156 1 97.94 92 THR B O 1
ATOM 5780 N N . GLY B 1 93 ? -16.891 32.469 18.984 1 97.75 93 GLY B N 1
ATOM 5781 C CA . GLY B 1 93 ? -16.203 32.188 17.734 1 97.75 93 GLY B CA 1
ATOM 5782 C C . GLY B 1 93 ? -17.047 31.422 16.734 1 97.75 93 GLY B C 1
ATOM 5783 O O . GLY B 1 93 ? -18.266 31.312 16.906 1 97.75 93 GLY B O 1
ATOM 5784 N N . SER B 1 94 ? -16.453 30.969 15.68 1 97.69 94 SER B N 1
ATOM 5785 C CA . SER B 1 94 ? -17.141 30.219 14.633 1 97.69 94 SER B CA 1
ATOM 5786 C C . SER B 1 94 ? -16.438 28.906 14.32 1 97.69 94 SER B C 1
ATOM 5788 O O . SER B 1 94 ? -15.414 28.594 14.93 1 97.69 94 SER B O 1
ATOM 5790 N N . TYR B 1 95 ? -17.156 28.141 13.531 1 97.94 95 TYR B N 1
ATOM 5791 C CA . TYR B 1 95 ? -16.562 26.906 13.016 1 97.94 95 TYR B CA 1
ATOM 5792 C C . TYR B 1 95 ? -16.391 26.969 11.5 1 97.94 95 TYR B C 1
ATOM 5794 O O . TYR B 1 95 ? -17.266 27.484 10.797 1 97.94 95 TYR B O 1
ATOM 5802 N N . GLN B 1 96 ? -15.273 26.531 11.008 1 96.94 96 GLN B N 1
ATOM 5803 C CA . GLN B 1 96 ? -15.016 26.406 9.578 1 96.94 96 GLN B CA 1
ATOM 5804 C C . GLN B 1 96 ? -14.297 25.094 9.266 1 96.94 96 GLN B C 1
ATOM 5806 O O . GLN B 1 96 ? -13.086 24.969 9.477 1 96.94 96 GLN B O 1
ATOM 5811 N N . GLY B 1 97 ? -15.008 24.203 8.664 1 97.44 97 GLY B N 1
ATOM 5812 C CA . GLY B 1 97 ? -14.391 22.938 8.273 1 97.44 97 GLY B CA 1
ATOM 5813 C C . GLY B 1 97 ? -13.438 23.078 7.102 1 97.44 97 GLY B C 1
ATOM 5814 O O . GLY B 1 97 ? -13.625 23.938 6.238 1 97.44 97 GLY B O 1
ATOM 5815 N N . VAL B 1 98 ? -12.414 22.312 7.105 1 98 98 VAL B N 1
ATOM 5816 C CA . VAL B 1 98 ? -11.438 22.219 6.023 1 98 98 VAL B CA 1
ATOM 5817 C C . VAL B 1 98 ? -11.219 20.766 5.641 1 98 98 VAL B C 1
ATOM 5819 O O . VAL B 1 98 ? -10.969 19.922 6.504 1 98 98 VAL B O 1
ATOM 5822 N N . PHE B 1 99 ? -11.383 20.453 4.344 1 98.31 99 PHE B N 1
ATOM 5823 C CA . PHE B 1 99 ? -11.172 19.078 3.891 1 98.31 99 PHE B CA 1
ATOM 5824 C C . PHE B 1 99 ? -9.727 18.875 3.467 1 98.31 99 PHE B C 1
ATOM 5826 O O . PHE B 1 99 ? -9.227 19.562 2.576 1 98.31 99 PHE B O 1
ATOM 5833 N N . PRO B 1 100 ? -9.008 17.922 4.133 1 97.88 100 PRO B N 1
ATOM 5834 C CA . PRO B 1 100 ? -7.664 17.578 3.652 1 97.88 100 PRO B CA 1
ATOM 5835 C C . PRO B 1 100 ? -7.688 16.812 2.338 1 97.88 100 PRO B C 1
ATOM 5837 O O . PRO B 1 100 ? -8.172 15.68 2.293 1 97.88 100 PRO B O 1
ATOM 5840 N N . ILE B 1 101 ? -7.078 17.328 1.321 1 98 101 ILE B N 1
ATOM 5841 C CA . ILE B 1 101 ? -7.164 16.797 -0.035 1 98 101 ILE B CA 1
ATOM 5842 C C . ILE B 1 101 ? -6.555 15.398 -0.082 1 98 101 ILE B C 1
ATOM 5844 O O . ILE B 1 101 ? -7.031 14.531 -0.817 1 98 101 ILE B O 1
ATOM 5848 N N . LYS B 1 102 ? -5.551 15.094 0.764 1 96.25 102 LYS B N 1
ATOM 5849 C CA . LYS B 1 102 ? -4.824 13.828 0.715 1 96.25 102 LYS B CA 1
ATOM 5850 C C . LYS B 1 102 ? -5.75 12.648 1.02 1 96.25 102 LYS B C 1
ATOM 5852 O O . LYS B 1 102 ? -5.43 11.5 0.708 1 96.25 102 LYS B O 1
ATOM 5857 N N . VAL B 1 103 ? -6.906 12.883 1.641 1 97.19 103 VAL B N 1
ATOM 5858 C CA . VAL B 1 103 ? -7.824 11.82 2.049 1 97.19 103 VAL B CA 1
ATOM 5859 C C . VAL B 1 103 ? -8.508 11.227 0.82 1 97.19 103 VAL B C 1
ATOM 5861 O O . VAL B 1 103 ? -8.75 10.023 0.758 1 97.19 103 VAL B O 1
ATOM 5864 N N . ASN B 1 104 ? -8.82 12.008 -0.088 1 98.12 104 ASN B N 1
ATOM 5865 C CA . ASN B 1 104 ? -9.391 11.648 -1.384 1 98.12 104 ASN B CA 1
ATOM 5866 C C . ASN B 1 104 ? -9.234 12.781 -2.395 1 98.12 104 ASN B C 1
ATOM 5868 O O . ASN B 1 104 ? -9.977 13.766 -2.357 1 98.12 104 ASN B O 1
ATOM 5872 N N . GLN B 1 105 ? -8.398 12.672 -3.326 1 97.88 105 GLN B N 1
ATOM 5873 C CA . GLN B 1 105 ? -8 13.75 -4.219 1 97.88 105 GLN B CA 1
ATOM 5874 C C . GLN B 1 105 ? -8.82 13.734 -5.508 1 97.88 105 GLN B C 1
ATOM 5876 O O . GLN B 1 105 ? -8.641 14.594 -6.375 1 97.88 105 GLN B O 1
ATOM 5881 N N . GLN B 1 106 ? -9.711 12.766 -5.676 1 97.31 106 GLN B N 1
ATOM 5882 C CA . GLN B 1 106 ? -10.461 12.625 -6.922 1 97.31 106 GLN B CA 1
ATOM 5883 C C . GLN B 1 106 ? -11.195 13.914 -7.27 1 97.31 106 GLN B C 1
ATOM 5885 O O . GLN B 1 106 ? -11.82 14.523 -6.406 1 97.31 106 GLN B O 1
ATOM 5890 N N . ALA B 1 107 ? -11.164 14.312 -8.508 1 97.25 107 ALA B N 1
ATOM 5891 C CA . ALA B 1 107 ? -11.719 15.586 -8.969 1 97.25 107 ALA B CA 1
ATOM 5892 C C . ALA B 1 107 ? -13.188 15.719 -8.562 1 97.25 107 ALA B C 1
ATOM 5894 O O . ALA B 1 107 ? -13.602 16.766 -8.047 1 97.25 107 ALA B O 1
ATOM 5895 N N . GLN B 1 108 ? -13.93 14.703 -8.773 1 95.31 108 GLN B N 1
ATOM 5896 C CA . GLN B 1 108 ? -15.359 14.766 -8.484 1 95.31 108 GLN B CA 1
ATOM 5897 C C . GLN B 1 108 ? -15.617 14.977 -6.996 1 95.31 108 GLN B C 1
ATOM 5899 O O . GLN B 1 108 ? -16.531 15.703 -6.617 1 95.31 108 GLN B O 1
ATOM 5904 N N . ILE B 1 109 ? -14.883 14.32 -6.156 1 97.56 109 ILE B N 1
ATOM 5905 C CA . ILE B 1 109 ? -15.047 14.422 -4.711 1 97.56 109 ILE B CA 1
ATOM 5906 C C . ILE B 1 109 ? -14.758 15.852 -4.258 1 97.56 109 ILE B C 1
ATOM 5908 O O . ILE B 1 109 ? -15.531 16.438 -3.506 1 97.56 109 ILE B O 1
ATOM 5912 N N . ILE B 1 110 ? -13.656 16.438 -4.746 1 98.06 110 ILE B N 1
ATOM 5913 C CA . ILE B 1 110 ? -13.273 17.797 -4.352 1 98.06 110 ILE B CA 1
ATOM 5914 C C . ILE B 1 110 ? -14.297 18.797 -4.887 1 98.06 110 ILE B C 1
ATOM 5916 O O . ILE B 1 110 ? -14.648 19.766 -4.199 1 98.06 110 ILE B O 1
ATOM 5920 N N . GLU B 1 111 ? -14.734 18.531 -6.102 1 96.62 111 GLU B N 1
ATOM 5921 C CA . GLU B 1 111 ? -15.766 19.375 -6.68 1 96.62 111 GLU B CA 1
ATOM 5922 C C . GLU B 1 111 ? -17.016 19.406 -5.812 1 96.62 111 GLU B C 1
ATOM 5924 O O . GLU B 1 111 ? -17.578 20.469 -5.539 1 96.62 111 GLU B O 1
ATOM 5929 N N . GLU B 1 112 ? -17.422 18.266 -5.395 1 96.38 112 GLU B N 1
ATOM 5930 C CA . GLU B 1 112 ? -18.625 18.156 -4.562 1 96.38 112 GLU B CA 1
ATOM 5931 C C . GLU B 1 112 ? -18.406 18.797 -3.195 1 96.38 112 GLU B C 1
ATOM 5933 O O . GLU B 1 112 ? -19.281 19.516 -2.688 1 96.38 112 GLU B O 1
ATOM 5938 N N . ILE B 1 113 ? -17.281 18.609 -2.639 1 97.56 113 ILE B N 1
ATOM 5939 C CA . ILE B 1 113 ? -16.984 19.156 -1.322 1 97.56 113 ILE B CA 1
ATOM 5940 C C . ILE B 1 113 ? -17 20.672 -1.382 1 97.56 113 ILE B C 1
ATOM 5942 O O . ILE B 1 113 ? -17.578 21.328 -0.507 1 97.56 113 ILE B O 1
ATOM 5946 N N . THR B 1 114 ? -16.391 21.25 -2.418 1 97.06 114 THR B N 1
ATOM 5947 C CA . THR B 1 114 ? -16.328 22.703 -2.537 1 97.06 114 THR B CA 1
ATOM 5948 C C . THR B 1 114 ? -17.719 23.266 -2.859 1 97.06 114 THR B C 1
ATOM 5950 O O . THR B 1 114 ? -18.078 24.344 -2.375 1 97.06 114 THR B O 1
ATOM 5953 N N . ARG B 1 115 ? -18.484 22.484 -3.625 1 95.75 115 ARG B N 1
ATOM 5954 C CA . ARG B 1 115 ? -19.828 22.938 -3.973 1 95.75 115 ARG B CA 1
ATOM 5955 C C . ARG B 1 115 ? -20.75 22.891 -2.758 1 95.75 115 ARG B C 1
ATOM 5957 O O . ARG B 1 115 ? -21.344 23.906 -2.389 1 95.75 115 ARG B O 1
ATOM 5964 N N . PHE B 1 116 ? -20.844 21.734 -2.088 1 95.31 116 PHE B N 1
ATOM 5965 C CA . PHE B 1 116 ? -21.719 21.594 -0.922 1 95.31 116 PHE B CA 1
ATOM 5966 C C . PHE B 1 116 ? -21.188 22.406 0.249 1 95.31 116 PHE B C 1
ATOM 5968 O O . PHE B 1 116 ? -21.953 22.969 1.029 1 95.31 116 PHE B O 1
ATOM 5975 N N . GLY B 1 117 ? -19.906 22.516 0.365 1 96.25 117 GLY B N 1
ATOM 5976 C CA . GLY B 1 117 ? -19.25 23.188 1.469 1 96.25 117 GLY B CA 1
ATOM 5977 C C . GLY B 1 117 ? -19.328 24.703 1.366 1 96.25 117 GLY B C 1
ATOM 5978 O O . GLY B 1 117 ? -19.156 25.406 2.361 1 96.25 117 GLY B O 1
ATOM 5979 N N . SER B 1 118 ? -19.641 25.188 0.198 1 94.81 118 SER B N 1
ATOM 5980 C CA . SER B 1 118 ? -19.656 26.641 -0.023 1 94.81 118 SER B CA 1
ATOM 5981 C C . SER B 1 118 ? -20.641 27.328 0.911 1 94.81 118 SER B C 1
ATOM 5983 O O . SER B 1 118 ? -20.406 28.453 1.35 1 94.81 118 SER B O 1
ATOM 5985 N N . ARG B 1 119 ? -21.719 26.641 1.29 1 94.5 119 ARG B N 1
ATOM 5986 C CA . ARG B 1 119 ? -22.734 27.219 2.17 1 94.5 119 ARG B CA 1
ATOM 5987 C C . ARG B 1 119 ? -22.172 27.453 3.57 1 94.5 119 ARG B C 1
ATOM 5989 O O . ARG B 1 119 ? -22.703 28.266 4.324 1 94.5 119 ARG B O 1
ATOM 5996 N N . PHE B 1 120 ? -21.094 26.766 3.9 1 96.31 120 PHE B N 1
ATOM 5997 C CA . PHE B 1 120 ? -20.531 26.828 5.242 1 96.31 120 PHE B CA 1
ATOM 5998 C C . PHE B 1 120 ? -19.125 27.422 5.211 1 96.31 120 PHE B C 1
ATOM 6000 O O . PHE B 1 120 ? -18.438 27.438 6.23 1 96.31 120 PHE B O 1
ATOM 6007 N N . ASN B 1 121 ? -18.672 27.906 3.99 1 96.31 121 ASN B N 1
ATOM 6008 C CA . ASN B 1 121 ? -17.297 28.344 3.799 1 96.31 121 ASN B CA 1
ATOM 6009 C C . ASN B 1 121 ? -16.297 27.234 4.156 1 96.31 121 ASN B C 1
ATOM 6011 O O . ASN B 1 121 ? -15.273 27.5 4.785 1 96.31 121 ASN B O 1
ATOM 6015 N N . HIS B 1 122 ? -16.719 25.984 3.854 1 97 122 HIS B N 1
ATOM 6016 C CA . HIS B 1 122 ? -15.844 24.828 4.039 1 97 122 HIS B CA 1
ATOM 6017 C C . HIS B 1 122 ? -14.594 24.938 3.168 1 97 122 HIS B C 1
ATOM 6019 O O . HIS B 1 122 ? -14.695 25.203 1.967 1 97 122 HIS B O 1
ATOM 6025 N N . GLY B 1 123 ? -13.414 24.844 3.723 1 98.12 123 GLY B N 1
ATOM 6026 C CA . GLY B 1 123 ? -12.164 25.078 3.016 1 98.12 123 GLY B CA 1
ATOM 6027 C C . GLY B 1 123 ? -11.461 23.797 2.609 1 98.12 123 GLY B C 1
ATOM 6028 O O . GLY B 1 123 ? -12.07 22.734 2.566 1 98.12 123 GLY B O 1
ATOM 6029 N N . LEU B 1 124 ? -10.188 23.891 2.162 1 98.5 124 LEU B N 1
ATOM 6030 C CA . LEU B 1 124 ? -9.344 22.797 1.738 1 98.5 124 LEU B CA 1
ATOM 6031 C C . LEU B 1 124 ? -7.977 22.859 2.418 1 98.5 124 LEU B C 1
ATOM 6033 O O . LEU B 1 124 ? -7.473 23.953 2.695 1 98.5 124 LEU B O 1
ATOM 6037 N N . GLU B 1 125 ? -7.469 21.766 2.799 1 98.25 125 GLU B N 1
ATOM 6038 C CA . GLU B 1 125 ? -6.102 21.641 3.287 1 98.25 125 GLU B CA 1
ATOM 6039 C C . GLU B 1 125 ? -5.195 21 2.238 1 98.25 125 GLU B C 1
ATOM 6041 O O . GLU B 1 125 ? -5.547 19.969 1.656 1 98.25 125 GLU B O 1
ATOM 6046 N N . ALA B 1 126 ? -4.086 21.641 1.917 1 97.94 126 ALA B N 1
ATOM 6047 C CA . ALA B 1 126 ? -3.115 21.188 0.928 1 97.94 126 ALA B CA 1
ATOM 6048 C C . ALA B 1 126 ? -1.769 20.875 1.579 1 97.94 126 ALA B C 1
ATOM 6050 O O . ALA B 1 126 ? -1.188 21.75 2.242 1 97.94 126 ALA B O 1
ATOM 6051 N N . GLY B 1 127 ? -1.261 19.641 1.373 1 95.75 127 GLY B N 1
ATOM 6052 C CA . GLY B 1 127 ? 0.004 19.25 1.97 1 95.75 127 GLY B CA 1
ATOM 6053 C C . GLY B 1 127 ? 1.122 19.094 0.955 1 95.75 127 GLY B C 1
ATOM 6054 O O . GLY B 1 127 ? 2.229 18.672 1.3 1 95.75 127 GLY B O 1
ATOM 6055 N N . SER B 1 128 ? 0.877 19.406 -0.34 1 96.44 128 SER B N 1
ATOM 6056 C CA . SER B 1 128 ? 1.857 19.312 -1.418 1 96.44 128 SER B CA 1
ATOM 6057 C C . SER B 1 128 ? 1.558 20.328 -2.52 1 96.44 128 SER B C 1
ATOM 6059 O O . SER B 1 128 ? 0.5 20.953 -2.518 1 96.44 128 SER B O 1
ATOM 6061 N N . LYS B 1 129 ? 2.477 20.484 -3.447 1 95.88 129 LYS B N 1
ATOM 6062 C CA . LYS B 1 129 ? 2.314 21.422 -4.551 1 95.88 129 LYS B CA 1
ATOM 6063 C C . LYS B 1 129 ? 1.097 21.062 -5.398 1 95.88 129 LYS B C 1
ATOM 6065 O O . LYS B 1 129 ? 0.297 21.938 -5.742 1 95.88 129 LYS B O 1
ATOM 6070 N N . GLY B 1 130 ? 0.978 19.766 -5.676 1 96.69 130 GLY B N 1
ATOM 6071 C CA . GLY B 1 130 ? -0.176 19.328 -6.453 1 96.69 130 GLY B CA 1
ATOM 6072 C C . GLY B 1 130 ? -1.497 19.641 -5.777 1 96.69 130 GLY B C 1
ATOM 6073 O O . GLY B 1 130 ? -2.443 20.094 -6.43 1 96.69 130 GLY B O 1
ATOM 6074 N N . GLU B 1 131 ? -1.562 19.484 -4.531 1 97.88 131 GLU B N 1
ATOM 6075 C CA . GLU B 1 131 ? -2.783 19.75 -3.777 1 97.88 131 GLU B CA 1
ATOM 6076 C C . GLU B 1 131 ? -3.064 21.25 -3.682 1 97.88 131 GLU B C 1
ATOM 6078 O O . GLU B 1 131 ? -4.223 21.656 -3.674 1 97.88 131 GLU B O 1
ATOM 6083 N N . LEU B 1 132 ? -1.99 22.047 -3.598 1 97.62 132 LEU B N 1
ATOM 6084 C CA . LEU B 1 132 ? -2.188 23.484 -3.607 1 97.62 132 LEU B CA 1
ATOM 6085 C C . LEU B 1 132 ? -2.832 23.938 -4.914 1 97.62 132 LEU B C 1
ATOM 6087 O O . LEU B 1 132 ? -3.736 24.781 -4.91 1 97.62 132 LEU B O 1
ATOM 6091 N N . MET B 1 133 ? -2.365 23.375 -5.996 1 97.25 133 MET B N 1
ATOM 6092 C CA . MET B 1 133 ? -2.928 23.734 -7.293 1 97.25 133 MET B CA 1
ATOM 6093 C C . MET B 1 133 ? -4.418 23.422 -7.348 1 97.25 133 MET B C 1
ATOM 6095 O O . MET B 1 133 ? -5.203 24.203 -7.895 1 97.25 133 MET B O 1
ATOM 6099 N N . ILE B 1 134 ? -4.801 22.281 -6.766 1 98.12 134 ILE B N 1
ATOM 6100 C CA . ILE B 1 134 ? -6.211 21.922 -6.68 1 98.12 134 ILE B CA 1
ATOM 6101 C C . ILE B 1 134 ? -6.953 22.969 -5.848 1 98.12 134 ILE B C 1
ATOM 6103 O O . ILE B 1 134 ? -7.98 23.5 -6.277 1 98.12 134 ILE B O 1
ATOM 6107 N N . ALA B 1 135 ? -6.391 23.281 -4.676 1 98 135 ALA B N 1
ATOM 6108 C CA . ALA B 1 135 ? -7.055 24.203 -3.748 1 98 135 ALA B CA 1
ATOM 6109 C C . ALA B 1 135 ? -7.273 25.562 -4.383 1 98 135 ALA B C 1
ATOM 6111 O O . ALA B 1 135 ? -8.367 26.141 -4.293 1 98 135 ALA B O 1
ATOM 6112 N N . LEU B 1 136 ? -6.27 26.094 -5.055 1 96.19 136 LEU B N 1
ATOM 6113 C CA . LEU B 1 136 ? -6.324 27.422 -5.648 1 96.19 136 LEU B CA 1
ATOM 6114 C C . LEU B 1 136 ? -7.371 27.484 -6.754 1 96.19 136 LEU B C 1
ATOM 6116 O O . LEU B 1 136 ? -8.047 28.5 -6.918 1 96.19 136 LEU B O 1
ATOM 6120 N N . SER B 1 137 ? -7.488 26.375 -7.441 1 95.81 137 SER B N 1
ATOM 6121 C CA . SER B 1 137 ? -8.398 26.344 -8.578 1 95.81 137 SER B CA 1
ATOM 6122 C C . SER B 1 137 ? -9.828 26.031 -8.133 1 95.81 137 SER B C 1
ATOM 6124 O O . SER B 1 137 ? -10.789 26.531 -8.727 1 95.81 137 SER B O 1
ATOM 6126 N N . MET B 1 138 ? -10 25.266 -7.055 1 96.12 138 MET B N 1
ATOM 6127 C CA . MET B 1 138 ? -11.305 24.656 -6.793 1 96.12 138 MET B CA 1
ATOM 6128 C C . MET B 1 138 ? -12.039 25.406 -5.68 1 96.12 138 MET B C 1
ATOM 6130 O O . MET B 1 138 ? -13.258 25.297 -5.547 1 96.12 138 MET B O 1
ATOM 6134 N N . ILE B 1 139 ? -11.289 26.109 -4.867 1 94.31 139 ILE B N 1
ATOM 6135 C CA . ILE B 1 139 ? -11.93 26.859 -3.791 1 94.31 139 ILE B CA 1
ATOM 6136 C C . ILE B 1 139 ? -12.883 27.906 -4.379 1 94.31 139 ILE B C 1
ATOM 6138 O O . ILE B 1 139 ? -12.57 28.531 -5.387 1 94.31 139 ILE B O 1
ATOM 6142 N N . GLN B 1 140 ? -14.094 28.156 -3.805 1 89 140 GLN B N 1
ATOM 6143 C CA . GLN B 1 140 ? -15.117 28.969 -4.445 1 89 140 GLN B CA 1
ATOM 6144 C C . GLN B 1 140 ? -15.273 30.312 -3.736 1 89 140 GLN B C 1
ATOM 6146 O O . GLN B 1 140 ? -15.727 31.281 -4.34 1 89 140 GLN B O 1
ATOM 6151 N N . SER B 1 141 ? -14.938 30.266 -2.492 1 90.62 141 SER B N 1
ATOM 6152 C CA . SER B 1 141 ? -15.195 31.469 -1.697 1 90.62 141 SER B CA 1
ATOM 6153 C C . SER B 1 141 ? -13.906 32.031 -1.096 1 90.62 141 SER B C 1
ATOM 6155 O O . SER B 1 141 ? -13.039 31.266 -0.662 1 90.62 141 SER B O 1
ATOM 6157 N N . THR B 1 142 ? -13.812 33.344 -1.092 1 92.81 142 THR B N 1
ATOM 6158 C CA . THR B 1 142 ? -12.68 34 -0.437 1 92.81 142 THR B CA 1
ATOM 6159 C C . THR B 1 142 ? -12.789 33.875 1.08 1 92.81 142 THR B C 1
ATOM 6161 O O . THR B 1 142 ? -11.828 34.156 1.802 1 92.81 142 THR B O 1
ATOM 6164 N N . LYS B 1 143 ? -13.93 33.438 1.523 1 94.62 143 LYS B N 1
ATOM 6165 C CA . LYS B 1 143 ? -14.141 33.25 2.955 1 94.62 143 LYS B CA 1
ATOM 6166 C C . LYS B 1 143 ? -13.695 31.859 3.393 1 94.62 143 LYS B C 1
ATOM 6168 O O . LYS B 1 143 ? -13.523 31.594 4.586 1 94.62 143 LYS B O 1
ATOM 6173 N N . SER B 1 144 ? -13.57 30.984 2.43 1 96.31 144 SER B N 1
ATOM 6174 C CA . SER B 1 144 ? -13.094 29.641 2.738 1 96.31 144 SER B CA 1
ATOM 6175 C C . SER B 1 144 ? -11.586 29.625 2.992 1 96.31 144 SER B C 1
ATOM 6177 O O . SER B 1 144 ? -10.844 30.406 2.379 1 96.31 144 SER B O 1
ATOM 6179 N N . LEU B 1 145 ? -11.188 28.812 3.848 1 98.06 145 LEU B N 1
ATOM 6180 C CA . LEU B 1 145 ? -9.781 28.781 4.234 1 98.06 145 LEU B CA 1
ATOM 6181 C C . LEU B 1 145 ? -9.008 27.781 3.373 1 98.06 145 LEU B C 1
ATOM 6183 O O . LEU B 1 145 ? -9.523 26.719 3.023 1 98.06 145 LEU B O 1
ATOM 6187 N N . ILE B 1 146 ? -7.816 28.125 2.973 1 98.31 146 ILE B N 1
ATOM 6188 C CA . ILE B 1 146 ? -6.812 27.203 2.453 1 98.31 146 ILE B CA 1
ATOM 6189 C C . ILE B 1 146 ? -5.691 27.047 3.477 1 98.31 146 ILE B C 1
ATOM 6191 O O . ILE B 1 146 ? -4.961 27.984 3.771 1 98.31 146 ILE B O 1
ATOM 6195 N N . VAL B 1 147 ? -5.602 25.891 4.074 1 98.56 147 VAL B N 1
ATOM 6196 C CA . VAL B 1 147 ? -4.566 25.609 5.059 1 98.56 147 VAL B CA 1
ATOM 6197 C C . VAL B 1 147 ? -3.451 24.781 4.418 1 98.56 147 VAL B C 1
ATOM 6199 O O . VAL B 1 147 ? -3.703 23.703 3.873 1 98.56 147 VAL B O 1
ATOM 6202 N N . CYS B 1 148 ? -2.271 25.297 4.441 1 98 148 CYS B N 1
ATOM 6203 C CA . CYS B 1 148 ? -1.136 24.625 3.816 1 98 148 CYS B CA 1
ATOM 6204 C C . CYS B 1 148 ? -0.248 23.969 4.863 1 98 148 CYS B C 1
ATOM 6206 O O . CYS B 1 148 ? 0.505 24.641 5.562 1 98 148 CYS B O 1
ATOM 6208 N N . ASN B 1 149 ? -0.316 22.672 4.922 1 95 149 ASN B N 1
ATOM 6209 C CA . ASN B 1 149 ? 0.588 21.875 5.742 1 95 149 ASN B CA 1
ATOM 6210 C C . ASN B 1 149 ? 1.731 21.281 4.914 1 95 149 ASN B C 1
ATOM 6212 O O . ASN B 1 149 ? 2.008 21.766 3.811 1 95 149 ASN B O 1
ATOM 6216 N N . GLY B 1 150 ? 2.504 20.438 5.441 1 89.94 150 GLY B N 1
ATOM 6217 C CA . GLY B 1 150 ? 3.564 19.766 4.711 1 89.94 150 GLY B CA 1
ATOM 6218 C C . GLY B 1 150 ? 4.738 20.672 4.395 1 89.94 150 GLY B C 1
ATOM 6219 O O . GLY B 1 150 ? 4.762 21.828 4.801 1 89.94 150 GLY B O 1
ATOM 6220 N N . TYR B 1 151 ? 5.703 20.141 3.582 1 89.5 151 TYR B N 1
ATOM 6221 C CA . TYR B 1 151 ? 6.891 20.875 3.18 1 89.5 151 TYR B CA 1
ATOM 6222 C C . TYR B 1 151 ? 6.57 21.859 2.049 1 89.5 151 TYR B C 1
ATOM 6224 O O . TYR B 1 151 ? 5.848 21.5 1.111 1 89.5 151 TYR B O 1
ATOM 6232 N N . LYS B 1 152 ? 7.113 23.031 2.16 1 93.88 152 LYS B N 1
ATOM 6233 C CA . LYS B 1 152 ? 6.828 24.078 1.184 1 93.88 152 LYS B CA 1
ATOM 6234 C C . LYS B 1 152 ? 8.117 24.609 0.561 1 93.88 152 LYS B C 1
ATOM 6236 O O . LYS B 1 152 ? 8.992 25.109 1.269 1 93.88 152 LYS B O 1
ATOM 6241 N N . ASP B 1 153 ? 8.211 24.453 -0.733 1 93.88 153 ASP B N 1
ATOM 6242 C CA . ASP B 1 153 ? 9.344 25.078 -1.412 1 93.88 153 ASP B CA 1
ATOM 6243 C C . ASP B 1 153 ? 9.023 26.516 -1.799 1 93.88 153 ASP B C 1
ATOM 6245 O O . ASP B 1 153 ? 7.898 26.984 -1.596 1 93.88 153 ASP B O 1
ATOM 6249 N N . PRO B 1 154 ? 9.945 27.312 -2.303 1 94.75 154 PRO B N 1
ATOM 6250 C CA . PRO B 1 154 ? 9.719 28.719 -2.602 1 94.75 154 PRO B CA 1
ATOM 6251 C C . PRO B 1 154 ? 8.586 28.938 -3.602 1 94.75 154 PRO B C 1
ATOM 6253 O O . PRO B 1 154 ? 7.797 29.875 -3.453 1 94.75 154 PRO B O 1
ATOM 6256 N N . GLU B 1 155 ? 8.492 28.078 -4.57 1 94 155 GLU B N 1
ATOM 6257 C CA . GLU B 1 155 ? 7.414 28.188 -5.551 1 94 155 GLU B CA 1
ATOM 6258 C C . GLU B 1 155 ? 6.047 28.047 -4.887 1 94 155 GLU B C 1
ATOM 6260 O O . GLU B 1 155 ? 5.113 28.797 -5.211 1 94 155 GLU B O 1
ATOM 6265 N N . PHE B 1 156 ? 5.949 27.094 -4.051 1 95.31 156 PHE B N 1
ATOM 6266 C CA . PHE B 1 156 ? 4.75 26.875 -3.25 1 95.31 156 PHE B CA 1
ATOM 6267 C C . PHE B 1 156 ? 4.387 28.125 -2.467 1 95.31 156 PHE B C 1
ATOM 6269 O O . PHE B 1 156 ? 3.236 28.578 -2.502 1 95.31 156 PHE B O 1
ATOM 6276 N N . ILE B 1 157 ? 5.336 28.719 -1.803 1 96.75 157 ILE B N 1
ATOM 6277 C CA . ILE B 1 157 ? 5.133 29.891 -0.948 1 96.75 157 ILE B CA 1
ATOM 6278 C C . ILE B 1 157 ? 4.742 31.094 -1.802 1 96.75 157 ILE B C 1
ATOM 6280 O O . ILE B 1 157 ? 3.82 31.828 -1.453 1 96.75 157 ILE B O 1
ATOM 6284 N N . ASP B 1 158 ? 5.363 31.266 -2.947 1 96.06 158 ASP B N 1
ATOM 6285 C CA . ASP B 1 158 ? 5.059 32.375 -3.846 1 96.06 158 ASP B CA 1
ATOM 6286 C C . ASP B 1 158 ? 3.607 32.312 -4.312 1 96.06 158 ASP B C 1
ATOM 6288 O O . ASP B 1 158 ? 2.904 33.344 -4.293 1 96.06 158 ASP B O 1
ATOM 6292 N N . LEU B 1 159 ? 3.188 31.141 -4.68 1 95.25 159 LEU B N 1
ATOM 6293 C CA . LEU B 1 159 ? 1.817 30.969 -5.148 1 95.25 159 LEU B CA 1
ATOM 6294 C C . LEU B 1 159 ? 0.821 31.266 -4.031 1 95.25 159 LEU B C 1
ATOM 6296 O O . LEU B 1 159 ? -0.196 31.922 -4.262 1 95.25 159 LEU B O 1
ATOM 6300 N N . GLY B 1 160 ? 1.151 30.781 -2.875 1 96.38 160 GLY B N 1
ATOM 6301 C CA . GLY B 1 160 ? 0.291 31.031 -1.732 1 96.38 160 GLY B CA 1
ATOM 6302 C C . GLY B 1 160 ? 0.202 32.5 -1.376 1 96.38 160 GLY B C 1
ATOM 6303 O O . GLY B 1 160 ? -0.884 33.031 -1.094 1 96.38 160 GLY B O 1
ATOM 6304 N N . LEU B 1 161 ? 1.341 33.188 -1.383 1 96.88 161 LEU B N 1
ATOM 6305 C CA . LEU B 1 161 ? 1.386 34.625 -1.054 1 96.88 161 LEU B CA 1
ATOM 6306 C C . LEU B 1 161 ? 0.595 35.438 -2.068 1 96.88 161 LEU B C 1
ATOM 6308 O O . LEU B 1 161 ? -0.193 36.312 -1.692 1 96.88 161 LEU B O 1
ATOM 6312 N N . GLN B 1 162 ? 0.789 35.094 -3.283 1 93.94 162 GLN B N 1
ATOM 6313 C CA . GLN B 1 162 ? 0.09 35.844 -4.332 1 93.94 162 GLN B CA 1
ATOM 6314 C C . GLN B 1 162 ? -1.417 35.625 -4.246 1 93.94 162 GLN B C 1
ATOM 6316 O O . GLN B 1 162 ? -2.199 36.531 -4.527 1 93.94 162 GLN B O 1
ATOM 6321 N N . THR B 1 163 ? -1.803 34.438 -3.891 1 94.31 163 THR B N 1
ATOM 6322 C CA . THR B 1 163 ? -3.219 34.156 -3.719 1 94.31 163 THR B CA 1
ATOM 6323 C C . THR B 1 163 ? -3.799 34.906 -2.539 1 94.31 163 THR B C 1
ATOM 6325 O O . THR B 1 163 ? -4.961 35.344 -2.572 1 94.31 163 THR B O 1
ATOM 6328 N N . THR B 1 164 ? -2.996 35.125 -1.537 1 94.75 164 THR B N 1
ATOM 6329 C CA . THR B 1 164 ? -3.412 35.969 -0.426 1 94.75 164 THR B CA 1
ATOM 6330 C C . THR B 1 164 ? -3.684 37.406 -0.906 1 94.75 164 THR B C 1
ATOM 6332 O O . THR B 1 164 ? -4.637 38.031 -0.46 1 94.75 164 THR B O 1
ATOM 6335 N N . ARG B 1 165 ? -2.875 37.844 -1.778 1 92.38 165 ARG B N 1
ATOM 6336 C CA . ARG B 1 165 ? -3.051 39.188 -2.354 1 92.38 165 ARG B CA 1
ATOM 6337 C C . ARG B 1 165 ? -4.383 39.281 -3.086 1 92.38 165 ARG B C 1
ATOM 6339 O O . ARG B 1 165 ? -5.004 40.344 -3.104 1 92.38 165 ARG B O 1
ATOM 6346 N N . MET B 1 166 ? -4.891 38.156 -3.656 1 93.31 166 MET B N 1
ATOM 6347 C CA . MET B 1 166 ? -6.152 38.094 -4.387 1 93.31 166 MET B CA 1
ATOM 6348 C C . MET B 1 166 ? -7.34 38.219 -3.438 1 93.31 166 MET B C 1
ATOM 6350 O O . MET B 1 166 ? -8.469 38.469 -3.867 1 93.31 166 MET B O 1
ATOM 6354 N N . GLY B 1 167 ? -7.086 38.031 -2.199 1 92.94 167 GLY B N 1
ATOM 6355 C CA . GLY B 1 167 ? -8.156 38.125 -1.224 1 92.94 167 GLY B CA 1
ATOM 6356 C C . GLY B 1 167 ? -8.484 36.812 -0.542 1 92.94 167 GLY B C 1
ATOM 6357 O O . GLY B 1 167 ? -9.312 36.781 0.373 1 92.94 167 GLY B O 1
ATOM 6358 N N . TYR B 1 168 ? -7.828 35.781 -0.965 1 95.38 168 TYR B N 1
ATOM 6359 C CA . TYR B 1 168 ? -8.07 34.469 -0.342 1 95.38 168 TYR B CA 1
ATOM 6360 C C . TYR B 1 168 ? -7.281 34.344 0.953 1 95.38 168 TYR B C 1
ATOM 6362 O O . TYR B 1 168 ? -6.277 35.031 1.153 1 95.38 168 TYR B O 1
ATOM 6370 N N . LYS B 1 169 ? -7.742 33.531 1.841 1 97 169 LYS B N 1
ATOM 6371 C CA . LYS B 1 169 ? -7.039 33.281 3.09 1 97 169 LYS B CA 1
ATOM 6372 C C . LYS B 1 169 ? -6.207 31.984 2.98 1 97 169 LYS B C 1
ATOM 6374 O O . LYS B 1 169 ? -6.73 30.891 3.133 1 97 169 LYS B O 1
ATOM 6379 N N . VAL B 1 170 ? -4.953 32.156 2.77 1 98.06 170 VAL B N 1
ATOM 6380 C CA . VAL B 1 170 ? -4.023 31.047 2.658 1 98.06 170 VAL B CA 1
ATOM 6381 C C . VAL B 1 170 ? -3.094 31.031 3.869 1 98.06 170 VAL B C 1
ATOM 6383 O O . VAL B 1 170 ? -2.232 31.906 4.012 1 98.06 170 VAL B O 1
ATOM 6386 N N . PHE B 1 171 ? -3.223 30.062 4.711 1 98.56 171 PHE B N 1
ATOM 6387 C CA . PHE B 1 171 ? -2.393 29.938 5.906 1 98.56 171 PHE B CA 1
ATOM 6388 C C . PHE B 1 171 ? -1.196 29.031 5.648 1 98.56 171 PHE B C 1
ATOM 6390 O O . PHE B 1 171 ? -1.36 27.891 5.234 1 98.56 171 PHE B O 1
ATOM 6397 N N . PHE B 1 172 ? 0.008 29.516 5.832 1 98.5 172 PHE B N 1
ATOM 6398 C CA . PHE B 1 172 ? 1.208 28.688 5.84 1 98.5 172 PHE B CA 1
ATOM 6399 C C . PHE B 1 172 ? 1.482 28.141 7.238 1 98.5 172 PHE B C 1
ATOM 6401 O O . PHE B 1 172 ? 1.94 28.875 8.117 1 98.5 172 PHE B O 1
ATOM 6408 N N . VAL B 1 173 ? 1.237 26.875 7.445 1 98.19 173 VAL B N 1
ATOM 6409 C CA . VAL B 1 173 ? 1.486 26.266 8.75 1 98.19 173 VAL B CA 1
ATOM 6410 C C . VAL B 1 173 ? 2.939 25.797 8.836 1 98.19 173 VAL B C 1
ATOM 6412 O O . VAL B 1 173 ? 3.377 24.969 8.039 1 98.19 173 VAL B O 1
ATOM 6415 N N . ILE B 1 174 ? 3.631 26.297 9.781 1 96.94 174 ILE B N 1
ATOM 6416 C CA . ILE B 1 174 ? 5.035 25.953 9.977 1 96.94 174 ILE B CA 1
ATOM 6417 C C . ILE B 1 174 ? 5.145 24.594 10.664 1 96.94 174 ILE B C 1
ATOM 6419 O O . ILE B 1 174 ? 4.684 24.438 11.797 1 96.94 174 ILE B O 1
ATOM 6423 N N . GLU B 1 175 ? 5.781 23.719 9.961 1 92.12 175 GLU B N 1
ATOM 6424 C CA . GLU B 1 175 ? 5.969 22.359 10.469 1 92.12 175 GLU B CA 1
ATOM 6425 C C . GLU B 1 175 ? 7.371 22.172 11.031 1 92.12 175 GLU B C 1
ATOM 6427 O O . GLU B 1 175 ? 7.578 21.375 11.945 1 92.12 175 GLU B O 1
ATOM 6432 N N . THR B 1 176 ? 8.297 22.797 10.422 1 89.25 176 THR B N 1
ATOM 6433 C CA . THR B 1 176 ? 9.688 22.797 10.859 1 89.25 176 THR B CA 1
ATOM 6434 C C . THR B 1 176 ? 10.234 24.219 10.953 1 89.25 176 THR B C 1
ATOM 6436 O O . THR B 1 176 ? 9.797 25.109 10.219 1 89.25 176 THR B O 1
ATOM 6439 N N . PRO B 1 177 ? 11.164 24.438 11.828 1 87.19 177 PRO B N 1
ATOM 6440 C CA . PRO B 1 177 ? 11.664 25.797 12.039 1 87.19 177 PRO B CA 1
ATOM 6441 C C . PRO B 1 177 ? 12.281 26.406 10.789 1 87.19 177 PRO B C 1
ATOM 6443 O O . PRO B 1 177 ? 12.281 27.625 10.617 1 87.19 177 PRO B O 1
ATOM 6446 N N . THR B 1 178 ? 12.719 25.562 9.914 1 89.25 178 THR B N 1
ATOM 6447 C CA . THR B 1 178 ? 13.453 26.062 8.75 1 89.25 178 THR B CA 1
ATOM 6448 C C . THR B 1 178 ? 12.5 26.703 7.75 1 89.25 178 THR B C 1
ATOM 6450 O O . THR B 1 178 ? 12.93 27.406 6.844 1 89.25 178 THR B O 1
ATOM 6453 N N . GLU B 1 179 ? 11.25 26.562 7.895 1 93.5 179 GLU B N 1
ATOM 6454 C CA . GLU B 1 179 ? 10.281 27.047 6.922 1 93.5 179 GLU B CA 1
ATOM 6455 C C . GLU B 1 179 ? 10.055 28.547 7.082 1 93.5 179 GLU B C 1
ATOM 6457 O O . GLU B 1 179 ? 9.844 29.266 6.098 1 93.5 179 GLU B O 1
ATOM 6462 N N . LEU B 1 180 ? 10.125 29.078 8.336 1 96.88 180 LEU B N 1
ATOM 6463 C CA . LEU B 1 180 ? 9.773 30.469 8.586 1 96.88 180 LEU B CA 1
ATOM 6464 C C . LEU B 1 180 ? 10.719 31.406 7.852 1 96.88 180 LEU B C 1
ATOM 6466 O O . LEU B 1 180 ? 10.273 32.344 7.184 1 96.88 180 LEU B O 1
ATOM 6470 N N . PRO B 1 181 ? 12.047 31.172 7.902 1 96.19 181 PRO B N 1
ATOM 6471 C CA . PRO B 1 181 ? 12.938 32.062 7.164 1 96.19 181 PRO B CA 1
ATOM 6472 C C . PRO B 1 181 ? 12.625 32.125 5.668 1 96.19 181 PRO B C 1
ATOM 6474 O O . PRO B 1 181 ? 12.719 33.188 5.051 1 96.19 181 PRO B O 1
ATOM 6477 N N . ILE B 1 182 ? 12.219 31.031 5.102 1 95.94 182 ILE B N 1
ATOM 6478 C CA . ILE B 1 182 ? 11.883 30.984 3.68 1 95.94 182 ILE B CA 1
ATOM 6479 C C . ILE B 1 182 ? 10.633 31.812 3.422 1 95.94 182 ILE B C 1
ATOM 6481 O O . ILE B 1 182 ? 10.578 32.594 2.459 1 95.94 182 ILE B O 1
ATOM 6485 N N . ILE B 1 183 ? 9.633 31.672 4.266 1 97.88 183 ILE B N 1
ATOM 6486 C CA . ILE B 1 183 ? 8.383 32.406 4.129 1 97.88 183 ILE B CA 1
ATOM 6487 C C . ILE B 1 183 ? 8.656 33.906 4.246 1 97.88 183 ILE B C 1
ATOM 6489 O O . ILE B 1 183 ? 8.148 34.719 3.451 1 97.88 183 ILE B O 1
ATOM 6493 N N . LEU B 1 184 ? 9.492 34.312 5.266 1 97.94 184 LEU B N 1
ATOM 6494 C CA . LEU B 1 184 ? 9.82 35.719 5.48 1 97.94 184 LEU B CA 1
ATOM 6495 C C . LEU B 1 184 ? 10.57 36.281 4.285 1 97.94 184 LEU B C 1
ATOM 6497 O O . LEU B 1 184 ? 10.297 37.406 3.855 1 97.94 184 LEU B O 1
ATOM 6501 N N . GLU B 1 185 ? 11.484 35.469 3.797 1 97.5 185 GLU B N 1
ATOM 6502 C CA . GLU B 1 185 ? 12.25 35.906 2.631 1 97.5 185 GLU B CA 1
ATOM 6503 C C . GLU B 1 185 ? 11.336 36.156 1.432 1 97.5 185 GLU B C 1
ATOM 6505 O O . GLU B 1 185 ? 11.445 37.188 0.765 1 97.5 185 GLU B O 1
ATOM 6510 N N . ARG B 1 186 ? 10.461 35.188 1.128 1 97.12 186 ARG B N 1
ATOM 6511 C CA . ARG B 1 186 ? 9.555 35.312 -0.012 1 97.12 186 ARG B CA 1
ATOM 6512 C C . ARG B 1 186 ? 8.547 36.438 0.202 1 97.12 186 ARG B C 1
ATOM 6514 O O . ARG B 1 186 ? 8.195 37.156 -0.739 1 97.12 186 ARG B O 1
ATOM 6521 N N . SER B 1 187 ? 8.023 36.562 1.428 1 97.94 187 SER B N 1
ATOM 6522 C CA . SER B 1 187 ? 7.117 37.656 1.792 1 97.94 187 SER B CA 1
ATOM 6523 C C . SER B 1 187 ? 7.746 39 1.505 1 97.94 187 SER B C 1
ATOM 6525 O O . SER B 1 187 ? 7.113 39.875 0.894 1 97.94 187 SER B O 1
ATOM 6527 N N . ASN B 1 188 ? 8.969 39.188 1.9 1 97.5 188 ASN B N 1
ATOM 6528 C CA . ASN B 1 188 ? 9.695 40.438 1.666 1 97.5 188 ASN B CA 1
ATOM 6529 C C . ASN B 1 188 ? 9.914 40.656 0.177 1 97.5 188 ASN B C 1
ATOM 6531 O O . ASN B 1 188 ? 9.742 41.781 -0.304 1 97.5 188 ASN B O 1
ATOM 6535 N N . ALA B 1 189 ? 10.281 39.656 -0.491 1 96.44 189 ALA B N 1
ATOM 6536 C CA . ALA B 1 189 ? 10.562 39.781 -1.92 1 96.44 189 ALA B CA 1
ATOM 6537 C C . ALA B 1 189 ? 9.32 40.188 -2.693 1 96.44 189 ALA B C 1
ATOM 6539 O O . ALA B 1 189 ? 9.406 40.938 -3.674 1 96.44 189 ALA B O 1
ATOM 6540 N N . LEU B 1 190 ? 8.141 39.75 -2.27 1 94.94 190 LEU B N 1
ATOM 6541 C CA . LEU B 1 190 ? 6.906 39.969 -3.002 1 94.94 190 LEU B CA 1
ATOM 6542 C C . LEU B 1 190 ? 6.141 41.156 -2.406 1 94.94 190 LEU B C 1
ATOM 6544 O O . LEU B 1 190 ? 5.207 41.656 -3.027 1 94.94 190 LEU B O 1
ATOM 6548 N N . GLY B 1 191 ? 6.527 41.531 -1.224 1 95.88 191 GLY B N 1
ATOM 6549 C CA . GLY B 1 191 ? 5.824 42.625 -0.536 1 95.88 191 GLY B CA 1
ATOM 6550 C C . GLY B 1 191 ? 4.43 42.219 -0.087 1 95.88 191 GLY B C 1
ATOM 6551 O O . GLY B 1 191 ? 3.498 43.031 -0.172 1 95.88 191 GLY B O 1
ATOM 6552 N N . ILE B 1 192 ? 4.23 41 0.198 1 96.62 192 ILE B N 1
ATOM 6553 C CA . ILE B 1 192 ? 2.941 40.5 0.654 1 96.62 192 ILE B CA 1
ATOM 6554 C C . ILE B 1 192 ? 3.082 39.906 2.061 1 96.62 192 ILE B C 1
ATOM 6556 O O . ILE B 1 192 ? 3.951 39.094 2.312 1 96.62 192 ILE B O 1
ATOM 6560 N N . GLU B 1 193 ? 2.316 40.312 3.023 1 97.38 193 GLU B N 1
ATOM 6561 C CA . GLU B 1 193 ? 2.338 39.75 4.367 1 97.38 193 GLU B CA 1
ATOM 6562 C C . GLU B 1 193 ? 1.668 38.375 4.391 1 97.38 193 GLU B C 1
ATOM 6564 O O . GLU B 1 193 ? 0.564 38.219 3.869 1 97.38 193 GLU B O 1
ATOM 6569 N N . PRO B 1 194 ? 2.295 37.469 4.941 1 98.25 194 PRO B N 1
ATOM 6570 C CA . PRO B 1 194 ? 1.749 36.094 4.98 1 98.25 194 PRO B CA 1
ATOM 6571 C C . PRO B 1 194 ? 0.762 35.875 6.129 1 98.25 194 PRO B C 1
ATOM 6573 O O . PRO B 1 194 ? 0.745 36.688 7.082 1 98.25 194 PRO B O 1
ATOM 6576 N N . LEU B 1 195 ? -0.143 35 5.988 1 98.31 195 LEU B N 1
ATOM 6577 C CA . LEU B 1 195 ? -0.862 34.406 7.105 1 98.31 195 LEU B CA 1
ATOM 6578 C C . LEU B 1 195 ? -0.145 33.156 7.602 1 98.31 195 LEU B C 1
ATOM 6580 O O . LEU B 1 195 ? 0.028 32.188 6.848 1 98.31 195 LEU B O 1
ATOM 6584 N N . ILE B 1 196 ? 0.248 33.188 8.844 1 98.62 196 ILE B N 1
ATOM 6585 C CA . ILE B 1 196 ? 1.132 32.125 9.344 1 98.62 196 ILE B CA 1
ATOM 6586 C C . ILE B 1 196 ? 0.44 31.359 10.469 1 98.62 196 ILE B C 1
ATOM 6588 O O . ILE B 1 196 ? -0.242 31.969 11.305 1 98.62 196 ILE B O 1
ATOM 6592 N N . GLY B 1 197 ? 0.507 30.062 10.414 1 98.44 197 GLY B N 1
ATOM 6593 C CA . GLY B 1 197 ? 0.187 29.188 11.531 1 98.44 197 GLY B CA 1
ATOM 6594 C C . GLY B 1 197 ? 1.371 28.359 12 1 98.44 197 GLY B C 1
ATOM 6595 O O . GLY B 1 197 ? 2.395 28.297 11.32 1 98.44 197 GLY B O 1
ATOM 6596 N N . VAL B 1 198 ? 1.268 27.797 13.18 1 98 198 VAL B N 1
ATOM 6597 C CA . VAL B 1 198 ? 2.287 26.891 13.68 1 98 198 VAL B CA 1
ATOM 6598 C C . VAL B 1 198 ? 1.637 25.578 14.117 1 98 198 VAL B C 1
ATOM 6600 O O . VAL B 1 198 ? 0.538 25.578 14.672 1 98 198 VAL B O 1
ATOM 6603 N N . ARG B 1 199 ? 2.238 24.484 13.734 1 96.38 199 ARG B N 1
ATOM 6604 C CA . ARG B 1 199 ? 1.847 23.172 14.258 1 96.38 199 ARG B CA 1
ATOM 6605 C C . ARG B 1 199 ? 2.672 22.812 15.492 1 96.38 199 ARG B C 1
ATOM 6607 O O . ARG B 1 199 ? 3.902 22.875 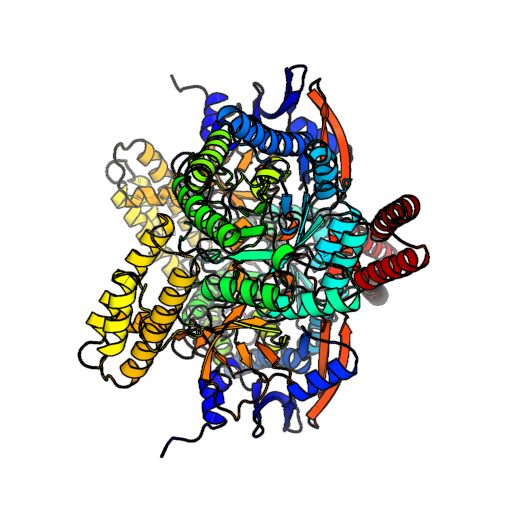15.461 1 96.38 199 ARG B O 1
ATOM 6614 N N . ILE B 1 200 ? 2.043 22.453 16.531 1 94.94 200 ILE B N 1
ATOM 6615 C CA . ILE B 1 200 ? 2.777 22.125 17.75 1 94.94 200 ILE B CA 1
ATOM 6616 C C . ILE B 1 200 ? 2.777 20.609 17.969 1 94.94 200 ILE B C 1
ATOM 6618 O O . ILE B 1 200 ? 1.865 19.922 17.516 1 94.94 200 ILE B O 1
ATOM 6622 N N . LYS B 1 201 ? 3.848 20.156 18.625 1 89.38 201 LYS B N 1
ATOM 6623 C CA . LYS B 1 201 ? 3.906 18.781 19.125 1 89.38 201 LYS B CA 1
ATOM 6624 C C . LYS B 1 201 ? 3.207 18.672 20.484 1 89.38 201 LYS B C 1
ATOM 6626 O O . LYS B 1 201 ? 3.59 19.328 21.438 1 89.38 201 LYS B O 1
ATOM 6631 N N . LEU B 1 202 ? 2.252 17.828 20.484 1 84.81 202 LEU B N 1
ATOM 6632 C CA . LEU B 1 202 ? 1.542 17.656 21.75 1 84.81 202 LEU B CA 1
ATOM 6633 C C . LEU B 1 202 ? 2.275 16.688 22.656 1 84.81 202 LEU B C 1
ATOM 6635 O O . LEU B 1 202 ? 2.951 15.766 22.172 1 84.81 202 LEU B O 1
ATOM 6639 N N . SER B 1 203 ? 2.211 16.922 23.922 1 76.31 203 SER B N 1
ATOM 6640 C CA . SER B 1 203 ? 2.691 15.953 24.906 1 76.31 203 SER B CA 1
ATOM 6641 C C . SER B 1 203 ? 1.765 14.742 24.984 1 76.31 203 SER B C 1
ATOM 6643 O O . SER B 1 203 ? 2.219 13.625 25.219 1 76.31 203 SER B O 1
ATOM 6645 N N . SER B 1 204 ? 0.59 15.016 24.734 1 61.5 204 SER B N 1
ATOM 6646 C CA . SER B 1 204 ? -0.428 13.977 24.781 1 61.5 204 SER B CA 1
ATOM 6647 C C . SER B 1 204 ? -0.342 13.062 23.562 1 61.5 204 SER B C 1
ATOM 6649 O O . SER B 1 204 ? 0.042 13.5 22.469 1 61.5 204 SER B O 1
ATOM 6651 N N . ARG B 1 205 ? -0.425 11.773 23.922 1 58.91 205 ARG B N 1
ATOM 6652 C CA . ARG B 1 205 ? -0.377 10.789 22.844 1 58.91 205 ARG B CA 1
ATOM 6653 C C . ARG B 1 205 ? -1.76 10.211 22.562 1 58.91 205 ARG B C 1
ATOM 6655 O O . ARG B 1 205 ? -2.566 10.055 23.484 1 58.91 205 ARG B O 1
ATOM 6662 N N . GLY B 1 206 ? -2.061 10.125 21.344 1 49.66 206 GLY B N 1
ATOM 6663 C CA . GLY B 1 206 ? -3.254 9.398 20.938 1 49.66 206 GLY B CA 1
ATOM 6664 C C . GLY B 1 206 ? -3.09 7.891 21.016 1 49.66 206 GLY B C 1
ATOM 6665 O O . GLY B 1 206 ? -2.068 7.398 21.5 1 49.66 206 GLY B O 1
ATOM 6666 N N . SER B 1 207 ? -4.211 7.043 20.906 1 48.03 207 SER B N 1
ATOM 6667 C CA . SER B 1 207 ? -4.191 5.582 20.906 1 48.03 207 SER B CA 1
ATOM 6668 C C . SER B 1 207 ? -4.422 5.031 19.5 1 48.03 207 SER B C 1
ATOM 6670 O O . SER B 1 207 ? -4.73 5.785 18.578 1 48.03 207 SER B O 1
ATOM 6672 N N . GLY B 1 208 ? -4.02 3.854 19.125 1 47.91 208 GLY B N 1
ATOM 6673 C CA . GLY B 1 208 ? -4.383 3.129 17.922 1 47.91 208 GLY B CA 1
ATOM 6674 C C . GLY B 1 208 ? -3.25 3.041 16.906 1 47.91 208 GLY B C 1
ATOM 6675 O O . GLY B 1 208 ? -2.08 3.188 17.266 1 47.91 208 GLY B O 1
ATOM 6676 N N . HIS B 1 209 ? -3.656 2.73 15.578 1 43.59 209 HIS B N 1
ATOM 6677 C CA . HIS B 1 209 ? -2.717 2.494 14.492 1 43.59 209 HIS B CA 1
ATOM 6678 C C . HIS B 1 209 ? -1.9 3.746 14.188 1 43.59 209 HIS B C 1
ATOM 6680 O O . HIS B 1 209 ? -0.837 3.662 13.562 1 43.59 209 HIS B O 1
ATOM 6686 N N . TRP B 1 210 ? -2.363 4.859 14.734 1 45.81 210 TRP B N 1
ATOM 6687 C CA . TRP B 1 210 ? -1.774 6.129 14.32 1 45.81 210 TRP B CA 1
ATOM 6688 C C . TRP B 1 210 ? -1.21 6.879 15.523 1 45.81 210 TRP B C 1
ATOM 6690 O O . TRP B 1 210 ? -1.053 8.102 15.484 1 45.81 210 TRP B O 1
ATOM 6700 N N . GLN B 1 211 ? -0.903 6.234 16.547 1 44.19 211 GLN B N 1
ATOM 6701 C CA . GLN B 1 211 ? -0.386 6.824 17.781 1 44.19 211 GLN B CA 1
ATOM 6702 C C . GLN B 1 211 ? 0.895 7.613 17.516 1 44.19 211 GLN B C 1
ATOM 6704 O O . GLN B 1 211 ? 1.179 8.594 18.203 1 44.19 211 GLN B O 1
ATOM 6709 N N . ASP B 1 212 ? 1.545 7.215 16.391 1 47.94 212 ASP B N 1
ATOM 6710 C CA . ASP B 1 212 ? 2.844 7.824 16.125 1 47.94 212 ASP B CA 1
ATOM 6711 C C . ASP B 1 212 ? 2.684 9.195 15.469 1 47.94 212 ASP B C 1
ATOM 6713 O O . ASP B 1 212 ? 3.654 9.945 15.344 1 47.94 212 ASP B O 1
ATOM 6717 N N . SER B 1 213 ? 1.507 9.492 15.07 1 45.84 213 SER B N 1
ATOM 6718 C CA . SER B 1 213 ? 1.263 10.773 14.422 1 45.84 213 SER B CA 1
ATOM 6719 C C . SER B 1 213 ? 1.299 11.922 15.422 1 45.84 213 SER B C 1
ATOM 6721 O O . SER B 1 213 ? 1.409 13.086 15.039 1 45.84 213 SER B O 1
ATOM 6723 N N . GLY B 1 214 ? 1.389 11.492 16.766 1 48.38 214 GLY B N 1
ATOM 6724 C CA . GLY B 1 214 ? 1.394 12.508 17.812 1 48.38 214 GLY B CA 1
ATOM 6725 C C . GLY B 1 214 ? 2.461 12.273 18.859 1 48.38 214 GLY B C 1
ATOM 6726 O O . GLY B 1 214 ? 3.281 11.367 18.734 1 48.38 214 GLY B O 1
ATOM 6727 N N . GLY B 1 215 ? 2.66 13.203 19.656 1 53.53 215 GLY B N 1
ATOM 6728 C CA . GLY B 1 215 ? 3.545 13.062 20.797 1 53.53 215 GLY B CA 1
ATOM 6729 C C . GLY B 1 215 ? 4.934 13.617 20.547 1 53.53 215 GLY B C 1
ATOM 6730 O O . GLY B 1 215 ? 5.191 14.219 19.5 1 53.53 215 GLY B O 1
ATOM 6731 N N . ASP B 1 216 ? 5.762 13.406 21.453 1 63.25 216 ASP B N 1
ATOM 6732 C CA . ASP B 1 216 ? 7.105 13.977 21.469 1 63.25 216 ASP B CA 1
ATOM 6733 C C . ASP B 1 216 ? 7.945 13.43 20.312 1 63.25 216 ASP B C 1
ATOM 6735 O O . ASP B 1 216 ? 8.844 14.109 19.812 1 63.25 216 ASP B O 1
ATOM 6739 N N . ASN B 1 217 ? 7.477 12.305 19.812 1 68.69 217 ASN B N 1
ATOM 6740 C CA . ASN B 1 217 ? 8.305 11.656 18.812 1 68.69 217 ASN B CA 1
ATOM 6741 C C . ASN B 1 217 ? 7.715 11.812 17.406 1 68.69 217 ASN B C 1
ATOM 6743 O O . ASN B 1 217 ? 8.18 11.18 16.469 1 68.69 217 ASN B O 1
ATOM 6747 N N . SER B 1 218 ? 6.773 12.672 17.312 1 76.81 218 SER B N 1
ATOM 6748 C CA . SER B 1 218 ? 6.188 12.93 16 1 76.81 218 SER B CA 1
ATOM 6749 C C . SER B 1 218 ? 7.207 13.547 15.047 1 76.81 218 SER B C 1
ATOM 6751 O O . SER B 1 218 ? 8.078 14.305 15.477 1 76.81 218 SER B O 1
ATOM 6753 N N . ILE B 1 219 ? 7.109 13.234 13.844 1 84.12 219 ILE B N 1
ATOM 6754 C CA . ILE B 1 219 ? 8.055 13.766 12.867 1 84.12 219 ILE B CA 1
ATOM 6755 C C . ILE B 1 219 ? 7.621 15.164 12.43 1 84.12 219 ILE B C 1
ATOM 6757 O O . ILE B 1 219 ? 8.352 15.852 11.719 1 84.12 219 ILE B O 1
ATOM 6761 N N . PHE B 1 220 ? 6.41 15.57 12.891 1 86.12 220 PHE B N 1
ATOM 6762 C CA . PHE B 1 220 ? 5.902 16.891 12.523 1 86.12 220 PHE B CA 1
ATOM 6763 C C . PHE B 1 220 ? 5.645 17.734 13.773 1 86.12 220 PHE B C 1
ATOM 6765 O O . PHE B 1 220 ? 5.375 17.188 14.844 1 86.12 220 PHE B O 1
ATOM 6772 N N . GLY B 1 221 ? 5.734 19.078 13.484 1 91.25 221 GLY B N 1
ATOM 6773 C CA . GLY B 1 221 ? 5.34 20.016 14.539 1 91.25 221 GLY B CA 1
ATOM 6774 C C . GLY B 1 221 ? 6.523 20.594 15.281 1 91.25 221 GLY B C 1
ATOM 6775 O O . GLY B 1 221 ? 7.605 20.016 15.305 1 91.25 221 GLY B O 1
ATOM 6776 N N . LEU B 1 222 ? 6.289 21.656 15.914 1 93.31 222 LEU B N 1
ATOM 6777 C CA . LEU B 1 222 ? 7.301 22.391 16.672 1 93.31 222 LEU B CA 1
ATOM 6778 C C . LEU B 1 222 ? 7.234 22.031 18.156 1 93.31 222 LEU B C 1
ATOM 6780 O O . LEU B 1 222 ? 6.148 21.844 18.703 1 93.31 222 LEU B O 1
ATOM 6784 N N . THR B 1 223 ? 8.375 21.922 18.734 1 89.94 223 THR B N 1
ATOM 6785 C CA . THR B 1 223 ? 8.43 21.875 20.188 1 89.94 223 THR B CA 1
ATOM 6786 C C . THR B 1 223 ? 8.047 23.219 20.797 1 89.94 223 THR B C 1
ATOM 6788 O O . THR B 1 223 ? 7.984 24.219 20.094 1 89.94 223 THR B O 1
ATOM 6791 N N . THR B 1 224 ? 7.801 23.203 22.078 1 92.56 224 THR B N 1
ATOM 6792 C CA . THR B 1 224 ? 7.445 24.438 22.766 1 92.56 224 THR B CA 1
ATOM 6793 C C . THR B 1 224 ? 8.531 25.484 22.562 1 92.56 224 THR B C 1
ATOM 6795 O O . THR B 1 224 ? 8.234 26.656 22.312 1 92.56 224 THR B O 1
ATOM 6798 N N . SER B 1 225 ? 9.758 25.062 22.688 1 91.88 225 SER B N 1
ATOM 6799 C CA . SER B 1 225 ? 10.875 25.969 22.516 1 91.88 225 SER B CA 1
ATOM 6800 C C . SER B 1 225 ? 10.898 26.562 21.109 1 91.88 225 SER B C 1
ATOM 6802 O O . SER B 1 225 ? 11.203 27.734 20.938 1 91.88 225 SER B O 1
ATOM 6804 N N . GLN B 1 226 ? 10.641 25.766 20.172 1 92.81 226 GLN B N 1
ATOM 6805 C CA . GLN B 1 226 ? 10.656 26.219 18.797 1 92.81 226 GLN B CA 1
ATOM 6806 C C . GLN B 1 226 ? 9.5 27.172 18.516 1 92.81 226 GLN B C 1
ATOM 6808 O O . GLN B 1 226 ? 9.641 28.094 17.703 1 92.81 226 GLN B O 1
ATOM 6813 N N . VAL B 1 227 ? 8.391 26.969 19.156 1 95.88 227 VAL B N 1
ATOM 6814 C CA . VAL B 1 227 ? 7.266 27.891 19.031 1 95.88 227 VAL B CA 1
ATOM 6815 C C . VAL B 1 227 ? 7.676 29.281 19.531 1 95.88 227 VAL B C 1
ATOM 6817 O O . VAL B 1 227 ? 7.402 30.281 18.875 1 95.88 227 VAL B O 1
ATOM 6820 N N . VAL B 1 228 ? 8.328 29.312 20.688 1 95.44 228 VAL B N 1
ATOM 6821 C CA . VAL B 1 228 ? 8.805 30.562 21.25 1 95.44 228 VAL B CA 1
ATOM 6822 C C . VAL B 1 228 ? 9.797 31.219 20.281 1 95.44 228 VAL B C 1
ATOM 6824 O O . VAL B 1 228 ? 9.742 32.438 20.062 1 95.44 228 VAL B O 1
ATOM 6827 N N . ASP B 1 229 ? 10.68 30.375 19.703 1 95.12 229 ASP B N 1
ATOM 6828 C CA . ASP B 1 229 ? 11.656 30.891 18.734 1 95.12 229 ASP B CA 1
ATOM 6829 C C . ASP B 1 229 ? 10.961 31.516 17.531 1 95.12 229 ASP B C 1
ATOM 6831 O O . ASP B 1 229 ? 11.398 32.562 17.016 1 95.12 229 ASP B O 1
ATOM 6835 N N . VAL B 1 230 ? 9.922 30.859 17.078 1 97 230 VAL B N 1
ATOM 6836 C CA . VAL B 1 230 ? 9.148 31.375 15.945 1 97 230 VAL B CA 1
ATOM 6837 C C . VAL B 1 230 ? 8.539 32.719 16.297 1 97 230 VAL B C 1
ATOM 6839 O O . VAL B 1 230 ? 8.617 33.656 15.516 1 97 230 VAL B O 1
ATOM 6842 N N . MET B 1 231 ? 7.938 32.875 17.469 1 97.5 231 MET B N 1
ATOM 6843 C CA . MET B 1 231 ? 7.324 34.125 17.891 1 97.5 231 MET B CA 1
ATOM 6844 C C . MET B 1 231 ? 8.375 35.219 18.016 1 97.5 231 MET B C 1
ATOM 6846 O O . MET B 1 231 ? 8.148 36.375 17.578 1 97.5 231 MET B O 1
ATOM 6850 N N . ASP B 1 232 ? 9.531 34.875 18.609 1 97.12 232 ASP B N 1
ATOM 6851 C CA . ASP B 1 232 ? 10.602 35.844 18.766 1 97.12 232 ASP B CA 1
ATOM 6852 C C . ASP B 1 232 ? 11.125 36.312 17.422 1 97.12 232 ASP B C 1
ATOM 6854 O O . ASP B 1 232 ? 11.398 37.5 17.234 1 97.12 232 ASP B O 1
ATOM 6858 N N . LEU B 1 233 ? 11.281 35.375 16.516 1 97.38 233 LEU B N 1
ATOM 6859 C CA . LEU B 1 233 ? 11.75 35.719 15.188 1 97.38 233 LEU B CA 1
ATOM 6860 C C . LEU B 1 233 ? 10.742 36.625 14.469 1 97.38 233 LEU B C 1
ATOM 6862 O O . LEU B 1 233 ? 11.133 37.562 13.789 1 97.38 233 LEU B O 1
ATOM 6866 N N . LEU B 1 234 ? 9.492 36.344 14.602 1 98.19 234 LEU B N 1
ATOM 6867 C CA . LEU B 1 234 ? 8.445 37.156 14 1 98.19 234 LEU B CA 1
ATOM 6868 C C . LEU B 1 234 ? 8.445 38.562 14.609 1 98.19 234 LEU B C 1
ATOM 6870 O O . LEU B 1 234 ? 8.273 39.562 13.898 1 98.19 234 LEU B O 1
ATOM 6874 N N . LYS B 1 235 ? 8.602 38.656 15.922 1 97.62 235 LYS B N 1
ATOM 6875 C CA . LYS B 1 235 ? 8.68 39.938 16.594 1 97.62 235 LYS B CA 1
ATOM 6876 C C . LYS B 1 235 ? 9.852 40.75 16.078 1 97.62 235 LYS B C 1
ATOM 6878 O O . LYS B 1 235 ? 9.719 41.969 15.82 1 97.62 235 LYS B O 1
ATOM 6883 N N . LYS B 1 236 ? 10.945 40.031 15.945 1 97.19 236 LYS B N 1
ATOM 6884 C CA . LYS B 1 236 ? 12.156 40.688 15.453 1 97.19 236 LYS B CA 1
ATOM 6885 C C . LYS B 1 236 ? 11.93 41.312 14.078 1 97.19 236 LYS B C 1
ATOM 6887 O O . LYS B 1 236 ? 12.508 42.344 13.75 1 97.19 236 LYS B O 1
ATOM 6892 N N . HIS B 1 237 ? 11.062 40.781 13.297 1 97.12 237 HIS B N 1
ATOM 6893 C CA . HIS B 1 237 ? 10.789 41.25 11.945 1 97.12 237 HIS B CA 1
ATOM 6894 C C . HIS B 1 237 ? 9.531 42.125 11.906 1 97.12 237 HIS B C 1
ATOM 6896 O O . HIS B 1 237 ? 9.031 42.438 10.828 1 97.12 237 HIS B O 1
ATOM 6902 N N . ASP B 1 238 ? 8.992 42.406 13.117 1 97.38 238 ASP B N 1
ATOM 6903 C CA . ASP B 1 238 ? 7.758 43.188 13.25 1 97.38 238 ASP B CA 1
ATOM 6904 C C . ASP B 1 238 ? 6.609 42.531 12.5 1 97.38 238 ASP B C 1
ATOM 6906 O O . ASP B 1 238 ? 5.848 43.219 11.805 1 97.38 238 ASP B O 1
ATOM 6910 N N . MET B 1 239 ? 6.562 41.188 12.516 1 98.25 239 MET B N 1
ATOM 6911 C CA . MET B 1 239 ? 5.551 40.438 11.766 1 98.25 239 MET B CA 1
ATOM 6912 C C . MET B 1 239 ? 4.781 39.5 12.695 1 98.25 239 MET B C 1
ATOM 6914 O O . MET B 1 239 ? 4.156 38.562 12.227 1 98.25 239 MET B O 1
ATOM 6918 N N . LEU B 1 240 ? 4.801 39.719 13.992 1 98.5 240 LEU B N 1
ATOM 6919 C CA . LEU B 1 240 ? 4.086 38.844 14.922 1 98.5 240 LEU B CA 1
ATOM 6920 C C . LEU B 1 240 ? 2.594 38.844 14.609 1 98.5 240 LEU B C 1
ATOM 6922 O O . LEU B 1 240 ? 1.921 37.812 14.828 1 98.5 240 LEU B O 1
ATOM 6926 N N . HIS B 1 241 ? 2.09 39.969 14.07 1 98.19 241 HIS B N 1
ATOM 6927 C CA . HIS B 1 241 ? 0.671 40.062 13.742 1 98.19 241 HIS B CA 1
ATOM 6928 C C . HIS B 1 241 ? 0.28 39.062 12.656 1 98.19 241 HIS B C 1
ATOM 6930 O O . HIS B 1 241 ? -0.907 38.781 12.453 1 98.19 241 HIS B O 1
ATOM 6936 N N . CYS B 1 242 ? 1.269 38.469 11.906 1 98.5 242 CYS B N 1
ATOM 6937 C CA . CYS B 1 242 ? 1.009 37.5 10.859 1 98.5 242 CYS B CA 1
ATOM 6938 C C . CYS B 1 242 ? 0.708 36.125 11.453 1 98.5 242 CYS B C 1
ATOM 6940 O O . CYS B 1 242 ? 0.169 35.25 10.773 1 98.5 242 CYS B O 1
ATOM 6942 N N . LEU B 1 243 ? 1.074 35.875 12.711 1 98.69 243 LEU B N 1
ATOM 6943 C CA . LEU B 1 243 ? 0.804 34.625 13.383 1 98.69 243 LEU B CA 1
ATOM 6944 C C . LEU B 1 243 ? -0.636 34.562 13.883 1 98.69 243 LEU B C 1
ATOM 6946 O O . LEU B 1 243 ? -0.961 35.156 14.914 1 98.69 243 LEU B O 1
ATOM 6950 N N . GLN B 1 244 ? -1.463 33.781 13.195 1 98.69 244 GLN B N 1
ATOM 6951 C CA . GLN B 1 244 ? -2.893 33.875 13.469 1 98.69 244 GLN B CA 1
ATOM 6952 C C . GLN B 1 244 ? -3.518 32.5 13.656 1 98.69 244 GLN B C 1
ATOM 6954 O O . GLN B 1 244 ? -4.699 32.406 13.992 1 98.69 244 GLN B O 1
ATOM 6959 N N . LEU B 1 245 ? -2.752 31.422 13.461 1 98.81 245 LEU B N 1
ATOM 6960 C CA . LEU B 1 245 ? -3.328 30.094 13.508 1 98.81 245 LEU B CA 1
ATOM 6961 C C . LEU B 1 245 ? -2.451 29.141 14.328 1 98.81 245 LEU B C 1
ATOM 6963 O O . LEU B 1 245 ? -1.225 29.172 14.203 1 98.81 245 LEU B O 1
ATOM 6967 N N . LEU B 1 246 ? -3.062 28.406 15.266 1 98.69 246 LEU B N 1
ATOM 6968 C CA . LEU B 1 246 ? -2.432 27.297 15.953 1 98.69 246 LEU B CA 1
ATOM 6969 C C . LEU B 1 246 ? -3.016 25.969 15.484 1 98.69 246 LEU B C 1
ATOM 6971 O O . LEU B 1 246 ? -4.238 25.812 15.422 1 98.69 246 LEU B O 1
ATOM 6975 N N . HIS B 1 247 ? -2.1 25.078 15.062 1 97.62 247 HIS B N 1
ATOM 6976 C CA . HIS B 1 247 ? -2.49 23.766 14.547 1 97.62 247 HIS B CA 1
ATOM 6977 C C . HIS B 1 247 ? -1.898 22.641 15.398 1 97.62 247 HIS B C 1
ATOM 6979 O O . HIS B 1 247 ? -0.786 22.766 15.914 1 97.62 247 HIS B O 1
ATOM 6985 N N . TYR B 1 248 ? -2.65 21.594 15.578 1 94.12 248 TYR B N 1
ATOM 6986 C CA . TYR B 1 248 ? -2.1 20.328 16.031 1 94.12 248 TYR B CA 1
ATOM 6987 C C . TYR B 1 248 ? -2.768 19.156 15.32 1 94.12 248 TYR B C 1
ATOM 6989 O O . TYR B 1 248 ? -3.811 19.328 14.688 1 94.12 248 TYR B O 1
ATOM 6997 N N . HIS B 1 249 ? -2.123 18.031 15.344 1 90.31 249 HIS B N 1
ATOM 6998 C CA . HIS B 1 249 ? -2.709 16.812 14.812 1 90.31 249 HIS B CA 1
ATOM 6999 C C . HIS B 1 249 ? -2.447 15.625 15.742 1 90.31 249 HIS B C 1
ATOM 7001 O O . HIS B 1 249 ? -1.298 15.219 15.93 1 90.31 249 HIS B O 1
ATOM 7007 N N . LEU B 1 250 ? -3.473 15.117 16.281 1 86.44 250 LEU B N 1
ATOM 7008 C CA . LEU B 1 250 ? -3.383 14.055 17.266 1 86.44 250 LEU B CA 1
ATOM 7009 C C . LEU B 1 250 ? -3.18 12.703 16.594 1 86.44 250 LEU B C 1
ATOM 7011 O O . LEU B 1 250 ? -2.6 11.789 17.188 1 86.44 250 LEU B O 1
ATOM 7015 N N . GLY B 1 251 ? -3.682 12.508 15.445 1 86.5 251 GLY B N 1
ATOM 7016 C CA . GLY B 1 251 ? -3.717 11.258 14.695 1 86.5 251 GLY B CA 1
ATOM 7017 C C . GLY B 1 251 ? -4.969 11.102 13.852 1 86.5 251 GLY B C 1
ATOM 7018 O O . GLY B 1 251 ? -5.879 11.93 13.93 1 86.5 251 GLY B O 1
ATOM 7019 N N . SER B 1 252 ? -4.836 10 13.102 1 88.19 252 SER B N 1
ATOM 7020 C CA . SER B 1 252 ? -6.027 9.664 12.328 1 88.19 252 SER B CA 1
ATOM 7021 C C . SER B 1 252 ? -6.93 8.703 13.086 1 88.19 252 SER B C 1
ATOM 7023 O O . SER B 1 252 ? -6.453 7.898 13.891 1 88.19 252 SER B O 1
ATOM 7025 N N . GLN B 1 253 ? -8.219 8.797 13.039 1 92.75 253 GLN B N 1
ATOM 7026 C CA . GLN B 1 253 ? -9.148 7.824 13.594 1 92.75 253 GLN B CA 1
ATOM 7027 C C . GLN B 1 253 ? -8.953 7.68 15.102 1 92.75 253 GLN B C 1
ATOM 7029 O O . GLN B 1 253 ? -8.547 6.617 15.578 1 92.75 253 GLN B O 1
ATOM 7034 N N . ILE B 1 254 ? -9.258 8.75 15.844 1 94.62 254 ILE B N 1
ATOM 7035 C CA . ILE B 1 254 ? -9.109 8.719 17.297 1 94.62 254 ILE B CA 1
ATOM 7036 C C . ILE B 1 254 ? -10.367 8.125 17.922 1 94.62 254 ILE B C 1
ATOM 7038 O O . ILE B 1 254 ? -11.406 8.789 18 1 94.62 254 ILE B O 1
ATOM 7042 N N . PRO B 1 255 ? -10.25 6.941 18.547 1 94.25 255 PRO B N 1
ATOM 7043 C CA . PRO B 1 255 ? -11.461 6.234 18.969 1 94.25 255 PRO B CA 1
ATOM 7044 C C . PRO B 1 255 ? -12.023 6.77 20.281 1 94.25 255 PRO B C 1
ATOM 7046 O O . PRO B 1 255 ? -13.219 6.617 20.547 1 94.25 255 PRO B O 1
ATOM 7049 N N . ASN B 1 256 ? -11.211 7.426 21.109 1 95.06 256 ASN B N 1
ATOM 7050 C CA . ASN B 1 256 ? -11.594 7.77 22.469 1 95.06 256 ASN B CA 1
ATOM 7051 C C . ASN B 1 256 ? -11.766 9.273 22.641 1 95.06 256 ASN B C 1
ATOM 7053 O O . ASN B 1 256 ? -10.812 10.039 22.469 1 95.06 256 ASN B O 1
ATOM 7057 N N . ILE B 1 257 ? -12.93 9.688 23.156 1 96 257 ILE B N 1
ATOM 7058 C CA . ILE B 1 257 ? -13.273 11.094 23.312 1 96 257 ILE B CA 1
ATOM 7059 C C . ILE B 1 257 ? -12.367 11.719 24.375 1 96 257 ILE B C 1
ATOM 7061 O O . ILE B 1 257 ? -12.039 12.906 24.312 1 96 257 ILE B O 1
ATOM 7065 N N . ARG B 1 258 ? -11.898 10.953 25.344 1 94.5 258 ARG B N 1
ATOM 7066 C CA . ARG B 1 258 ? -11.039 11.469 26.406 1 94.5 258 ARG B CA 1
ATOM 7067 C C . ARG B 1 258 ? -9.719 11.977 25.828 1 94.5 258 ARG B C 1
ATOM 7069 O O . ARG B 1 258 ? -9.18 12.984 26.297 1 94.5 258 ARG B O 1
ATOM 7076 N N . ASP B 1 259 ? -9.195 11.273 24.906 1 92.94 259 ASP B N 1
ATOM 7077 C CA . ASP B 1 259 ? -7.953 11.688 24.25 1 92.94 259 ASP B CA 1
ATOM 7078 C C . ASP B 1 259 ? -8.133 13.016 23.516 1 92.94 259 ASP B C 1
ATOM 7080 O O . ASP B 1 259 ? -7.242 13.859 23.531 1 92.94 259 ASP B O 1
ATOM 7084 N N . ILE B 1 260 ? -9.242 13.211 22.922 1 94.81 260 ILE B N 1
ATOM 7085 C CA . ILE B 1 260 ? -9.555 14.438 22.188 1 94.81 260 ILE B CA 1
ATOM 7086 C C . ILE B 1 260 ? -9.656 15.609 23.172 1 94.81 260 ILE B C 1
ATOM 7088 O O . ILE B 1 260 ? -9.07 16.672 22.953 1 94.81 260 ILE B O 1
ATOM 7092 N N . ARG B 1 261 ? -10.352 15.398 24.234 1 95 261 ARG B N 1
ATOM 7093 C CA . ARG B 1 261 ? -10.523 16.438 25.234 1 95 261 ARG B CA 1
ATOM 7094 C C . ARG B 1 261 ? -9.18 16.891 25.812 1 95 261 ARG B C 1
ATOM 7096 O O . ARG B 1 261 ? -8.93 18.078 25.969 1 95 261 ARG B O 1
ATOM 7103 N N . THR B 1 262 ? -8.398 15.898 26.047 1 92 262 THR B N 1
ATOM 7104 C CA . THR B 1 262 ? -7.082 16.172 26.625 1 92 262 THR B CA 1
ATOM 7105 C C . THR B 1 262 ? -6.242 17 25.641 1 92 262 THR B C 1
ATOM 7107 O O . THR B 1 262 ? -5.594 17.969 26.047 1 92 262 THR B O 1
ATOM 7110 N N . ALA B 1 263 ? -6.238 16.625 24.422 1 93.25 263 ALA B N 1
ATOM 7111 C CA . ALA B 1 263 ? -5.473 17.328 23.406 1 93.25 263 ALA B CA 1
ATOM 7112 C C . ALA B 1 263 ? -5.996 18.75 23.219 1 93.25 263 ALA B C 1
ATOM 7114 O O . ALA B 1 263 ? -5.211 19.703 23.078 1 93.25 263 ALA B O 1
ATOM 7115 N N . VAL B 1 264 ? -7.289 18.922 23.234 1 96.19 264 VAL B N 1
ATOM 7116 C CA . VAL B 1 264 ? -7.902 20.234 23.047 1 96.19 264 VAL B CA 1
ATOM 7117 C C . VAL B 1 264 ? -7.539 21.141 24.234 1 96.19 264 VAL B C 1
ATOM 7119 O O . VAL B 1 264 ? -7.227 22.312 24.031 1 96.19 264 VAL B O 1
ATOM 7122 N N . ARG B 1 265 ? -7.559 20.609 25.391 1 94.19 265 ARG B N 1
ATOM 7123 C CA . ARG B 1 265 ? -7.215 21.391 26.578 1 94.19 265 ARG B CA 1
ATOM 7124 C C . ARG B 1 265 ? -5.781 21.906 26.5 1 94.19 265 ARG B C 1
ATOM 7126 O O . ARG B 1 265 ? -5.523 23.094 26.734 1 94.19 265 ARG B O 1
ATOM 7133 N N . GLU B 1 266 ? -4.922 21 26.203 1 92 266 GLU B N 1
ATOM 7134 C CA . GLU B 1 266 ? -3.516 21.375 26.094 1 92 266 GLU B CA 1
ATOM 7135 C C . GLU B 1 266 ? -3.312 22.453 25.031 1 92 266 GLU B C 1
ATOM 7137 O O . GLU B 1 266 ? -2.588 23.422 25.266 1 92 266 GLU B O 1
ATOM 7142 N N . THR B 1 267 ? -3.924 22.328 23.969 1 95.19 267 THR B N 1
ATOM 7143 C CA . THR B 1 267 ? -3.73 23.25 22.859 1 95.19 267 THR B CA 1
ATOM 7144 C C . THR B 1 267 ? -4.355 24.609 23.156 1 95.19 267 THR B C 1
ATOM 7146 O O . THR B 1 267 ? -3.832 25.656 22.75 1 95.19 267 THR B O 1
ATOM 7149 N N . ALA B 1 268 ? -5.492 24.547 23.812 1 96.81 268 ALA B N 1
ATOM 7150 C CA . ALA B 1 268 ? -6.125 25.797 24.234 1 96.81 268 ALA B CA 1
ATOM 7151 C C . ALA B 1 268 ? -5.188 26.625 25.109 1 96.81 268 ALA B C 1
ATOM 7153 O O . ALA B 1 268 ? -5.176 27.859 25.031 1 96.81 268 ALA B O 1
ATOM 7154 N N . ARG B 1 269 ? -4.418 25.922 25.891 1 95.75 269 ARG B N 1
ATOM 7155 C CA . ARG B 1 269 ? -3.457 26.609 26.75 1 95.75 269 ARG B CA 1
ATOM 7156 C C . ARG B 1 269 ? -2.352 27.266 25.938 1 95.75 269 ARG B C 1
ATOM 7158 O O . ARG B 1 269 ? -1.967 28.406 26.203 1 95.75 269 ARG B O 1
ATOM 7165 N N . TYR B 1 270 ? -1.812 26.516 24.969 1 96.75 270 TYR B N 1
ATOM 7166 C CA . TYR B 1 270 ? -0.84 27.094 24.047 1 96.75 270 TYR B CA 1
ATOM 7167 C C . TYR B 1 270 ? -1.399 28.344 23.391 1 96.75 270 TYR B C 1
ATOM 7169 O O . TYR B 1 270 ? -0.743 29.391 23.359 1 96.75 270 TYR B O 1
ATOM 7177 N N . TYR B 1 271 ? -2.6 28.219 22.906 1 98.06 271 TYR B N 1
ATOM 7178 C CA . TYR B 1 271 ? -3.264 29.312 22.203 1 98.06 271 TYR B CA 1
ATOM 7179 C C . TYR B 1 271 ? -3.373 30.547 23.078 1 98.06 271 TYR B C 1
ATOM 7181 O O . TYR B 1 271 ? -3.008 31.641 22.672 1 98.06 271 TYR B O 1
ATOM 7189 N N . ALA B 1 272 ? -3.85 30.391 24.281 1 97.56 272 ALA B N 1
ATOM 7190 C CA . ALA B 1 272 ? -4.035 31.5 25.219 1 97.56 272 ALA B CA 1
ATOM 7191 C C . ALA B 1 272 ? -2.707 32.188 25.516 1 97.56 272 ALA B C 1
ATOM 7193 O O . ALA B 1 272 ? -2.645 33.406 25.594 1 97.56 272 ALA B O 1
ATOM 7194 N N . ASP B 1 273 ? -1.699 31.406 25.703 1 96.94 273 ASP B N 1
ATOM 7195 C CA . ASP B 1 273 ? -0.394 31.969 26.031 1 96.94 273 ASP B CA 1
ATOM 7196 C C . ASP B 1 273 ? 0.208 32.688 24.844 1 96.94 273 ASP B C 1
ATOM 7198 O O . ASP B 1 273 ? 0.918 33.688 25.016 1 96.94 273 ASP B O 1
ATOM 7202 N N . MET B 1 274 ? -0.015 32.188 23.641 1 98 274 MET B N 1
ATOM 7203 C CA . MET B 1 274 ? 0.453 32.875 22.453 1 98 274 MET B CA 1
ATOM 7204 C C . MET B 1 274 ? -0.213 34.25 22.312 1 98 274 MET B C 1
ATOM 7206 O O . MET B 1 274 ? 0.438 35.219 21.953 1 98 274 MET B O 1
ATOM 7210 N N . VAL B 1 275 ? -1.514 34.281 22.625 1 98.06 275 VAL B N 1
ATOM 7211 C CA . VAL B 1 275 ? -2.234 35.562 22.641 1 98.06 275 VAL B CA 1
ATOM 7212 C C . VAL B 1 275 ? -1.609 36.5 23.672 1 98.06 275 VAL B C 1
ATOM 7214 O O . VAL B 1 275 ? -1.396 37.688 23.406 1 98.06 275 VAL B O 1
ATOM 7217 N N . ARG B 1 276 ? -1.282 35.938 24.812 1 95.62 276 ARG B N 1
ATOM 7218 C CA . ARG B 1 276 ? -0.682 36.719 25.891 1 95.62 276 ARG B CA 1
ATOM 7219 C C . ARG B 1 276 ? 0.667 37.312 25.453 1 95.62 276 ARG B C 1
ATOM 7221 O O . ARG B 1 276 ? 1.031 38.406 25.859 1 95.62 276 ARG B O 1
ATOM 7228 N N . GLU B 1 277 ? 1.348 36.531 24.641 1 96 277 GLU B N 1
ATOM 7229 C CA . GLU B 1 277 ? 2.664 36.938 24.156 1 96 277 GLU B CA 1
ATOM 7230 C C . GLU B 1 277 ? 2.547 38 23.062 1 96 277 GLU B C 1
ATOM 7232 O O . GLU B 1 277 ? 3.557 38.531 22.594 1 96 277 GLU B O 1
ATOM 7237 N N . GLY B 1 278 ? 1.363 38.25 22.625 1 97 278 GLY B N 1
ATOM 7238 C CA . GLY B 1 278 ? 1.159 39.375 21.719 1 97 278 GLY B CA 1
ATOM 7239 C C . GLY B 1 278 ? 0.685 38.938 20.344 1 97 278 GLY B C 1
ATOM 7240 O O . GLY B 1 278 ? 0.345 39.75 19.5 1 97 278 GLY B O 1
ATOM 7241 N N . ALA B 1 279 ? 0.678 37.656 20.062 1 98 279 ALA B N 1
ATOM 7242 C CA . ALA B 1 279 ? 0.159 37.219 18.781 1 98 279 ALA B CA 1
ATOM 7243 C C . ALA B 1 279 ? -1.353 37.406 18.688 1 98 279 ALA B C 1
ATOM 7245 O O . ALA B 1 279 ? -2.078 37.031 19.625 1 98 279 ALA B O 1
ATOM 7246 N N . PRO B 1 280 ? -1.827 38 17.641 1 97.56 280 PRO B N 1
ATOM 7247 C CA . PRO B 1 280 ? -3.273 38.219 17.547 1 97.56 280 PRO B CA 1
ATOM 7248 C C . PRO B 1 280 ? -4.059 36.906 17.484 1 97.56 280 PRO B C 1
ATOM 7250 O O . PRO B 1 280 ? -5.184 36.844 17.984 1 97.56 280 PRO B O 1
ATOM 7253 N N . MET B 1 281 ? -3.475 35.875 16.906 1 98.12 281 MET B N 1
ATOM 7254 C CA . MET B 1 281 ? -4.141 34.594 16.734 1 98.12 281 MET B CA 1
ATOM 7255 C C . MET B 1 281 ? -5.555 34.781 16.188 1 98.12 281 MET B C 1
ATOM 7257 O O . MET B 1 281 ? -5.844 35.781 15.531 1 98.12 281 MET B O 1
ATOM 7261 N N . GLY B 1 282 ? -6.422 33.812 16.281 1 98.44 282 GLY B N 1
ATOM 7262 C CA . GLY B 1 282 ? -7.785 33.906 15.789 1 98.44 282 GLY B CA 1
ATOM 7263 C C . GLY B 1 282 ? -8.328 32.594 15.25 1 98.44 282 GLY B C 1
ATOM 7264 O O . GLY B 1 282 ? -9.539 32.406 15.148 1 98.44 282 GLY B O 1
ATOM 7265 N N . TYR B 1 283 ? -7.434 31.734 14.883 1 98.75 283 TYR B N 1
ATOM 7266 C CA . TYR B 1 283 ? -7.824 30.438 14.344 1 98.75 283 TYR B CA 1
ATOM 7267 C C . TYR B 1 283 ? -7.18 29.297 15.133 1 98.75 283 TYR B C 1
ATOM 7269 O O . TYR B 1 283 ? -6.008 29.375 15.508 1 98.75 283 TYR B O 1
ATOM 7277 N N . LEU B 1 284 ? -7.93 28.297 15.477 1 98.75 284 LEU B N 1
ATOM 7278 C CA . LEU B 1 284 ? -7.438 27.078 16.094 1 98.75 284 LEU B CA 1
ATOM 7279 C C . LEU B 1 284 ? -7.824 25.844 15.281 1 98.75 284 LEU B C 1
ATOM 7281 O O . LEU B 1 284 ? -9 25.5 15.203 1 98.75 284 LEU B O 1
ATOM 7285 N N . ASP B 1 285 ? -6.824 25.219 14.68 1 98.62 285 ASP B N 1
ATOM 7286 C CA . ASP B 1 285 ? -7.012 24.047 13.836 1 98.62 285 ASP B CA 1
ATOM 7287 C C . ASP B 1 285 ? -6.73 22.766 14.617 1 98.62 285 ASP B C 1
ATOM 7289 O O . ASP B 1 285 ? -5.574 22.469 14.93 1 98.62 285 ASP B O 1
ATOM 7293 N N . LEU B 1 286 ? -7.789 22.031 14.836 1 97.38 286 LEU B N 1
ATOM 7294 C CA . LEU B 1 286 ? -7.691 20.828 15.664 1 97.38 286 LEU B CA 1
ATOM 7295 C C . LEU B 1 286 ? -7.207 19.641 14.844 1 97.38 286 LEU B C 1
ATOM 7297 O O . LEU B 1 286 ? -7.105 18.531 15.352 1 97.38 286 LEU B O 1
ATOM 7301 N N . GLY B 1 287 ? -6.906 19.906 13.602 1 95.31 287 GLY B N 1
ATOM 7302 C CA . GLY B 1 287 ? -6.434 18.812 12.758 1 95.31 287 GLY B CA 1
ATOM 7303 C C . GLY B 1 287 ? -7.48 17.75 12.508 1 95.31 287 GLY B C 1
ATOM 7304 O O . GLY B 1 287 ? -8.672 18.047 12.438 1 95.31 287 GLY B O 1
ATOM 7305 N N . GLY B 1 288 ? -6.988 16.547 12.203 1 92.81 288 GLY B N 1
ATOM 7306 C CA . GLY B 1 288 ? -7.887 15.43 11.969 1 92.81 288 GLY B CA 1
ATOM 7307 C C . GLY B 1 288 ? -8.164 14.617 13.219 1 92.81 288 GLY B C 1
ATOM 7308 O O . GLY B 1 288 ? -8.117 15.141 14.328 1 92.81 288 GLY B O 1
ATOM 7309 N N . GLY B 1 289 ? -8.734 13.422 12.945 1 91.5 289 GLY B N 1
ATOM 7310 C CA . GLY B 1 289 ? -8.867 12.492 14.062 1 91.5 289 GLY B CA 1
ATOM 7311 C C . GLY B 1 289 ? -10.305 12.078 14.32 1 91.5 289 GLY B C 1
ATOM 7312 O O . GLY B 1 289 ? -10.555 11.062 14.977 1 91.5 289 GLY B O 1
ATOM 7313 N N . LEU B 1 290 ? -11.258 12.945 13.812 1 96.62 290 LEU B N 1
ATOM 7314 C CA . LEU B 1 290 ? -12.641 12.516 13.953 1 96.62 290 LEU B CA 1
ATOM 7315 C C . LEU B 1 290 ? -12.852 11.133 13.344 1 96.62 290 LEU B C 1
ATOM 7317 O O . LEU B 1 290 ? -12.656 10.945 12.148 1 96.62 290 LEU B O 1
ATOM 7321 N N . ALA B 1 291 ? -13.25 10.203 14.188 1 96.56 291 ALA B N 1
ATOM 7322 C CA . ALA B 1 291 ? -13.234 8.797 13.805 1 96.56 291 ALA B CA 1
ATOM 7323 C C . ALA B 1 291 ? -14.555 8.383 13.156 1 96.56 291 ALA B C 1
ATOM 7325 O O . ALA B 1 291 ? -15.562 9.078 13.297 1 96.56 291 ALA B O 1
ATOM 7326 N N . VAL B 1 292 ? -14.508 7.371 12.406 1 96.81 292 VAL B N 1
ATOM 7327 C CA . VAL B 1 292 ? -15.648 6.656 11.836 1 96.81 292 VAL B CA 1
ATOM 7328 C C . VAL B 1 292 ? -15.773 5.285 12.5 1 96.81 292 VAL B C 1
ATOM 7330 O O . VAL B 1 292 ? -14.773 4.641 12.812 1 96.81 292 VAL B O 1
ATOM 7333 N N . ASP B 1 293 ? -17 4.906 12.836 1 95.56 293 ASP B N 1
ATOM 7334 C CA . ASP B 1 293 ? -17.266 3.602 13.438 1 95.56 293 ASP B CA 1
ATOM 7335 C C . ASP B 1 293 ? -17.422 2.525 12.359 1 95.56 293 ASP B C 1
ATOM 7337 O O . ASP B 1 293 ? -18.531 2.152 12 1 95.56 293 ASP B O 1
ATOM 7341 N N . TYR B 1 294 ? -16.359 1.855 12.031 1 95.5 294 TYR B N 1
ATOM 7342 C CA . TYR B 1 294 ? -16.328 0.899 10.93 1 95.5 294 TYR B CA 1
ATOM 7343 C C . TYR B 1 294 ? -16.938 -0.435 11.352 1 95.5 294 TYR B C 1
ATOM 7345 O O . TYR B 1 294 ? -17.484 -1.168 10.516 1 95.5 294 TYR B O 1
ATOM 7353 N N . ASP B 1 295 ? -16.766 -0.797 12.578 1 91.94 295 ASP B N 1
ATOM 7354 C CA . ASP B 1 295 ? -17.203 -2.127 12.977 1 91.94 295 ASP B CA 1
ATOM 7355 C C . ASP B 1 295 ? -18.547 -2.059 13.719 1 91.94 295 ASP B C 1
ATOM 7357 O O . ASP B 1 295 ? -19.125 -3.092 14.055 1 91.94 295 ASP B O 1
ATOM 7361 N N . GLY B 1 296 ? -18.984 -0.879 14.031 1 91.62 296 GLY B N 1
ATOM 7362 C CA . GLY B 1 296 ? -20.297 -0.693 14.633 1 91.62 296 GLY B CA 1
ATOM 7363 C C . GLY B 1 296 ? -20.312 -0.929 16.125 1 91.62 296 GLY B C 1
ATOM 7364 O O . GLY B 1 296 ? 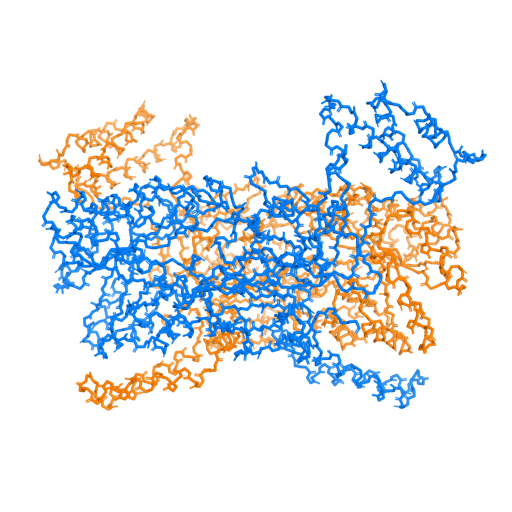-21.359 -0.85 16.766 1 91.62 296 GLY B O 1
ATOM 7365 N N . SER B 1 297 ? -19.234 -1.089 16.75 1 90.69 297 SER B N 1
ATOM 7366 C CA . SER B 1 297 ? -19.172 -1.503 18.141 1 90.69 297 SER B CA 1
ATOM 7367 C C . SER B 1 297 ? -19.328 -0.31 19.078 1 90.69 297 SER B C 1
ATOM 7369 O O . SER B 1 297 ? -19.641 -0.48 20.266 1 90.69 297 SER B O 1
ATOM 7371 N N . LYS B 1 298 ? -19.047 0.899 18.594 1 92.06 298 LYS B N 1
ATOM 7372 C CA . LYS B 1 298 ? -19.125 2.111 19.391 1 92.06 298 LYS B CA 1
ATOM 7373 C C . LYS B 1 298 ? -18.25 2 20.641 1 92.06 298 LYS B C 1
ATOM 7375 O O . LYS B 1 298 ? -18.688 2.33 21.75 1 92.06 298 LYS B O 1
ATOM 7380 N N . THR B 1 299 ? -17.109 1.477 20.422 1 90.94 299 THR B N 1
ATOM 7381 C CA . THR B 1 299 ? -16.141 1.292 21.5 1 90.94 299 THR B CA 1
ATOM 7382 C C . THR B 1 299 ? -14.844 2.043 21.188 1 90.94 299 THR B C 1
ATOM 7384 O O . THR B 1 299 ? -14.758 2.744 20.172 1 90.94 299 THR B O 1
ATOM 7387 N N . ASN B 1 300 ? -13.852 1.835 22.031 1 89.81 300 ASN B N 1
ATOM 7388 C CA . ASN B 1 300 ? -12.547 2.455 21.828 1 89.81 300 ASN B CA 1
ATOM 7389 C C . ASN B 1 300 ? -11.648 1.59 20.953 1 89.81 300 ASN B C 1
ATOM 7391 O O . ASN B 1 300 ? -10.438 1.8 20.891 1 89.81 300 ASN B O 1
ATOM 7395 N N . PHE B 1 301 ? -12.297 0.642 20.297 1 87.75 301 PHE B N 1
ATOM 7396 C CA . PHE B 1 301 ? -11.539 -0.187 19.359 1 87.75 301 PHE B CA 1
ATOM 7397 C C . PHE B 1 301 ? -10.977 0.654 18.219 1 87.75 301 PHE B C 1
ATOM 7399 O O . PHE B 1 301 ? -11.586 1.647 17.828 1 87.75 301 PHE B O 1
ATOM 7406 N N . VAL B 1 302 ? -9.805 0.271 17.672 1 87.69 302 VAL B N 1
ATOM 7407 C CA . VAL B 1 302 ? -9.023 1.055 16.734 1 87.69 302 VAL B CA 1
ATOM 7408 C C . VAL B 1 302 ? -9.844 1.306 15.469 1 87.69 302 VAL B C 1
ATOM 7410 O O . VAL B 1 302 ? -9.602 2.281 14.75 1 87.69 302 VAL B O 1
ATOM 7413 N N . HIS B 1 303 ? -10.781 0.469 15.195 1 91 303 HIS B N 1
ATOM 7414 C CA . HIS B 1 303 ? -11.602 0.619 14 1 91 303 HIS B CA 1
ATOM 7415 C C . HIS B 1 303 ? -12.969 1.202 14.328 1 91 303 HIS B C 1
ATOM 7417 O O . HIS B 1 303 ? -13.898 1.105 13.523 1 91 303 HIS B O 1
ATOM 7423 N N . SER B 1 304 ? -13.094 1.745 15.516 1 92.81 304 SER B N 1
ATOM 7424 C CA . SER B 1 304 ? -14.367 2.299 15.969 1 92.81 304 SER B CA 1
ATOM 7425 C C . SER B 1 304 ? -14.164 3.625 16.688 1 92.81 304 SER B C 1
ATOM 7427 O O . SER B 1 304 ? -13.172 4.316 16.469 1 92.81 304 SER B O 1
ATOM 7429 N N . LYS B 1 305 ? -15.172 4.082 17.344 1 94.69 305 LYS B N 1
ATOM 7430 C CA . LYS B 1 305 ? -15.156 5.246 18.219 1 94.69 305 LYS B CA 1
ATOM 7431 C C . LYS B 1 305 ? -16.234 5.133 19.297 1 94.69 305 LYS B C 1
ATOM 7433 O O . LYS B 1 305 ? -17.297 4.574 19.062 1 94.69 305 LYS B O 1
ATOM 7438 N N . ASN B 1 306 ? -16 5.707 20.422 1 95.81 306 ASN B N 1
ATOM 7439 C CA . ASN B 1 306 ? -16.938 5.594 21.547 1 95.81 306 ASN B CA 1
ATOM 7440 C C . ASN B 1 306 ? -17.75 6.867 21.719 1 95.81 306 ASN B C 1
ATOM 7442 O O . ASN B 1 306 ? -18.281 7.125 22.797 1 95.81 306 ASN B O 1
ATOM 7446 N N . TYR B 1 307 ? -17.812 7.723 20.734 1 97.19 307 TYR B N 1
ATOM 7447 C CA . TYR B 1 307 ? -18.516 8.992 20.844 1 97.19 307 TYR B CA 1
ATOM 7448 C C . TYR B 1 307 ? -19.328 9.289 19.578 1 97.19 307 TYR B C 1
ATOM 7450 O O . TYR B 1 307 ? -19.016 8.766 18.516 1 97.19 307 TYR B O 1
ATOM 7458 N N . SER B 1 308 ? -20.328 10.078 19.719 1 96.62 308 SER B N 1
ATOM 7459 C CA . SER B 1 308 ? -21.078 10.602 18.578 1 96.62 308 SER B CA 1
ATOM 7460 C C . SER B 1 308 ? -20.5 11.938 18.109 1 96.62 308 SER B C 1
ATOM 7462 O O . SER B 1 308 ? -19.672 12.539 18.797 1 96.62 308 SER B O 1
ATOM 7464 N N . LEU B 1 309 ? -20.906 12.352 16.953 1 97.19 309 LEU B N 1
ATOM 7465 C CA . LEU B 1 309 ? -20.469 13.641 16.438 1 97.19 309 LEU B CA 1
ATOM 7466 C C . LEU B 1 309 ? -20.906 14.773 17.359 1 97.19 309 LEU B C 1
ATOM 7468 O O . LEU B 1 309 ? -20.141 15.703 17.609 1 97.19 309 LEU B O 1
ATOM 7472 N N . ASP B 1 310 ? -22.125 14.68 17.812 1 97.31 310 ASP B N 1
ATOM 7473 C CA . ASP B 1 310 ? -22.641 15.719 18.703 1 97.31 310 ASP B CA 1
ATOM 7474 C C . ASP B 1 310 ? -21.859 15.773 20 1 97.31 310 ASP B C 1
ATOM 7476 O O . ASP B 1 310 ? -21.562 16.859 20.516 1 97.31 310 ASP B O 1
ATOM 7480 N N . GLU B 1 311 ? -21.562 14.617 20.5 1 97.44 311 GLU B N 1
ATOM 7481 C CA . GLU B 1 311 ? -20.734 14.578 21.688 1 97.44 311 GLU B CA 1
ATOM 7482 C C . GLU B 1 311 ? -19.359 15.172 21.422 1 97.44 311 GLU B C 1
ATOM 7484 O O . GLU B 1 311 ? -18.828 15.922 22.25 1 97.44 311 GLU B O 1
ATOM 7489 N N . TYR B 1 312 ? -18.812 14.82 20.375 1 97.94 312 TYR B N 1
ATOM 7490 C CA . TYR B 1 312 ? -17.516 15.328 19.969 1 97.94 312 TYR B CA 1
ATOM 7491 C C . TYR B 1 312 ? -17.516 16.859 19.922 1 97.94 312 TYR B C 1
ATOM 7493 O O . TYR B 1 312 ? -16.656 17.5 20.516 1 97.94 312 TYR B O 1
ATOM 7501 N N . THR B 1 313 ? -18.438 17.469 19.219 1 98.56 313 THR B N 1
ATOM 7502 C CA . THR B 1 313 ? -18.484 18.922 19.031 1 98.56 313 THR B CA 1
ATOM 7503 C C . THR B 1 313 ? -18.766 19.625 20.359 1 98.56 313 THR B C 1
ATOM 7505 O O . THR B 1 313 ? -18.156 20.656 20.656 1 98.56 313 THR B O 1
ATOM 7508 N N . ALA B 1 314 ? -19.656 19.047 21.125 1 98.38 314 ALA B N 1
ATOM 7509 C CA . ALA B 1 314 ? -19.953 19.625 22.438 1 98.38 314 ALA B CA 1
ATOM 7510 C C . ALA B 1 314 ? -18.719 19.625 23.328 1 98.38 314 ALA B C 1
ATOM 7512 O O . ALA B 1 314 ? -18.422 20.609 24 1 98.38 314 ALA B O 1
ATOM 7513 N N . ASP B 1 315 ? -18.047 18.516 23.312 1 97.94 315 ASP B N 1
ATOM 7514 C CA . ASP B 1 315 ? -16.875 18.359 24.172 1 97.94 315 ASP B CA 1
ATOM 7515 C C . ASP B 1 315 ? -15.773 19.328 23.766 1 97.94 315 ASP B C 1
ATOM 7517 O O . ASP B 1 315 ? -15.133 19.938 24.625 1 97.94 315 ASP B O 1
ATOM 7521 N N . VAL B 1 316 ? -15.516 19.469 22.516 1 98.31 316 VAL B N 1
ATOM 7522 C CA . VAL B 1 316 ? -14.492 20.391 22 1 98.31 316 VAL B CA 1
ATOM 7523 C C . VAL B 1 316 ? -14.812 21.812 22.438 1 98.31 316 VAL B C 1
ATOM 7525 O O . VAL B 1 316 ? -13.953 22.5 23 1 98.31 316 VAL B O 1
ATOM 7528 N N . VAL B 1 317 ? -16.062 22.266 22.234 1 98.56 317 VAL B N 1
ATOM 7529 C CA . VAL B 1 317 ? -16.484 23.641 22.531 1 98.56 317 VAL B CA 1
ATOM 7530 C C . VAL B 1 317 ? -16.406 23.891 24.031 1 98.56 317 VAL B C 1
ATOM 7532 O O . VAL B 1 317 ? -15.898 24.938 24.469 1 98.56 317 VAL B O 1
ATOM 7535 N N . GLU B 1 318 ? -16.812 22.906 24.781 1 98.12 318 GLU B N 1
ATOM 7536 C CA . GLU B 1 318 ? -16.812 23.031 26.234 1 98.12 318 GLU B CA 1
ATOM 7537 C C . GLU B 1 318 ? -15.398 23.203 26.766 1 98.12 318 GLU B C 1
ATOM 7539 O O . GLU B 1 318 ? -15.156 24.062 27.609 1 98.12 318 GLU B O 1
ATOM 7544 N N . VAL B 1 319 ? -14.508 22.375 26.328 1 97.12 319 VAL B N 1
ATOM 7545 C CA . VAL B 1 319 ? -13.133 22.422 26.812 1 97.12 319 VAL B CA 1
ATOM 7546 C C . VAL B 1 319 ? -12.492 23.75 26.422 1 97.12 319 VAL B C 1
ATOM 7548 O O . VAL B 1 319 ? -11.812 24.375 27.234 1 97.12 319 VAL B O 1
ATOM 7551 N N . LEU B 1 320 ? -12.688 24.219 25.203 1 98.25 320 LEU B N 1
ATOM 7552 C CA . LEU B 1 320 ? -12.125 25.484 24.75 1 98.25 320 LEU B CA 1
ATOM 7553 C C . LEU B 1 320 ? -12.617 26.641 25.609 1 98.25 320 LEU B C 1
ATOM 7555 O O . LEU B 1 320 ? -11.828 27.469 26.047 1 98.25 320 LEU B O 1
ATOM 7559 N N . MET B 1 321 ? -13.922 26.656 25.844 1 98.06 321 MET B N 1
ATOM 7560 C CA . MET B 1 321 ? -14.508 27.734 26.625 1 98.06 321 MET B CA 1
ATOM 7561 C C . MET B 1 321 ? -13.977 27.719 28.062 1 98.06 321 MET B C 1
ATOM 7563 O O . MET B 1 321 ? -13.664 28.781 28.609 1 98.06 321 MET B O 1
ATOM 7567 N N . SER B 1 322 ? -13.828 26.547 28.609 1 96.19 322 SER B N 1
ATOM 7568 C CA . SER B 1 322 ? -13.344 26.422 29.969 1 96.19 322 SER B CA 1
ATOM 7569 C C . SER B 1 322 ? -11.953 27.016 30.125 1 96.19 322 SER B C 1
ATOM 7571 O O . SER B 1 322 ? -11.648 27.656 31.141 1 96.19 322 SER B O 1
ATOM 7573 N N . VAL B 1 323 ? -11.117 26.875 29.141 1 95.94 323 VAL B N 1
ATOM 7574 C CA . VAL B 1 323 ? -9.734 27.328 29.219 1 95.94 323 VAL B CA 1
ATOM 7575 C C . VAL B 1 323 ? -9.656 28.812 28.828 1 95.94 323 VAL B C 1
ATOM 7577 O O . VAL B 1 323 ? -9.031 29.609 29.531 1 95.94 323 VAL B O 1
ATOM 7580 N N . LEU B 1 324 ? -10.297 29.234 27.797 1 97.81 324 LEU B N 1
ATOM 7581 C CA . LEU B 1 324 ? -10.125 30.562 27.234 1 97.81 324 LEU B CA 1
ATOM 7582 C C . LEU B 1 324 ? -10.883 31.609 28.047 1 97.81 324 LEU B C 1
ATOM 7584 O O . LEU B 1 324 ? -10.422 32.75 28.203 1 97.81 324 LEU B O 1
ATOM 7588 N N . ASP B 1 325 ? -12.039 31.25 28.594 1 97 325 ASP B N 1
ATOM 7589 C CA . ASP B 1 325 ? -12.82 32.188 29.391 1 97 325 ASP B CA 1
ATOM 7590 C C . ASP B 1 325 ? -12.086 32.531 30.688 1 97 325 ASP B C 1
ATOM 7592 O O . ASP B 1 325 ? -12.125 33.688 31.125 1 97 325 ASP B O 1
ATOM 7596 N N . GLU B 1 326 ? -11.461 31.547 31.234 1 94.06 326 GLU B N 1
ATOM 7597 C CA . GLU B 1 326 ? -10.695 31.781 32.438 1 94.06 326 GLU B CA 1
ATOM 7598 C C . GLU B 1 326 ? -9.602 32.812 32.219 1 94.06 326 GLU B C 1
ATOM 7600 O O . GLU B 1 326 ? -9.219 33.531 33.156 1 94.06 326 GLU B O 1
ATOM 7605 N N . ARG B 1 327 ? -9.211 33 31.047 1 93.62 327 ARG B N 1
ATOM 7606 C CA . ARG B 1 327 ? -8.086 33.875 30.734 1 93.62 327 ARG B CA 1
ATOM 7607 C C . ARG B 1 327 ? -8.547 35.094 29.938 1 93.62 327 ARG B C 1
ATOM 7609 O O . ARG B 1 327 ? -7.727 35.875 29.484 1 93.62 327 ARG B O 1
ATOM 7616 N N . SER B 1 328 ? -9.805 35.219 29.734 1 95.88 328 SER B N 1
ATOM 7617 C CA . SER B 1 328 ? -10.422 36.344 29.016 1 95.88 328 SER B CA 1
ATOM 7618 C C . SER B 1 328 ? -9.852 36.469 27.594 1 95.88 328 SER B C 1
ATOM 7620 O O . SER B 1 328 ? -9.5 37.562 27.156 1 95.88 328 SER B O 1
ATOM 7622 N N . VAL B 1 329 ? -9.609 35.312 27.031 1 97.62 329 VAL B N 1
ATOM 7623 C CA . VAL B 1 329 ? -9.164 35.281 25.656 1 97.62 329 VAL B CA 1
ATOM 7624 C C . VAL B 1 329 ? -10.367 35.062 24.734 1 97.62 329 VAL B C 1
ATOM 7626 O O . VAL B 1 329 ? -11.25 34.25 25.031 1 97.62 329 VAL B O 1
ATOM 7629 N N . ALA B 1 330 ? -10.453 35.844 23.656 1 98 330 ALA B N 1
ATOM 7630 C CA . ALA B 1 330 ? -11.547 35.719 22.703 1 98 330 ALA B CA 1
ATOM 7631 C C . ALA B 1 330 ? -11.586 34.312 22.094 1 98 330 ALA B C 1
ATOM 7633 O O . ALA B 1 330 ? -10.539 33.719 21.812 1 98 330 ALA B O 1
ATOM 7634 N N . HIS B 1 331 ? -12.82 33.781 21.875 1 98.56 331 HIS B N 1
ATOM 7635 C CA . HIS B 1 331 ? -13 32.469 21.281 1 98.56 331 HIS B CA 1
ATOM 7636 C C . HIS B 1 331 ? -12.539 32.438 19.828 1 98.56 331 HIS B C 1
ATOM 7638 O O . HIS B 1 331 ? -13.016 33.25 19.016 1 98.56 331 HIS B O 1
ATOM 7644 N N . PRO B 1 332 ? -11.617 31.594 19.453 1 98.69 332 PRO B N 1
ATOM 7645 C CA . PRO B 1 332 ? -11.156 31.531 18.062 1 98.69 332 PRO B CA 1
ATOM 7646 C C . PRO B 1 332 ? -12.156 30.828 17.156 1 98.69 332 PRO B C 1
ATOM 7648 O O . PRO B 1 332 ? -13.109 30.203 17.625 1 98.69 332 PRO B O 1
ATOM 7651 N N . THR B 1 333 ? -11.969 31.031 15.805 1 98.56 333 THR B N 1
ATOM 7652 C CA . THR B 1 333 ? -12.594 30.141 14.828 1 98.56 333 THR B CA 1
ATOM 7653 C C . THR B 1 333 ? -11.992 28.734 14.93 1 98.56 333 THR B C 1
ATOM 7655 O O . THR B 1 333 ? -10.781 28.562 14.828 1 98.56 333 THR B O 1
ATOM 7658 N N . VAL B 1 334 ? -12.812 27.766 15.164 1 98.69 334 VAL B N 1
ATOM 7659 C CA . VAL B 1 334 ? -12.367 26.375 15.266 1 98.69 334 VAL B CA 1
ATOM 7660 C C . VAL B 1 334 ? -12.32 25.75 13.875 1 98.69 334 VAL B C 1
ATOM 7662 O O . VAL B 1 334 ? -13.273 25.875 13.102 1 98.69 334 VAL B O 1
ATOM 7665 N N . ILE B 1 335 ? -11.18 25.203 13.516 1 98.56 335 ILE B N 1
ATOM 7666 C CA . ILE B 1 335 ? -10.992 24.484 12.266 1 98.56 335 ILE B CA 1
ATOM 7667 C C . ILE B 1 335 ? -10.773 23 12.555 1 98.56 335 ILE B C 1
ATOM 7669 O O . ILE B 1 335 ? -10.07 22.641 13.5 1 98.56 335 ILE B O 1
ATOM 7673 N N . THR B 1 336 ? -11.438 22.125 11.852 1 98.19 336 THR B N 1
ATOM 7674 C CA . THR B 1 336 ? -11.086 20.703 11.859 1 98.19 336 THR B CA 1
ATOM 7675 C C . THR B 1 336 ? -10.797 20.203 10.445 1 98.19 336 THR B C 1
ATOM 7677 O O . THR B 1 336 ? -11.352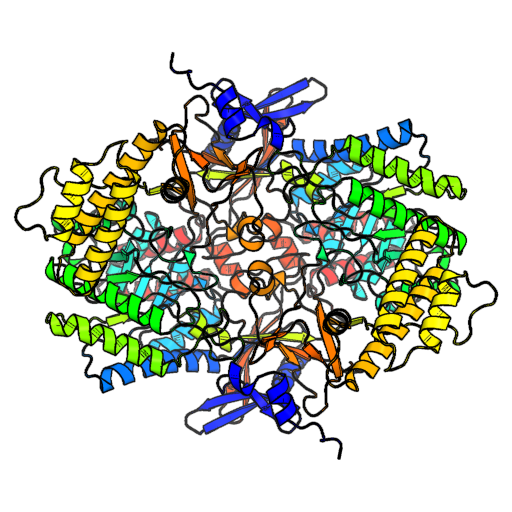 20.719 9.477 1 98.19 336 THR B O 1
ATOM 7680 N N . GLU B 1 337 ? -9.922 19.281 10.32 1 97.62 337 GLU B N 1
ATOM 7681 C CA . GLU B 1 337 ? -9.594 18.609 9.07 1 97.62 337 GLU B CA 1
ATOM 7682 C C . GLU B 1 337 ? -10.172 17.203 9.047 1 97.62 337 GLU B C 1
ATOM 7684 O O . GLU B 1 337 ? -9.43 16.219 8.859 1 97.62 337 GLU B O 1
ATOM 7689 N N . SER B 1 338 ? -11.461 17.094 9.141 1 97.44 338 SER B N 1
ATOM 7690 C CA . SER B 1 338 ? -12.156 15.836 9.336 1 97.44 338 SER B CA 1
ATOM 7691 C C . SER B 1 338 ? -12.383 15.109 8.016 1 97.44 338 SER B C 1
ATOM 7693 O O . SER B 1 338 ? -13.523 14.828 7.641 1 97.44 338 SER B O 1
ATOM 7695 N N . GLY B 1 339 ? -11.273 14.711 7.34 1 97.25 339 GLY B N 1
ATOM 7696 C CA . GLY B 1 339 ? -11.344 14.094 6.023 1 97.25 339 GLY B CA 1
ATOM 7697 C C . GLY B 1 339 ? -12.07 12.758 6.027 1 97.25 339 GLY B C 1
ATOM 7698 O O . GLY B 1 339 ? -13.039 12.578 5.293 1 97.25 339 GLY B O 1
ATOM 7699 N N . ARG B 1 340 ? -11.703 11.82 6.875 1 96.69 340 ARG B N 1
ATOM 7700 C CA . ARG B 1 340 ? -12.281 10.477 6.949 1 96.69 340 ARG B CA 1
ATOM 7701 C C . ARG B 1 340 ? -13.773 10.539 7.227 1 96.69 340 ARG B C 1
ATOM 7703 O O . ARG B 1 340 ? -14.57 9.906 6.523 1 96.69 340 ARG B O 1
ATOM 7710 N N . ALA B 1 341 ? -14.164 11.32 8.18 1 97.12 341 ALA B N 1
ATOM 7711 C CA . ALA B 1 341 ? -15.57 11.438 8.57 1 97.12 341 ALA B CA 1
ATOM 7712 C C . ALA B 1 341 ? -16.406 12.016 7.438 1 97.12 341 ALA B C 1
ATOM 7714 O O . ALA B 1 341 ? -17.594 11.688 7.305 1 97.12 341 ALA B O 1
ATOM 7715 N N . THR B 1 342 ? -15.758 12.766 6.609 1 98 342 THR B N 1
ATOM 7716 C CA . THR B 1 342 ? -16.484 13.461 5.543 1 98 342 THR B CA 1
ATOM 7717 C C . THR B 1 342 ? -16.75 12.523 4.375 1 98 342 THR B C 1
ATOM 7719 O O . THR B 1 342 ? -17.859 12.523 3.816 1 98 342 THR B O 1
ATOM 7722 N N . VAL B 1 343 ? -15.781 11.641 4.082 1 98.38 343 VAL B N 1
ATOM 7723 C CA . VAL B 1 343 ? -15.906 11.016 2.77 1 98.38 343 VAL B CA 1
ATOM 7724 C C . VAL B 1 343 ? -16.094 9.508 2.93 1 98.38 343 VAL B C 1
ATOM 7726 O O . VAL B 1 343 ? -16.375 8.805 1.96 1 98.38 343 VAL B O 1
ATOM 7729 N N . SER B 1 344 ? -15.984 8.914 4.059 1 98.25 344 SER B N 1
ATOM 7730 C CA . SER B 1 344 ? -15.977 7.465 4.223 1 98.25 344 SER B CA 1
ATOM 7731 C C . SER B 1 344 ? -17.281 6.844 3.715 1 98.25 344 SER B C 1
ATOM 7733 O O . SER B 1 344 ? -17.25 5.816 3.033 1 98.25 344 SER B O 1
ATOM 7735 N N . TYR B 1 345 ? -18.422 7.473 3.965 1 98 345 TYR B N 1
ATOM 7736 C CA . TYR B 1 345 ? -19.734 6.863 3.744 1 98 345 TYR B CA 1
ATOM 7737 C C . TYR B 1 345 ? -20.125 6.949 2.275 1 98 345 TYR B C 1
ATOM 7739 O O . TYR B 1 345 ? -21 6.199 1.818 1 98 345 TYR B O 1
ATOM 7747 N N . CYS B 1 346 ? -19.547 7.824 1.539 1 97.69 346 CYS B N 1
ATOM 7748 C CA . CYS B 1 346 ? -20.109 8.156 0.24 1 97.69 346 CYS B CA 1
ATOM 7749 C C . CYS B 1 346 ? -19.719 7.133 -0.813 1 97.69 346 CYS B C 1
ATOM 7751 O O . CYS B 1 346 ? -20.281 7.102 -1.906 1 97.69 346 CYS B O 1
ATOM 7753 N N . SER B 1 347 ? -18.766 6.258 -0.496 1 98.5 347 SER B N 1
ATOM 7754 C CA . SER B 1 347 ? -18.281 5.332 -1.516 1 98.5 347 SER B CA 1
ATOM 7755 C C . SER B 1 347 ? -18.453 3.881 -1.07 1 98.5 347 SER B C 1
ATOM 7757 O O . SER B 1 347 ? -18.266 3.561 0.105 1 98.5 347 SER B O 1
ATOM 7759 N N . ILE B 1 348 ? -18.859 3.016 -1.987 1 98.75 348 ILE B N 1
ATOM 7760 C CA . ILE B 1 348 ? -19.031 1.579 -1.813 1 98.75 348 ILE B CA 1
ATOM 7761 C C . ILE B 1 348 ? -18.359 0.832 -2.961 1 98.75 348 ILE B C 1
ATOM 7763 O O . ILE B 1 348 ? -18.578 1.146 -4.133 1 98.75 348 ILE B O 1
ATOM 7767 N N . LEU B 1 349 ? -17.469 -0.106 -2.641 1 98.94 349 LEU B N 1
ATOM 7768 C CA . LEU B 1 349 ? -16.953 -0.998 -3.668 1 98.94 349 LEU B CA 1
ATOM 7769 C C . LEU B 1 349 ? -17.875 -2.184 -3.889 1 98.94 349 LEU B C 1
ATOM 7771 O O . LEU B 1 349 ? -18.156 -2.947 -2.961 1 98.94 349 LEU B O 1
ATOM 7775 N N . LEU B 1 350 ? -18.406 -2.326 -5.047 1 98.88 350 LEU B N 1
ATOM 7776 C CA . LEU B 1 350 ? -19.297 -3.416 -5.422 1 98.88 350 LEU B CA 1
ATOM 7777 C C . LEU B 1 350 ? -18.594 -4.402 -6.352 1 98.88 350 LEU B C 1
ATOM 7779 O O . LEU B 1 350 ? -17.875 -3.992 -7.266 1 98.88 350 LEU B O 1
ATOM 7783 N N . PHE B 1 351 ? -18.734 -5.695 -6.094 1 98.69 351 PHE B N 1
ATOM 7784 C CA . PHE B 1 351 ? -18.141 -6.719 -6.949 1 98.69 351 PHE B CA 1
ATOM 7785 C C . PHE B 1 351 ? -18.969 -7.996 -6.918 1 98.69 351 PHE B C 1
ATOM 7787 O O . PHE B 1 351 ? -19.828 -8.172 -6.047 1 98.69 351 PHE B O 1
ATOM 7794 N N . ASN B 1 352 ? -18.812 -8.852 -7.867 1 97.88 352 ASN B N 1
ATOM 7795 C CA . ASN B 1 352 ? -19.5 -10.141 -7.922 1 97.88 352 ASN B CA 1
ATOM 7796 C C . ASN B 1 352 ? -18.547 -11.289 -7.605 1 97.88 352 ASN B C 1
ATOM 7798 O O . ASN B 1 352 ? -17.328 -11.141 -7.703 1 97.88 352 ASN B O 1
ATOM 7802 N N . ILE B 1 353 ? -19.109 -12.391 -7.18 1 96.94 353 ILE B N 1
ATOM 7803 C CA . ILE B 1 353 ? -18.359 -13.609 -6.887 1 96.94 353 ILE B CA 1
ATOM 7804 C C . ILE B 1 353 ? -18.219 -14.438 -8.156 1 96.94 353 ILE B C 1
ATOM 7806 O O . ILE B 1 353 ? -19.203 -14.703 -8.852 1 96.94 353 ILE B O 1
ATOM 7810 N N . LEU B 1 354 ? -16.969 -14.828 -8.438 1 93.44 354 LEU B N 1
ATOM 7811 C CA . LEU B 1 354 ? -16.656 -15.555 -9.664 1 93.44 354 LEU B CA 1
ATOM 7812 C C . LEU B 1 354 ? -16.641 -17.062 -9.414 1 93.44 354 LEU B C 1
ATOM 7814 O O . LEU B 1 354 ? -17 -17.844 -10.289 1 93.44 354 LEU B O 1
ATOM 7818 N N . ASP B 1 355 ? -16.125 -17.422 -8.258 1 91.31 355 ASP B N 1
ATOM 7819 C CA . ASP B 1 355 ? -15.906 -18.828 -7.938 1 91.31 355 ASP B CA 1
ATOM 7820 C C . ASP B 1 355 ? -15.891 -19.047 -6.43 1 91.31 355 ASP B C 1
ATOM 7822 O O . ASP B 1 355 ? -15.766 -18.094 -5.656 1 91.31 355 ASP B O 1
ATOM 7826 N N . VAL B 1 356 ? -16.188 -20.297 -6.039 1 92.62 356 VAL B N 1
ATOM 7827 C CA . VAL B 1 356 ? -16.125 -20.672 -4.629 1 92.62 356 VAL B CA 1
ATOM 7828 C C . VAL B 1 356 ? -15.375 -21.984 -4.469 1 92.62 356 VAL B C 1
ATOM 7830 O O . VAL B 1 356 ? -15.625 -22.953 -5.195 1 92.62 356 VAL B O 1
ATOM 7833 N N . THR B 1 357 ? -14.328 -21.922 -3.684 1 88.56 357 THR B N 1
ATOM 7834 C CA . THR B 1 357 ? -13.719 -23.156 -3.209 1 88.56 357 THR B CA 1
ATOM 7835 C C . THR B 1 357 ? -14.297 -23.562 -1.852 1 88.56 357 THR B C 1
ATOM 7837 O O . THR B 1 357 ? -14.07 -22.875 -0.852 1 88.56 357 THR B O 1
ATOM 7840 N N . GLN B 1 358 ? -15.016 -24.641 -1.893 1 86.12 358 GLN B N 1
ATOM 7841 C CA . GLN B 1 358 ? -15.664 -25.094 -0.665 1 86.12 358 GLN B CA 1
ATOM 7842 C C . GLN B 1 358 ? -14.75 -26.016 0.134 1 86.12 358 GLN B C 1
ATOM 7844 O O . GLN B 1 358 ? -14.016 -26.828 -0.443 1 86.12 358 GLN B O 1
ATOM 7849 N N . TYR B 1 359 ? -14.844 -25.844 1.41 1 80.69 359 TYR B N 1
ATOM 7850 C CA . TYR B 1 359 ? -14.141 -26.75 2.314 1 80.69 359 TYR B CA 1
ATOM 7851 C C . TYR B 1 359 ? -15.016 -27.938 2.688 1 80.69 359 TYR B C 1
ATOM 7853 O O . TYR B 1 359 ? -15.453 -28.062 3.834 1 80.69 359 TYR B O 1
ATOM 7861 N N . THR B 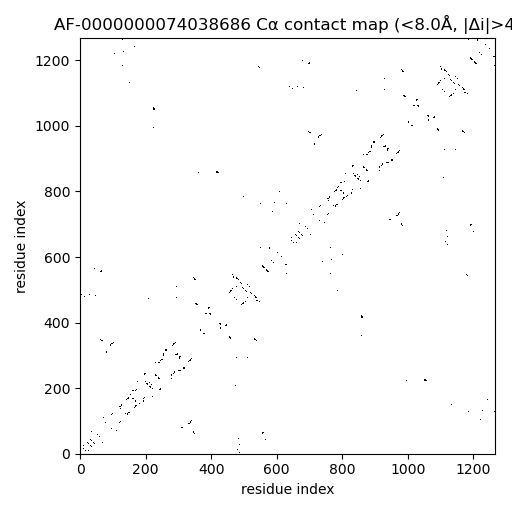1 360 ? -15.273 -28.75 1.771 1 82.25 360 THR B N 1
ATOM 7862 C CA . THR B 1 360 ? -16.062 -29.953 1.95 1 82.25 360 THR B CA 1
ATOM 7863 C C . THR B 1 360 ? -15.32 -31.172 1.428 1 82.25 360 THR B C 1
ATOM 7865 O O . THR B 1 360 ? -14.469 -31.062 0.541 1 82.25 360 THR B O 1
ATOM 7868 N N . PRO B 1 361 ? -15.586 -32.25 2.146 1 83.38 361 PRO B N 1
ATOM 7869 C CA . PRO B 1 361 ? -14.922 -33.469 1.666 1 83.38 361 PRO B CA 1
ATOM 7870 C C . PRO B 1 361 ? -15.297 -33.812 0.229 1 83.38 361 PRO B C 1
ATOM 7872 O O . PRO B 1 361 ? -16.453 -33.625 -0.175 1 83.38 361 PRO B O 1
ATOM 7875 N N . GLY B 1 362 ? -14.312 -34.219 -0.477 1 83.25 362 GLY B N 1
ATOM 7876 C CA . GLY B 1 362 ? -14.609 -34.812 -1.775 1 83.25 362 GLY B CA 1
ATOM 7877 C C . GLY B 1 362 ? -15.227 -36.188 -1.682 1 83.25 362 GLY B C 1
ATOM 7878 O O . GLY B 1 362 ? -15.648 -36.625 -0.604 1 83.25 362 GLY B O 1
ATOM 7879 N N . ARG B 1 363 ? -15.328 -36.875 -2.793 1 83.19 363 ARG B N 1
ATOM 7880 C CA . ARG B 1 363 ? -15.891 -38.219 -2.84 1 83.19 363 ARG B CA 1
ATOM 7881 C C . ARG B 1 363 ? -14.883 -39.25 -2.338 1 83.19 363 ARG B C 1
ATOM 7883 O O . ARG B 1 363 ? -13.688 -39.125 -2.617 1 83.19 363 ARG B O 1
ATOM 7890 N N . PHE B 1 364 ? -15.305 -40 -1.429 1 86.06 364 PHE B N 1
ATOM 7891 C CA . PHE B 1 364 ? -14.508 -41.156 -0.981 1 86.06 364 PHE B CA 1
ATOM 7892 C C . PHE B 1 364 ? -15.398 -42.344 -0.688 1 86.06 364 PHE B C 1
ATOM 7894 O O . PHE B 1 364 ? -16.594 -42.188 -0.419 1 86.06 364 PHE B O 1
ATOM 7901 N N . PRO B 1 365 ? -14.82 -43.562 -0.806 1 88.75 365 PRO B N 1
ATOM 7902 C CA . PRO B 1 365 ? -15.633 -44.75 -0.56 1 88.75 365 PRO B CA 1
ATOM 7903 C C . PRO B 1 365 ? -16.094 -44.875 0.895 1 88.75 365 PRO B C 1
ATOM 7905 O O . PRO B 1 365 ? -15.32 -44.562 1.809 1 88.75 365 PRO B O 1
ATOM 7908 N N . GLU B 1 366 ? -17.266 -45.312 0.989 1 87.62 366 GLU B N 1
ATOM 7909 C CA . GLU B 1 366 ? -17.828 -45.5 2.326 1 87.62 366 GLU B CA 1
ATOM 7910 C C . GLU B 1 366 ? -17.109 -46.594 3.076 1 87.62 366 GLU B C 1
ATOM 7912 O O . GLU B 1 366 ? -16.906 -46.531 4.289 1 87.62 366 GLU B O 1
ATOM 7917 N N . THR B 1 367 ? -16.781 -47.625 2.225 1 89 367 THR B N 1
ATOM 7918 C CA . THR B 1 367 ? -16.078 -48.75 2.824 1 89 367 THR B CA 1
ATOM 7919 C C . THR B 1 367 ? -14.594 -48.719 2.498 1 89 367 THR B C 1
ATOM 7921 O O . THR B 1 367 ? -14.211 -48.344 1.388 1 89 367 THR B O 1
ATOM 7924 N N . GLU B 1 368 ? -13.852 -49.125 3.48 1 89.62 368 GLU B N 1
ATOM 7925 C CA . GLU B 1 368 ? -12.398 -49.156 3.324 1 89.62 368 GLU B CA 1
ATOM 7926 C C . GLU B 1 368 ? -11.992 -50.031 2.131 1 89.62 368 GLU B C 1
ATOM 7928 O O . GLU B 1 368 ? -12.422 -51.156 2.01 1 89.62 368 GLU B O 1
ATOM 7933 N N . PRO B 1 369 ? -11.172 -49.5 1.328 1 91.19 369 PRO B N 1
ATOM 7934 C CA . PRO B 1 369 ? -10.664 -50.312 0.233 1 91.19 369 PRO B CA 1
ATOM 7935 C C . PRO B 1 369 ? -9.766 -51.438 0.721 1 91.19 369 PRO B C 1
ATOM 7937 O O . PRO B 1 369 ? -9.062 -51.312 1.723 1 91.19 369 PRO B O 1
ATOM 7940 N N . ASP B 1 370 ? -9.719 -52.5 -0.053 1 89.5 370 ASP B N 1
ATOM 7941 C CA . ASP B 1 370 ? -8.961 -53.656 0.337 1 89.5 370 ASP B CA 1
ATOM 7942 C C . ASP B 1 370 ? -7.469 -53.375 0.416 1 89.5 370 ASP B C 1
ATOM 7944 O O . ASP B 1 370 ? -6.762 -53.906 1.263 1 89.5 370 ASP B O 1
ATOM 7948 N N . ASP B 1 371 ? -7.008 -52.531 -0.375 1 89 371 ASP B N 1
ATOM 7949 C CA . ASP B 1 371 ? -5.578 -52.25 -0.456 1 89 371 ASP B CA 1
ATOM 7950 C C . ASP B 1 371 ? -5.211 -51 0.357 1 89 371 ASP B C 1
ATOM 7952 O O . ASP B 1 371 ? -4.121 -50.469 0.204 1 89 371 ASP B O 1
ATOM 7956 N N . ALA B 1 372 ? -6.066 -50.625 1.202 1 92.44 372 ALA B N 1
ATOM 7957 C CA . ALA B 1 372 ? -5.812 -49.406 1.982 1 92.44 372 ALA B CA 1
ATOM 7958 C C . ALA B 1 372 ? -4.695 -49.625 2.994 1 92.44 372 ALA B C 1
ATOM 7960 O O . ALA B 1 372 ? -4.688 -50.656 3.713 1 92.44 372 ALA B O 1
ATOM 7961 N N . PRO B 1 373 ? -3.729 -48.75 3 1 94 373 PRO B N 1
ATOM 7962 C CA . PRO B 1 373 ? -2.707 -48.844 4.047 1 94 373 PRO B CA 1
ATOM 7963 C C . PRO B 1 373 ? -3.299 -48.781 5.453 1 94 373 PRO B C 1
ATOM 7965 O O . PRO B 1 373 ? -4.426 -48.312 5.633 1 94 373 PRO B O 1
ATOM 7968 N N . GLU B 1 374 ? -2.514 -49.219 6.387 1 94.94 374 GLU B N 1
ATOM 7969 C CA . GLU B 1 374 ? -2.971 -49.312 7.77 1 94.94 374 GLU B CA 1
ATOM 7970 C C . GLU B 1 374 ? -3.432 -47.938 8.281 1 94.94 374 GLU B C 1
ATOM 7972 O O . GLU B 1 374 ? -4.445 -47.844 8.977 1 94.94 374 GLU B O 1
ATOM 7977 N N . SER B 1 375 ? -2.648 -46.906 7.941 1 95.56 375 SER B N 1
ATOM 7978 C CA . SER B 1 375 ? -2.977 -45.562 8.422 1 95.56 375 SER B CA 1
ATOM 7979 C C . SER B 1 375 ? -4.336 -45.125 7.898 1 95.56 375 SER B C 1
ATOM 7981 O O . SER B 1 375 ? -5.09 -44.438 8.609 1 95.56 375 SER B O 1
ATOM 7983 N N . ILE B 1 376 ? -4.695 -45.438 6.711 1 96.25 376 ILE B N 1
ATOM 7984 C CA . ILE B 1 376 ? -5.984 -45.094 6.125 1 96.25 376 ILE B CA 1
ATOM 7985 C C . ILE B 1 376 ? -7.086 -45.938 6.762 1 96.25 376 ILE B C 1
ATOM 7987 O O . ILE B 1 376 ? -8.188 -45.438 7.012 1 96.25 376 ILE B O 1
ATOM 7991 N N . ARG B 1 377 ? -6.777 -47.188 7.035 1 96.25 377 ARG B N 1
ATOM 7992 C CA . ARG B 1 377 ? -7.73 -48.031 7.742 1 96.25 377 ARG B CA 1
ATOM 7993 C C . ARG B 1 377 ? -8.055 -47.469 9.117 1 96.25 377 ARG B C 1
ATOM 7995 O O . ARG B 1 377 ? -9.211 -47.469 9.547 1 96.25 377 ARG B O 1
ATOM 8002 N N . ASN B 1 378 ? -7.02 -47.031 9.703 1 96.31 378 ASN B N 1
ATOM 8003 C CA . ASN B 1 378 ? -7.207 -46.438 11.016 1 96.31 378 ASN B CA 1
ATOM 8004 C C . ASN B 1 378 ? -8.094 -45.188 10.938 1 96.31 378 ASN B C 1
ATOM 8006 O O . ASN B 1 378 ? -8.891 -44.938 11.836 1 96.31 378 ASN B O 1
ATOM 8010 N N . MET B 1 379 ? -7.91 -44.438 9.883 1 95.5 379 MET B N 1
ATOM 8011 C CA . MET B 1 379 ? -8.742 -43.25 9.703 1 95.5 379 MET B CA 1
ATOM 8012 C C . MET B 1 379 ? -10.203 -43.625 9.523 1 95.5 379 MET B C 1
ATOM 8014 O O . MET B 1 379 ? -11.102 -42.938 10.008 1 95.5 379 MET B O 1
ATOM 8018 N N . TYR B 1 380 ? -10.391 -44.688 8.797 1 96.06 380 TYR B N 1
ATOM 8019 C CA . TYR B 1 380 ? -11.75 -45.188 8.641 1 96.06 380 TYR B CA 1
ATOM 8020 C C . TYR B 1 380 ? -12.328 -45.594 9.992 1 96.06 380 TYR B C 1
ATOM 8022 O O . TYR B 1 380 ? -13.516 -45.406 10.25 1 96.06 380 TYR B O 1
ATOM 8030 N N . GLU B 1 381 ? -11.562 -46.188 10.766 1 95.81 381 GLU B N 1
ATOM 8031 C CA . GLU B 1 381 ? -12 -46.625 12.094 1 95.81 381 GLU B CA 1
ATOM 8032 C C . GLU B 1 381 ? -12.359 -45.406 12.953 1 95.81 381 GLU B C 1
ATOM 8034 O O . GLU B 1 381 ? -13.336 -45.438 13.711 1 95.81 381 GLU B O 1
ATOM 8039 N N . VAL B 1 382 ? -11.469 -44.406 12.828 1 96.75 382 VAL B N 1
ATOM 8040 C CA . VAL B 1 382 ? -11.766 -43.156 13.547 1 96.75 382 VAL B CA 1
ATOM 8041 C C . VAL B 1 382 ? -13.133 -42.625 13.125 1 96.75 382 VAL B C 1
ATOM 8043 O O . VAL B 1 382 ? -13.945 -42.25 13.969 1 96.75 382 VAL B O 1
ATOM 8046 N N . ARG B 1 383 ? -13.359 -42.594 11.836 1 95.62 383 ARG B N 1
ATOM 8047 C CA . ARG B 1 383 ? -14.625 -42.094 11.297 1 95.62 383 ARG B CA 1
ATOM 8048 C C . ARG B 1 383 ? -15.797 -42.938 11.82 1 95.62 383 ARG B C 1
ATOM 8050 O O . ARG B 1 383 ? -16.828 -42.375 12.195 1 95.62 383 ARG B O 1
ATOM 8057 N N . ARG B 1 384 ? -15.609 -44.188 11.914 1 94.44 384 ARG B N 1
ATOM 8058 C CA . ARG B 1 384 ? -16.672 -45.125 12.297 1 94.44 384 ARG B CA 1
ATOM 8059 C C . ARG B 1 384 ? -17 -44.969 13.781 1 94.44 384 ARG B C 1
ATOM 8061 O O . ARG B 1 384 ? -18.156 -45.125 14.18 1 94.44 384 ARG B O 1
ATOM 8068 N N . THR B 1 385 ? -16.062 -44.719 14.555 1 95.19 385 THR B N 1
ATOM 8069 C CA . THR B 1 385 ? -16.234 -44.75 16 1 95.19 385 THR B CA 1
ATOM 8070 C C . THR B 1 385 ? -16.562 -43.344 16.531 1 95.19 385 THR B C 1
ATOM 8072 O O . THR B 1 385 ? -16.859 -43.156 17.703 1 95.19 385 THR B O 1
ATOM 8075 N N . LEU B 1 386 ? -16.453 -42.375 15.602 1 95.5 386 LEU B N 1
ATOM 8076 C CA . LEU B 1 386 ? -16.641 -41 16 1 95.5 386 LEU B CA 1
ATOM 8077 C C . LEU B 1 386 ? -18.016 -40.812 16.656 1 95.5 386 LEU B C 1
ATOM 8079 O O . LEU B 1 386 ? -19.031 -41.219 16.109 1 95.5 386 LEU B O 1
ATOM 8083 N N . SER B 1 387 ? -17.969 -40.281 17.859 1 93.19 387 SER B N 1
ATOM 8084 C CA . SER B 1 387 ? -19.188 -39.969 18.625 1 93.19 387 SER B CA 1
ATOM 8085 C C . SER B 1 387 ? -18.969 -38.75 19.516 1 93.19 387 SER B C 1
ATOM 8087 O O . SER B 1 387 ? -17.844 -38.281 19.656 1 93.19 387 SER B O 1
ATOM 8089 N N . VAL B 1 388 ? -20 -38.312 20.078 1 90.5 388 VAL B N 1
ATOM 8090 C CA . VAL B 1 388 ? -19.953 -37.125 20.953 1 90.5 388 VAL B CA 1
ATOM 8091 C C . VAL B 1 388 ? -19.047 -37.406 22.141 1 90.5 388 VAL B C 1
ATOM 8093 O O . VAL B 1 388 ? -18.406 -36.5 22.672 1 90.5 388 VAL B O 1
ATOM 8096 N N . ARG B 1 389 ? -18.906 -38.812 22.531 1 87.06 389 ARG B N 1
ATOM 8097 C CA . ARG B 1 389 ? -18.203 -39.188 23.75 1 87.06 389 ARG B CA 1
ATOM 8098 C C . ARG B 1 389 ? -16.703 -39.188 23.531 1 87.06 389 ARG B C 1
ATOM 8100 O O . ARG B 1 389 ? -15.922 -39.125 24.484 1 87.06 389 ARG B O 1
ATOM 8107 N N . ASN B 1 390 ? -16.281 -39.156 22.297 1 92.56 390 ASN B N 1
ATOM 8108 C CA . ASN B 1 390 ? -14.852 -39.312 22.031 1 92.56 390 ASN B CA 1
ATOM 8109 C C . ASN B 1 390 ? -14.367 -38.312 21 1 92.56 390 ASN B C 1
ATOM 8111 O O . ASN B 1 390 ? -13.508 -38.625 20.172 1 92.56 390 ASN B O 1
ATOM 8115 N N . LEU B 1 391 ? -14.93 -37.25 20.891 1 91.88 391 LEU B N 1
ATOM 8116 C CA . LEU B 1 391 ? -14.617 -36.219 19.891 1 91.88 391 LEU B CA 1
ATOM 8117 C C . LEU B 1 391 ? -13.141 -35.844 19.922 1 91.88 391 LEU B C 1
ATOM 8119 O O . LEU B 1 391 ? -12.477 -35.812 18.891 1 91.88 391 LEU B O 1
ATOM 8123 N N . GLN B 1 392 ? -12.602 -35.594 21.078 1 89.56 392 GLN B N 1
ATOM 8124 C CA . GLN B 1 392 ? -11.211 -35.188 21.234 1 89.56 392 GLN B CA 1
ATOM 8125 C C . GLN B 1 392 ? -10.258 -36.312 20.797 1 89.56 392 GLN B C 1
ATOM 8127 O O . GLN B 1 392 ? -9.266 -36.031 20.125 1 89.56 392 GLN B O 1
ATOM 8132 N N . GLU B 1 393 ? -10.617 -37.375 21.312 1 92.56 393 GLU B N 1
ATOM 8133 C CA . GLU B 1 393 ? -9.789 -38.5 20.938 1 92.56 393 GLU B CA 1
ATOM 8134 C C . GLU B 1 393 ? -9.781 -38.719 19.438 1 92.56 393 GLU B C 1
ATOM 8136 O O . GLU B 1 393 ? -8.719 -38.906 18.828 1 92.56 393 GLU B O 1
ATOM 8141 N N 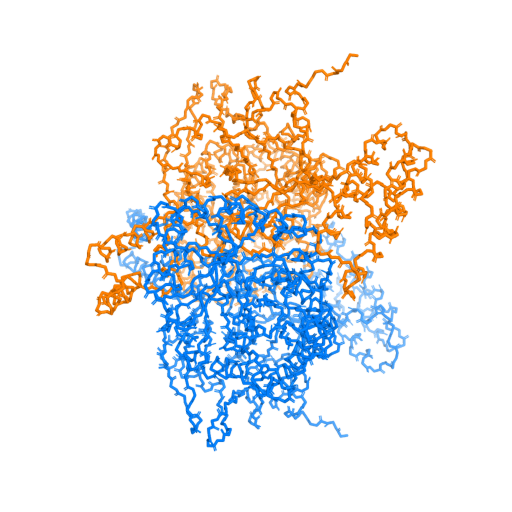. CYS B 1 394 ? -10.914 -38.719 18.875 1 93.81 394 CYS B N 1
ATOM 8142 C CA . CYS B 1 394 ? -11.023 -38.906 17.438 1 93.81 394 CYS B CA 1
ATOM 8143 C C . CYS B 1 394 ? -10.305 -37.781 16.672 1 93.81 394 CYS B C 1
ATOM 8145 O O . CYS B 1 394 ? -9.68 -38.031 15.648 1 93.81 394 CYS B O 1
ATOM 8147 N N . TYR B 1 395 ? -10.406 -36.656 17.156 1 90.56 395 TYR B N 1
ATOM 8148 C CA . TYR B 1 395 ? -9.695 -35.531 16.547 1 90.56 395 TYR B CA 1
ATOM 8149 C C . TYR B 1 395 ? -8.188 -35.75 16.594 1 90.56 395 TYR B C 1
ATOM 8151 O O . TYR B 1 395 ? -7.496 -35.594 15.586 1 90.56 395 TYR B O 1
ATOM 8159 N N . ASN B 1 396 ? -7.723 -36.062 17.703 1 91.94 396 ASN B N 1
ATOM 8160 C CA . ASN B 1 396 ? -6.297 -36.344 17.875 1 91.94 396 ASN B CA 1
ATOM 8161 C C . ASN B 1 396 ? -5.82 -37.469 16.969 1 91.94 396 ASN B C 1
ATOM 8163 O O . ASN B 1 396 ? -4.754 -37.344 16.344 1 91.94 396 ASN B O 1
ATOM 8167 N N . ASP B 1 397 ? -6.594 -38.438 16.938 1 94.69 397 ASP B N 1
ATOM 8168 C CA . ASP B 1 397 ? -6.25 -39.594 16.078 1 94.69 397 ASP B CA 1
ATOM 8169 C C . ASP B 1 397 ? -6.234 -39.188 14.609 1 94.69 397 ASP B C 1
ATOM 8171 O O . ASP B 1 397 ? -5.34 -39.594 13.859 1 94.69 397 ASP B O 1
ATOM 8175 N N . ALA B 1 398 ? -7.254 -38.469 14.266 1 92.75 398 ALA B N 1
ATOM 8176 C CA . ALA B 1 398 ? -7.336 -38.031 12.883 1 92.75 398 ALA B CA 1
ATOM 8177 C C . ALA B 1 398 ? -6.105 -37.219 12.492 1 92.75 398 ALA B C 1
ATOM 8179 O O . ALA B 1 398 ? -5.551 -37.406 11.406 1 92.75 398 ALA B O 1
ATOM 8180 N N . ILE B 1 399 ? -5.688 -36.344 13.352 1 90.12 399 ILE B N 1
ATOM 8181 C CA . ILE B 1 399 ? -4.512 -35.531 13.109 1 90.12 399 ILE B CA 1
ATOM 8182 C C . ILE B 1 399 ? -3.27 -36.406 13.008 1 90.12 399 ILE B C 1
ATOM 8184 O O . ILE B 1 399 ? -2.436 -36.219 12.117 1 90.12 399 ILE B O 1
ATOM 8188 N N . TYR B 1 400 ? -3.229 -37.281 13.906 1 93.19 400 TYR B N 1
ATOM 8189 C CA . TYR B 1 400 ? -2.092 -38.188 13.945 1 93.19 400 TYR B CA 1
ATOM 8190 C C . TYR B 1 400 ? -1.985 -38.969 12.648 1 93.19 400 TYR B C 1
ATOM 8192 O O . TYR B 1 400 ? -0.921 -39 12.023 1 93.19 400 TYR B O 1
ATOM 8200 N N . TYR B 1 401 ? -3.041 -39.625 12.258 1 94.5 401 TYR B N 1
ATOM 8201 C CA . TYR B 1 401 ? -3.018 -40.469 11.062 1 94.5 401 TYR B CA 1
ATOM 8202 C C . TYR B 1 401 ? -2.824 -39.594 9.805 1 94.5 401 TYR B C 1
ATOM 8204 O O . TYR B 1 401 ? -2.195 -40.062 8.844 1 94.5 401 TYR B O 1
ATOM 8212 N N . ARG B 1 402 ? -3.381 -38.406 9.805 1 92.06 402 ARG B N 1
ATOM 8213 C CA . ARG B 1 402 ? -3.135 -37.5 8.688 1 92.06 402 ARG B CA 1
ATOM 8214 C C . ARG B 1 402 ? -1.643 -37.25 8.516 1 92.06 402 ARG B C 1
ATOM 8216 O O . ARG B 1 402 ? -1.124 -37.281 7.398 1 92.06 402 ARG B O 1
ATOM 8223 N N . GLU B 1 403 ? -0.993 -36.969 9.594 1 90.5 403 GLU B N 1
ATOM 8224 C CA . GLU B 1 403 ? 0.442 -36.719 9.555 1 90.5 403 GLU B CA 1
ATOM 8225 C C . GLU B 1 403 ? 1.219 -37.938 9.117 1 90.5 403 GLU B C 1
ATOM 8227 O O . GLU B 1 403 ? 2.186 -37.844 8.359 1 90.5 403 GLU B O 1
ATOM 8232 N N . GLU B 1 404 ? 0.795 -39 9.609 1 93.56 404 GLU B N 1
ATOM 8233 C CA . GLU B 1 404 ? 1.417 -40.281 9.211 1 93.56 404 GLU B CA 1
ATOM 8234 C C . GLU B 1 404 ? 1.262 -40.5 7.715 1 93.56 404 GLU B C 1
ATOM 8236 O O . GLU B 1 404 ? 2.215 -40.906 7.043 1 93.56 404 GLU B O 1
ATOM 8241 N N . ILE B 1 405 ? 0.136 -40.312 7.277 1 93.75 405 ILE B N 1
ATOM 8242 C CA . ILE B 1 405 ? -0.159 -40.531 5.863 1 93.75 405 ILE B CA 1
ATOM 8243 C C . ILE B 1 405 ? 0.648 -39.562 5.012 1 93.75 405 ILE B C 1
ATOM 8245 O O . ILE B 1 405 ? 1.167 -39.938 3.955 1 93.75 405 ILE B O 1
ATOM 8249 N N . ARG B 1 406 ? 0.727 -38.312 5.402 1 90.62 406 ARG B N 1
ATOM 8250 C CA . ARG B 1 406 ? 1.526 -37.312 4.691 1 90.62 406 ARG B CA 1
ATOM 8251 C C . ARG B 1 406 ? 2.99 -37.75 4.629 1 90.62 406 ARG B C 1
ATOM 8253 O O . ARG B 1 406 ? 3.641 -37.594 3.59 1 90.62 406 ARG B O 1
ATOM 8260 N N . GLU B 1 407 ? 3.467 -38.281 5.695 1 90.19 407 GLU B N 1
ATOM 8261 C CA . GLU B 1 407 ? 4.832 -38.781 5.727 1 90.19 407 GLU B CA 1
ATOM 8262 C C . GLU B 1 407 ? 4.996 -39.969 4.797 1 90.19 407 GLU B C 1
ATOM 8264 O O . GLU B 1 407 ? 6 -40.094 4.09 1 90.19 407 GLU B O 1
ATOM 8269 N N . GLU B 1 408 ? 4.016 -40.844 4.883 1 93.75 408 GLU B N 1
ATOM 8270 C CA . GLU B 1 408 ? 4.039 -42.031 4.012 1 93.75 408 GLU B CA 1
ATOM 8271 C C . GLU B 1 408 ? 4.031 -41.625 2.541 1 93.75 408 GLU B C 1
ATOM 8273 O O . GLU B 1 408 ? 4.691 -42.25 1.715 1 93.75 408 GLU B O 1
ATOM 8278 N N . PHE B 1 409 ? 3.311 -40.656 2.262 1 92.25 409 PHE B N 1
ATOM 8279 C CA . PHE B 1 409 ? 3.283 -40.156 0.892 1 92.25 409 PHE B CA 1
ATOM 8280 C C . PHE B 1 409 ? 4.637 -39.594 0.501 1 92.25 409 PHE B C 1
ATOM 8282 O O . PHE B 1 409 ? 5.148 -39.875 -0.585 1 92.25 409 PHE B O 1
ATOM 8289 N N . GLU B 1 410 ? 5.199 -38.844 1.374 1 87.81 410 GLU B N 1
ATOM 8290 C CA . GLU B 1 410 ? 6.488 -38.188 1.125 1 87.81 410 GLU B CA 1
ATOM 8291 C C . GLU B 1 410 ? 7.57 -39.219 0.851 1 87.81 410 GLU B C 1
ATOM 8293 O O . GLU B 1 410 ? 8.461 -39 0.029 1 87.81 410 GLU B O 1
ATOM 8298 N N . TYR B 1 411 ? 7.422 -40.344 1.485 1 87.75 411 TYR B N 1
ATOM 8299 C CA . TYR B 1 411 ? 8.445 -41.375 1.35 1 87.75 411 TYR B CA 1
ATOM 8300 C C . TYR B 1 411 ? 8.047 -42.406 0.3 1 87.75 411 TYR B C 1
ATOM 8302 O O . TYR B 1 411 ? 8.742 -43.406 0.109 1 87.75 411 TYR B O 1
ATOM 8310 N N . GLY B 1 412 ? 6.953 -42.25 -0.274 1 88.31 412 GLY B N 1
ATOM 8311 C CA . GLY B 1 412 ? 6.574 -43.062 -1.419 1 88.31 412 GLY B CA 1
ATOM 8312 C C . GLY B 1 412 ? 5.891 -44.375 -1.03 1 88.31 412 GLY B C 1
ATOM 8313 O O . GLY B 1 412 ? 5.828 -45.312 -1.826 1 88.31 412 GLY B O 1
ATOM 8314 N N . LYS B 1 413 ? 5.324 -44.406 0.16 1 91.94 413 LYS B N 1
ATOM 8315 C CA . LYS B 1 413 ? 4.695 -45.625 0.648 1 91.94 413 LYS B CA 1
ATOM 8316 C C . LYS B 1 413 ? 3.227 -45.688 0.234 1 91.94 413 LYS B C 1
ATOM 8318 O O . LYS B 1 413 ? 2.615 -46.781 0.26 1 91.94 413 LYS B O 1
ATOM 8323 N N . ILE B 1 414 ? 2.695 -44.562 -0.034 1 93.81 414 ILE B N 1
ATOM 8324 C CA . ILE B 1 414 ? 1.314 -44.594 -0.504 1 93.81 414 ILE B CA 1
ATOM 8325 C C . ILE B 1 414 ? 1.209 -43.781 -1.805 1 93.81 414 ILE B C 1
ATOM 8327 O O . ILE B 1 414 ? 2.084 -42.969 -2.117 1 93.81 414 ILE B O 1
ATOM 8331 N N . THR B 1 415 ? 0.132 -44.031 -2.518 1 93.75 415 THR B N 1
ATOM 8332 C CA . THR B 1 415 ? -0.066 -43.406 -3.824 1 93.75 415 THR B CA 1
ATOM 8333 C C . THR B 1 415 ? -0.795 -42.094 -3.689 1 93.75 415 THR B C 1
ATOM 8335 O O . THR B 1 415 ? -1.319 -41.75 -2.621 1 93.75 415 THR B O 1
ATOM 8338 N N . LEU B 1 416 ? -0.779 -41.375 -4.82 1 95.06 416 LEU B N 1
ATOM 8339 C CA . LEU B 1 416 ? -1.483 -40.094 -4.902 1 95.06 416 LEU B CA 1
ATOM 8340 C C . LEU B 1 416 ? -2.967 -40.281 -4.598 1 95.06 416 LEU B C 1
ATOM 8342 O O . LEU B 1 416 ? -3.562 -39.469 -3.883 1 95.06 416 LEU B O 1
ATOM 8346 N N . ARG B 1 417 ? -3.58 -41.281 -5.09 1 94.62 417 ARG B N 1
ATOM 8347 C CA . ARG B 1 417 ? -5.008 -41.531 -4.898 1 94.62 417 ARG B CA 1
ATOM 8348 C C . ARG B 1 417 ? -5.309 -41.906 -3.453 1 94.62 417 ARG B C 1
ATOM 8350 O O . ARG B 1 417 ? -6.352 -41.531 -2.914 1 94.62 417 ARG B O 1
ATOM 8357 N N . GLN B 1 418 ? -4.414 -42.688 -2.887 1 94.69 418 GLN B N 1
ATOM 8358 C CA . GLN B 1 418 ? -4.57 -43.031 -1.476 1 94.69 418 GLN B CA 1
ATOM 8359 C C . GLN B 1 418 ? -4.438 -41.781 -0.597 1 94.69 418 GLN B C 1
ATOM 8361 O O . GLN B 1 418 ? -5.164 -41.656 0.388 1 94.69 418 GLN B O 1
ATOM 8366 N N . ARG B 1 419 ? -3.486 -40.969 -0.983 1 94.25 419 ARG B N 1
ATOM 8367 C CA . ARG B 1 419 ? -3.34 -39.688 -0.276 1 94.25 419 ARG B CA 1
ATOM 8368 C C . ARG B 1 419 ? -4.609 -38.844 -0.391 1 94.25 419 ARG B C 1
ATOM 8370 O O . ARG B 1 419 ? -5.059 -38.25 0.591 1 94.25 419 ARG B O 1
ATOM 8377 N N . ALA B 1 420 ? -5.172 -38.719 -1.567 1 93.81 420 ALA B N 1
ATOM 8378 C CA . ALA B 1 420 ? -6.418 -38 -1.802 1 93.81 420 ALA B CA 1
ATOM 8379 C C . ALA B 1 420 ? -7.555 -38.562 -0.957 1 93.81 420 ALA B C 1
ATOM 8381 O O . ALA B 1 420 ? -8.344 -37.812 -0.379 1 93.81 420 ALA B O 1
ATOM 8382 N N . LEU B 1 421 ? -7.613 -39.875 -0.938 1 94.88 421 LEU B N 1
ATOM 8383 C CA . LEU B 1 421 ? -8.617 -40.562 -0.129 1 94.88 421 LEU B CA 1
ATOM 8384 C C . LEU B 1 421 ? -8.492 -40.156 1.339 1 94.88 421 LEU B C 1
ATOM 8386 O O . LEU B 1 421 ? -9.484 -39.844 1.987 1 94.88 421 LEU B O 1
ATOM 8390 N N . ALA B 1 422 ? -7.258 -40.219 1.785 1 93.31 422 ALA B N 1
ATOM 8391 C CA . ALA B 1 422 ? -7 -39.875 3.18 1 93.31 422 ALA B CA 1
ATOM 8392 C C . ALA B 1 422 ? -7.41 -38.438 3.479 1 93.31 422 ALA B C 1
ATOM 8394 O O . ALA B 1 422 ? -7.965 -38.156 4.543 1 93.31 422 ALA B O 1
ATOM 8395 N N . ASP B 1 423 ? -7.102 -37.562 2.578 1 91.12 423 ASP B N 1
ATOM 8396 C CA . ASP B 1 423 ? -7.465 -36.156 2.754 1 91.12 423 ASP B CA 1
ATOM 8397 C C . ASP B 1 423 ? -8.977 -35.969 2.846 1 91.12 423 ASP B C 1
ATOM 8399 O O . ASP B 1 423 ? -9.477 -35.219 3.672 1 91.12 423 ASP B O 1
ATOM 8403 N N . ASN B 1 424 ? -9.648 -36.625 2.021 1 93 424 ASN B N 1
ATOM 8404 C CA . ASN B 1 424 ? -11.109 -36.562 2.029 1 93 424 ASN B CA 1
ATOM 8405 C C . ASN B 1 424 ? -11.695 -37.156 3.314 1 93 424 ASN B C 1
ATOM 8407 O O . ASN B 1 424 ? -12.648 -36.594 3.867 1 93 424 ASN B O 1
ATOM 8411 N N . LEU B 1 425 ? -11.148 -38.281 3.725 1 93.81 425 LEU B N 1
ATOM 8412 C CA . LEU B 1 425 ? -11.578 -38.875 4.977 1 93.81 425 LEU B CA 1
ATOM 8413 C C . LEU B 1 425 ? -11.375 -37.938 6.148 1 93.81 425 LEU B C 1
ATOM 8415 O O . LEU B 1 425 ? -12.25 -37.781 7 1 93.81 425 LEU B O 1
ATOM 8419 N N . PHE B 1 426 ? -10.219 -37.375 6.113 1 91.44 426 PHE B N 1
ATOM 8420 C CA . PHE B 1 426 ? -9.906 -36.406 7.18 1 91.44 426 PHE B CA 1
ATOM 8421 C C . PHE B 1 426 ? -10.914 -35.281 7.211 1 91.44 426 PHE B C 1
ATOM 8423 O O . PHE B 1 426 ? -11.438 -34.938 8.273 1 91.44 426 PHE B O 1
ATOM 8430 N N . MET B 1 427 ? -11.148 -34.688 6.09 1 88.31 427 MET B N 1
ATOM 8431 C CA . MET B 1 427 ? -12.094 -33.562 6.008 1 88.31 427 MET B CA 1
ATOM 8432 C C . MET B 1 427 ? -13.477 -34 6.477 1 88.31 427 MET B C 1
ATOM 8434 O O . MET B 1 427 ? -14.18 -33.219 7.133 1 88.31 427 MET B O 1
ATOM 8438 N N . ASP B 1 428 ? -13.828 -35.156 6.145 1 92.06 428 ASP B N 1
ATOM 8439 C CA . ASP B 1 428 ? -15.125 -35.688 6.566 1 92.06 428 ASP B CA 1
ATOM 8440 C C . ASP B 1 428 ? -15.195 -35.812 8.086 1 92.06 428 ASP B C 1
ATOM 8442 O O . ASP B 1 428 ? -16.203 -35.438 8.695 1 92.06 428 ASP B O 1
ATOM 8446 N N . ILE B 1 429 ? -14.188 -36.344 8.609 1 92.5 429 ILE B N 1
ATOM 8447 C CA . ILE B 1 429 ? -14.117 -36.531 10.055 1 92.5 429 ILE B CA 1
ATOM 8448 C C . ILE B 1 429 ? -14.219 -35.156 10.734 1 92.5 429 ILE B C 1
ATOM 8450 O O . ILE B 1 429 ? -14.961 -35 11.703 1 92.5 429 ILE B O 1
ATOM 8454 N N . ILE B 1 430 ? -13.453 -34.219 10.203 1 88.44 430 ILE B N 1
ATOM 8455 C CA . ILE B 1 430 ? -13.445 -32.906 10.789 1 88.44 430 ILE B CA 1
ATOM 8456 C C . ILE B 1 430 ? -14.836 -32.281 10.703 1 88.44 430 ILE B C 1
ATOM 8458 O O . ILE B 1 430 ? -15.297 -31.625 11.641 1 88.44 430 ILE B O 1
ATOM 8462 N N . HIS B 1 431 ? -15.508 -32.469 9.633 1 88 431 HIS B N 1
ATOM 8463 C CA . HIS B 1 431 ? -16.859 -31.938 9.469 1 88 431 HIS B CA 1
ATOM 8464 C C . HIS B 1 431 ? -17.828 -32.594 10.445 1 88 431 HIS B C 1
ATOM 8466 O O . HIS B 1 431 ? -18.703 -31.922 11 1 88 431 HIS B O 1
ATOM 8472 N N . GLN B 1 432 ? -17.672 -33.812 10.594 1 90.62 432 GLN B N 1
ATOM 8473 C CA . GLN B 1 432 ? -18.531 -34.531 11.539 1 90.62 432 GLN B CA 1
ATOM 8474 C C . GLN B 1 432 ? -18.297 -34.031 12.969 1 90.62 432 GLN B C 1
ATOM 8476 O O . GLN B 1 432 ? -19.25 -33.875 13.734 1 90.62 432 GLN B O 1
ATOM 8481 N N . ILE B 1 433 ? -17.047 -33.906 13.18 1 90 433 ILE B N 1
ATOM 8482 C CA . ILE B 1 433 ? -16.719 -33.406 14.508 1 90 433 ILE B CA 1
ATOM 8483 C C . ILE B 1 433 ? -17.359 -32.031 14.719 1 90 433 ILE B C 1
ATOM 8485 O O . ILE B 1 433 ? -17.938 -31.766 15.773 1 90 433 ILE B O 1
ATOM 8489 N N . ALA B 1 434 ? -17.188 -31.188 13.75 1 84.94 434 ALA B N 1
ATOM 8490 C CA . ALA B 1 434 ? -17.766 -29.859 13.836 1 84.94 434 ALA B CA 1
ATOM 8491 C C . ALA B 1 434 ? -19.281 -29.922 14.062 1 84.94 434 ALA B C 1
ATOM 8493 O O . ALA B 1 434 ? -19.828 -29.141 14.828 1 84.94 434 ALA B O 1
ATOM 8494 N N . ASP B 1 435 ? -19.938 -30.781 13.461 1 86.38 435 ASP B N 1
ATOM 8495 C CA . ASP B 1 435 ? -21.391 -30.938 13.586 1 86.38 435 ASP B CA 1
ATOM 8496 C C . ASP B 1 435 ? -21.781 -31.438 14.969 1 86.38 435 ASP B C 1
ATOM 8498 O O . ASP B 1 435 ? -22.766 -31 15.547 1 86.38 435 ASP B O 1
ATOM 8502 N N . LEU B 1 436 ? -21.016 -32.312 15.398 1 89.31 436 LEU B N 1
ATOM 8503 C CA . LEU B 1 436 ? -21.297 -32.906 16.703 1 89.31 436 LEU B CA 1
ATOM 8504 C C . LEU B 1 436 ? -21.016 -31.891 17.812 1 89.31 436 LEU B C 1
ATOM 8506 O O . LEU B 1 436 ? -21.672 -31.938 18.859 1 89.31 436 LEU B O 1
ATOM 8510 N N . LEU B 1 437 ? -20.016 -31.125 17.5 1 87 437 LEU B N 1
ATOM 8511 C CA . LEU B 1 437 ? -19.641 -30.125 18.5 1 87 437 LEU B CA 1
ATOM 8512 C C . LEU B 1 437 ? -20.797 -29.172 18.766 1 87 437 LEU B C 1
ATOM 8514 O O . LEU B 1 437 ? -20.906 -28.625 19.859 1 87 437 LEU B O 1
ATOM 8518 N N . LYS B 1 438 ? -21.578 -28.922 17.781 1 81.38 438 LYS B N 1
ATOM 8519 C CA . LYS B 1 438 ? -22.75 -28.047 17.953 1 81.38 438 LYS B CA 1
ATOM 8520 C C . LYS B 1 438 ? -23.688 -28.594 19.016 1 81.38 438 LYS B C 1
ATOM 8522 O O . LYS B 1 438 ? -24.484 -27.844 19.594 1 81.38 438 LYS B O 1
ATOM 8527 N N . LYS B 1 439 ? -23.562 -29.781 19.266 1 84 439 LYS B N 1
ATOM 8528 C CA . LYS B 1 439 ? -24.453 -30.453 20.219 1 84 439 LYS B CA 1
ATOM 8529 C C . LYS B 1 439 ? -23.828 -30.5 21.609 1 84 439 LYS B C 1
ATOM 8531 O O . LYS B 1 439 ? -24.469 -30.922 22.578 1 84 439 LYS B O 1
ATOM 8536 N N . VAL B 1 440 ? -22.641 -30.109 21.609 1 83.25 440 VAL B N 1
ATOM 8537 C CA . VAL B 1 440 ? -21.922 -30.156 22.875 1 83.25 440 VAL B CA 1
ATOM 8538 C C . VAL B 1 440 ? -22.047 -28.812 23.578 1 83.25 440 VAL B C 1
ATOM 8540 O O . VAL B 1 440 ? -21.828 -27.766 22.984 1 83.25 440 VAL B O 1
ATOM 8543 N N . LYS B 1 441 ? -22.312 -28.688 24.828 1 71.81 441 LYS B N 1
ATOM 8544 C CA . LYS B 1 441 ? -22.547 -27.469 25.594 1 71.81 441 LYS B CA 1
ATOM 8545 C C . LYS B 1 441 ? -21.25 -26.734 25.891 1 71.81 441 LYS B C 1
ATOM 8547 O O . LYS B 1 441 ? -21.172 -25.516 25.781 1 71.81 441 LYS B O 1
ATOM 8552 N N . ARG B 1 442 ? -20.156 -27.547 26.203 1 77.69 442 ARG B N 1
ATOM 8553 C CA . ARG B 1 442 ? -18.844 -26.969 26.5 1 77.69 442 ARG B CA 1
ATOM 8554 C C . ARG B 1 442 ? -17.75 -27.656 25.703 1 77.69 442 ARG B C 1
ATOM 8556 O O . ARG B 1 442 ? -17.031 -28.516 26.234 1 77.69 442 ARG B O 1
ATOM 8563 N N . PRO B 1 443 ? -17.656 -27.188 24.484 1 78.81 443 PRO B N 1
ATOM 8564 C CA . PRO B 1 443 ? -16.656 -27.844 23.641 1 78.81 443 PRO B CA 1
ATOM 8565 C C . PRO B 1 443 ? -15.227 -27.578 24.109 1 78.81 443 PRO B C 1
ATOM 8567 O O . PRO B 1 443 ? -14.93 -26.5 24.625 1 78.81 443 PRO B O 1
ATOM 8570 N N . PRO B 1 444 ? -14.398 -28.531 24.047 1 76.88 444 PRO B N 1
ATOM 8571 C CA . PRO B 1 444 ? -12.984 -28.297 24.328 1 76.88 444 PRO B CA 1
ATOM 8572 C C . PRO B 1 444 ? -12.391 -27.188 23.453 1 76.88 444 PRO B C 1
ATOM 8574 O O . PRO B 1 444 ? -12.742 -27.078 22.281 1 76.88 444 PRO B O 1
ATOM 8577 N N . ARG B 1 445 ? -11.547 -26.453 24.031 1 69.94 445 ARG B N 1
ATOM 8578 C CA . ARG B 1 445 ? -10.961 -25.281 23.391 1 69.94 445 ARG B CA 1
ATOM 8579 C C . ARG B 1 445 ? -10.242 -25.672 22.094 1 69.94 445 ARG B C 1
ATOM 8581 O O . ARG B 1 445 ? -10.344 -24.969 21.094 1 69.94 445 ARG B O 1
ATOM 8588 N N . ALA B 1 446 ? -9.5 -26.781 22.172 1 69.69 446 ALA B N 1
ATOM 8589 C CA . ALA B 1 446 ? -8.719 -27.219 21.016 1 69.69 446 ALA B CA 1
ATOM 8590 C C . ALA B 1 446 ? -9.625 -27.453 19.812 1 69.69 446 ALA B C 1
ATOM 8592 O O . ALA B 1 446 ? -9.227 -27.203 18.672 1 69.69 446 ALA B O 1
ATOM 8593 N N . LEU B 1 447 ? -10.781 -27.922 20.109 1 77 447 LEU B N 1
ATOM 8594 C CA . LEU B 1 447 ? -11.703 -28.234 19.031 1 77 447 LEU B CA 1
ATOM 8595 C C . LEU B 1 447 ? -12.461 -27 18.562 1 77 447 LEU B C 1
ATOM 8597 O O . LEU B 1 447 ? -12.922 -26.938 17.422 1 77 447 LEU B O 1
ATOM 8601 N N . GLU B 1 448 ? -12.43 -26.031 19.422 1 69.38 448 GLU B N 1
ATOM 8602 C CA . GLU B 1 448 ? -13.07 -24.781 19.031 1 69.38 448 GLU B CA 1
ATOM 8603 C C . GLU B 1 448 ? -12.289 -24.094 17.906 1 69.38 448 GLU B C 1
ATOM 8605 O O . GLU B 1 448 ? -12.891 -23.484 17.016 1 69.38 448 GLU B O 1
ATOM 8610 N N . GLU B 1 449 ? -11.039 -24.312 17.922 1 65.44 449 GLU B N 1
ATOM 8611 C CA . GLU B 1 449 ? -10.164 -23.688 16.938 1 65.44 449 GLU B CA 1
ATOM 8612 C C . GLU B 1 449 ? -10.258 -24.391 15.586 1 65.44 449 GLU B C 1
ATOM 8614 O O . GLU B 1 449 ? -9.93 -23.812 14.555 1 65.44 449 GLU B O 1
ATOM 8619 N N . LEU B 1 450 ? -10.711 -25.609 15.703 1 65.94 450 LEU B N 1
ATOM 8620 C CA . LEU B 1 450 ? -10.867 -26.391 14.469 1 65.94 450 LEU B CA 1
ATOM 8621 C C . LEU B 1 450 ? -11.836 -25.688 13.516 1 65.94 450 LEU B C 1
ATOM 8623 O O . LEU B 1 450 ? -11.633 -25.703 12.305 1 65.94 450 LEU B O 1
ATOM 8627 N N . GLN B 1 451 ? -12.828 -25.141 14.133 1 59.88 451 GLN B N 1
ATOM 8628 C CA . GLN B 1 451 ? -13.836 -24.484 13.312 1 59.88 451 GLN B CA 1
ATOM 8629 C C . GLN B 1 451 ? -13.242 -23.312 12.539 1 59.88 451 GLN B C 1
ATOM 8631 O O . GLN B 1 451 ? -13.68 -23 11.43 1 59.88 451 GLN B O 1
ATOM 8636 N N . GLU B 1 452 ? -12.188 -22.719 13.047 1 59.59 452 GLU B N 1
ATOM 8637 C CA . GLU B 1 452 ? -11.594 -21.547 12.438 1 59.59 452 GLU B CA 1
ATOM 8638 C C . GLU B 1 452 ? -10.82 -21.906 11.172 1 59.59 452 GLU B C 1
ATOM 8640 O O . GLU B 1 452 ? -10.633 -21.062 10.289 1 59.59 452 GLU B O 1
ATOM 8645 N N . GLY B 1 453 ? -10.695 -23.094 10.898 1 61.56 453 GLY B N 1
ATOM 8646 C CA . GLY B 1 453 ? -9.852 -23.438 9.766 1 61.56 453 GLY B CA 1
ATOM 8647 C C . GLY B 1 453 ? -10.625 -24 8.586 1 61.56 453 GLY B C 1
ATOM 8648 O O . GLY B 1 453 ? -10.062 -24.219 7.516 1 61.56 453 GLY B O 1
ATOM 8649 N N . LEU B 1 454 ? -11.922 -23.953 8.68 1 75.56 454 LEU B N 1
ATOM 8650 C CA . LEU B 1 454 ? -12.727 -24.609 7.656 1 75.56 454 LEU B CA 1
ATOM 8651 C C . LEU B 1 454 ? -13.578 -23.594 6.902 1 75.56 454 LEU B C 1
ATOM 8653 O O . LEU B 1 454 ? -14.805 -23.75 6.824 1 75.56 454 LEU B O 1
ATOM 8657 N N . TYR B 1 455 ? -12.891 -22.562 6.391 1 87.69 455 TYR B N 1
ATOM 8658 C CA . TYR B 1 455 ? -13.664 -21.531 5.715 1 87.69 455 TYR B CA 1
ATOM 8659 C C . TYR B 1 455 ? -13.633 -21.719 4.207 1 87.69 455 TYR B C 1
ATOM 8661 O O . TYR B 1 455 ? -12.602 -22.078 3.639 1 87.69 455 TYR B O 1
ATOM 8669 N N . ASP B 1 456 ? -14.805 -21.531 3.617 1 92.06 456 ASP B N 1
ATOM 8670 C CA . ASP B 1 456 ? -14.844 -21.453 2.16 1 92.06 456 ASP B CA 1
ATOM 8671 C C . ASP B 1 456 ? -14.094 -20.219 1.663 1 92.06 456 ASP B C 1
ATOM 8673 O O . ASP B 1 456 ? -13.891 -19.266 2.414 1 92.06 456 ASP B O 1
ATOM 8677 N N . ILE B 1 457 ? -13.57 -20.328 0.505 1 93.5 457 ILE B N 1
ATOM 8678 C CA . ILE B 1 457 ? -12.969 -19.156 -0.144 1 93.5 457 ILE B CA 1
ATOM 8679 C C . ILE B 1 457 ? -13.875 -18.688 -1.276 1 93.5 457 ILE B C 1
ATOM 8681 O O . ILE B 1 457 ? -14.141 -19.422 -2.223 1 93.5 457 ILE B O 1
ATOM 8685 N N . TYR B 1 458 ? -14.43 -17.531 -1.115 1 96.25 458 TYR B N 1
ATOM 8686 C CA . TYR B 1 458 ? -15.188 -16.891 -2.188 1 96.25 458 TYR B CA 1
ATOM 8687 C C . TYR B 1 458 ? -14.297 -15.953 -2.998 1 96.25 458 TYR B C 1
ATOM 8689 O O . TYR B 1 458 ? -13.727 -15.008 -2.457 1 96.25 458 TYR B O 1
ATOM 8697 N N . TYR B 1 459 ? -14.148 -16.25 -4.258 1 95.62 459 TYR B N 1
ATOM 8698 C CA . TYR B 1 459 ? -13.32 -15.438 -5.137 1 95.62 459 TYR B CA 1
ATOM 8699 C C . TYR B 1 459 ? -14.125 -14.312 -5.766 1 95.62 459 TYR B C 1
ATOM 8701 O O . TYR B 1 459 ? -15.023 -14.562 -6.578 1 95.62 459 TYR B O 1
ATOM 8709 N N . GLY B 1 460 ? -13.781 -13.094 -5.297 1 97.06 460 GLY B N 1
ATOM 8710 C CA . GLY B 1 460 ? -14.5 -11.938 -5.809 1 97.06 460 GLY B CA 1
ATOM 8711 C C . GLY B 1 460 ? -13.75 -11.211 -6.91 1 97.06 460 GLY B C 1
ATOM 8712 O O . GLY B 1 460 ? -12.523 -11.188 -6.922 1 97.06 460 GLY B O 1
ATOM 8713 N N . ASN B 1 461 ? -14.516 -10.594 -7.824 1 97.62 461 ASN B N 1
ATOM 8714 C CA . ASN B 1 461 ? -13.977 -9.797 -8.922 1 97.62 461 ASN B CA 1
ATOM 8715 C C . ASN B 1 461 ? -13.555 -8.414 -8.445 1 97.62 461 ASN B C 1
ATOM 8717 O O . ASN B 1 461 ? -14.219 -7.422 -8.734 1 97.62 461 ASN B O 1
ATOM 8721 N N . PHE B 1 462 ? -12.469 -8.328 -7.758 1 98.25 462 PHE B N 1
ATOM 8722 C CA . PHE B 1 462 ? -11.898 -7.078 -7.27 1 98.25 462 PHE B CA 1
ATOM 8723 C C . PHE B 1 462 ? -10.422 -7.242 -6.945 1 98.25 462 PHE B C 1
ATOM 8725 O O . PHE B 1 462 ? -9.844 -8.312 -7.168 1 98.25 462 PHE B O 1
ATOM 8732 N N . SER B 1 463 ? -9.789 -6.203 -6.59 1 98.12 463 SER B N 1
ATOM 8733 C CA . SER B 1 463 ? -8.391 -6.199 -6.152 1 98.12 463 SER B CA 1
ATOM 8734 C C . SER B 1 463 ? -8.234 -5.48 -4.816 1 98.12 463 SER B C 1
ATOM 8736 O O . SER B 1 463 ? -8.562 -4.297 -4.699 1 98.12 463 SER B O 1
ATOM 8738 N N . VAL B 1 464 ? -7.746 -6.203 -3.842 1 98.06 464 VAL B N 1
ATOM 8739 C CA . VAL B 1 464 ? -7.48 -5.613 -2.533 1 98.06 464 VAL B CA 1
ATOM 8740 C C . VAL B 1 464 ? -6.434 -4.508 -2.666 1 98.06 464 VAL B C 1
ATOM 8742 O O . VAL B 1 464 ? -6.566 -3.443 -2.061 1 98.06 464 VAL B O 1
ATOM 8745 N N . PHE B 1 465 ? -5.473 -4.633 -3.518 1 97.5 465 PHE B N 1
ATOM 8746 C CA . PHE B 1 465 ? -4.355 -3.707 -3.668 1 97.5 465 PHE B CA 1
ATOM 8747 C C . PHE B 1 465 ? -4.805 -2.424 -4.355 1 97.5 465 PHE B C 1
ATOM 8749 O O . PHE B 1 465 ? -4.355 -1.333 -4 1 97.5 465 PHE B O 1
ATOM 8756 N N . GLN B 1 466 ? -5.652 -2.566 -5.262 1 97.88 466 GLN B N 1
ATOM 8757 C CA . GLN B 1 466 ? -6.113 -1.411 -6.027 1 97.88 466 GLN B CA 1
ATOM 8758 C C . GLN B 1 466 ? -7.207 -0.654 -5.281 1 97.88 466 GLN B C 1
ATOM 8760 O O . GLN B 1 466 ? -7.25 0.577 -5.316 1 97.88 466 GLN B O 1
ATOM 8765 N N . SER B 1 467 ? -8.094 -1.438 -4.594 1 98.31 467 SER B N 1
ATOM 8766 C CA . SER B 1 467 ? -9.312 -0.785 -4.125 1 98.31 467 SER B CA 1
ATOM 8767 C C . SER B 1 467 ? -9.375 -0.761 -2.604 1 98.31 467 SER B C 1
ATOM 8769 O O . SER B 1 467 ? -10.164 -0.01 -2.021 1 98.31 467 SER B O 1
ATOM 8771 N N . LEU B 1 468 ? -8.648 -1.605 -1.923 1 98.38 468 LEU B N 1
ATOM 8772 C CA . LEU B 1 468 ? -8.695 -1.712 -0.469 1 98.38 468 LEU B CA 1
ATOM 8773 C C . LEU B 1 468 ? -7.289 -1.84 0.111 1 98.38 468 LEU B C 1
ATOM 8775 O O . LEU B 1 468 ? -7.012 -2.758 0.886 1 98.38 468 LEU B O 1
ATOM 8779 N N . PRO B 1 469 ? -6.406 -0.937 -0.226 1 97.25 469 PRO B N 1
ATOM 8780 C CA . PRO B 1 469 ? -5.02 -1.062 0.225 1 97.25 469 PRO B CA 1
ATOM 8781 C C . PRO B 1 469 ? -4.887 -1.032 1.746 1 97.25 469 PRO B C 1
ATOM 8783 O O . PRO B 1 469 ? -3.967 -1.637 2.301 1 97.25 469 PRO B O 1
ATOM 8786 N N . ASP B 1 470 ? -5.781 -0.353 2.479 1 96.5 470 ASP B N 1
ATOM 8787 C CA . ASP B 1 470 ? -5.711 -0.285 3.934 1 96.5 470 ASP B CA 1
ATOM 8788 C C . ASP B 1 470 ? -5.957 -1.656 4.559 1 96.5 470 ASP B C 1
ATOM 8790 O O . ASP B 1 470 ? -5.461 -1.944 5.652 1 96.5 470 ASP B O 1
ATOM 8794 N N . VAL B 1 471 ? -6.727 -2.473 3.896 1 96.81 471 VAL B N 1
ATOM 8795 C CA . VAL B 1 471 ? -6.926 -3.832 4.387 1 96.81 471 VAL B CA 1
ATOM 8796 C C . VAL B 1 471 ? -5.594 -4.582 4.387 1 96.81 471 VAL B C 1
ATOM 8798 O O . VAL B 1 471 ? -5.262 -5.266 5.355 1 96.81 471 VAL B O 1
ATOM 8801 N N . TRP B 1 472 ? -4.898 -4.395 3.359 1 94.44 472 TRP B N 1
ATOM 8802 C CA . TRP B 1 472 ? -3.619 -5.078 3.172 1 94.44 472 TRP B CA 1
ATOM 8803 C C . TRP B 1 472 ? -2.539 -4.457 4.051 1 94.44 472 TRP B C 1
ATOM 8805 O O . TRP B 1 472 ? -1.813 -5.168 4.75 1 94.44 472 TRP B O 1
ATOM 8815 N N . ALA B 1 473 ? -2.465 -3.174 4.09 1 94 473 ALA B N 1
ATOM 8816 C CA . ALA B 1 473 ? -1.295 -2.484 4.629 1 94 473 ALA B CA 1
ATOM 8817 C C . ALA B 1 473 ? -1.397 -2.326 6.141 1 94 473 ALA B C 1
ATOM 8819 O O . ALA B 1 473 ? -0.392 -2.418 6.852 1 94 473 ALA B O 1
ATOM 8820 N N . ILE B 1 474 ? -2.629 -2.084 6.621 1 92.19 474 ILE B N 1
ATOM 8821 C CA . ILE B 1 474 ? -2.688 -1.741 8.039 1 92.19 474 ILE B CA 1
ATOM 8822 C C . ILE B 1 474 ? -3.83 -2.504 8.703 1 92.19 474 ILE B C 1
ATOM 8824 O O . ILE B 1 474 ? -4.336 -2.086 9.75 1 92.19 474 ILE B O 1
ATOM 8828 N N . ASP B 1 475 ? -4.352 -3.516 8.094 1 92.94 475 ASP B N 1
ATOM 8829 C CA . ASP B 1 475 ? -5.371 -4.402 8.648 1 92.94 475 ASP B CA 1
ATOM 8830 C C . ASP B 1 475 ? -6.648 -3.633 8.984 1 92.94 475 ASP B C 1
ATOM 8832 O O . ASP B 1 475 ? -7.273 -3.879 10.016 1 92.94 475 ASP B O 1
ATOM 8836 N N . GLN B 1 476 ? -6.934 -2.682 8.188 1 95.12 476 GLN B N 1
ATOM 8837 C CA . GLN B 1 476 ? -8.188 -1.946 8.344 1 95.12 476 GLN B CA 1
ATOM 8838 C C . GLN B 1 476 ? -9.391 -2.85 8.102 1 95.12 476 GLN B C 1
ATOM 8840 O O . GLN B 1 476 ? -9.391 -3.658 7.172 1 95.12 476 GLN B O 1
ATOM 8845 N N . ILE B 1 477 ? -10.375 -2.756 8.977 1 96.12 477 ILE B N 1
ATOM 8846 C CA . ILE B 1 477 ? -11.625 -3.492 8.812 1 96.12 477 ILE B CA 1
ATOM 8847 C C . ILE B 1 477 ? -12.688 -2.586 8.195 1 96.12 477 ILE B C 1
ATOM 8849 O O . ILE B 1 477 ? -12.898 -1.462 8.656 1 96.12 477 ILE B O 1
ATOM 8853 N N . PHE B 1 478 ? -13.258 -3.02 7.164 1 97.81 478 PHE B N 1
ATOM 8854 C CA . PHE B 1 478 ? -14.406 -2.365 6.543 1 97.81 478 PHE B CA 1
ATOM 8855 C C . PHE B 1 478 ? -15.648 -3.244 6.633 1 97.81 478 PHE B C 1
ATOM 8857 O O . PHE B 1 478 ? -15.539 -4.473 6.664 1 97.81 478 PHE B O 1
ATOM 8864 N N . PRO B 1 479 ? -16.859 -2.609 6.695 1 97.38 479 PRO B N 1
ATOM 8865 C CA . PRO B 1 479 ? -18.062 -3.438 6.594 1 97.38 479 PRO B CA 1
ATOM 8866 C C . PRO B 1 479 ? -18.188 -4.117 5.23 1 97.38 479 PRO B C 1
ATOM 8868 O O . PRO B 1 479 ? -18.031 -3.471 4.195 1 97.38 479 PRO B O 1
ATOM 8871 N N . VAL B 1 480 ? -18.391 -5.395 5.281 1 98.31 480 VAL B N 1
ATOM 8872 C CA . VAL B 1 480 ? -18.609 -6.207 4.086 1 98.31 480 VAL B CA 1
ATOM 8873 C C . VAL B 1 480 ? -19.891 -7 4.223 1 98.31 480 VAL B C 1
ATOM 8875 O O . VAL B 1 480 ? -20.203 -7.535 5.293 1 98.31 480 VAL B O 1
ATOM 8878 N N . MET B 1 481 ? -20.672 -7.086 3.152 1 98.12 481 MET B N 1
ATOM 8879 C CA . MET B 1 481 ? -21.891 -7.902 3.217 1 98.12 481 MET B CA 1
ATOM 8880 C C . MET B 1 481 ? -22.469 -8.117 1.826 1 98.12 481 MET B C 1
ATOM 8882 O O . MET B 1 481 ? -22.156 -7.375 0.893 1 98.12 481 MET B O 1
ATOM 8886 N N . PRO B 1 482 ? -23.344 -9.117 1.678 1 98.56 482 PRO B N 1
ATOM 8887 C CA . PRO B 1 482 ? -24.109 -9.234 0.435 1 98.56 482 PRO B CA 1
ATOM 8888 C C . PRO B 1 482 ? -25.078 -8.07 0.222 1 98.56 482 PRO B C 1
ATOM 8890 O O . PRO B 1 482 ? -25.609 -7.527 1.188 1 98.56 482 PRO B O 1
ATOM 8893 N N . ILE B 1 483 ? -25.312 -7.805 -1.02 1 98.25 483 ILE B N 1
ATOM 8894 C CA . ILE B 1 483 ? -26.172 -6.688 -1.368 1 98.25 483 ILE B CA 1
ATOM 8895 C C . ILE B 1 483 ? -27.625 -7.176 -1.485 1 98.25 483 ILE B C 1
ATOM 8897 O O . ILE B 1 483 ? -28.562 -6.379 -1.424 1 98.25 483 ILE B O 1
ATOM 8901 N N . HIS B 1 484 ? -27.766 -8.43 -1.609 1 98.19 484 HIS B N 1
ATOM 8902 C CA . HIS B 1 484 ? -29.078 -9.023 -1.84 1 98.19 484 HIS B CA 1
ATOM 8903 C C . HIS B 1 484 ? -29.172 -10.398 -1.184 1 98.19 484 HIS B C 1
ATOM 8905 O O . HIS B 1 484 ? -28.234 -10.852 -0.54 1 98.19 484 HIS B O 1
ATOM 8911 N N . ARG B 1 485 ? -30.438 -11.047 -1.208 1 97.62 485 ARG B N 1
ATOM 8912 C CA . ARG B 1 485 ? -30.75 -12.367 -0.658 1 97.62 485 ARG B CA 1
ATOM 8913 C C . ARG B 1 485 ? -30.672 -12.352 0.865 1 97.62 485 ARG B C 1
ATOM 8915 O O . ARG B 1 485 ? -30.375 -13.375 1.482 1 97.62 485 ARG B O 1
ATOM 8922 N N . LEU B 1 486 ? -30.984 -11.25 1.451 1 98.25 486 LEU B N 1
ATOM 8923 C CA . LEU B 1 486 ? -30.812 -11.125 2.893 1 98.25 486 LEU B CA 1
ATOM 8924 C C . LEU B 1 486 ? -32.031 -11.633 3.643 1 98.25 486 LEU B C 1
ATOM 8926 O O . LEU B 1 486 ? -32.031 -11.711 4.875 1 98.25 486 LEU B O 1
ATOM 8930 N N . ASN B 1 487 ? -33.031 -11.992 2.896 1 96.81 487 ASN B N 1
ATOM 8931 C CA . ASN B 1 487 ? -34.188 -12.688 3.471 1 96.81 487 ASN B CA 1
ATOM 8932 C C . ASN B 1 487 ? -33.938 -14.195 3.537 1 96.81 487 ASN B C 1
ATOM 8934 O O . ASN B 1 487 ? -34.812 -14.938 4.012 1 96.81 487 ASN B O 1
ATOM 8938 N N . GLU B 1 488 ? -32.844 -14.617 3.062 1 96.56 488 GLU B N 1
ATOM 8939 C CA . GLU B 1 488 ? -32.406 -16 3.131 1 96.56 488 GLU B CA 1
ATOM 8940 C C . GLU B 1 488 ? -31.25 -16.156 4.113 1 96.56 488 GLU B C 1
ATOM 8942 O O . GLU B 1 488 ? -30.344 -15.312 4.168 1 96.56 488 GLU B O 1
ATOM 8947 N N . GLN B 1 489 ? -31.266 -17.203 4.852 1 96.88 489 GLN B N 1
ATOM 8948 C CA . GLN B 1 489 ? -30.203 -17.422 5.832 1 96.88 489 GLN B CA 1
ATOM 8949 C C . GLN B 1 489 ? -28.906 -17.844 5.152 1 96.88 489 GLN B C 1
ATOM 8951 O O . GLN B 1 489 ? -28.875 -18.844 4.434 1 96.88 489 GLN B O 1
ATOM 8956 N N . PRO B 1 490 ? -27.859 -17.062 5.297 1 96.56 490 PRO B N 1
ATOM 8957 C CA . PRO B 1 490 ? -26.547 -17.531 4.844 1 96.56 490 PRO B CA 1
ATOM 8958 C C . PRO B 1 490 ? -26 -18.656 5.715 1 96.56 490 PRO B C 1
ATOM 8960 O O . PRO B 1 490 ? -26.141 -18.625 6.938 1 96.56 490 PRO B O 1
ATOM 8963 N N . ARG B 1 491 ? -25.359 -19.609 5.145 1 91.81 491 ARG B N 1
ATOM 8964 C CA . ARG B 1 491 ? -24.984 -20.781 5.926 1 91.81 491 ARG B CA 1
ATOM 8965 C C . ARG B 1 491 ? -23.5 -21.094 5.758 1 91.81 491 ARG B C 1
ATOM 8967 O O . ARG B 1 491 ? -22.953 -21.969 6.426 1 91.81 491 ARG B O 1
ATOM 8974 N N . ARG B 1 492 ? -22.859 -20.344 4.914 1 92.56 492 ARG B N 1
ATOM 8975 C CA . ARG B 1 492 ? -21.469 -20.672 4.613 1 92.56 492 ARG B CA 1
ATOM 8976 C C . ARG B 1 492 ? -20.516 -19.672 5.277 1 92.56 492 ARG B C 1
ATOM 8978 O O . ARG B 1 492 ? -20.625 -18.469 5.055 1 92.56 492 ARG B O 1
ATOM 8985 N N . LYS B 1 493 ? -19.609 -20.172 6.102 1 91.88 493 LYS B N 1
ATOM 8986 C CA . LYS B 1 493 ? -18.531 -19.344 6.617 1 91.88 493 LYS B CA 1
ATOM 8987 C C . LYS B 1 493 ? -17.406 -19.219 5.594 1 91.88 493 LYS B C 1
ATOM 8989 O O . LYS B 1 493 ? -16.906 -20.219 5.086 1 91.88 493 LYS B O 1
ATOM 8994 N N . ALA B 1 494 ? -17 -17.969 5.293 1 94.81 494 ALA B N 1
ATOM 8995 C CA . ALA B 1 494 ? -16.094 -17.812 4.16 1 94.81 494 ALA B CA 1
ATOM 8996 C C . ALA B 1 494 ? -15.117 -16.656 4.387 1 94.81 494 ALA B C 1
ATOM 8998 O O . ALA B 1 494 ? -15.359 -15.797 5.246 1 94.81 494 ALA B O 1
ATOM 8999 N N . ILE B 1 495 ? -14.023 -16.672 3.721 1 95 495 ILE B N 1
ATOM 9000 C CA . ILE B 1 495 ? -13.188 -15.492 3.479 1 95 495 ILE B CA 1
ATOM 9001 C C . ILE B 1 495 ? -13.32 -15.055 2.023 1 95 495 ILE B C 1
ATOM 9003 O O . ILE B 1 495 ? -13.891 -15.773 1.2 1 95 495 ILE B O 1
ATOM 9007 N N . LEU B 1 496 ? -12.859 -13.852 1.753 1 97.38 496 LEU B N 1
ATOM 9008 C CA . LEU B 1 496 ? -12.938 -13.312 0.398 1 97.38 496 LEU B CA 1
ATOM 9009 C C . LEU B 1 496 ? -11.547 -13.188 -0.216 1 97.38 496 LEU B C 1
ATOM 9011 O O . LEU B 1 496 ? -10.656 -12.57 0.372 1 97.38 496 LEU B O 1
ATOM 9015 N N . ALA B 1 497 ? -11.359 -13.805 -1.354 1 96.06 497 ALA B N 1
ATOM 9016 C CA . ALA B 1 497 ? -10.125 -13.656 -2.129 1 96.06 497 ALA B CA 1
ATOM 9017 C C . ALA B 1 497 ? -10.359 -12.805 -3.371 1 96.06 497 ALA B C 1
ATOM 9019 O O . ALA B 1 497 ? -11.414 -12.906 -4.016 1 96.06 497 ALA B O 1
ATOM 9020 N N . ASP B 1 498 ? -9.43 -11.938 -3.668 1 96.81 498 ASP B N 1
ATOM 9021 C CA . ASP B 1 498 ? -9.555 -11.164 -4.898 1 96.81 498 ASP B CA 1
ATOM 9022 C C . ASP B 1 498 ? -8.977 -11.93 -6.09 1 96.81 498 ASP B C 1
ATOM 9024 O O . ASP B 1 498 ? -8.703 -13.125 -5.992 1 96.81 498 ASP B O 1
ATOM 9028 N N . ILE B 1 499 ? -8.781 -11.258 -7.246 1 94.69 499 ILE B N 1
ATOM 9029 C CA . ILE B 1 499 ? -8.414 -12 -8.445 1 94.69 499 ILE B CA 1
ATOM 9030 C C . ILE B 1 499 ? -6.918 -11.836 -8.719 1 94.69 499 ILE B C 1
ATOM 9032 O O . ILE B 1 499 ? -6.43 -12.219 -9.781 1 94.69 499 ILE B O 1
ATOM 9036 N N . THR B 1 500 ? -6.164 -11.242 -7.785 1 93.19 500 THR B N 1
ATOM 9037 C CA . THR B 1 500 ? -4.715 -11.172 -7.941 1 93.19 500 THR B CA 1
ATOM 9038 C C . THR B 1 500 ? -4.07 -12.523 -7.645 1 93.19 500 THR B C 1
ATOM 9040 O O . THR B 1 500 ? -4.695 -13.398 -7.035 1 93.19 500 THR B O 1
ATOM 9043 N N . CYS B 1 501 ? -2.84 -12.703 -8.102 1 89.88 501 CYS B N 1
ATOM 9044 C CA . CYS B 1 501 ? -2.096 -13.922 -7.832 1 89.88 501 CYS B CA 1
ATOM 9045 C C . CYS B 1 501 ? -1.227 -13.773 -6.59 1 89.88 501 CYS B C 1
ATOM 9047 O O . CYS B 1 501 ? -0.131 -14.328 -6.52 1 89.88 501 CYS B O 1
ATOM 9049 N N . ASP B 1 502 ? -1.728 -12.969 -5.707 1 88.44 502 ASP B N 1
ATOM 9050 C CA . ASP B 1 502 ? -1.002 -12.734 -4.461 1 88.44 502 ASP B CA 1
ATOM 9051 C C . ASP B 1 502 ? -1.783 -13.266 -3.262 1 88.44 502 ASP B C 1
ATOM 9053 O O . ASP B 1 502 ? -2.984 -13.016 -3.137 1 88.44 502 ASP B O 1
ATOM 9057 N N . SER B 1 503 ? -1.093 -13.938 -2.418 1 87.62 503 SER B N 1
ATOM 9058 C CA . SER B 1 503 ? -1.748 -14.562 -1.272 1 87.62 503 SER B CA 1
ATOM 9059 C C . SER B 1 503 ? -2.334 -13.516 -0.332 1 87.62 503 SER B C 1
ATOM 9061 O O . SER B 1 503 ? -3.246 -13.805 0.443 1 87.62 503 SER B O 1
ATOM 9063 N N . ASP B 1 504 ? -1.834 -12.297 -0.393 1 90.38 504 ASP B N 1
ATOM 9064 C CA . ASP B 1 504 ? -2.334 -11.227 0.465 1 90.38 504 ASP B CA 1
ATOM 9065 C C . ASP B 1 504 ? -3.59 -10.586 -0.127 1 90.38 504 ASP B C 1
ATOM 9067 O O . ASP B 1 504 ? -4.246 -9.773 0.526 1 90.38 504 ASP B O 1
ATOM 9071 N N . GLY B 1 505 ? -3.908 -10.93 -1.312 1 94.38 505 GLY B N 1
ATOM 9072 C CA . GLY B 1 505 ? -5.109 -10.398 -1.938 1 94.38 505 GLY B CA 1
ATOM 9073 C C . GLY B 1 505 ? -6.387 -11.016 -1.4 1 94.38 505 GLY B C 1
ATOM 9074 O O . GLY B 1 505 ? -7.133 -11.656 -2.143 1 94.38 505 GLY B O 1
ATOM 9075 N N . LYS B 1 506 ? -6.652 -10.758 -0.093 1 96.31 506 LYS B N 1
ATOM 9076 C CA . LYS B 1 506 ? -7.836 -11.359 0.516 1 96.31 506 LYS B CA 1
ATOM 9077 C C . LYS B 1 506 ? -8.352 -10.508 1.672 1 96.31 506 LYS B C 1
ATOM 9079 O O . LYS B 1 506 ? -7.633 -9.648 2.188 1 96.31 506 LYS B O 1
ATOM 9084 N N . ILE B 1 507 ? -9.562 -10.625 1.998 1 97.31 507 ILE B N 1
ATOM 9085 C CA . ILE B 1 507 ? -10.188 -10.141 3.223 1 97.31 507 ILE B CA 1
ATOM 9086 C C . ILE B 1 507 ? -10.516 -11.32 4.137 1 97.31 507 ILE B C 1
ATOM 9088 O O . ILE B 1 507 ? -11.398 -12.125 3.83 1 97.31 507 ILE B O 1
ATOM 9092 N N . ASP B 1 508 ? -9.82 -11.43 5.273 1 94.06 508 ASP B N 1
ATOM 9093 C CA . ASP B 1 508 ? -10.031 -12.57 6.16 1 94.06 508 ASP B CA 1
ATOM 9094 C C . ASP B 1 508 ? -10.32 -12.117 7.586 1 94.06 508 ASP B C 1
ATOM 9096 O O . ASP B 1 508 ? -10.227 -12.906 8.531 1 94.06 508 ASP B O 1
ATOM 9100 N N . THR B 1 509 ? -10.516 -10.828 7.738 1 94.06 509 THR B N 1
ATOM 9101 C CA . THR B 1 509 ? -10.938 -10.234 9 1 94.06 509 THR B CA 1
ATOM 9102 C C . THR B 1 509 ? -12.164 -9.352 8.805 1 94.06 509 THR B C 1
ATOM 9104 O O . THR B 1 509 ? -12.188 -8.508 7.902 1 94.06 509 THR B O 1
ATOM 9107 N N . PHE B 1 510 ? -13.102 -9.578 9.641 1 94.56 510 PHE B N 1
ATOM 9108 C CA . PHE B 1 510 ? -14.375 -8.883 9.5 1 94.56 510 PHE B CA 1
ATOM 9109 C C . PHE B 1 510 ? -14.836 -8.32 10.836 1 94.56 510 PHE B C 1
ATOM 9111 O O . PHE B 1 510 ? -14.578 -8.914 11.891 1 94.56 510 PHE B O 1
ATOM 9118 N N . GLY B 1 511 ? -15.406 -7.16 10.695 1 87.94 511 GLY B N 1
ATOM 9119 C CA . GLY B 1 511 ? -15.922 -6.547 11.914 1 87.94 511 GLY B CA 1
ATOM 9120 C C . GLY B 1 511 ? -17.203 -7.18 12.406 1 87.94 511 GLY B C 1
ATOM 9121 O O . GLY B 1 511 ? -18.031 -7.625 11.602 1 87.94 511 GLY B O 1
ATOM 9122 N N . ALA B 1 512 ? -17.266 -7.387 13.742 1 76.56 512 ALA B N 1
ATOM 9123 C CA . ALA B 1 512 ? -18.5 -7.75 14.422 1 76.56 512 ALA B CA 1
ATOM 9124 C C . ALA B 1 512 ? -18.719 -6.914 15.68 1 76.56 512 ALA B C 1
ATOM 9126 O O . ALA B 1 512 ? -17.781 -6.246 16.141 1 76.56 512 ALA B O 1
ATOM 9127 N N . VAL B 1 513 ? -19.891 -6.723 16.094 1 66.19 513 VAL B N 1
ATOM 9128 C CA . VAL B 1 513 ? -20.266 -5.855 17.203 1 66.19 513 VAL B CA 1
ATOM 9129 C C . VAL B 1 513 ? -19.375 -6.16 18.406 1 66.19 513 VAL B C 1
ATOM 9131 O O . VAL B 1 513 ? -18.953 -5.246 19.125 1 66.19 513 VAL B O 1
ATOM 9134 N N . HIS B 1 514 ? -19.047 -7.32 18.547 1 64.69 514 HIS B N 1
ATOM 9135 C CA . HIS B 1 514 ? -18.344 -7.539 19.797 1 64.69 514 HIS B CA 1
ATOM 9136 C C . HIS B 1 514 ? -16.984 -8.203 19.547 1 64.69 514 HIS B C 1
ATOM 9138 O O . HIS B 1 514 ? -16.344 -8.68 20.484 1 64.69 514 HIS B O 1
ATOM 9144 N N . ASP B 1 515 ? -16.625 -8.227 18.344 1 77.75 515 ASP B N 1
ATOM 9145 C CA . ASP B 1 515 ? -15.383 -8.953 18.125 1 77.75 515 ASP B CA 1
ATOM 9146 C C . ASP B 1 515 ? -14.953 -8.898 16.656 1 77.75 515 ASP B C 1
ATOM 9148 O O . ASP B 1 515 ? -15.633 -8.281 15.836 1 77.75 515 ASP B O 1
ATOM 9152 N N . ILE B 1 516 ? -13.719 -9.227 16.438 1 85.06 516 ILE B N 1
ATOM 9153 C CA . ILE B 1 516 ? -13.219 -9.453 15.078 1 85.06 516 ILE B CA 1
ATOM 9154 C C . ILE B 1 516 ? -13.43 -10.914 14.688 1 85.06 516 IL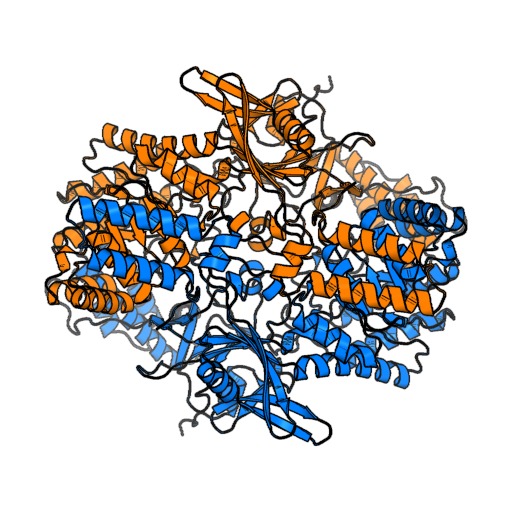E B C 1
ATOM 9156 O O . ILE B 1 516 ? -13.164 -11.82 15.484 1 85.06 516 ILE B O 1
ATOM 9160 N N . GLN B 1 517 ? -14.078 -11.008 13.578 1 89.69 517 GLN B N 1
ATOM 9161 C CA . GLN B 1 517 ? -14.32 -12.359 13.07 1 89.69 517 GLN B CA 1
ATOM 9162 C C . GLN B 1 517 ? -13.367 -12.695 11.93 1 89.69 517 GLN B C 1
ATOM 9164 O O . GLN B 1 517 ? -12.984 -11.82 11.148 1 89.69 517 GLN B O 1
ATOM 9169 N N . LYS B 1 518 ? -13.078 -13.961 11.82 1 89.81 518 LYS B N 1
ATOM 9170 C CA . LYS B 1 518 ? -12.133 -14.414 10.797 1 89.81 518 LYS B CA 1
ATOM 9171 C C . LYS B 1 518 ? -12.875 -14.922 9.562 1 89.81 518 LYS B C 1
ATOM 9173 O O . LYS B 1 518 ? -12.242 -15.391 8.609 1 89.81 518 LYS B O 1
ATOM 9178 N N . SER B 1 519 ? -14.148 -14.883 9.617 1 92.5 519 SER B N 1
ATOM 9179 C CA . SER B 1 519 ? -14.961 -15.297 8.484 1 92.5 519 SER B CA 1
ATOM 9180 C C . SER B 1 519 ? -16.25 -14.492 8.406 1 92.5 519 SER B C 1
ATOM 9182 O O . SER B 1 519 ? -16.609 -13.789 9.352 1 92.5 519 SER B O 1
ATOM 9184 N N . ILE B 1 520 ? -16.875 -14.562 7.324 1 95.56 520 ILE B N 1
ATOM 9185 C CA . ILE B 1 520 ? -18.172 -13.93 7.09 1 95.56 520 ILE B CA 1
ATOM 9186 C C . ILE B 1 520 ? -19.172 -14.977 6.613 1 95.56 520 ILE B C 1
ATOM 9188 O O . ILE B 1 520 ? -18.797 -15.961 5.973 1 95.56 520 ILE B O 1
ATOM 9192 N N . LEU B 1 521 ? -20.406 -14.852 7.012 1 96.06 521 LEU B N 1
ATOM 9193 C CA . LEU B 1 521 ? -21.453 -15.742 6.559 1 96.06 521 LEU B CA 1
ATOM 9194 C C . LEU B 1 521 ? -21.969 -15.32 5.188 1 96.06 521 LEU B C 1
ATOM 9196 O O . LEU B 1 521 ? -22.406 -14.18 5.004 1 96.06 521 LEU B O 1
ATOM 9200 N N . LEU B 1 522 ? -21.922 -16.25 4.23 1 97.44 522 LEU B N 1
ATOM 9201 C CA . LEU B 1 522 ? -22.375 -15.961 2.877 1 97.44 522 LEU B CA 1
ATOM 9202 C C . LEU B 1 522 ? -23.344 -17.047 2.389 1 97.44 522 LEU B C 1
ATOM 9204 O O . LEU B 1 522 ? -23.453 -18.109 2.998 1 97.44 522 LEU B O 1
ATOM 9208 N N . HIS B 1 523 ? -24.109 -16.688 1.402 1 97.38 523 HIS B N 1
ATOM 9209 C CA . HIS B 1 523 ? -25.031 -17.641 0.784 1 97.38 523 HIS B CA 1
ATOM 9210 C C . HIS B 1 523 ? -24.297 -18.531 -0.221 1 97.38 523 HIS B C 1
ATOM 9212 O O . HIS B 1 523 ? -23.328 -18.094 -0.84 1 97.38 523 HIS B O 1
ATOM 9218 N N . GLU B 1 524 ? -24.766 -19.719 -0.331 1 93.81 524 GLU B N 1
ATOM 9219 C CA . GLU B 1 524 ? -24.297 -20.547 -1.442 1 93.81 524 GLU B CA 1
ATOM 9220 C C . GLU B 1 524 ? -24.672 -19.922 -2.785 1 93.81 524 GLU B C 1
ATOM 9222 O O . GLU B 1 524 ? -25.844 -19.594 -3.02 1 93.81 524 GLU B O 1
ATOM 9227 N N . PRO B 1 525 ? -23.656 -19.719 -3.545 1 91.88 525 PRO B N 1
ATOM 9228 C CA . PRO B 1 525 ? -24 -19.141 -4.844 1 91.88 525 PRO B CA 1
ATOM 9229 C C . PRO B 1 525 ? -24.891 -20.047 -5.68 1 91.88 525 PRO B C 1
ATOM 9231 O O . PRO B 1 525 ? -24.781 -21.281 -5.598 1 91.88 525 PRO B O 1
ATOM 9234 N N . ARG B 1 526 ? -25.719 -19.406 -6.469 1 91.19 526 ARG B N 1
ATOM 9235 C CA . ARG B 1 526 ? -26.578 -20.109 -7.41 1 91.19 526 ARG B CA 1
ATOM 9236 C C . ARG B 1 526 ? -26.047 -20 -8.828 1 91.19 526 ARG B C 1
ATOM 9238 O O . ARG B 1 526 ? -25.5 -18.953 -9.219 1 91.19 526 ARG B O 1
ATOM 9245 N N . ASP B 1 527 ? -25.969 -21.047 -9.656 1 82.38 527 ASP B N 1
ATOM 9246 C CA . ASP B 1 527 ? -25.344 -21.141 -10.969 1 82.38 527 ASP B CA 1
ATOM 9247 C C . ASP B 1 527 ? -25.828 -20.016 -11.891 1 82.38 527 ASP B C 1
ATOM 9249 O O . ASP B 1 527 ? -25.031 -19.469 -12.664 1 82.38 527 ASP B O 1
ATOM 9253 N N . ASP B 1 528 ? -26.969 -19.594 -11.859 1 85 528 ASP B N 1
ATOM 9254 C CA . ASP B 1 528 ? -27.469 -18.688 -12.875 1 85 528 ASP B CA 1
ATOM 9255 C C . ASP B 1 528 ? -27.781 -17.312 -12.281 1 85 528 ASP B C 1
ATOM 9257 O O . ASP B 1 528 ? -28.547 -16.531 -12.859 1 85 528 ASP B O 1
ATOM 9261 N N . GLU B 1 529 ? -27.125 -17.078 -11.227 1 91.81 529 GLU B N 1
ATOM 9262 C CA . GLU B 1 529 ? -27.391 -15.789 -10.609 1 91.81 529 GLU B CA 1
ATOM 9263 C C . GLU B 1 529 ? -26.094 -15.164 -10.094 1 91.81 529 GLU B C 1
ATOM 9265 O O . GLU B 1 529 ? -25.25 -15.852 -9.523 1 91.81 529 GLU B O 1
ATOM 9270 N N . GLU B 1 530 ? -25.984 -13.875 -10.453 1 95.25 530 GLU B N 1
ATOM 9271 C CA . GLU B 1 530 ? -24.844 -13.148 -9.891 1 95.25 530 GLU B CA 1
ATOM 9272 C C . GLU B 1 530 ? -25 -12.969 -8.383 1 95.25 530 GLU B C 1
ATOM 9274 O O . GLU B 1 530 ? -26.125 -12.773 -7.887 1 95.25 530 GLU B O 1
ATOM 9279 N N . TYR B 1 531 ? -24.016 -13.109 -7.672 1 97.69 531 TYR B N 1
ATOM 9280 C CA . TYR B 1 531 ? -23.969 -12.852 -6.234 1 97.69 531 TYR B CA 1
ATOM 9281 C C . TYR B 1 531 ? -23.094 -11.633 -5.934 1 97.69 531 TYR B C 1
ATOM 9283 O O . TYR B 1 531 ? -21.875 -11.68 -6.09 1 97.69 531 TYR B O 1
ATOM 9291 N N . TYR B 1 532 ? -23.734 -10.523 -5.57 1 98.44 532 TYR B N 1
ATOM 9292 C CA . TYR B 1 532 ? -23.062 -9.242 -5.398 1 98.44 532 TYR B CA 1
ATOM 9293 C C . TYR B 1 532 ? -22.75 -8.984 -3.928 1 98.44 532 TYR B C 1
ATOM 9295 O O . TYR B 1 532 ? -23.594 -9.227 -3.059 1 98.44 532 TYR B O 1
ATOM 9303 N N . LEU B 1 533 ? -21.609 -8.547 -3.66 1 98.75 533 LEU B N 1
ATOM 9304 C CA . LEU B 1 533 ? -21.188 -8.078 -2.34 1 98.75 533 LEU B CA 1
ATOM 9305 C C . LEU B 1 533 ? -20.75 -6.617 -2.395 1 98.75 533 LEU B C 1
ATOM 9307 O O . LEU B 1 533 ? -20.5 -6.082 -3.475 1 98.75 533 LEU B O 1
ATOM 9311 N N . GLY B 1 534 ? -20.766 -5.992 -1.236 1 98.75 534 GLY B N 1
ATOM 9312 C CA . GLY B 1 534 ? -20.266 -4.633 -1.104 1 98.75 534 GLY B CA 1
ATOM 9313 C C . GLY B 1 534 ? -19.312 -4.457 0.068 1 98.75 534 GLY B C 1
ATOM 9314 O O . GLY B 1 534 ? -19.484 -5.086 1.113 1 98.75 534 GLY B O 1
ATOM 9315 N N . VAL B 1 535 ? -18.281 -3.719 -0.183 1 98.81 535 VAL B N 1
ATOM 9316 C CA . VAL B 1 535 ? -17.453 -3.178 0.897 1 98.81 535 VAL B CA 1
ATOM 9317 C C . VAL B 1 535 ? -17.797 -1.706 1.118 1 98.81 535 VAL B C 1
ATOM 9319 O O . VAL B 1 535 ? -17.672 -0.889 0.203 1 98.81 535 VAL B O 1
ATOM 9322 N N . PHE B 1 536 ? -18.203 -1.384 2.336 1 98.69 536 PHE B N 1
ATOM 9323 C CA . PHE B 1 536 ? -18.766 -0.076 2.637 1 98.69 536 PHE B CA 1
ATOM 9324 C C . PHE B 1 536 ? -17.75 0.807 3.35 1 98.69 536 PHE B C 1
ATOM 9326 O O . PHE B 1 536 ? -16.766 0.309 3.904 1 98.69 536 PHE B O 1
ATOM 9333 N N . LEU B 1 537 ? -17.984 2.146 3.322 1 98.5 537 LEU B N 1
ATOM 9334 C CA . LEU B 1 537 ? -17.203 3.158 4.031 1 98.5 537 LEU B CA 1
ATOM 9335 C C . LEU B 1 537 ? -15.773 3.217 3.502 1 98.5 537 LEU B C 1
ATOM 9337 O O . LEU B 1 537 ? -14.828 3.312 4.281 1 98.5 537 LEU B O 1
ATOM 9341 N N . VAL B 1 538 ? -15.641 3.125 2.131 1 98.5 538 VAL B N 1
ATOM 9342 C CA . VAL B 1 538 ? -14.305 3.041 1.557 1 98.5 538 VAL B CA 1
ATOM 9343 C C . VAL B 1 538 ? -13.93 4.379 0.925 1 98.5 538 VAL B C 1
ATOM 9345 O O . VAL B 1 538 ? -12.984 4.457 0.139 1 98.5 538 VAL B O 1
ATOM 9348 N N . GLY B 1 539 ? -14.586 5.441 1.272 1 98.44 539 GLY B N 1
ATOM 9349 C CA . GLY B 1 539 ? -14.383 6.719 0.607 1 98.44 539 GLY B CA 1
ATOM 9350 C C . GLY B 1 539 ? -13.062 7.375 0.961 1 98.44 539 GLY B C 1
ATOM 9351 O O . GLY B 1 539 ? -12.578 8.234 0.228 1 98.44 539 GLY B O 1
ATOM 9352 N N . ALA B 1 540 ? -12.492 6.992 2.08 1 97.88 540 ALA B N 1
ATOM 9353 C CA . ALA B 1 540 ? -11.273 7.648 2.555 1 97.88 540 ALA B CA 1
ATOM 9354 C C . ALA B 1 540 ? -10.039 6.836 2.193 1 97.88 540 ALA B C 1
ATOM 9356 O O . ALA B 1 540 ? -9.938 5.66 2.549 1 97.88 540 ALA B O 1
ATOM 9357 N N . TYR B 1 541 ? -9.07 7.441 1.51 1 96.81 541 TYR B N 1
ATOM 9358 C CA . TYR B 1 541 ? -7.688 7.031 1.296 1 96.81 541 TYR B CA 1
ATOM 9359 C C . TYR B 1 541 ? -7.605 5.902 0.276 1 96.81 541 TYR B C 1
ATOM 9361 O O . TYR B 1 541 ? -6.594 5.746 -0.411 1 96.81 541 TYR B O 1
ATOM 9369 N N . GLN B 1 542 ? -8.648 5.043 0.096 1 97.69 542 GLN B N 1
ATOM 9370 C CA . GLN B 1 542 ? -8.523 3.811 -0.677 1 97.69 542 GLN B CA 1
ATOM 9371 C C . GLN B 1 542 ? -8.195 4.109 -2.137 1 97.69 542 GLN B C 1
ATOM 9373 O O . GLN B 1 542 ? -7.309 3.48 -2.723 1 97.69 542 GLN B O 1
ATOM 9378 N N . GLU B 1 543 ? -8.859 5.086 -2.727 1 95.56 543 GLU B N 1
ATOM 9379 C CA . GLU B 1 543 ? -8.57 5.43 -4.117 1 95.56 543 GLU B CA 1
ATOM 9380 C C . GLU B 1 543 ? -7.184 6.051 -4.258 1 95.56 543 GLU B C 1
ATOM 9382 O O . GLU B 1 543 ? -6.488 5.809 -5.242 1 95.56 543 GLU B O 1
ATOM 9387 N N . THR B 1 544 ? -6.785 6.793 -3.264 1 93.44 544 THR B N 1
ATOM 9388 C CA . THR B 1 544 ? -5.5 7.48 -3.268 1 93.44 544 THR B CA 1
ATOM 9389 C C . THR B 1 544 ? -4.352 6.48 -3.18 1 93.44 544 THR B C 1
ATOM 9391 O O . THR B 1 544 ? -3.318 6.652 -3.832 1 93.44 544 THR B O 1
ATOM 9394 N N . LEU B 1 545 ? -4.578 5.48 -2.418 1 95.25 545 LEU B N 1
ATOM 9395 C CA . LEU B 1 545 ? -3.508 4.547 -2.08 1 95.25 545 LEU B CA 1
ATOM 9396 C C . LEU B 1 545 ? -3.531 3.334 -3.004 1 95.25 545 LEU B C 1
ATOM 9398 O O . LEU B 1 545 ? -2.656 2.469 -2.922 1 95.25 545 LEU B O 1
ATOM 9402 N N . GLY B 1 546 ? -4.512 3.238 -3.877 1 95.75 546 GLY B N 1
ATOM 9403 C CA . GLY B 1 546 ? -4.582 2.111 -4.793 1 95.75 546 GLY B CA 1
ATOM 9404 C C . GLY B 1 546 ? -3.359 1.985 -5.684 1 95.75 546 GLY B C 1
ATOM 9405 O O . GLY B 1 546 ? -2.77 2.992 -6.082 1 95.75 546 GLY B O 1
ATOM 9406 N N . ASP B 1 547 ? -2.982 0.703 -5.984 1 94.31 547 ASP B N 1
ATOM 9407 C CA . ASP B 1 547 ? -1.81 0.471 -6.82 1 94.31 547 ASP B CA 1
ATOM 9408 C C . ASP B 1 547 ? -2.137 -0.474 -7.973 1 94.31 547 ASP B C 1
ATOM 9410 O O . ASP B 1 547 ? -3.301 -0.819 -8.188 1 94.31 547 ASP B O 1
ATOM 9414 N N . LEU B 1 548 ? -1.063 -0.836 -8.789 1 94.88 548 LEU B N 1
ATOM 9415 C CA . LEU B 1 548 ? -1.262 -1.596 -10.016 1 94.88 548 LEU B CA 1
ATOM 9416 C C . LEU B 1 548 ? -0.718 -3.014 -9.875 1 94.88 548 LEU B C 1
ATOM 9418 O O . LEU B 1 548 ? -0.14 -3.559 -10.82 1 94.88 548 LEU B O 1
ATOM 9422 N N . HIS B 1 549 ? -0.938 -3.555 -8.695 1 94.69 549 HIS B N 1
ATOM 9423 C CA . HIS B 1 549 ? -0.536 -4.949 -8.547 1 94.69 549 HIS B CA 1
ATOM 9424 C C . HIS B 1 549 ? -1.233 -5.832 -9.578 1 94.69 549 HIS B C 1
ATOM 9426 O O . HIS B 1 549 ? -2.445 -5.723 -9.781 1 94.69 549 HIS B O 1
ATOM 9432 N N . ASN B 1 550 ? -0.493 -6.688 -10.328 1 96.5 550 ASN B N 1
ATOM 9433 C CA . ASN B 1 550 ? -0.971 -7.547 -11.406 1 96.5 550 ASN B CA 1
ATOM 9434 C C . ASN B 1 550 ? -1.62 -6.734 -12.523 1 96.5 550 ASN B C 1
ATOM 9436 O O . ASN B 1 550 ? -2.418 -7.262 -13.297 1 96.5 550 ASN B O 1
ATOM 9440 N N . LEU B 1 551 ? -1.394 -5.406 -12.555 1 97.5 551 LEU B N 1
ATOM 9441 C CA . LEU B 1 551 ? -1.877 -4.484 -13.578 1 97.5 551 LEU B CA 1
ATOM 9442 C C . LEU B 1 551 ? -3.4 -4.43 -13.586 1 97.5 551 LEU B C 1
ATOM 9444 O O . LEU B 1 551 ? -4.02 -4.324 -14.648 1 97.5 551 LEU B O 1
ATOM 9448 N N . LEU B 1 552 ? -3.963 -4.645 -12.414 1 97.88 552 LEU B N 1
ATOM 9449 C CA . LEU B 1 552 ? -5.371 -4.32 -12.219 1 97.88 552 LEU B CA 1
ATOM 9450 C C . LEU B 1 552 ? -5.551 -2.832 -11.93 1 97.88 552 LEU B C 1
ATOM 9452 O O . LEU B 1 552 ? -5.023 -2.322 -10.938 1 97.88 552 LEU B O 1
ATOM 9456 N N . GLY B 1 553 ? -6.273 -2.158 -12.828 1 97.19 553 GLY B N 1
ATOM 9457 C CA . GLY B 1 553 ? -6.43 -0.717 -12.711 1 97.19 553 GLY B CA 1
ATOM 9458 C C . GLY B 1 553 ? -7.664 -0.312 -11.922 1 97.19 553 GLY B C 1
ATOM 9459 O O . GLY B 1 553 ? -8.188 -1.102 -11.141 1 97.19 553 GLY B O 1
ATOM 9460 N N . ASP B 1 554 ? -8.047 0.88 -12.031 1 97.38 554 ASP B N 1
ATOM 9461 C CA . ASP B 1 554 ? -9.234 1.397 -11.359 1 97.38 554 ASP B CA 1
ATOM 9462 C C . ASP B 1 554 ? -10.5 0.727 -11.891 1 97.38 554 ASP B C 1
ATOM 9464 O O . ASP B 1 554 ? -10.625 0.473 -13.086 1 97.38 554 ASP B O 1
ATOM 9468 N N . PRO B 1 555 ? -11.414 0.405 -10.992 1 98.06 555 PRO B N 1
ATOM 9469 C CA . PRO B 1 555 ? -12.711 -0.074 -11.469 1 98.06 555 PRO B CA 1
ATOM 9470 C C . PRO B 1 555 ? -13.57 1.038 -12.07 1 98.06 555 PRO B C 1
ATOM 9472 O O . PRO B 1 555 ? -13.18 2.209 -12.031 1 98.06 555 PRO B O 1
ATOM 9475 N N . HIS B 1 556 ? -14.688 0.633 -12.656 1 98.06 556 HIS B N 1
ATOM 9476 C CA . HIS B 1 556 ? -15.68 1.635 -13.031 1 98.06 556 HIS B CA 1
ATOM 9477 C C . HIS B 1 556 ? -16.094 2.477 -11.828 1 98.06 556 HIS B C 1
ATOM 9479 O O . HIS B 1 556 ? -16.141 1.976 -10.703 1 98.06 556 HIS B O 1
ATOM 9485 N N . VAL B 1 557 ? -16.297 3.723 -12.055 1 97.94 557 VAL B N 1
ATOM 9486 C CA . VAL B 1 557 ? -16.812 4.602 -11.016 1 97.94 557 VAL B CA 1
ATOM 9487 C C . VAL B 1 557 ? -18.172 5.168 -11.461 1 97.94 557 VAL B C 1
ATOM 9489 O O . VAL B 1 557 ? -18.297 5.691 -12.57 1 97.94 557 VAL B O 1
ATOM 9492 N N . VAL B 1 558 ? -19.125 5.004 -10.68 1 98.06 558 VAL B N 1
ATOM 9493 C CA . VAL B 1 558 ? -20.453 5.566 -10.945 1 98.06 558 VAL B CA 1
ATOM 9494 C C . VAL B 1 558 ? -20.859 6.473 -9.789 1 98.06 558 VAL B C 1
ATOM 9496 O O . VAL B 1 558 ? -20.828 6.062 -8.625 1 98.06 558 VAL B O 1
ATOM 9499 N N . SER B 1 559 ? -21.156 7.672 -10.062 1 97.62 559 SER B N 1
ATOM 9500 C CA . SER B 1 559 ? -21.688 8.617 -9.086 1 97.62 559 SER B CA 1
ATOM 9501 C C . SER B 1 559 ? -23.188 8.812 -9.273 1 97.62 559 SER B C 1
ATOM 9503 O O . SER B 1 559 ? -23.656 9.07 -10.391 1 97.62 559 SER B O 1
ATOM 9505 N N . VAL B 1 560 ? -23.906 8.672 -8.203 1 97.56 560 VAL B N 1
ATOM 9506 C CA . VAL B 1 560 ? -25.359 8.805 -8.305 1 97.56 560 VAL B CA 1
ATOM 9507 C C . VAL B 1 560 ? -25.844 9.875 -7.332 1 97.56 560 VAL B C 1
ATOM 9509 O O . VAL B 1 560 ? -25.188 10.164 -6.332 1 97.56 560 VAL B O 1
ATOM 9512 N N . ARG B 1 561 ? -26.891 10.484 -7.691 1 96.19 561 ARG B N 1
ATOM 9513 C CA . ARG B 1 561 ? -27.672 11.359 -6.828 1 96.19 561 ARG B CA 1
ATOM 9514 C C . ARG B 1 561 ? -29.062 10.797 -6.602 1 96.19 561 ARG B C 1
ATOM 9516 O O . ARG B 1 561 ? -29.766 10.461 -7.555 1 96.19 561 ARG B O 1
ATOM 9523 N N . ILE B 1 562 ? -29.375 10.656 -5.402 1 95.44 562 ILE B N 1
ATOM 9524 C CA . ILE B 1 562 ? -30.672 10.109 -5.055 1 95.44 562 ILE B CA 1
ATOM 9525 C C . ILE B 1 562 ? -31.703 11.234 -4.922 1 95.44 562 ILE B C 1
ATOM 9527 O O . ILE B 1 562 ? -31.469 12.203 -4.191 1 95.44 562 ILE B O 1
ATOM 9531 N N . ASN B 1 563 ? -32.781 11.016 -5.594 1 92.56 563 ASN B N 1
ATOM 9532 C CA . ASN B 1 563 ? -33.844 12.008 -5.59 1 92.56 563 ASN B CA 1
ATOM 9533 C C . ASN B 1 563 ? -34.781 11.805 -4.414 1 92.56 563 ASN B C 1
ATOM 9535 O O . ASN B 1 563 ? -34.75 10.773 -3.746 1 92.56 563 ASN B O 1
ATOM 9539 N N . SER B 1 564 ? -35.656 12.781 -4.246 1 89.12 564 SER B N 1
ATOM 9540 C CA . SER B 1 564 ? -36.562 12.766 -3.109 1 89.12 564 SER B CA 1
ATOM 9541 C C . SER B 1 564 ? -37.594 11.664 -3.246 1 89.12 564 SER B C 1
ATOM 9543 O O . SER B 1 564 ? -38.188 11.219 -2.252 1 89.12 564 SER B O 1
ATOM 9545 N N . ASP B 1 565 ? -37.844 11.164 -4.441 1 85.75 565 ASP B N 1
ATOM 9546 C CA . ASP B 1 565 ? -38.844 10.125 -4.652 1 85.75 565 ASP B CA 1
ATOM 9547 C C . ASP B 1 565 ? -38.219 8.734 -4.574 1 85.75 565 ASP B C 1
ATOM 9549 O O . ASP B 1 565 ? -38.906 7.727 -4.789 1 85.75 565 ASP B O 1
ATOM 9553 N N . GLY B 1 566 ? -36.969 8.719 -4.336 1 84.38 566 GLY B N 1
ATOM 9554 C CA . GLY B 1 566 ? -36.312 7.438 -4.223 1 84.38 566 GLY B CA 1
ATOM 9555 C C . GLY B 1 566 ? -35.625 7.012 -5.508 1 84.38 566 GLY B C 1
ATOM 9556 O O . GLY B 1 566 ? -34.781 6.094 -5.504 1 84.38 566 GLY B O 1
ATOM 9557 N N . GLY B 1 567 ? -36.031 7.688 -6.535 1 91.38 567 GLY B N 1
ATOM 9558 C CA . GLY B 1 567 ? -35.281 7.48 -7.77 1 91.38 567 GLY B CA 1
ATOM 9559 C C . GLY B 1 567 ? -33.875 8.047 -7.723 1 91.38 567 GLY B C 1
ATOM 9560 O O . GLY B 1 567 ? -33.531 8.766 -6.789 1 91.38 567 GLY B O 1
ATOM 9561 N N . PHE B 1 568 ? -33.031 7.543 -8.602 1 95.44 568 PHE B N 1
ATOM 9562 C CA . PHE B 1 568 ? -31.672 8.047 -8.617 1 95.44 568 PHE B CA 1
ATOM 9563 C C . PHE B 1 568 ? -31.234 8.383 -10.039 1 95.44 568 PHE B C 1
ATOM 9565 O O . PHE B 1 568 ? -31.797 7.867 -11.008 1 95.44 568 PHE B O 1
ATOM 9572 N N . GLU B 1 569 ? -30.391 9.281 -10.141 1 96.12 569 GLU B N 1
ATOM 9573 C CA . GLU B 1 569 ? -29.797 9.68 -11.414 1 96.12 569 GLU B CA 1
ATOM 9574 C C . GLU B 1 569 ? -28.281 9.445 -11.422 1 96.12 569 GLU B C 1
ATOM 9576 O O . GLU B 1 569 ? -27.609 9.648 -10.414 1 96.12 569 GLU B O 1
ATOM 9581 N N . PHE B 1 570 ? -27.812 8.961 -12.562 1 96.31 570 PHE B N 1
ATOM 9582 C CA . PHE B 1 570 ? -26.375 8.859 -12.758 1 96.31 570 PHE B CA 1
ATOM 9583 C C . PHE B 1 570 ? -25.766 10.211 -13.102 1 96.31 570 PHE B C 1
ATOM 9585 O O . PHE B 1 570 ? -26.062 10.781 -14.156 1 96.31 570 PHE B O 1
ATOM 9592 N N . VAL B 1 571 ? -24.938 10.734 -12.219 1 95.38 571 VAL B N 1
ATOM 9593 C CA . VAL B 1 571 ? -24.375 12.07 -12.375 1 95.38 571 VAL B CA 1
ATOM 9594 C C . VAL B 1 571 ? -23.047 11.984 -13.141 1 95.38 571 VAL B C 1
ATOM 9596 O O . VAL B 1 571 ? -22.688 12.906 -13.875 1 95.38 571 VAL B O 1
ATOM 9599 N N . ARG B 1 572 ? -22.312 11.016 -12.906 1 94.88 572 ARG B N 1
ATOM 9600 C CA . ARG B 1 572 ? -21.016 10.82 -13.539 1 94.88 572 ARG B CA 1
ATOM 9601 C C . ARG B 1 572 ? -20.703 9.336 -13.688 1 94.88 572 ARG B C 1
ATOM 9603 O O . ARG B 1 572 ? -21.031 8.531 -12.812 1 94.88 572 ARG B O 1
ATOM 9610 N N . GLU B 1 573 ? -20.203 9.023 -14.781 1 96.44 573 GLU B N 1
ATOM 9611 C CA . GLU B 1 573 ? -19.734 7.672 -15.094 1 96.44 573 GLU B CA 1
ATOM 9612 C C . GLU B 1 573 ? -18.297 7.695 -15.617 1 96.44 573 GLU B C 1
ATOM 9614 O O . GLU B 1 573 ? -17.969 8.477 -16.516 1 96.44 573 GLU B O 1
ATOM 9619 N N . ILE B 1 574 ? -17.438 7.008 -14.984 1 95.81 574 ILE B N 1
ATOM 9620 C CA . ILE B 1 574 ? -16.062 6.867 -15.422 1 95.81 574 ILE B CA 1
ATOM 9621 C C . ILE B 1 574 ? -15.75 5.395 -15.688 1 95.81 574 ILE B C 1
ATOM 9623 O O . ILE B 1 574 ? -15.867 4.559 -14.789 1 95.81 574 ILE B O 1
ATOM 9627 N N . GLU B 1 575 ? -15.359 5.086 -16.891 1 96.44 575 GLU B N 1
ATOM 9628 C CA . GLU B 1 575 ? -14.969 3.717 -17.219 1 96.44 575 GLU B CA 1
ATOM 9629 C C . GLU B 1 575 ? -13.672 3.332 -16.516 1 96.44 575 GLU B C 1
ATOM 9631 O O . GLU B 1 575 ? -12.758 4.148 -16.391 1 96.44 575 GLU B O 1
ATOM 9636 N N . GLY B 1 576 ? -13.703 2.109 -16 1 96.75 576 GLY B N 1
ATOM 9637 C CA . GLY B 1 576 ? -12.469 1.597 -15.422 1 96.75 576 GLY B CA 1
ATOM 9638 C C . GLY B 1 576 ? -11.312 1.568 -16.391 1 96.75 576 GLY B C 1
ATOM 9639 O O . GLY B 1 576 ? -11.508 1.7 -17.609 1 96.75 576 GLY B O 1
ATOM 9640 N N . ASP B 1 577 ? -10.125 1.466 -15.883 1 97.06 577 ASP B N 1
ATOM 9641 C CA . ASP B 1 577 ? -8.93 1.471 -16.719 1 97.06 577 ASP B CA 1
ATOM 9642 C C . ASP B 1 577 ? -8.938 0.297 -17.703 1 97.06 577 ASP B C 1
ATOM 9644 O O . ASP B 1 577 ? -9.273 -0.828 -17.312 1 97.06 577 ASP B O 1
ATOM 9648 N N . SER B 1 578 ? -8.609 0.606 -18.891 1 97.5 578 SER B N 1
ATOM 9649 C CA . SER B 1 578 ? -8.336 -0.448 -19.859 1 97.5 578 SER B CA 1
ATOM 9650 C C . SER B 1 578 ? -6.926 -1.01 -19.688 1 97.5 578 SER B C 1
ATOM 9652 O O . SER B 1 578 ? -6.109 -0.434 -18.969 1 97.5 578 SER B O 1
ATOM 9654 N N . ILE B 1 579 ? -6.727 -2.127 -20.312 1 97.69 579 ILE B N 1
ATOM 9655 C CA . ILE B 1 579 ? -5.395 -2.725 -20.281 1 97.69 579 ILE B CA 1
ATOM 9656 C C . ILE B 1 579 ? -4.383 -1.762 -20.906 1 97.69 579 ILE B C 1
ATOM 9658 O O . ILE B 1 579 ? -3.285 -1.582 -20.375 1 97.69 579 ILE B O 1
ATOM 9662 N N . ALA B 1 580 ? -4.758 -1.08 -21.984 1 98.06 580 ALA B N 1
ATOM 9663 C CA . ALA B 1 580 ? -3.881 -0.103 -22.625 1 98.06 580 ALA B CA 1
ATOM 9664 C C . ALA B 1 580 ? -3.537 1.034 -21.656 1 98.06 580 ALA B C 1
ATOM 9666 O O . ALA B 1 580 ? -2.402 1.517 -21.641 1 98.06 580 ALA B O 1
ATOM 9667 N N . ASP B 1 581 ? -4.504 1.48 -20.906 1 96.75 581 ASP B N 1
ATOM 9668 C CA . ASP B 1 581 ? -4.281 2.553 -19.938 1 96.75 581 ASP B CA 1
ATOM 9669 C C . ASP B 1 581 ? -3.219 2.156 -18.922 1 96.75 581 ASP B C 1
ATOM 9671 O O . ASP B 1 581 ? -2.273 2.91 -18.672 1 96.75 581 ASP B O 1
ATOM 9675 N N . VAL B 1 582 ? -3.385 0.982 -18.312 1 97 582 VAL B N 1
ATOM 9676 C CA . VAL B 1 582 ? -2.482 0.565 -17.25 1 97 582 VAL B CA 1
ATOM 9677 C C . VAL B 1 582 ? -1.096 0.289 -17.828 1 97 582 VAL B C 1
ATOM 9679 O O . VAL B 1 582 ? -0.083 0.526 -17.156 1 97 582 VAL B O 1
ATOM 9682 N N . LEU B 1 583 ? -1.025 -0.259 -19.047 1 97.88 583 LEU B N 1
ATOM 9683 C CA . LEU B 1 583 ? 0.265 -0.487 -19.688 1 97.88 583 LEU B CA 1
ATOM 9684 C C . LEU B 1 583 ? 0.983 0.833 -19.953 1 97.88 583 LEU B C 1
ATOM 9686 O O . LEU B 1 583 ? 2.205 0.919 -19.812 1 97.88 583 LEU B O 1
ATOM 9690 N N . SER B 1 584 ? 0.244 1.862 -20.281 1 96.5 584 SER B N 1
ATOM 9691 C CA . SER B 1 584 ? 0.834 3.184 -20.469 1 96.5 584 SER B CA 1
ATOM 9692 C C . SER B 1 584 ? 1.403 3.727 -19.172 1 96.5 584 SER B C 1
ATOM 9694 O O . SER B 1 584 ? 2.455 4.371 -19.156 1 96.5 584 SER B O 1
ATOM 9696 N N . TYR B 1 585 ? 0.753 3.424 -18.109 1 93.81 585 TYR B N 1
ATOM 9697 C CA . TYR B 1 585 ? 1.203 3.891 -16.797 1 93.81 585 TYR B CA 1
ATOM 9698 C C . TYR B 1 585 ? 2.562 3.297 -16.438 1 93.81 585 TYR B C 1
ATOM 9700 O O . TYR B 1 585 ? 3.352 3.92 -15.734 1 93.81 585 TYR B O 1
ATOM 9708 N N . VAL B 1 586 ? 2.824 2.053 -16.922 1 96 586 VAL B N 1
ATOM 9709 C CA . VAL B 1 586 ? 4.098 1.411 -16.609 1 96 586 VAL B CA 1
ATOM 9710 C C . VAL B 1 586 ? 5.039 1.527 -17.797 1 96 586 VAL B C 1
ATOM 9712 O O . VAL B 1 586 ? 5.836 0.622 -18.062 1 96 586 VAL B O 1
ATOM 9715 N N . GLU B 1 587 ? 4.863 2.541 -18.625 1 94.56 587 GLU B N 1
ATOM 9716 C CA . GLU B 1 587 ? 5.812 3.102 -19.578 1 94.56 587 GLU B CA 1
ATOM 9717 C C . GLU B 1 587 ? 5.801 2.322 -20.891 1 94.56 587 GLU B C 1
ATOM 9719 O O . GLU B 1 587 ? 6.762 2.383 -21.672 1 94.56 587 GLU B O 1
ATOM 9724 N N . TYR B 1 588 ? 4.754 1.508 -21.172 1 97.25 588 TYR B N 1
ATOM 9725 C CA . TYR B 1 588 ? 4.594 0.914 -22.5 1 97.25 588 TYR B CA 1
ATOM 9726 C C . TYR B 1 588 ? 3.912 1.886 -23.453 1 97.25 588 TYR B C 1
ATOM 9728 O O . TYR B 1 588 ? 3.148 2.754 -23.031 1 97.25 588 TYR B O 1
ATOM 9736 N N . GLN B 1 589 ? 4.262 1.794 -24.656 1 96.44 589 GLN B N 1
ATOM 9737 C CA . GLN B 1 589 ? 3.453 2.34 -25.734 1 96.44 589 GLN B CA 1
ATOM 9738 C C . GLN B 1 589 ? 2.559 1.266 -26.359 1 96.44 589 GLN B C 1
ATOM 9740 O O . GLN B 1 589 ? 3.033 0.406 -27.094 1 96.44 589 GLN B O 1
ATOM 9745 N N . PRO B 1 590 ? 1.326 1.325 -26.062 1 96.62 590 PRO B N 1
ATOM 9746 C CA . PRO B 1 590 ? 0.432 0.254 -26.516 1 96.62 590 PRO B CA 1
ATOM 9747 C C . PRO B 1 590 ? 0.561 -0.042 -28 1 96.62 590 PRO B C 1
ATOM 9749 O O . PRO B 1 590 ? 0.518 -1.205 -28.406 1 96.62 590 PRO B O 1
ATOM 9752 N N . LYS B 1 591 ? 0.773 1.001 -28.812 1 96.69 591 LYS B N 1
ATOM 9753 C CA . LYS B 1 591 ? 0.933 0.809 -30.25 1 96.69 591 LYS B CA 1
ATOM 9754 C C . LYS B 1 591 ? 2.146 -0.064 -30.562 1 96.69 591 LYS B C 1
ATOM 9756 O O . LYS B 1 591 ? 2.115 -0.876 -31.484 1 96.69 591 LYS B O 1
ATOM 9761 N N . ASP B 1 592 ? 3.17 0.131 -29.781 1 97 592 ASP B N 1
ATOM 9762 C CA . ASP B 1 592 ? 4.375 -0.669 -29.969 1 97 592 ASP B CA 1
ATOM 9763 C C . ASP B 1 592 ? 4.125 -2.135 -29.625 1 97 592 ASP B C 1
ATOM 9765 O O . ASP B 1 592 ? 4.664 -3.033 -30.266 1 97 592 ASP B O 1
ATOM 9769 N N . LEU B 1 593 ? 3.361 -2.377 -28.609 1 97.25 593 LEU B N 1
ATOM 9770 C CA . LEU B 1 593 ? 3.039 -3.746 -28.219 1 97.25 593 LEU B CA 1
ATOM 9771 C C . LEU B 1 593 ? 2.246 -4.449 -29.312 1 97.25 593 LEU B C 1
ATOM 9773 O O . LEU B 1 593 ? 2.506 -5.617 -29.625 1 97.25 593 LEU B O 1
ATOM 9777 N N . VAL B 1 594 ? 1.312 -3.715 -29.906 1 97.12 594 VAL B N 1
ATOM 9778 C CA . VAL B 1 594 ? 0.512 -4.262 -31 1 97.12 594 VAL B CA 1
ATOM 9779 C C . VAL B 1 594 ? 1.412 -4.59 -32.188 1 97.12 594 VAL B C 1
ATOM 9781 O O . VAL B 1 594 ? 1.281 -5.652 -32.812 1 97.12 594 VAL B O 1
ATOM 9784 N N . GLU B 1 595 ? 2.314 -3.709 -32.469 1 97.12 595 GLU B N 1
ATOM 9785 C CA . GLU B 1 595 ? 3.225 -3.906 -33.594 1 97.12 595 GLU B CA 1
ATOM 9786 C C . GLU B 1 595 ? 4.141 -5.105 -33.344 1 97.12 595 GLU B C 1
ATOM 9788 O O . GLU B 1 595 ? 4.418 -5.871 -34.281 1 97.12 595 GLU B O 1
ATOM 9793 N N . ASN B 1 596 ? 4.641 -5.16 -32.125 1 96.56 596 ASN B N 1
ATOM 9794 C CA . ASN B 1 596 ? 5.469 -6.312 -31.797 1 96.56 596 ASN B CA 1
ATOM 9795 C C . ASN B 1 596 ? 4.711 -7.625 -32 1 96.56 596 ASN B C 1
ATOM 9797 O O . ASN B 1 596 ? 5.25 -8.578 -32.562 1 96.56 596 ASN B O 1
ATOM 9801 N N . PHE B 1 597 ? 3.502 -7.672 -31.547 1 96.69 597 PHE B N 1
ATOM 9802 C CA . PHE B 1 597 ? 2.689 -8.875 -31.688 1 96.69 597 PHE B CA 1
ATOM 9803 C C . PHE B 1 597 ? 2.389 -9.164 -33.156 1 96.69 597 PHE B C 1
ATOM 9805 O O . PHE B 1 597 ? 2.408 -10.32 -33.594 1 96.69 597 PHE B O 1
ATOM 9812 N N . ARG B 1 598 ? 2.104 -8.102 -33.875 1 96.56 598 ARG B N 1
ATOM 9813 C CA . ARG B 1 598 ? 1.858 -8.234 -35.312 1 96.56 598 ARG B CA 1
ATOM 9814 C C . ARG B 1 598 ? 3.045 -8.883 -36 1 96.56 598 ARG B C 1
ATOM 9816 O O . ARG B 1 598 ? 2.867 -9.758 -36.844 1 96.56 598 ARG B O 1
ATOM 9823 N N . ARG B 1 599 ? 4.188 -8.484 -35.656 1 96.31 599 ARG B N 1
ATOM 9824 C CA . ARG B 1 599 ? 5.391 -9.055 -36.281 1 96.31 599 ARG B CA 1
ATOM 9825 C C . ARG B 1 599 ? 5.488 -10.555 -35.969 1 96.31 599 ARG B C 1
ATOM 9827 O O . ARG B 1 599 ? 5.887 -11.328 -36.844 1 96.31 599 ARG B O 1
ATOM 9834 N N . LYS B 1 600 ? 5.18 -10.906 -34.844 1 95.31 600 LYS B N 1
ATOM 9835 C CA . LYS B 1 600 ? 5.203 -12.32 -34.469 1 95.31 600 LYS B CA 1
ATOM 9836 C C . LYS B 1 600 ? 4.164 -13.117 -35.25 1 95.31 600 LYS B C 1
ATOM 9838 O O . LYS B 1 600 ? 4.41 -14.266 -35.625 1 95.31 600 LYS B O 1
ATOM 9843 N N . LEU B 1 601 ? 3.012 -12.469 -35.438 1 96.25 601 LEU B N 1
ATOM 9844 C CA . LEU B 1 601 ? 1.96 -13.102 -36.25 1 96.25 601 LEU B CA 1
ATOM 9845 C C . LEU B 1 601 ? 2.41 -13.305 -37.688 1 96.25 601 LEU B C 1
ATOM 9847 O O . LEU B 1 601 ? 2.156 -14.352 -38.281 1 96.25 601 LEU B O 1
ATOM 9851 N N . GLU B 1 602 ? 3.09 -12.328 -38.219 1 96.44 602 GLU B N 1
ATOM 9852 C CA . GLU B 1 602 ? 3.59 -12.414 -39.562 1 96.44 602 GLU B CA 1
ATOM 9853 C C . GLU B 1 602 ? 4.609 -13.539 -39.719 1 96.44 602 GLU B C 1
ATOM 9855 O O . GLU B 1 602 ? 4.609 -14.258 -40.719 1 96.44 602 GLU B O 1
ATOM 9860 N N . GLN B 1 603 ? 5.438 -13.625 -38.719 1 95.12 603 GLN B N 1
ATOM 9861 C CA . GLN B 1 603 ? 6.414 -14.703 -38.75 1 95.12 603 GLN B CA 1
ATOM 9862 C C . GLN B 1 603 ? 5.73 -16.062 -38.688 1 95.12 603 GLN B C 1
ATOM 9864 O O . GLN B 1 603 ? 6.148 -17.016 -39.375 1 95.12 603 GLN B O 1
ATOM 9869 N N . ALA B 1 604 ? 4.715 -16.188 -37.906 1 94.75 604 ALA B N 1
ATOM 9870 C CA . ALA B 1 604 ? 3.975 -17.453 -37.812 1 94.75 604 ALA B CA 1
ATOM 9871 C C . ALA B 1 604 ? 3.311 -17.812 -39.125 1 94.75 604 ALA B C 1
ATOM 9873 O O . ALA B 1 604 ? 3.209 -19 -39.469 1 94.75 604 ALA B O 1
ATOM 9874 N N . VAL B 1 605 ? 2.828 -16.812 -39.875 1 96.38 605 VAL B N 1
ATOM 9875 C CA . VAL B 1 605 ? 2.238 -17.047 -41.188 1 96.38 605 VAL B CA 1
ATOM 9876 C C . VAL B 1 605 ? 3.309 -17.547 -42.156 1 96.38 605 VAL B C 1
ATOM 9878 O O . VAL B 1 605 ? 3.082 -18.5 -42.906 1 96.38 605 VAL B O 1
ATOM 9881 N N . ARG B 1 606 ? 4.41 -16.906 -42.062 1 96.44 606 ARG B N 1
ATOM 9882 C CA . ARG B 1 606 ? 5.52 -17.297 -42.938 1 96.44 606 ARG B CA 1
ATOM 9883 C C . ARG B 1 606 ? 5.965 -18.719 -42.625 1 96.44 606 ARG B C 1
ATOM 9885 O O . ARG B 1 606 ? 6.352 -19.469 -43.531 1 96.44 606 ARG B O 1
ATOM 9892 N N . ASP B 1 607 ? 5.906 -19.078 -41.438 1 94.94 607 ASP B N 1
ATOM 9893 C CA . ASP B 1 607 ? 6.328 -20.422 -41.031 1 94.94 607 ASP B CA 1
ATOM 9894 C C . ASP B 1 607 ? 5.234 -21.453 -41.281 1 94.94 607 ASP B C 1
ATOM 9896 O O . ASP B 1 607 ? 5.426 -22.641 -41.031 1 94.94 607 ASP B O 1
ATOM 9900 N N . GLY B 1 608 ? 4.051 -21.031 -41.719 1 93.75 608 GLY B N 1
ATOM 9901 C CA . GLY B 1 608 ? 2.959 -21.938 -42.031 1 93.75 608 GLY B CA 1
ATOM 9902 C C . GLY B 1 608 ? 2.166 -22.391 -40.844 1 93.75 608 GLY B C 1
ATOM 9903 O O . GLY B 1 608 ? 1.417 -23.375 -40.906 1 93.75 608 GLY B O 1
ATOM 9904 N N . ARG B 1 609 ? 2.281 -21.688 -39.75 1 93.31 609 ARG B N 1
ATOM 9905 C CA . ARG B 1 609 ? 1.611 -22.094 -38.531 1 93.31 609 ARG B CA 1
ATOM 9906 C C . ARG B 1 609 ? 0.264 -21.391 -38.375 1 93.31 609 ARG B C 1
ATOM 9908 O O . ARG B 1 609 ? -0.602 -21.859 -37.625 1 93.31 609 ARG B O 1
ATOM 9915 N N . LEU B 1 610 ? 0.151 -20.266 -39.094 1 93.31 610 LEU B N 1
ATOM 9916 C CA . LEU B 1 610 ? -1.078 -19.484 -39.062 1 93.31 610 LEU B CA 1
ATOM 9917 C C . LEU B 1 610 ? -1.499 -19.094 -40.469 1 93.31 610 LEU B C 1
ATOM 9919 O O . LEU B 1 610 ? -0.654 -18.781 -41.312 1 93.31 610 LEU B O 1
ATOM 9923 N N . SER B 1 611 ? -2.781 -19.172 -40.75 1 94.75 611 SER B N 1
ATOM 9924 C CA . SER B 1 611 ? -3.287 -18.609 -42 1 94.75 611 SER B CA 1
ATOM 9925 C C . SER B 1 611 ? -3.396 -17.094 -41.938 1 94.75 611 SER B C 1
ATOM 9927 O O . SER B 1 611 ? -3.361 -16.516 -40.844 1 94.75 611 SER B O 1
ATOM 9929 N N . VAL B 1 612 ? -3.533 -16.469 -43.031 1 95.38 612 VAL B N 1
ATOM 9930 C CA . VAL B 1 612 ? -3.688 -15.016 -43.094 1 95.38 612 VAL B CA 1
ATOM 9931 C C . VAL B 1 612 ? -4.969 -14.602 -42.375 1 95.38 612 VAL B C 1
ATOM 9933 O O . VAL B 1 612 ? -5.004 -13.57 -41.688 1 95.38 612 VAL B O 1
ATOM 9936 N N . ALA B 1 613 ? -5.98 -15.422 -42.5 1 94.75 613 ALA B N 1
ATOM 9937 C CA . ALA B 1 613 ? -7.254 -15.141 -41.844 1 94.75 613 ALA B CA 1
ATOM 9938 C C . ALA B 1 613 ? -7.121 -15.242 -40.312 1 94.75 613 ALA B C 1
ATOM 9940 O O . ALA B 1 613 ? -7.672 -14.422 -39.594 1 94.75 613 ALA B O 1
ATOM 9941 N N . GLN B 1 614 ? -6.41 -16.25 -39.938 1 93.19 614 GLN B N 1
ATOM 9942 C CA . GLN B 1 614 ? -6.184 -16.453 -38.5 1 93.19 614 GLN B CA 1
ATOM 9943 C C . GLN B 1 614 ? -5.352 -15.305 -37.938 1 93.19 614 GLN B C 1
ATOM 9945 O O . GLN B 1 614 ? -5.609 -14.852 -36.812 1 93.19 614 GLN B O 1
ATOM 9950 N N . ARG B 1 615 ? -4.375 -14.891 -38.656 1 95.25 615 ARG B N 1
ATOM 9951 C CA . ARG B 1 615 ? -3.549 -13.75 -38.281 1 95.25 615 ARG B CA 1
ATOM 9952 C C . ARG B 1 615 ? -4.402 -12.516 -38 1 95.25 615 ARG B C 1
ATOM 9954 O O . ARG B 1 615 ? -4.219 -11.828 -37 1 95.25 615 ARG B O 1
ATOM 9961 N N . ARG B 1 616 ? -5.266 -12.203 -38.875 1 95.31 616 ARG B N 1
ATOM 9962 C CA . ARG B 1 616 ? -6.141 -11.039 -38.75 1 95.31 616 ARG B CA 1
ATOM 9963 C C . ARG B 1 616 ? -7.016 -11.156 -37.5 1 95.31 616 ARG B C 1
ATOM 9965 O O . ARG B 1 616 ? -7.156 -10.195 -36.75 1 95.31 616 ARG B O 1
ATOM 9972 N N . THR B 1 617 ? -7.516 -12.312 -37.312 1 93.94 617 THR B N 1
ATOM 9973 C CA . THR B 1 617 ? -8.406 -12.555 -36.156 1 93.94 617 THR B CA 1
ATOM 9974 C C . THR B 1 617 ? -7.656 -12.398 -34.844 1 93.94 617 THR B C 1
ATOM 9976 O O . THR B 1 617 ? -8.172 -11.797 -33.906 1 93.94 617 THR B O 1
ATOM 9979 N N . LEU B 1 618 ? -6.496 -12.945 -34.812 1 94.69 618 LEU B N 1
ATOM 9980 C CA . LEU B 1 618 ? -5.707 -12.906 -33.594 1 94.69 618 LEU B CA 1
ATOM 9981 C C . LEU B 1 618 ? -5.25 -11.484 -33.281 1 94.69 618 LEU B C 1
ATOM 9983 O O . LEU B 1 618 ? -5.219 -11.078 -32.125 1 94.69 618 LEU B O 1
ATOM 9987 N N . LEU B 1 619 ? -4.828 -10.758 -34.281 1 96.44 619 LEU B N 1
ATOM 9988 C CA . LEU B 1 619 ? -4.43 -9.367 -34.094 1 96.44 619 LEU B CA 1
ATOM 9989 C C . LEU B 1 619 ? -5.598 -8.539 -33.562 1 96.44 619 LEU B C 1
ATOM 9991 O O . LEU B 1 619 ? -5.422 -7.707 -32.688 1 96.44 619 LEU B O 1
ATOM 9995 N N . GLN B 1 620 ? -6.742 -8.797 -34.125 1 95.75 620 GLN B N 1
ATOM 9996 C CA . GLN B 1 620 ? -7.938 -8.094 -33.656 1 95.75 620 GLN B CA 1
ATOM 9997 C C . GLN B 1 620 ? -8.266 -8.438 -32.219 1 95.75 620 GLN B C 1
ATOM 9999 O O . GLN B 1 620 ? -8.68 -7.566 -31.453 1 95.75 620 GLN B O 1
ATOM 10004 N N . ALA B 1 621 ? -8.117 -9.672 -31.875 1 94.62 621 ALA B N 1
ATOM 10005 C CA . ALA B 1 621 ? -8.359 -10.102 -30.516 1 94.62 621 ALA B CA 1
ATOM 10006 C C . ALA B 1 621 ? -7.402 -9.414 -29.547 1 94.62 621 ALA B C 1
ATOM 10008 O O . ALA B 1 621 ? -7.801 -9.008 -28.453 1 94.62 621 ALA B O 1
ATOM 10009 N N . TYR B 1 622 ? -6.176 -9.336 -29.953 1 96.31 622 TYR B N 1
ATOM 10010 C CA . TYR B 1 622 ? -5.168 -8.656 -29.141 1 96.31 622 TYR B CA 1
ATOM 10011 C C . TYR B 1 622 ? -5.523 -7.191 -28.938 1 96.31 622 TYR B C 1
ATOM 10013 O O . TYR B 1 622 ? -5.465 -6.676 -27.828 1 96.31 622 TYR B O 1
ATOM 10021 N N . GLU B 1 623 ? -5.93 -6.582 -29.984 1 96.81 623 GLU B N 1
ATOM 10022 C CA . GLU B 1 623 ? -6.289 -5.168 -29.938 1 96.81 623 GLU B CA 1
ATOM 10023 C C . GLU B 1 623 ? -7.543 -4.945 -29.094 1 96.81 623 GLU B C 1
ATOM 10025 O O . GLU B 1 623 ? -7.617 -3.988 -28.328 1 96.81 623 GLU B O 1
ATOM 10030 N N . THR B 1 624 ? -8.453 -5.82 -29.281 1 95 624 THR B N 1
ATOM 10031 C CA . THR B 1 624 ? -9.672 -5.75 -28.469 1 95 624 THR B CA 1
ATOM 10032 C C . THR B 1 624 ? -9.344 -5.949 -27 1 95 624 THR B C 1
ATOM 10034 O O . THR B 1 624 ? -9.898 -5.258 -26.141 1 95 624 THR B O 1
ATOM 10037 N N . GLY B 1 625 ? -8.492 -6.902 -26.75 1 94.44 625 GLY B N 1
ATOM 10038 C CA . GLY B 1 625 ? -8.055 -7.125 -25.391 1 94.44 625 GLY B CA 1
ATOM 10039 C C . GLY B 1 625 ? -7.383 -5.906 -24.766 1 94.44 625 GLY B C 1
ATOM 10040 O O . GLY B 1 625 ? -7.598 -5.605 -23.594 1 94.44 625 GLY B O 1
ATOM 10041 N N . MET B 1 626 ? -6.609 -5.184 -25.547 1 96.19 626 MET B N 1
ATOM 10042 C CA . MET B 1 626 ? -5.906 -3.984 -25.094 1 96.19 626 MET B CA 1
ATOM 10043 C C . MET B 1 626 ? -6.895 -2.898 -24.688 1 96.19 626 MET B C 1
ATOM 10045 O O . MET B 1 626 ? -6.621 -2.121 -23.766 1 96.19 626 MET B O 1
ATOM 10049 N N . ARG B 1 627 ? -8.008 -2.918 -25.281 1 95.62 627 ARG B N 1
ATOM 10050 C CA . ARG B 1 627 ? -9.016 -1.903 -25 1 95.62 627 ARG B CA 1
ATOM 10051 C C . ARG B 1 627 ? -9.961 -2.354 -23.906 1 95.62 627 ARG B C 1
ATOM 10053 O O . ARG B 1 627 ? -10.758 -1.557 -23.391 1 95.62 627 ARG B O 1
ATOM 10060 N N . GLY B 1 628 ? -9.875 -3.561 -23.516 1 94.5 628 GLY B N 1
ATOM 10061 C CA . GLY B 1 628 ? -10.812 -4.145 -22.562 1 94.5 628 GLY B CA 1
ATOM 10062 C C . GLY B 1 628 ? -10.5 -3.789 -21.125 1 94.5 628 GLY B C 1
ATOM 10063 O O . GLY B 1 628 ? -9.461 -3.189 -20.844 1 94.5 628 GLY B O 1
ATOM 10064 N N . TYR B 1 629 ? -11.5 -4.148 -20.25 1 95.44 629 TYR B N 1
ATOM 10065 C CA . TYR B 1 629 ? -11.438 -3.951 -18.797 1 95.44 629 TYR B CA 1
ATOM 10066 C C . TYR B 1 629 ? -10.352 -4.816 -18.172 1 95.44 629 TYR B C 1
ATOM 10068 O O . TYR B 1 629 ? -10.086 -5.922 -18.656 1 95.44 629 TYR B O 1
ATOM 10076 N N . THR B 1 630 ? -9.602 -4.32 -17.219 1 97.12 630 THR B N 1
ATOM 10077 C CA . THR B 1 630 ? -8.492 -5.051 -16.625 1 97.12 630 THR B CA 1
ATOM 10078 C C . THR B 1 630 ? -9 -6.195 -15.75 1 97.12 630 THR B C 1
ATOM 10080 O O . THR B 1 630 ? -8.242 -7.094 -15.391 1 97.12 630 THR B O 1
ATOM 10083 N N . TYR B 1 631 ? -10.258 -6.199 -15.359 1 97.44 631 TYR B N 1
ATOM 10084 C CA . TYR B 1 631 ? -10.828 -7.191 -14.453 1 97.44 631 TYR B CA 1
ATOM 10085 C C . TYR B 1 631 ? -11.492 -8.32 -15.227 1 97.44 631 TYR B C 1
ATOM 10087 O O . TYR B 1 631 ? -11.477 -8.328 -16.469 1 97.44 631 TYR B O 1
ATOM 10095 N N . TYR B 1 632 ? -11.992 -9.367 -14.5 1 95 632 TYR B N 1
ATOM 10096 C CA . TYR B 1 632 ? -12.578 -10.555 -15.102 1 95 632 TYR B CA 1
ATOM 10097 C C . TYR B 1 632 ? -13.891 -10.219 -15.805 1 95 632 TYR B C 1
ATOM 10099 O O . TYR B 1 632 ? -14.742 -9.516 -15.25 1 95 632 TYR B O 1
ATOM 10107 N N . GLU B 1 633 ? -13.992 -10.617 -17.047 1 89.56 633 GLU B N 1
ATOM 10108 C CA . GLU B 1 633 ? -15.211 -10.43 -17.828 1 89.56 633 GLU B CA 1
ATOM 10109 C C . GLU B 1 633 ? -15.773 -11.766 -18.312 1 89.56 633 GLU B C 1
ATOM 10111 O O . GLU B 1 633 ? -15.031 -12.609 -18.812 1 89.56 633 GLU B O 1
ATOM 10116 N N . ARG B 1 634 ? -17.047 -12.047 -18.016 1 81.19 634 ARG B N 1
ATOM 10117 C CA . ARG B 1 634 ? -17.672 -13.305 -18.422 1 81.19 634 ARG B CA 1
ATOM 10118 C C . ARG B 1 634 ? -17.953 -13.312 -19.922 1 81.19 634 ARG B C 1
ATOM 10120 O O . ARG B 1 634 ? -18.172 -12.266 -20.516 1 81.19 634 ARG B O 1
#

Organism: NCBI:txid159291

pLDDT: mean 92.99, std 9.06, range [35.09, 98.94]

Foldseek 3Di:
DPPAFALVNLCQQQVCVQQVVQQWGADRQFFIWGWAADPVGIFTFGVVVVQVVCVVVVAAPFEKEFELRQLLVLLVCLQVLLVVLCVVVVAPAHAEEEAECLFPVDPVSLLSCQVSRVVVLHAYEAADPVRVVVRLPRHDDLSREYEYHHDADLVRLLVQQVSVVVSHHYEDEDWDLVVLVSNVVSCVVVVGQAQYEFEAADCAFFDAPWRQCGHPNHPTGDYPVSVVVSCVVCVVVVRLQSYAEYEYDRTAARAELVSLLVRLLVSLQVVLVSVVVPHVHAEYEDEEHPHRAFQSQLHRPNNGHVDDSSRNSNSNSVSNCVSCVVSVHRRHHYYYNHNLSSFLFRIKTKWWFDDKDALAFDDADLDDDPPQDPLLVQLNVLQVVDDLVQLPVSLVSLVVSLVVVVVCVVVPNDDPVSNSNSVSSSSVSLVVSVVSVVVPPDDDPVNVCSVVPRAMETEIFDFCQAQPVCCLPPVHAHRKDWRGPSSPFFDGWHWYAYPAPDPSRTGQWHRHNVDIHRTRGDHDDDPPDITMMMTGSRRTNRNVRHDQRVHQWARKYWYWYADPNNDIDTPDIDHTDFLLRSCVVVPDDVVVVLVVVLVVLVVCVVVVNDPPVRSVVVSVVSVVNRGDHPIDDD/DPPAFALVNLCQQQVCVQQVVQQWGADRQFFIWGWAADPVGIFTFGVVVVQVVCVVVVAAPFEKEFELRQLLVLLVCLQVLLVVLCVVVVAPAHAEEEAECLFPVDPVSLLSCQVSSVVVLHAYEAADPVRVVVRLPRHDDLSREYEYHHDADLVRLLVQQVVVVVSHHYEDEDWDLVVLVSNVVSCVVVVGQAQYEFEAADCQFADAPWRQCGHPNHPTGDYPVSVVVSCVVCVVVVRLQSYAEYEYARTAARAELVSLLVRLLVSLQVVLVSVVVPHVHAEYEDEEHPHRAFQSQLHRPNNGHVDDSSRNSNSSSVSNCVSCVVSVHRRHHYYYNHNLSSFLFRIKTKWWFDDKDALAFDDADLDDDPPQDPLLVVLNVLQVVDDLVQLPVSLVSLVVSLVVVVVCVVVPNDDPVSNSNSVRSSSVSLVVSVVSVVVPPDDDPVNVCSVVVRAMETEIFDFCQAQPVCCLPPVHAHRKDWRGPSSPFFDGWHWYAYPAPDPSRTGQWHRHNVDIHRTRGDHDDDPPDITMMMTGSRRTNRNSRHDQRVHAWARKYWYWYADPNNDIDTPDIDHTDFLLRSCVVVPDDVVVVLVVVLVVLVVCVVVVNDPPVRSVVVSVVSVVNRGDHPIDDD

InterPro domains:
  IPR000183 Ornithine/DAP/Arg decarboxylase [PR01179] (99-117)
  IPR000183 Ornithine/DAP/Arg decarboxylase [PR01179] (123-135)
  IPR000183 Ornithine/DAP/Arg decarboxylase [PR01179] (240-253)
  IPR000183 Ornithine/DAP/Arg decarboxylase [PR01179] (334-353)
  IPR000183 Ornithine/DAP/Arg decarboxylase [PR01179] (539-552)
  IPR002985 Arginine decarboxylase [PIRSF001336] (4-633)
  IPR002985 Arginine decarboxylase [PR01180] (67-82)
  IPR002985 Arginine decarboxylase [PR01180] (91-105)
  IPR002985 Arginine decarboxylase [PR01180] (147-162)
  IPR002985 Arginine decarboxylase [PR01180] (173-194)
  IPR002985 Arginine decarboxylase [PR01180] (197-219)
  IPR002985 Arginine decarboxylase [PR01180] (324-341)
  IPR002985 Arginine decarboxylase [PR01180] (461-482)
  IPR002985 Arginine decarboxylase [PR01180] (486-511)
  IPR002985 Arginine decarboxylase [PR01180] (539-560)
  IPR002985 Arginine decarboxylase [PTHR43295] (3-632)
  IPR002985 Arginine decarboxylase [TIGR01273] (5-632)
  IPR002985 Arginine decarboxylase [cd06830] (57-560)
  IPR009006 Alanine racemase/group IV decarboxylase, C-terminal [G3DSA:2.40.37.10] (14-565)
  IPR009006 Alanine racemase/group IV decarboxylase, C-terminal [SSF50621] (447-573)

Radius of gyration: 32.24 Å; Cα contacts (8 Å, |Δi|>4): 2713; chains: 2; bounding box: 85×100×85 Å